Protein AF-0000000081115467 (afdb_homodimer)

InterPro domains:
  IPR016161 Aldehyde/histidinol dehydrogenase [SSF53720] (65-346)
  IPR016163 Aldehyde dehydrogenase, C-terminal [G3DSA:3.40.309.10] (207-347)

Radius of gyration: 32.4 Å; Cα contacts (8 Å, |Δi|>4): 2024; chains: 2; bounding box: 66×100×72 Å

Foldseek 3Di:
DPPPVPPPPPDLPLLVVVCVVVVVLVVCLVCVQPVCVVQPPWFKDWLPDIDGDDDDDFDFDQPPLLQLLLLLLVLLVVCLQNLLSLLCVQPVDHSVLSSLLSVLLSLQSVPDDDDPFDGDEAEDAQLDDPNVSSLCVSNCLGRLEYEYAHSSCSVVLSSSSNSSCVSVVDPGHIYTYHHNDVPPCPCVVCVCLVVPPPQADDLQQAEEEEAEPAFPLLLSLVFLLPADLSHSHFAAEYEYAPNCQVVNVVSNPVQWDFDDDDPPWPAPGWTADDQAIEGEHTPDDDDGGSRYYYYYYDHDLVVVLVVQSVNRYQHYEYGHDDPVSVCVSVVSHPHQEYEYSHGSDQDDHSCSSLSSCWCVCVSSFFFFAADDPLVVVLQVLLVVLQVDDLVVLLVLLLVLLVVVCVVCVPDCLSVVLNVLSVPDDFDKDWDDDQFKIKIKGKAFPEEAEEADQDCSHNQNSSNQSRRYAYEYAHPNCVPPDCVSCVVSSRSYDYGPDSPRHPGTHGHDDVPNRIGMGMYMYGRGSPNPD/DPPPVPPPPDDLPLLVVVCVVVVVLVVCLVCVQPVCVVQPPWFKDFLPDIDGDDDDDFDFDLPPLLQLLLLLLVLLVVCLQNLLSLLCVQPVDHSVLSSLLSVLLSLQSVPDPDDPFDGDEAEDAQLDDPNVVSLCVSNCLGRLEYEYAHSSCSVVLSSSSNSSCVSVVDPGHIYTYHHRDPPVCPCVVCVCLVPPPPQADDLQQAEEEEAEPAFPLLLSLVFLLPADLSHSHFAAEYEYAPNCQVVNVVSNPVQWDFDDDDPPWPAPGWTADDQAIEGEHTPDDDDGGSRYYYYYYDHDLVVVLVVQSVNRYQHYEYGHDDPVSVCVSVVSHPHQEYEYSHGSDQDDHSCSSLSSCWCVCVSSFFFFAADDPLVVVLQVLLVVLQPDDLVVLLVLLLVLLVVVCVVCVPDCLSVVLNVLSVPDDFDKDWDDDQFKIKIKGKAFPEEAEEADQDCSHNQNSSNQSRRYAYEYAHPNCVPPDCVSCVVSSRSYDYGPDSPRHPGTHGHDDVPNRIGMGMYMYGRGSPNPD

pLDDT: mean 80.96, std 16.42, range [23.08, 98.44]

Organism: Mythimna separata (NCBI:txid271217)

Solvent-accessible surface area (backbone atoms only — not comparable to full-atom values): 56379 Å² total; per-residue (Å²): 131,82,77,66,77,70,73,77,78,78,80,43,62,63,31,52,51,52,37,67,74,34,53,69,58,43,50,40,50,75,37,33,70,58,50,24,59,72,38,56,76,28,32,31,37,30,53,83,51,78,46,79,77,62,78,91,75,89,48,79,53,75,80,61,54,68,58,32,37,51,41,37,30,49,47,48,61,77,38,37,67,42,52,14,22,42,40,27,73,55,62,67,37,57,49,69,53,42,40,52,40,50,52,39,40,35,22,35,43,46,48,58,70,84,65,92,65,73,92,67,84,47,71,43,49,70,87,53,54,70,56,59,52,49,74,40,42,65,41,30,62,29,34,34,37,38,32,29,32,31,53,54,36,38,64,59,50,52,51,51,42,34,42,45,20,61,38,56,70,44,83,66,25,40,34,34,34,35,59,68,63,81,65,79,73,66,55,57,72,78,46,53,48,54,80,59,81,64,79,49,48,58,78,67,61,24,19,39,35,37,38,42,74,67,29,62,57,66,61,48,51,57,56,57,69,65,48,48,60,80,36,46,68,9,50,37,35,35,41,24,24,56,90,37,36,65,60,45,50,51,55,47,50,73,73,28,46,82,40,87,66,61,88,83,62,59,42,80,46,38,36,30,47,95,80,31,36,37,32,33,51,55,75,61,90,65,80,90,38,58,40,42,25,42,35,38,72,38,86,46,71,69,54,50,43,50,52,41,55,73,61,18,43,31,33,36,23,38,27,56,34,42,46,39,57,50,47,46,48,58,72,71,30,89,40,24,35,31,22,32,60,46,68,96,73,77,82,69,61,37,63,52,27,44,13,64,51,42,68,59,54,59,45,70,43,57,53,41,23,45,51,66,68,67,44,51,53,42,51,52,32,27,53,60,46,54,71,46,54,61,68,57,43,43,52,50,52,44,50,46,35,50,53,47,34,68,77,38,68,86,49,62,62,43,57,53,34,42,60,55,52,61,61,59,70,62,64,39,35,59,40,76,57,59,39,33,40,34,37,31,39,55,39,50,74,38,67,25,31,36,71,51,64,49,73,86,38,56,65,51,50,49,42,39,52,57,37,26,16,39,38,32,59,41,74,63,51,70,84,64,74,63,58,59,37,54,75,68,54,44,35,58,44,74,48,88,61,84,39,79,34,92,37,70,29,41,54,62,42,91,91,59,55,47,40,39,27,32,44,35,34,51,35,49,90,54,53,71,120,132,81,78,66,75,70,72,78,78,78,79,44,62,63,30,52,52,52,37,66,74,34,54,69,58,42,51,39,51,75,39,34,72,58,50,23,59,72,39,56,79,30,32,31,36,29,51,83,50,78,47,75,83,64,77,90,76,88,49,79,53,74,79,61,54,68,57,31,37,50,40,36,31,51,46,48,64,76,39,36,66,44,52,16,22,42,38,28,72,54,61,67,37,57,49,69,54,42,41,53,40,50,53,39,41,34,21,36,43,46,51,57,80,76,71,91,64,75,92,65,82,47,70,45,50,69,88,53,54,72,55,59,52,48,74,40,43,66,40,29,62,29,34,32,35,38,33,29,32,32,51,54,37,38,63,57,51,52,50,52,42,34,42,46,19,60,38,57,69,43,84,67,25,41,35,34,36,35,60,68,64,80,63,78,72,66,58,54,68,78,47,53,47,55,80,59,82,64,79,50,49,58,78,68,60,24,18,40,35,36,38,43,73,69,28,61,58,66,62,47,52,56,56,57,70,65,47,47,60,81,36,46,67,10,49,38,36,35,39,25,25,55,90,38,37,67,61,44,49,52,55,47,49,74,73,28,45,81,40,85,68,58,89,83,61,60,41,80,46,37,35,30,47,96,80,32,36,36,31,33,52,56,75,60,90,66,80,91,36,58,40,41,25,41,36,39,70,40,86,47,71,69,55,50,43,50,52,41,54,73,61,17,43,30,32,35,24,38,27,56,32,43,47,40,58,50,48,46,50,57,72,72,32,87,40,24,35,31,23,32,60,46,67,97,74,77,82,68,60,37,63,53,26,43,12,65,53,40,69,58,55,62,43,70,44,56,51,41,22,48,50,66,68,66,43,51,53,42,52,53,31,25,53,60,46,54,71,47,53,62,68,57,42,43,51,49,51,44,50,46,36,50,52,47,33,70,77,37,69,85,49,64,62,41,58,52,34,43,60,56,52,60,62,59,70,62,64,41,34,58,41,77,58,58,38,33,40,31,37,32,39,57,38,51,74,38,66,25,31,36,71,50,63,51,72,87,40,58,66,50,50,49,42,40,54,57,37,26,16,39,38,34,58,40,74,64,52,72,85,64,74,63,60,59,39,55,75,68,56,44,35,58,46,75,48,89,63,83,38,80,33,92,38,69,28,39,54,62,41,90,91,59,54,49,40,39,28,32,45,35,34,50,35,51,90,55,53,72,119

Nearest PDB structures (foldseek):
  1zum-assembly1_B  TM=6.570E-01  e=3.513E-10  Homo sapiens
  2w8n-assembly1_A  TM=6.645E-01  e=2.094E-09  Homo sapiens
  9izx-assembly1_B  TM=6.802E-01  e=7.673E-09  Homo sapiens
  8xxq-assembly1_B  TM=6.805E-01  e=1.550E-08  Homo sapiens
  9izx-assembly1_C  TM=6.514E-01  e=8.549E-09  Homo sapiens

Sequence (1058 aa):
MNLQFSEMSVDTSLAQEYLNKNKTLLELCNNYAWITKKYAPFYIYNGRRFLYEEPFILETHGEDMGNTIQKMASGLKQNATLIAQLEYLFRNIPIEVTKAQVDLLIQYLRCYVGSDIGAGRSTFHPDESLLMIGSHIHLICKTRTLSCLSKGTAAISYLLVTLLCDAQEAEECRLYFERPRNSPNVDFGGNWMLQTKNPIRGLYSGTVAVVSDDADVDSAVDKIISVSTKAPWHLRRILVQESVYQQFKDALGWKCKIKPLNSDVLCADALTYTDRTFLLDPVQLTEENPSVVTVEAYRTTKEVISLLQQDKTRYLSLWTNGIAEINEVTHSTKSPVVWVNNVADFRGPPQVAEAVFSYTYLHTMFRVDVKYESYAKLCELSQSWLKLDLERRRDILCGVLDKYILLHPEWKLFAEIKNSLLTCTLKSFVDVGKDYVCIGMSQPLGVLGWIKHTIFSVESFKSILQGNALYVLCKADEGIDYVVFKQAGVPVERLKEAIMDDSEVIIWQSGLDTLTRVIWTNSGTIFANMNLQFSEMSVDTSLAQEYLNKNKTLLELCNNYAWITKKYAPFYIYNGRRFLYEEPFILETHGEDMGNTIQKMASGLKQNATLIAQLEYLFRNIPIEVTKAQVDLLIQYLRCYVGSDIGAGRSTFHPDESLLMIGSHIHLICKTRTLSCLSKGTAAISYLLVTLLCDAQEAEECRLYFERPRNSPNVDFGGNWMLQTKNPIRGLYSGTVAVVSDDADVDSAVDKIISVSTKAPWHLRRILVQESVYQQFKDALGWKCKIKPLNSDVLCADALTYTDRTFLLDPVQLTEENPSVVTVEAYRTTKEVISLLQQDKTRYLSLWTNGIAEINEVTHSTKSPVVWVNNVADFRGPPQVAEAVFSYTYLHTMFRVDVKYESYAKLCELSQSWLKLDLERRRDILCGVLDKYILLHPEWKLFAEIKNSLLTCTLKSFVDVGKDYVCIGMSQPLGVLGWIKHTIFSVESFKSILQGNALYVLCKADEGIDYVVFKQAGVPVERLKEAIMDDSEVIIWQSGLDTLTRVIWTNSGTIFAN

Secondary structure (DSSP, 8-state):
------------HHHHHHHHH-HHHHHHHHTHHHHHHHT-S-EEE-SSSEEESPPP------TTHHHHHHHHHHHHHHTHHHHHHHHHHHH---HHHHHHHHHHHHHHHHT-----------EE-TT--HHHHHTTHHHHHHH-EEEE-SHHHHHHHHHHHHHHHHHHT-S--EEEE------SS---S---------SS--TTS-EEEEE-TTS-HHHHHHHHHTS-TTSTT-EEEEEEEGGGHHHHHHHHHHHSEEP---TTS--SEEEEETTEEEEES-SS-----TTEEEEEEE--HHHHHHHHHHHT-SEEEEE--BHHHHHHHHHHS--SEEEES-SS---S-THHHHHHTTTTTGGGS-EEE--HHHHHHHHHHHHHHHTS-HHHHHHHHHHHHHHHHHH-TT-THHHHHHHHHHT---SEEEEE-SSEEEEEEEEE-SEEEE-SS-S-SHHHHHHHHTT-EEEE--STTTT--THHHHHHT--EEE-SS----S-EEEEP-TT-SEEEEEEEEE--TT---/------------HHHHHHHHH-HHHHHHHHTHHHHHHHT-S-EEE-SSSEEES---------TTHHHHHHHHHHHHHHTHHHHHHHHHHHH---HHHHHHHHHHHHHHHHT-----------EE-TT--HHHHHTTHHHHHHH-EEEE-SHHHHHHHHHHHHHHHHHHT-S--EEEE------SS---S---------SS--TTS-EEEEE-TTS-HHHHHHHHHTS-TTSTT-EEEEEEEGGGHHHHHHHHHHHSEEPP--TTS--SEEEEETTEEEEES-SS-----TTEEEEEEE--HHHHHHHHHHHT-SEEEEE--BHHHHHHHHHHS--SEEEES-SS---S-THHHHHHTTTTTGGGS-EE---HHHHHHHHHHHHHHHTS-HHHHHHHHHHHHHHHHHH-TT-THHHHHHHHHHT---SEEEEE-SSEEEEEEEEE--EEEE-SS-S-SHHHHHHHHTT-EEEE--STTTT--THHHHHHT--EEE-SS----S--EEEP-TT-SEEEEEEEEE--TT---

Structure (mmCIF, N/CA/C/O backbone):
data_AF-0000000081115467-model_v1
#
loop_
_entity.id
_entity.type
_entity.pdbx_description
1 polymer 'Uncharacterized protein'
#
loop_
_atom_site.group_PDB
_atom_site.id
_atom_site.type_symbol
_atom_site.label_atom_id
_atom_site.label_alt_id
_atom_site.label_comp_id
_atom_site.label_asym_id
_atom_site.label_entity_id
_atom_site.label_seq_id
_atom_site.pdbx_PDB_ins_code
_atom_site.Cartn_x
_atom_site.Cartn_y
_atom_site.Cartn_z
_atom_site.occupancy
_atom_site.B_iso_or_equiv
_atom_site.auth_seq_id
_atom_site.auth_comp_id
_atom_site.auth_asym_id
_atom_site.auth_atom_id
_atom_site.pdbx_PDB_model_num
ATOM 1 N N . MET A 1 1 ? 35.812 -45.312 4.891 1 24.23 1 MET A N 1
ATOM 2 C CA . MET A 1 1 ? 34.375 -45.312 5.207 1 24.23 1 MET A CA 1
ATOM 3 C C . MET A 1 1 ? 33.656 -44.156 4.516 1 24.23 1 MET A C 1
ATOM 5 O O . MET A 1 1 ? 34.031 -43 4.699 1 24.23 1 MET A O 1
ATOM 9 N N . ASN A 1 2 ? 33.281 -44.25 3.264 1 25.39 2 ASN A N 1
ATOM 10 C CA . ASN A 1 2 ? 32.656 -43.281 2.336 1 25.39 2 ASN A CA 1
ATOM 11 C C . ASN A 1 2 ? 31.391 -42.688 2.904 1 25.39 2 ASN A C 1
ATOM 13 O O . ASN A 1 2 ? 30.422 -43.406 3.16 1 25.39 2 ASN A O 1
ATOM 17 N N . LEU A 1 3 ? 31.5 -41.781 3.834 1 29.03 3 LEU A N 1
ATOM 18 C CA . LEU A 1 3 ? 30.359 -41.125 4.457 1 29.03 3 LEU A CA 1
ATOM 19 C C . LEU A 1 3 ? 29.328 -40.719 3.408 1 29.03 3 LEU A C 1
ATOM 21 O O . LEU A 1 3 ? 29.578 -39.812 2.6 1 29.03 3 LEU A O 1
ATOM 25 N N . GLN A 1 4 ? 28.781 -41.656 2.738 1 32 4 GLN A N 1
ATOM 26 C CA . GLN A 1 4 ? 27.641 -41.375 1.865 1 32 4 GLN A CA 1
ATOM 27 C C . GLN A 1 4 ? 26.656 -40.406 2.527 1 32 4 GLN A C 1
ATOM 29 O O . GLN A 1 4 ? 26.188 -40.656 3.641 1 32 4 GLN A O 1
ATOM 34 N N . PHE A 1 5 ? 26.938 -39.188 2.551 1 34.53 5 PHE A N 1
ATOM 35 C CA . PHE A 1 5 ? 25.953 -38.188 2.932 1 34.53 5 PHE A CA 1
ATOM 36 C C . PHE A 1 5 ? 24.547 -38.656 2.578 1 34.53 5 PHE A C 1
ATOM 38 O O . PHE A 1 5 ? 24.234 -38.906 1.41 1 34.53 5 PHE A O 1
ATOM 45 N N . SER A 1 6 ? 23.984 -39.531 3.322 1 37.84 6 SER A N 1
ATOM 46 C CA . SER A 1 6 ? 22.656 -40.125 3.27 1 37.84 6 SER A CA 1
ATOM 47 C C . SER A 1 6 ? 21.609 -39.125 2.807 1 37.84 6 SER A C 1
ATOM 49 O O . SER A 1 6 ? 21.562 -38 3.307 1 37.84 6 SER A O 1
ATOM 51 N N . GLU A 1 7 ? 21.344 -38.938 1.595 1 43.28 7 GLU A N 1
ATOM 52 C CA . GLU A 1 7 ? 20.219 -38.25 0.995 1 43.28 7 GLU A CA 1
ATOM 53 C C . GLU A 1 7 ? 19 -38.281 1.904 1 43.28 7 GLU A C 1
ATOM 55 O O . GLU A 1 7 ? 18.562 -39.344 2.326 1 43.28 7 GLU A O 1
ATOM 60 N N . MET A 1 8 ? 18.844 -37.531 2.902 1 51.06 8 MET A N 1
ATOM 61 C CA . MET A 1 8 ? 17.703 -37.469 3.814 1 51.06 8 MET A CA 1
ATOM 62 C C . MET A 1 8 ? 16.422 -37.906 3.113 1 51.06 8 MET A C 1
ATOM 64 O O . MET A 1 8 ? 16.078 -37.375 2.051 1 51.06 8 MET A O 1
ATOM 68 N N . SER A 1 9 ? 16.016 -39.156 3.232 1 69.06 9 SER A N 1
ATOM 69 C CA . SER A 1 9 ? 14.836 -39.844 2.707 1 69.06 9 SER A CA 1
ATOM 70 C C . SER A 1 9 ? 13.586 -38.969 2.916 1 69.06 9 SER A C 1
ATOM 72 O O . SER A 1 9 ? 13.32 -38.531 4.027 1 69.06 9 SER A O 1
ATOM 74 N N . VAL A 1 10 ? 13.086 -38.312 1.874 1 84.56 10 VAL A N 1
ATOM 75 C CA . VAL A 1 10 ? 11.867 -37.5 1.893 1 84.56 10 VAL A CA 1
ATOM 76 C C . VAL A 1 10 ? 10.688 -38.344 2.365 1 84.56 10 VAL A C 1
ATOM 78 O O . VAL A 1 10 ? 10.508 -39.469 1.906 1 84.56 10 VAL A O 1
ATOM 81 N N . ASP A 1 11 ? 10.031 -38 3.412 1 90.88 11 ASP A N 1
ATOM 82 C CA . ASP A 1 11 ? 8.883 -38.688 3.994 1 90.88 11 ASP A CA 1
ATOM 83 C C . ASP A 1 11 ? 7.703 -38.688 3.027 1 90.88 11 ASP A C 1
ATOM 85 O O . ASP A 1 11 ? 7.195 -37.656 2.643 1 90.88 11 ASP A O 1
ATOM 89 N N . THR A 1 12 ? 7.301 -39.938 2.541 1 94.12 12 THR A N 1
ATOM 90 C CA . THR A 1 12 ? 6.141 -40.094 1.669 1 94.12 12 THR A CA 1
ATOM 91 C C . THR A 1 12 ? 5.105 -41.031 2.299 1 94.12 12 THR A C 1
ATOM 93 O O . THR A 1 12 ? 4.348 -41.688 1.592 1 94.12 12 THR A O 1
ATOM 96 N N . SER A 1 13 ? 5.031 -41.094 3.578 1 94.69 13 SER A N 1
ATOM 97 C CA . SER A 1 13 ? 4.184 -42.031 4.301 1 94.69 13 SER A CA 1
ATOM 98 C C . SER A 1 13 ? 2.707 -41.719 4.102 1 94.69 13 SER A C 1
ATOM 100 O O . SER A 1 13 ? 1.896 -42.625 3.889 1 94.69 13 SER A O 1
ATOM 102 N N . LEU A 1 14 ? 2.355 -40.5 4.164 1 95.69 14 LEU A N 1
ATOM 103 C CA . LEU A 1 14 ? 0.96 -40.125 3.998 1 95.69 14 LEU A CA 1
ATOM 104 C C . LEU A 1 14 ? 0.46 -40.469 2.602 1 95.69 14 LEU A C 1
ATOM 106 O O . LEU A 1 14 ? -0.686 -40.875 2.436 1 95.69 14 LEU A O 1
ATOM 110 N N . ALA A 1 15 ? 1.292 -40.25 1.623 1 96.31 15 ALA A N 1
ATOM 111 C CA . ALA A 1 15 ? 0.933 -40.562 0.244 1 96.31 15 ALA A CA 1
ATOM 112 C C . ALA A 1 15 ? 0.75 -42.094 0.06 1 96.31 15 ALA A C 1
ATOM 114 O O . ALA A 1 15 ? -0.194 -42.531 -0.599 1 96.31 15 ALA A O 1
ATOM 115 N N . GLN A 1 16 ? 1.633 -42.844 0.633 1 95.25 16 GLN A N 1
ATOM 116 C CA . GLN A 1 16 ? 1.546 -44.281 0.531 1 95.25 16 GLN A CA 1
ATOM 117 C C . GLN A 1 16 ? 0.281 -44.812 1.207 1 95.25 16 GLN A C 1
ATOM 119 O O . GLN A 1 16 ? -0.397 -45.688 0.669 1 95.25 16 GLN A O 1
ATOM 124 N N . GLU A 1 17 ? 0.029 -44.25 2.354 1 96.56 17 GLU A N 1
ATOM 125 C CA . GLU A 1 17 ? -1.191 -44.656 3.055 1 96.56 17 GLU A CA 1
ATOM 126 C C . GLU A 1 17 ? -2.434 -44.281 2.242 1 96.56 17 GLU A C 1
ATOM 128 O O . GLU A 1 17 ? -3.385 -45.062 2.178 1 96.56 17 GLU A O 1
ATOM 133 N N . TYR A 1 18 ? -2.434 -43.156 1.694 1 96.5 18 TYR A N 1
ATOM 134 C CA . TYR A 1 18 ? -3.547 -42.688 0.878 1 96.5 18 TYR A CA 1
ATOM 135 C C . TYR A 1 18 ? -3.777 -43.625 -0.313 1 96.5 18 TYR A C 1
ATOM 137 O O . TYR A 1 18 ? -4.918 -43.969 -0.622 1 96.5 18 TYR A O 1
ATOM 145 N N . LEU A 1 19 ? -2.768 -44 -0.985 1 95.56 19 LEU A N 1
ATOM 146 C CA . LEU A 1 19 ? -2.857 -44.875 -2.145 1 95.56 19 LEU A CA 1
ATOM 147 C C . LEU A 1 19 ? -3.318 -46.281 -1.735 1 95.56 19 LEU A C 1
ATOM 149 O O . LEU A 1 19 ? -4.082 -46.938 -2.457 1 95.56 19 LEU A O 1
ATOM 153 N N . ASN A 1 20 ? -2.875 -46.719 -0.597 1 94.81 20 ASN A N 1
ATOM 154 C CA . ASN A 1 20 ? -3.279 -48.031 -0.103 1 94.81 20 ASN A CA 1
ATOM 155 C C . ASN A 1 20 ? -4.762 -48.062 0.254 1 94.81 20 ASN A C 1
ATOM 157 O O . ASN A 1 20 ? -5.414 -49.094 0.136 1 94.81 20 ASN A O 1
ATOM 161 N N . LYS A 1 21 ? -5.262 -46.969 0.682 1 95 21 LYS A N 1
ATOM 162 C CA . LYS A 1 21 ? -6.68 -46.875 1.009 1 95 21 LYS A CA 1
ATOM 163 C C . LYS A 1 21 ? -7.531 -46.781 -0.255 1 95 21 LYS A C 1
ATOM 165 O O . LYS A 1 21 ? -8.711 -47.156 -0.238 1 95 21 LYS A O 1
ATOM 170 N N . ASN A 1 22 ? -6.91 -46.281 -1.302 1 95 22 ASN A N 1
ATOM 171 C CA . ASN A 1 22 ? -7.582 -46.188 -2.594 1 95 22 ASN A CA 1
ATOM 172 C C . ASN A 1 22 ? -6.988 -47.156 -3.611 1 95 22 ASN A C 1
ATOM 174 O O . ASN A 1 22 ? -6.289 -46.75 -4.535 1 95 22 ASN A O 1
ATOM 178 N N . LYS A 1 23 ? -7.43 -48.344 -3.617 1 92.81 23 LYS A N 1
ATOM 179 C CA . LYS A 1 23 ? -6.805 -49.438 -4.363 1 92.81 23 LYS A CA 1
ATOM 180 C C . LYS A 1 23 ? -7.035 -49.281 -5.863 1 92.81 23 LYS A C 1
ATOM 182 O O . LYS A 1 23 ? -6.148 -49.562 -6.668 1 92.81 23 LYS A O 1
ATOM 187 N N . THR A 1 24 ? -8.195 -48.875 -6.191 1 92.56 24 THR A N 1
ATOM 188 C CA . THR A 1 24 ? -8.484 -48.688 -7.609 1 92.56 24 THR A CA 1
ATOM 189 C C . THR A 1 24 ? -7.598 -47.594 -8.203 1 92.56 24 THR A C 1
ATOM 191 O O . THR A 1 24 ? -7.121 -47.719 -9.336 1 92.56 24 THR A O 1
ATOM 194 N N . LEU A 1 25 ? -7.418 -46.562 -7.473 1 93.62 25 LEU A N 1
ATOM 195 C CA . LEU A 1 25 ? -6.527 -45.5 -7.902 1 93.62 25 LEU A CA 1
ATOM 196 C C . LEU A 1 25 ? -5.094 -46 -8.031 1 93.62 25 LEU A C 1
ATOM 198 O O . LEU A 1 25 ? -4.402 -45.656 -9 1 93.62 25 LEU A O 1
ATOM 202 N N . LEU A 1 26 ? -4.672 -46.719 -7.082 1 93.81 26 LEU A N 1
ATOM 203 C CA . LEU A 1 26 ? -3.322 -47.281 -7.102 1 93.81 26 LEU A CA 1
ATOM 204 C C . LEU A 1 26 ? -3.113 -48.156 -8.336 1 93.81 26 LEU A C 1
ATOM 206 O O . LEU A 1 26 ? -2.064 -48.094 -8.984 1 93.81 26 LEU A O 1
ATOM 210 N N . GLU A 1 27 ? -4.078 -48.969 -8.602 1 93.12 27 GLU A N 1
ATOM 211 C CA . GLU A 1 27 ? -4.012 -49.812 -9.789 1 93.12 27 GLU A CA 1
ATOM 212 C C . GLU A 1 27 ? -3.936 -48.969 -11.062 1 93.12 27 GLU A C 1
ATOM 214 O O . GLU A 1 27 ? -3.193 -49.312 -11.984 1 93.12 27 GLU A O 1
ATOM 219 N N . LEU A 1 28 ? -4.746 -47.969 -11.078 1 92.5 28 LEU A N 1
ATOM 220 C CA . LEU A 1 28 ? -4.734 -47.062 -12.234 1 92.5 28 LEU A CA 1
ATOM 221 C C . LEU A 1 28 ? -3.361 -46.438 -12.398 1 92.5 28 LEU A C 1
ATOM 223 O O . LEU A 1 28 ? -2.844 -46.344 -13.516 1 92.5 28 LEU A O 1
ATOM 227 N N . CYS A 1 29 ? -2.768 -45.969 -11.352 1 92.75 29 CYS A N 1
ATOM 228 C CA . CYS A 1 29 ? -1.47 -45.312 -11.414 1 92.75 29 CYS A CA 1
ATOM 229 C C . CYS A 1 29 ? -0.387 -46.25 -11.883 1 92.75 29 CYS A C 1
ATOM 231 O O . CYS A 1 29 ? 0.531 -45.875 -12.602 1 92.75 29 CYS A O 1
ATOM 233 N N . ASN A 1 30 ? -0.518 -47.438 -11.5 1 91.38 30 ASN A N 1
ATOM 234 C CA . ASN A 1 30 ? 0.483 -48.438 -11.867 1 91.38 30 ASN A CA 1
ATOM 235 C C . ASN A 1 30 ? 0.337 -48.875 -13.32 1 91.38 30 ASN A C 1
ATOM 237 O O . ASN A 1 30 ? 1.323 -49.25 -13.961 1 91.38 30 ASN A O 1
ATOM 241 N N . ASN A 1 31 ? -0.905 -48.938 -13.82 1 92.25 31 ASN A N 1
ATOM 242 C CA . ASN A 1 31 ? -1.197 -49.406 -15.164 1 92.25 31 ASN A CA 1
ATOM 243 C C . ASN A 1 31 ? -1.987 -48.375 -15.961 1 92.25 31 ASN A C 1
ATOM 245 O O . ASN A 1 31 ? -2.996 -48.719 -16.594 1 92.25 31 ASN A O 1
ATOM 249 N N . TYR A 1 32 ? -1.502 -47.219 -15.891 1 91.62 32 TYR A N 1
ATOM 250 C CA . TYR A 1 32 ? -2.264 -46.125 -16.422 1 91.62 32 TYR A CA 1
ATOM 251 C C . TYR A 1 32 ? -2.514 -46.281 -17.922 1 91.62 32 TYR A C 1
ATOM 253 O O . TYR A 1 32 ? -3.652 -46.188 -18.391 1 91.62 32 TYR A O 1
ATOM 261 N N . ALA A 1 33 ? -1.476 -46.562 -18.703 1 88.06 33 ALA A N 1
ATOM 262 C CA . ALA A 1 33 ? -1.604 -46.688 -20.156 1 88.06 33 ALA A CA 1
ATOM 263 C C . ALA A 1 33 ? -2.553 -47.812 -20.531 1 88.06 33 ALA A C 1
ATOM 265 O O . ALA A 1 33 ? -3.381 -47.688 -21.438 1 88.06 33 ALA A O 1
ATOM 266 N N . TRP A 1 34 ? -2.428 -48.812 -19.859 1 90.69 34 TRP A N 1
ATOM 267 C CA . TRP A 1 34 ? -3.246 -49.969 -20.141 1 90.69 34 TRP A CA 1
ATOM 268 C C . TRP A 1 34 ? -4.711 -49.719 -19.812 1 90.69 34 TRP A C 1
ATOM 270 O O . TRP A 1 34 ? -5.602 -50 -20.609 1 90.69 34 TRP A O 1
ATOM 280 N N . ILE A 1 35 ? -4.945 -49.219 -18.703 1 90.25 35 ILE A N 1
ATOM 281 C CA . ILE A 1 35 ? -6.309 -49 -18.219 1 90.25 35 ILE A CA 1
ATOM 282 C C . ILE A 1 35 ? -7.016 -47.969 -19.094 1 90.25 35 ILE A C 1
ATOM 284 O O . ILE A 1 35 ? -8.18 -48.156 -19.453 1 90.25 35 ILE A O 1
ATOM 288 N N . THR A 1 36 ? -6.383 -46.938 -19.422 1 88.12 36 THR A N 1
ATOM 289 C CA . THR A 1 36 ? -7.012 -45.875 -20.219 1 88.12 36 THR A CA 1
ATOM 290 C C . THR A 1 36 ? -7.273 -46.375 -21.641 1 88.12 36 THR A C 1
ATOM 292 O O . THR A 1 36 ? -8.211 -45.906 -22.297 1 88.12 36 THR A O 1
ATOM 295 N N . LYS A 1 37 ? -6.461 -47.25 -22.109 1 86.75 37 LYS A N 1
ATOM 296 C CA . LYS A 1 37 ? -6.715 -47.844 -23.406 1 86.75 37 LYS A CA 1
ATOM 297 C C . LYS A 1 37 ? -7.914 -48.812 -23.344 1 86.75 37 LYS A C 1
ATOM 299 O O . LYS A 1 37 ? -8.75 -48.812 -24.266 1 86.75 37 LYS A O 1
ATOM 304 N N . LYS A 1 38 ? -7.988 -49.5 -22.328 1 86.56 38 LYS A N 1
ATOM 305 C CA . LYS A 1 38 ? -9.039 -50.5 -22.156 1 86.56 38 LYS A CA 1
ATOM 306 C C . LYS A 1 38 ? -10.414 -49.844 -22.062 1 86.56 38 LYS A C 1
ATOM 308 O O . LYS A 1 38 ? -11.383 -50.375 -22.625 1 86.56 38 LYS A O 1
ATOM 313 N N . TYR A 1 39 ? -10.43 -48.812 -21.344 1 83.5 39 TYR A N 1
ATOM 314 C CA . TYR A 1 39 ? -11.719 -48.188 -21.094 1 83.5 39 TYR A CA 1
ATOM 315 C C . TYR A 1 39 ? -11.867 -46.938 -21.922 1 83.5 39 TYR A C 1
ATOM 317 O O . TYR A 1 39 ? -12.57 -46 -21.516 1 83.5 39 TYR A O 1
ATOM 325 N N . ALA A 1 40 ? -11.234 -46.844 -23.031 1 77.94 40 ALA A N 1
ATOM 326 C CA . ALA A 1 40 ? -11.352 -45.719 -23.938 1 77.94 40 ALA A CA 1
ATOM 327 C C . ALA A 1 40 ? -12.797 -45.5 -24.359 1 77.94 40 ALA A C 1
ATOM 329 O O . ALA A 1 40 ? -13.57 -46.438 -24.469 1 77.94 40 ALA A O 1
ATOM 330 N N . PRO A 1 41 ? -13.273 -44.188 -24.391 1 74.88 41 PRO A N 1
ATOM 331 C CA . PRO A 1 41 ? -12.422 -43 -24.5 1 74.88 41 PRO A CA 1
ATOM 332 C C . PRO A 1 41 ? -12.133 -42.375 -23.141 1 74.88 41 PRO A C 1
ATOM 334 O O . PRO A 1 41 ? -11.172 -41.594 -23.016 1 74.88 41 PRO A O 1
ATOM 337 N N . PHE A 1 42 ? -13.078 -42.719 -22.172 1 78.56 42 PHE A N 1
ATOM 338 C CA . PHE A 1 42 ? -12.836 -42.062 -20.906 1 78.56 42 PHE A CA 1
ATOM 339 C C . PHE A 1 42 ? -13.023 -43.031 -19.75 1 78.56 42 PHE A C 1
ATOM 341 O O . PHE A 1 42 ? -14 -43.781 -19.703 1 78.56 42 PHE A O 1
ATOM 348 N N . TYR A 1 43 ? -12.047 -43.188 -19.016 1 81.75 43 TYR A N 1
ATOM 349 C CA . TYR A 1 43 ? -12.195 -43.719 -17.656 1 81.75 43 TYR A CA 1
ATOM 350 C C . TYR A 1 43 ? -12.477 -42.594 -16.672 1 81.75 43 TYR A C 1
ATOM 352 O O . TYR A 1 43 ? -11.734 -41.594 -16.609 1 81.75 43 TYR A O 1
ATOM 360 N N . ILE A 1 44 ? -13.609 -42.688 -16 1 88.44 44 ILE A N 1
ATOM 361 C CA . ILE A 1 44 ? -14.102 -41.5 -15.297 1 88.44 44 ILE A CA 1
ATOM 362 C C . ILE A 1 44 ? -14.18 -41.812 -13.797 1 88.44 44 ILE A C 1
ATOM 364 O O . ILE A 1 44 ? -14.594 -42.875 -13.391 1 88.44 44 ILE A O 1
ATOM 368 N N . TYR A 1 45 ? -13.68 -40.906 -13.07 1 88.88 45 TYR A N 1
ATOM 369 C CA . TYR A 1 45 ? -13.93 -40.875 -11.633 1 88.88 45 TYR A CA 1
ATOM 370 C C . TYR A 1 45 ? -14.898 -39.75 -11.281 1 88.88 45 TYR A C 1
ATOM 372 O O . TYR A 1 45 ? -14.641 -38.594 -11.57 1 88.88 45 TYR A O 1
ATOM 380 N N . ASN A 1 46 ? -16.016 -40.062 -10.68 1 84.88 46 ASN A N 1
ATOM 381 C CA . ASN A 1 46 ? -17.062 -39.062 -10.477 1 84.88 46 ASN A CA 1
ATOM 382 C C . ASN A 1 46 ? -17.016 -38.469 -9.062 1 84.88 46 ASN A C 1
ATOM 384 O O . ASN A 1 46 ? -18 -37.906 -8.594 1 84.88 46 ASN A O 1
ATOM 388 N N . GLY A 1 47 ? -15.977 -38.719 -8.312 1 83.69 47 GLY A N 1
ATOM 389 C CA . GLY A 1 47 ? -15.852 -38.188 -6.957 1 83.69 47 GLY A CA 1
ATOM 390 C C . GLY A 1 47 ? -16.094 -39.25 -5.891 1 83.69 47 GLY A C 1
ATOM 391 O O . GLY A 1 47 ? -15.664 -39.094 -4.742 1 83.69 47 GLY A O 1
ATOM 392 N N . ARG A 1 48 ? -16.781 -40.344 -6.297 1 84.12 48 ARG A N 1
ATOM 393 C CA . ARG A 1 48 ? -17.109 -41.375 -5.344 1 84.12 48 ARG A CA 1
ATOM 394 C C . ARG A 1 48 ? -16.703 -42.75 -5.879 1 84.12 48 ARG A C 1
ATOM 396 O O . ARG A 1 48 ? -16.234 -43.594 -5.121 1 84.12 48 ARG A O 1
ATOM 403 N N . ARG A 1 49 ? -16.938 -42.812 -7.152 1 86.88 49 ARG A N 1
ATOM 404 C CA . ARG A 1 49 ? -16.625 -44.125 -7.758 1 86.88 49 ARG A CA 1
ATOM 405 C C . ARG A 1 49 ? -16.141 -43.938 -9.195 1 86.88 49 ARG A C 1
ATOM 407 O O . ARG A 1 49 ? -16.312 -42.875 -9.789 1 86.88 49 ARG A O 1
ATOM 414 N N . PHE A 1 50 ? -15.516 -45 -9.664 1 90 50 PHE A N 1
ATOM 415 C CA . PHE A 1 50 ? -15.062 -45.031 -11.047 1 90 50 PHE A CA 1
ATOM 416 C C . PHE A 1 50 ? -16.172 -45.531 -11.969 1 90 50 PHE A C 1
ATOM 418 O O . PHE A 1 50 ? -16.922 -46.438 -11.609 1 90 50 PHE A O 1
ATOM 425 N N . LEU A 1 51 ? -16.359 -44.875 -13.078 1 84.62 51 LEU A N 1
ATOM 426 C CA . LEU A 1 51 ? -17.359 -45.219 -14.07 1 84.62 51 LEU A CA 1
ATOM 427 C C . LEU A 1 51 ? -16.734 -45.406 -15.445 1 84.62 51 LEU A C 1
ATOM 429 O O . LEU A 1 51 ? -15.609 -44.969 -15.688 1 84.62 51 LEU A O 1
ATOM 433 N N . TYR A 1 52 ? -17.578 -46.25 -16.156 1 76.38 52 TYR A N 1
ATOM 434 C CA . TYR A 1 52 ? -17.188 -46.531 -17.531 1 76.38 52 TYR A CA 1
ATOM 435 C C . TYR A 1 52 ? -18.234 -46 -18.516 1 76.38 52 TYR A C 1
ATOM 437 O O . TYR A 1 52 ? -19.422 -45.938 -18.188 1 76.38 52 TYR A O 1
ATOM 445 N N . GLU A 1 53 ? -17.766 -45.281 -19.781 1 63.34 53 GLU A N 1
ATOM 446 C CA . GLU A 1 53 ? -18.484 -45 -21.016 1 63.34 53 GLU A CA 1
ATOM 447 C C . GLU A 1 53 ? -19.453 -43.812 -20.828 1 63.34 53 GLU A C 1
ATOM 449 O O . GLU A 1 53 ? -20.625 -43.906 -21.203 1 63.34 53 GLU A O 1
ATOM 454 N N . GLU A 1 54 ? -19.031 -42.906 -20.141 1 64.88 54 GLU A N 1
ATOM 455 C CA . GLU A 1 54 ? -19.953 -41.781 -20.141 1 64.88 54 GLU A CA 1
ATOM 456 C C . GLU A 1 54 ? -19.469 -40.656 -21.078 1 64.88 54 GLU A C 1
ATOM 458 O O . GLU A 1 54 ? -18.266 -40.469 -21.234 1 64.88 54 GLU A O 1
ATOM 463 N N . PRO A 1 55 ? -20.453 -40.156 -21.875 1 63.72 55 PRO A N 1
ATOM 464 C CA . PRO A 1 55 ? -20.078 -39 -22.719 1 63.72 55 PRO A CA 1
ATOM 465 C C . PRO A 1 55 ? -19.531 -37.844 -21.906 1 63.72 55 PRO A C 1
ATOM 467 O O . PRO A 1 55 ? -19.797 -37.719 -20.703 1 63.72 55 PRO A O 1
ATOM 470 N N . PHE A 1 56 ? -18.672 -37.188 -22.609 1 66.81 56 PHE A N 1
ATOM 471 C CA . PHE A 1 56 ? -18.156 -35.969 -22 1 66.81 56 PHE A CA 1
ATOM 472 C C . PHE A 1 56 ? -19.281 -34.969 -21.797 1 66.81 56 PHE A C 1
ATOM 474 O O . PHE A 1 56 ? -20.016 -34.656 -22.734 1 66.81 56 PHE A O 1
ATOM 481 N N . ILE A 1 57 ? -19.562 -34.594 -20.531 1 65.19 57 ILE A N 1
ATOM 482 C CA . ILE A 1 57 ? -20.609 -33.625 -20.188 1 65.19 57 ILE A CA 1
ATOM 483 C C . ILE A 1 57 ? -19.969 -32.406 -19.547 1 65.19 57 ILE A C 1
ATOM 485 O O . ILE A 1 57 ? -19.172 -32.5 -18.625 1 65.19 57 ILE A O 1
ATOM 489 N N . LEU A 1 58 ? -20.109 -31.266 -20.25 1 66.69 58 LEU A N 1
ATOM 490 C CA . LEU A 1 58 ? -19.719 -30 -19.672 1 66.69 58 LEU A CA 1
ATOM 491 C C . LEU A 1 58 ? -20.922 -29.203 -19.219 1 66.69 58 LEU A C 1
ATOM 493 O O . LEU A 1 58 ? -21.734 -28.766 -20.047 1 66.69 58 LEU A O 1
ATOM 497 N N . GLU A 1 59 ? -21.172 -29.344 -17.891 1 70.56 59 GLU A N 1
ATOM 498 C CA . GLU A 1 59 ? -22.25 -28.547 -17.297 1 70.56 59 GLU A CA 1
ATOM 499 C C . GLU A 1 59 ? -21.688 -27.516 -16.312 1 70.56 59 GLU A C 1
ATOM 501 O O . GLU A 1 59 ? -20.641 -27.734 -15.703 1 70.56 59 GLU A O 1
ATOM 506 N N . THR A 1 60 ? -22.219 -26.344 -16.375 1 70.5 60 THR A N 1
ATOM 507 C CA . THR A 1 60 ? -21.828 -25.312 -15.43 1 70.5 60 THR A CA 1
ATOM 508 C C . THR A 1 60 ? -22.75 -25.297 -14.219 1 70.5 60 THR A C 1
ATOM 510 O O . THR A 1 60 ? -23.969 -25.484 -14.367 1 70.5 60 THR A O 1
ATOM 513 N N . HIS A 1 61 ? -22.094 -25.359 -13.055 1 68 61 HIS A N 1
ATOM 514 C CA . HIS A 1 61 ? -22.828 -25.328 -11.797 1 68 61 HIS A CA 1
ATOM 515 C C . HIS A 1 61 ? -22.578 -24.047 -11.031 1 68 61 HIS A C 1
ATOM 517 O O . HIS A 1 61 ? -21.422 -23.625 -10.852 1 68 61 HIS A O 1
ATOM 523 N N . GLY A 1 62 ? -23.266 -22.922 -11.211 1 61.09 62 GLY A N 1
ATOM 524 C CA . GLY A 1 62 ? -22.984 -21.562 -10.75 1 61.09 62 GLY A CA 1
ATOM 525 C C . GLY A 1 62 ? -23.484 -21.312 -9.344 1 61.09 62 GLY A C 1
ATOM 526 O O . GLY A 1 62 ? -23.234 -20.25 -8.773 1 61.09 62 GLY A O 1
ATOM 527 N N . GLU A 1 63 ? -24.141 -22.312 -8.633 1 61.19 63 GLU A N 1
ATOM 528 C CA . GLU A 1 63 ? -24.75 -21.906 -7.371 1 61.19 63 GLU A CA 1
ATOM 529 C C . GLU A 1 63 ? -23.719 -21.844 -6.254 1 61.19 63 GLU A C 1
ATOM 531 O O . GLU A 1 63 ? -22.875 -22.734 -6.133 1 61.19 63 GLU A O 1
ATOM 536 N N . ASP A 1 64 ? -23.516 -20.719 -5.543 1 70.75 64 ASP A N 1
ATOM 537 C CA . ASP A 1 64 ? -22.781 -20.406 -4.32 1 70.75 64 ASP A CA 1
ATOM 538 C C . ASP A 1 64 ? -21.281 -20.594 -4.52 1 70.75 64 ASP A C 1
ATOM 540 O O . ASP A 1 64 ? -20.625 -21.266 -3.729 1 70.75 64 ASP A O 1
ATOM 544 N N . MET A 1 65 ? -20.734 -20.234 -5.707 1 73.75 65 MET A N 1
ATOM 545 C CA . MET A 1 65 ? -19.328 -20.344 -6.062 1 73.75 65 MET A CA 1
ATOM 546 C C . MET A 1 65 ? -18.438 -19.797 -4.957 1 73.75 65 MET A C 1
ATOM 548 O O . MET A 1 65 ? -17.344 -20.312 -4.699 1 73.75 65 MET A O 1
ATOM 552 N N . GLY A 1 66 ? -18.938 -18.859 -4.332 1 70 66 GLY A N 1
ATOM 553 C CA . GLY A 1 66 ? -18.172 -18.281 -3.244 1 70 66 GLY A CA 1
ATOM 554 C C . GLY A 1 66 ? -17.875 -19.266 -2.127 1 70 66 GLY A C 1
ATOM 555 O O . GLY A 1 66 ? -16.734 -19.422 -1.709 1 70 66 GLY A O 1
ATOM 556 N N . ASN A 1 67 ? -18.859 -19.938 -1.745 1 74.12 67 ASN A N 1
ATOM 557 C CA . ASN A 1 67 ? -18.719 -20.922 -0.685 1 74.12 67 ASN A CA 1
ATOM 558 C C . ASN A 1 67 ? -17.875 -22.109 -1.141 1 74.12 67 ASN A C 1
ATOM 560 O O . ASN A 1 67 ? -17.062 -22.641 -0.374 1 74.12 67 ASN A O 1
ATOM 564 N N . THR A 1 68 ? -18.094 -22.547 -2.334 1 80.25 68 THR A N 1
ATOM 565 C CA . THR A 1 68 ? -17.344 -23.656 -2.893 1 80.25 68 THR A CA 1
ATOM 566 C C . THR A 1 68 ? -15.852 -23.359 -2.904 1 80.25 68 THR A C 1
ATOM 568 O O . THR A 1 68 ? -15.039 -24.203 -2.525 1 80.25 68 THR A O 1
ATOM 571 N N . ILE A 1 69 ? -15.586 -22.219 -3.279 1 80.5 69 ILE A N 1
ATOM 572 C CA . ILE A 1 69 ? -14.195 -21.812 -3.416 1 80.5 69 ILE A CA 1
ATOM 573 C C . ILE A 1 69 ? -13.531 -21.781 -2.041 1 80.5 69 ILE A C 1
ATOM 575 O O . ILE A 1 69 ? -12.391 -22.219 -1.88 1 80.5 69 ILE A O 1
ATOM 579 N N . GLN A 1 70 ? -14.188 -21.344 -1.107 1 78.75 70 GLN A N 1
ATOM 580 C CA . GLN A 1 70 ? -13.641 -21.281 0.243 1 78.75 70 GLN A CA 1
ATOM 581 C C . GLN A 1 70 ? -13.438 -22.672 0.822 1 78.75 70 GLN A C 1
ATOM 583 O O . GLN A 1 70 ? -12.445 -22.938 1.507 1 78.75 70 GLN A O 1
ATOM 588 N N . LYS A 1 71 ? -14.391 -23.453 0.592 1 83.44 71 LYS A N 1
ATOM 589 C CA . LYS A 1 71 ? -14.266 -24.844 1.052 1 83.44 71 LYS A CA 1
ATOM 590 C C . LYS A 1 71 ? -13.109 -25.547 0.351 1 83.44 71 LYS A C 1
ATOM 592 O O . LYS A 1 71 ? -12.406 -26.359 0.962 1 83.44 71 LYS A O 1
ATOM 597 N N . MET A 1 72 ? -13.008 -25.25 -0.873 1 87.44 72 MET A N 1
ATOM 598 C CA . MET A 1 72 ? -11.883 -25.812 -1.619 1 87.44 72 MET A CA 1
ATOM 599 C C . MET A 1 72 ? -10.555 -25.359 -1.033 1 87.44 72 MET A C 1
ATOM 601 O O . MET A 1 72 ? -9.625 -26.156 -0.907 1 87.44 72 MET A O 1
ATOM 605 N N . ALA A 1 73 ? -10.469 -24.109 -0.751 1 87.06 73 ALA A N 1
ATOM 606 C CA . ALA A 1 73 ? -9.258 -23.578 -0.146 1 87.06 73 ALA A CA 1
ATOM 607 C C . ALA A 1 73 ? -8.938 -24.281 1.168 1 87.06 73 ALA A C 1
ATOM 609 O O . ALA A 1 73 ? -7.781 -24.625 1.429 1 87.06 73 ALA A O 1
ATOM 610 N N . SER A 1 74 ? -9.938 -24.484 1.939 1 85.25 74 SER A N 1
ATOM 611 C CA . SER A 1 74 ? -9.758 -25.188 3.201 1 85.25 74 SER A CA 1
ATOM 612 C C . SER A 1 74 ? -9.312 -26.625 2.967 1 85.25 74 SER A C 1
ATOM 614 O O . SER A 1 74 ? -8.469 -27.156 3.701 1 85.25 74 SER A O 1
ATOM 616 N N . GLY A 1 75 ? -9.93 -27.234 2.037 1 90.94 75 GLY A N 1
ATOM 617 C CA . GLY A 1 75 ? -9.539 -28.594 1.684 1 90.94 75 GLY A CA 1
ATOM 618 C C . GLY A 1 75 ? -8.086 -28.703 1.252 1 90.94 75 GLY A C 1
ATOM 619 O O . GLY A 1 75 ? -7.391 -29.641 1.637 1 90.94 75 GLY A O 1
ATOM 620 N N . LEU A 1 76 ? -7.664 -27.797 0.466 1 92.56 76 LEU A N 1
ATOM 621 C CA . LEU A 1 76 ? -6.27 -27.781 0.032 1 92.56 76 LEU A CA 1
ATOM 622 C C . LEU A 1 76 ? -5.332 -27.609 1.222 1 92.56 76 LEU A C 1
ATOM 624 O O . LEU A 1 76 ? -4.301 -28.281 1.306 1 92.56 76 LEU A O 1
ATOM 628 N N . LYS A 1 77 ? -5.691 -26.734 2.07 1 90.25 77 LYS A N 1
ATOM 629 C CA . LYS A 1 77 ? -4.867 -26.469 3.246 1 90.25 77 LYS A CA 1
ATOM 630 C C . LYS A 1 77 ? -4.738 -27.703 4.121 1 90.25 77 LYS A C 1
ATOM 632 O O . LYS A 1 77 ? -3.641 -28.047 4.566 1 90.25 77 LYS A O 1
ATOM 637 N N . GLN A 1 78 ? -5.805 -28.375 4.32 1 92.19 78 GLN A N 1
ATOM 638 C CA . GLN A 1 78 ? -5.832 -29.562 5.172 1 92.19 78 GLN A CA 1
ATOM 639 C C . GLN A 1 78 ? -5.035 -30.703 4.551 1 92.19 78 GLN A C 1
ATOM 641 O O . GLN A 1 78 ? -4.527 -31.578 5.262 1 92.19 78 GLN A O 1
ATOM 646 N N . ASN A 1 79 ? -4.891 -30.719 3.271 1 95.88 79 ASN A N 1
ATOM 647 C CA . ASN A 1 79 ? -4.238 -31.812 2.572 1 95.88 79 ASN A CA 1
ATOM 648 C C . ASN A 1 79 ? -2.914 -31.375 1.952 1 95.88 79 ASN A C 1
ATOM 650 O O . ASN A 1 79 ? -2.414 -32.031 1.026 1 95.88 79 ASN A O 1
ATOM 654 N N . ALA A 1 80 ? -2.373 -30.328 2.395 1 95.56 80 ALA A N 1
ATOM 655 C CA . ALA A 1 80 ? -1.171 -29.766 1.793 1 95.56 80 ALA A CA 1
ATOM 656 C C . ALA A 1 80 ? -0.007 -30.75 1.849 1 95.56 80 ALA A C 1
ATOM 658 O O . ALA A 1 80 ? 0.705 -30.938 0.859 1 95.56 80 ALA A O 1
ATOM 659 N N . THR A 1 81 ? 0.166 -31.375 2.965 1 96.69 81 THR A N 1
ATOM 660 C CA . THR A 1 81 ? 1.257 -32.312 3.125 1 96.69 81 THR A CA 1
ATOM 661 C C . THR A 1 81 ? 1.048 -33.531 2.227 1 96.69 81 THR A C 1
ATOM 663 O O . THR A 1 81 ? 1.993 -34.031 1.606 1 96.69 81 THR A O 1
ATOM 666 N N . LEU A 1 82 ? -0.163 -34 2.193 1 97.5 82 LEU A N 1
ATOM 667 C CA . LEU A 1 82 ? -0.477 -35.125 1.317 1 97.5 82 LEU A CA 1
ATOM 668 C C . LEU A 1 82 ? -0.198 -34.781 -0.14 1 97.5 82 LEU A C 1
ATOM 670 O O . LEU A 1 82 ? 0.417 -35.562 -0.866 1 97.5 82 LEU A O 1
ATOM 674 N N . ILE A 1 83 ? -0.625 -33.625 -0.54 1 96.62 83 ILE A N 1
ATOM 675 C CA . ILE A 1 83 ? -0.415 -33.188 -1.911 1 96.62 83 ILE A CA 1
ATOM 676 C C . ILE A 1 83 ? 1.08 -33.125 -2.215 1 96.62 83 ILE A C 1
ATOM 678 O O . ILE A 1 83 ? 1.523 -33.594 -3.268 1 96.62 83 ILE A O 1
ATOM 682 N N . ALA A 1 84 ? 1.812 -32.594 -1.295 1 97.06 84 ALA A N 1
ATOM 683 C CA . ALA A 1 84 ? 3.256 -32.469 -1.479 1 97.06 84 ALA A CA 1
ATOM 684 C C . ALA A 1 84 ? 3.91 -33.844 -1.609 1 97.06 84 ALA A C 1
ATOM 686 O O . ALA A 1 84 ? 4.781 -34.031 -2.459 1 97.06 84 ALA A O 1
ATOM 687 N N . GLN A 1 85 ? 3.494 -34.781 -0.805 1 97.06 85 GLN A N 1
ATOM 688 C CA . GLN A 1 85 ? 4.066 -36.125 -0.85 1 97.06 85 GLN A CA 1
ATOM 689 C C . GLN A 1 85 ? 3.672 -36.844 -2.135 1 97.06 85 GLN A C 1
ATOM 691 O O . GLN A 1 85 ? 4.473 -37.594 -2.707 1 97.06 85 GLN A O 1
ATOM 696 N N . LEU A 1 86 ? 2.449 -36.656 -2.594 1 96.25 86 LEU A N 1
ATOM 697 C CA . LEU A 1 86 ? 2.01 -37.25 -3.846 1 96.25 86 LEU A CA 1
ATOM 698 C C . LEU A 1 86 ? 2.816 -36.719 -5.023 1 96.25 86 LEU A C 1
ATOM 700 O O . LEU A 1 86 ? 3.24 -37.5 -5.891 1 96.25 86 LEU A O 1
ATOM 704 N N . GLU A 1 87 ? 3.016 -35.406 -5.047 1 94.31 87 GLU A N 1
ATOM 705 C CA . GLU A 1 87 ? 3.805 -34.812 -6.109 1 94.31 87 GLU A CA 1
ATOM 706 C C . GLU A 1 87 ? 5.242 -35.312 -6.098 1 94.31 87 GLU A C 1
ATOM 708 O O . GLU A 1 87 ? 5.836 -35.562 -7.156 1 94.31 87 GLU A O 1
ATOM 713 N N . TYR A 1 88 ? 5.754 -35.406 -4.945 1 94.75 88 TYR A N 1
ATOM 714 C CA . TYR A 1 88 ? 7.109 -35.938 -4.844 1 94.75 88 TYR A CA 1
ATOM 715 C C . TYR A 1 88 ? 7.184 -37.375 -5.34 1 94.75 88 TYR A C 1
ATOM 717 O O . TYR A 1 88 ? 8.078 -37.719 -6.113 1 94.75 88 TYR A O 1
ATOM 725 N N . LEU A 1 89 ? 6.273 -38.219 -4.926 1 94 89 LEU A N 1
ATOM 726 C CA . LEU A 1 89 ? 6.27 -39.625 -5.234 1 94 89 LEU A CA 1
ATOM 727 C C . LEU A 1 89 ? 6.117 -39.844 -6.734 1 94 89 LEU A C 1
ATOM 729 O O . LEU A 1 89 ? 6.781 -40.719 -7.305 1 94 89 LEU A O 1
ATOM 733 N N . PHE A 1 90 ? 5.254 -39.125 -7.383 1 92.88 90 PHE A N 1
ATOM 734 C CA . PHE A 1 90 ? 4.906 -39.438 -8.766 1 92.88 90 PHE A CA 1
ATOM 735 C C . PHE A 1 90 ? 5.715 -38.562 -9.727 1 92.88 90 PHE A C 1
ATOM 737 O O . PHE A 1 90 ? 6 -38.969 -10.852 1 92.88 90 PHE A O 1
ATOM 744 N N . ARG A 1 91 ? 6.078 -37.344 -9.32 1 92 91 ARG A N 1
ATOM 745 C CA . ARG A 1 91 ? 6.703 -36.438 -10.281 1 92 91 ARG A CA 1
ATOM 746 C C . ARG A 1 91 ? 8.031 -35.906 -9.75 1 92 91 ARG A C 1
ATOM 748 O O . ARG A 1 91 ? 8.672 -35.094 -10.383 1 92 91 ARG A O 1
ATOM 755 N N . ASN A 1 92 ? 8.461 -36.312 -8.594 1 91.38 92 ASN A N 1
ATOM 756 C CA . ASN A 1 92 ? 9.742 -35.969 -7.996 1 91.38 92 ASN A CA 1
ATOM 757 C C . ASN A 1 92 ? 9.883 -34.469 -7.781 1 91.38 92 ASN A C 1
ATOM 759 O O . ASN A 1 92 ? 10.961 -33.906 -7.988 1 91.38 92 ASN A O 1
ATOM 763 N N . ILE A 1 93 ? 8.828 -33.812 -7.52 1 92.69 93 ILE A N 1
ATOM 764 C CA . ILE A 1 93 ? 8.867 -32.406 -7.156 1 92.69 93 ILE A CA 1
ATOM 765 C C . ILE A 1 93 ? 9.125 -32.25 -5.66 1 92.69 93 ILE A C 1
ATOM 767 O O . ILE A 1 93 ? 8.414 -32.844 -4.84 1 92.69 93 ILE A O 1
ATOM 771 N N . PRO A 1 94 ? 10.156 -31.453 -5.301 1 92.69 94 PRO A N 1
ATOM 772 C CA . PRO A 1 94 ? 10.477 -31.312 -3.879 1 92.69 94 PRO A CA 1
ATOM 773 C C . PRO A 1 94 ? 9.273 -30.844 -3.055 1 92.69 94 PRO A C 1
ATOM 775 O O . PRO A 1 94 ? 8.469 -30.047 -3.531 1 92.69 94 PRO A O 1
ATOM 778 N N . ILE A 1 95 ? 9.211 -31.266 -1.82 1 95.12 95 ILE A N 1
ATOM 779 C CA . ILE A 1 95 ? 8.086 -31.031 -0.916 1 95.12 95 ILE A CA 1
ATOM 780 C C . ILE A 1 95 ? 7.863 -29.531 -0.741 1 95.12 95 ILE A C 1
ATOM 782 O O . ILE A 1 95 ? 6.734 -29.062 -0.846 1 95.12 95 ILE A O 1
ATOM 786 N N . GLU A 1 96 ? 8.938 -28.812 -0.563 1 92.5 96 GLU A N 1
ATOM 787 C CA . GLU A 1 96 ? 8.828 -27.391 -0.265 1 92.5 96 GLU A CA 1
ATOM 788 C C . GLU A 1 96 ? 8.305 -26.625 -1.469 1 92.5 96 GLU A C 1
ATOM 790 O O . GLU A 1 96 ? 7.59 -25.625 -1.311 1 92.5 96 GLU A O 1
ATOM 795 N N . VAL A 1 97 ? 8.625 -27.078 -2.615 1 93.56 97 VAL A N 1
ATOM 796 C CA . VAL A 1 97 ? 8.156 -26.422 -3.834 1 93.56 97 VAL A CA 1
ATOM 797 C C . VAL A 1 97 ? 6.648 -26.594 -3.969 1 93.56 97 VAL A C 1
ATOM 799 O O . VAL A 1 97 ? 5.926 -25.641 -4.258 1 93.56 97 VAL A O 1
ATOM 802 N N . THR A 1 98 ? 6.211 -27.797 -3.729 1 94.75 98 THR A N 1
ATOM 803 C CA . THR A 1 98 ? 4.781 -28.078 -3.826 1 94.75 98 THR A CA 1
ATOM 804 C C . THR A 1 98 ? 4.012 -27.328 -2.744 1 94.75 98 THR A C 1
ATOM 806 O O . THR A 1 98 ? 2.939 -26.781 -3.008 1 94.75 98 THR A O 1
ATOM 809 N N . LYS A 1 99 ? 4.559 -27.312 -1.61 1 94.31 99 LYS A N 1
ATOM 810 C CA . LYS A 1 99 ? 3.885 -26.594 -0.532 1 94.31 99 LYS A CA 1
ATOM 811 C C . LYS A 1 99 ? 3.73 -25.125 -0.869 1 94.31 99 LYS A C 1
ATOM 813 O O . LYS A 1 99 ? 2.688 -24.516 -0.596 1 94.31 99 LYS A O 1
ATOM 818 N N . ALA A 1 100 ? 4.758 -24.562 -1.427 1 93.56 100 ALA A N 1
ATOM 819 C CA . ALA A 1 100 ? 4.688 -23.156 -1.839 1 93.56 100 ALA A CA 1
ATOM 820 C C . ALA A 1 100 ? 3.602 -22.953 -2.893 1 93.56 100 ALA A C 1
ATOM 822 O O . ALA A 1 100 ? 2.879 -21.953 -2.861 1 93.56 100 ALA A O 1
ATOM 823 N N . GLN A 1 101 ? 3.48 -23.812 -3.773 1 93.44 101 GLN A N 1
ATOM 824 C CA . GLN A 1 101 ? 2.453 -23.734 -4.809 1 93.44 101 GLN A CA 1
ATOM 825 C C . GLN A 1 101 ? 1.057 -23.844 -4.203 1 93.44 101 GLN A C 1
ATOM 827 O O . GLN A 1 101 ? 0.146 -23.109 -4.586 1 93.44 101 GLN A O 1
ATOM 832 N N . VAL A 1 102 ? 0.93 -24.781 -3.281 1 93.62 102 VAL A N 1
ATOM 833 C CA . VAL A 1 102 ? -0.364 -24.984 -2.637 1 93.62 102 VAL A CA 1
ATOM 834 C C . VAL A 1 102 ? -0.761 -23.719 -1.872 1 93.62 102 VAL A C 1
ATOM 836 O O . VAL A 1 102 ? -1.911 -23.281 -1.942 1 93.62 102 VAL A O 1
ATOM 839 N N . ASP A 1 103 ? 0.168 -23.172 -1.191 1 91.44 103 ASP A N 1
ATOM 840 C CA . ASP A 1 103 ? -0.1 -21.938 -0.46 1 91.44 103 ASP A CA 1
ATOM 841 C C . ASP A 1 103 ? -0.564 -20.844 -1.402 1 91.44 103 ASP A C 1
ATOM 843 O O . ASP A 1 103 ? -1.497 -20.094 -1.086 1 91.44 103 ASP A O 1
ATOM 847 N N . LEU A 1 104 ? 0.062 -20.719 -2.488 1 91.81 104 LEU A N 1
ATOM 848 C CA . LEU A 1 104 ? -0.312 -19.719 -3.482 1 91.81 104 LEU A CA 1
ATOM 849 C C . LEU A 1 104 ? -1.716 -19.984 -4.02 1 91.81 104 LEU A C 1
ATOM 851 O O . LEU A 1 104 ? -2.477 -19.047 -4.266 1 91.81 104 LEU A O 1
ATOM 855 N N . LEU A 1 105 ? -2 -21.156 -4.211 1 90.88 105 LEU A N 1
ATOM 856 C CA . LEU A 1 105 ? -3.328 -21.531 -4.691 1 90.88 105 LEU A CA 1
ATOM 857 C C . LEU A 1 105 ? -4.398 -21.156 -3.67 1 90.88 105 LEU A C 1
ATOM 859 O O . LEU A 1 105 ? -5.465 -20.656 -4.035 1 90.88 105 LEU A O 1
ATOM 863 N N . ILE A 1 106 ? -4.105 -21.469 -2.477 1 88.25 106 ILE A N 1
ATOM 864 C CA . ILE A 1 106 ? -5.031 -21.125 -1.404 1 88.25 106 ILE A CA 1
ATOM 865 C C . ILE A 1 106 ? -5.246 -19.609 -1.381 1 88.25 106 ILE A C 1
ATOM 867 O O . ILE A 1 106 ? -6.383 -19.141 -1.286 1 88.25 106 ILE A O 1
ATOM 871 N N . GLN A 1 107 ? -4.164 -18.859 -1.509 1 87.31 107 GLN A N 1
ATOM 872 C CA . GLN A 1 107 ? -4.262 -17.406 -1.553 1 87.31 107 GLN A CA 1
ATOM 873 C C . GLN A 1 107 ? -5.105 -16.953 -2.736 1 87.31 107 GLN A C 1
ATOM 875 O O . GLN A 1 107 ? -5.934 -16.047 -2.602 1 87.31 107 GLN A O 1
ATOM 880 N N . TYR A 1 108 ? -4.902 -17.547 -3.791 1 86.75 108 TYR A N 1
ATOM 881 C CA . TYR A 1 108 ? -5.625 -17.203 -5.008 1 86.75 108 TYR A CA 1
ATOM 882 C C . TYR A 1 108 ? -7.121 -17.453 -4.844 1 86.75 108 TYR A C 1
ATOM 884 O O . TYR A 1 108 ? -7.941 -16.625 -5.246 1 86.75 108 TYR A O 1
ATOM 892 N N . LEU A 1 109 ? -7.445 -18.531 -4.289 1 83.62 109 LEU A N 1
ATOM 893 C CA . LEU A 1 109 ? -8.844 -18.875 -4.066 1 83.62 109 LEU A CA 1
ATOM 894 C C . LEU A 1 109 ? -9.492 -17.906 -3.074 1 83.62 109 LEU A C 1
ATOM 896 O O . LEU A 1 109 ? -10.656 -17.547 -3.227 1 83.62 109 LEU A O 1
ATOM 900 N N . ARG A 1 110 ? -8.742 -17.531 -2.217 1 79.5 110 ARG A N 1
ATOM 901 C CA . ARG A 1 110 ? -9.273 -16.641 -1.193 1 79.5 110 ARG A CA 1
ATOM 902 C C . ARG A 1 110 ? -9.539 -15.25 -1.765 1 79.5 110 ARG A C 1
ATOM 904 O O . ARG A 1 110 ? -10.438 -14.547 -1.307 1 79.5 110 ARG A O 1
ATOM 911 N N . CYS A 1 111 ? -8.742 -14.844 -2.688 1 77.44 111 CYS A N 1
ATOM 912 C CA . CYS A 1 111 ? -8.93 -13.5 -3.227 1 77.44 111 CYS A CA 1
ATOM 913 C C . CYS A 1 111 ? -9.805 -13.531 -4.473 1 77.44 111 CYS A C 1
ATOM 915 O O . CYS A 1 111 ? -9.969 -12.516 -5.152 1 77.44 111 CYS A O 1
ATOM 917 N N . TYR A 1 112 ? -10.367 -14.602 -4.73 1 69.62 112 TYR A N 1
ATOM 918 C CA . TYR A 1 112 ? -11.156 -14.742 -5.949 1 69.62 112 TYR A CA 1
ATOM 919 C C . TYR A 1 112 ? -12.469 -13.977 -5.844 1 69.62 112 TYR A C 1
ATOM 921 O O . TYR A 1 112 ? -13.203 -14.133 -4.863 1 69.62 112 TYR A O 1
ATOM 929 N N . VAL A 1 113 ? -12.594 -12.898 -6.809 1 59.81 113 VAL A N 1
ATOM 930 C CA . VAL A 1 113 ? -13.828 -12.125 -6.844 1 59.81 113 VAL A CA 1
ATOM 931 C C . VAL A 1 113 ? -14.75 -12.672 -7.938 1 59.81 113 VAL A C 1
ATOM 933 O O . VAL A 1 113 ? -14.328 -12.836 -9.086 1 59.81 113 VAL A O 1
ATOM 936 N N . GLY A 1 114 ? -15.398 -13.734 -7.906 1 57.5 114 GLY A N 1
ATOM 937 C CA . GLY A 1 114 ? -16.422 -14.391 -8.703 1 57.5 114 GLY A CA 1
ATOM 938 C C . GLY A 1 114 ? -16.453 -13.914 -10.148 1 57.5 114 GLY A C 1
ATOM 939 O O . GLY A 1 114 ? -16.562 -12.711 -10.406 1 57.5 114 GLY A O 1
ATOM 940 N N . SER A 1 115 ? -15.469 -14.148 -11.047 1 53.12 115 SER A N 1
ATOM 941 C CA . SER A 1 115 ? -15.68 -13.734 -12.43 1 53.12 115 SER A CA 1
ATOM 942 C C . SER A 1 115 ? -16.422 -14.812 -13.219 1 53.12 115 SER A C 1
ATOM 944 O O . SER A 1 115 ? -16.391 -15.984 -12.859 1 53.12 115 SER A O 1
ATOM 946 N N . ASP A 1 116 ? -17.438 -14.305 -13.922 1 51.06 116 ASP A N 1
ATOM 947 C CA . ASP A 1 116 ? -18.141 -15.156 -14.883 1 51.06 116 ASP A CA 1
ATOM 948 C C . ASP A 1 116 ? -17.156 -15.789 -15.867 1 51.06 116 ASP A C 1
ATOM 950 O O . ASP A 1 116 ? -16.938 -15.258 -16.969 1 51.06 116 ASP A O 1
ATOM 954 N N . ILE A 1 117 ? -16.281 -16.422 -15.281 1 54.31 117 ILE A N 1
ATOM 955 C CA . ILE A 1 117 ? -15.312 -17.047 -16.172 1 54.31 117 ILE A CA 1
ATOM 956 C C . ILE A 1 117 ? -16 -18.094 -17.047 1 54.31 117 ILE A C 1
ATOM 958 O O . ILE A 1 117 ? -17 -18.688 -16.625 1 54.31 117 ILE A O 1
ATOM 962 N N . GLY A 1 118 ? -15.758 -18.109 -18.391 1 57.12 118 GLY A N 1
ATOM 963 C CA . GLY A 1 118 ? -16.281 -18.938 -19.469 1 57.12 118 GLY A CA 1
ATOM 964 C C . GLY A 1 118 ? -16.375 -20.406 -19.094 1 57.12 118 GLY A C 1
ATOM 965 O O . GLY A 1 118 ? -16.203 -20.766 -17.938 1 57.12 118 GLY A O 1
ATOM 966 N N . ALA A 1 119 ? -17.109 -21.156 -19.953 1 58.19 119 ALA A N 1
ATOM 967 C CA . ALA A 1 119 ? -17.297 -22.609 -19.891 1 58.19 119 ALA A CA 1
ATOM 968 C C . ALA A 1 119 ? -16.203 -23.344 -20.656 1 58.19 119 ALA A C 1
ATOM 970 O O . ALA A 1 119 ? -15.711 -22.844 -21.672 1 58.19 119 ALA A O 1
ATOM 971 N N . GLY A 1 120 ? -15.188 -24.094 -19.969 1 62.81 120 GLY A N 1
ATOM 972 C CA . GLY A 1 120 ? -14.234 -24.922 -20.672 1 62.81 120 GLY A CA 1
ATOM 973 C C . GLY A 1 120 ? -13.734 -26.094 -19.859 1 62.81 120 GLY A C 1
ATOM 974 O O . GLY A 1 120 ? -14.125 -26.266 -18.703 1 62.81 120 GLY A O 1
ATOM 975 N N . ARG A 1 121 ? -13.078 -26.953 -20.734 1 66.75 121 ARG A N 1
ATOM 976 C CA . ARG A 1 121 ? -12.461 -28.125 -20.125 1 66.75 121 ARG A CA 1
ATOM 977 C C . ARG A 1 121 ? -11.047 -27.812 -19.641 1 66.75 121 ARG A C 1
ATOM 979 O O . ARG A 1 121 ? -10.266 -27.188 -20.359 1 66.75 121 ARG A O 1
ATOM 986 N N . SER A 1 122 ? -10.805 -28.141 -18.359 1 77.19 122 SER A N 1
ATOM 987 C CA . SER A 1 122 ? -9.453 -28 -17.828 1 77.19 122 SER A CA 1
ATOM 988 C C . SER A 1 122 ? -8.719 -29.344 -17.844 1 77.19 122 SER A C 1
ATOM 990 O O . SER A 1 122 ? -9.281 -30.359 -17.438 1 77.19 122 SER A O 1
ATOM 992 N N . THR A 1 123 ? -7.523 -29.344 -18.391 1 80.31 123 THR A N 1
ATOM 993 C CA . THR A 1 123 ? -6.707 -30.547 -18.469 1 80.31 123 THR A CA 1
ATOM 994 C C . THR A 1 123 ? -5.398 -30.375 -17.719 1 80.31 123 THR A C 1
ATOM 996 O O . THR A 1 123 ? -4.742 -29.328 -17.844 1 80.31 123 THR A O 1
ATOM 999 N N . PHE A 1 124 ? -5.102 -31.359 -16.922 1 86.12 124 PHE A N 1
ATOM 1000 C CA . PHE A 1 124 ? -3.83 -31.359 -16.203 1 86.12 124 PHE A CA 1
ATOM 1001 C C . PHE A 1 124 ? -2.775 -32.156 -16.969 1 86.12 124 PHE A C 1
ATOM 1003 O O . PHE A 1 124 ? -2.77 -33.375 -16.953 1 86.12 124 PHE A O 1
ATOM 1010 N N . HIS A 1 125 ? -1.835 -31.469 -17.516 1 79.75 125 HIS A N 1
ATOM 1011 C CA . HIS A 1 125 ? -0.792 -32.094 -18.328 1 79.75 125 HIS A CA 1
ATOM 1012 C C . HIS A 1 125 ? 0.349 -32.594 -17.453 1 79.75 125 HIS A C 1
ATOM 1014 O O . HIS A 1 125 ? 0.581 -32.094 -16.359 1 79.75 125 HIS A O 1
ATOM 1020 N N . PRO A 1 126 ? 1.083 -33.562 -17.969 1 79.44 126 PRO A N 1
ATOM 1021 C CA . PRO A 1 126 ? 2.139 -34.219 -17.172 1 79.44 126 PRO A CA 1
ATOM 1022 C C . PRO A 1 126 ? 3.244 -33.219 -16.781 1 79.44 126 PRO A C 1
ATOM 1024 O O . PRO A 1 126 ? 3.801 -33.344 -15.688 1 79.44 126 PRO A O 1
ATOM 1027 N N . ASP A 1 127 ? 3.549 -32.281 -17.594 1 76.25 127 ASP A N 1
ATOM 1028 C CA . ASP A 1 127 ? 4.672 -31.391 -17.344 1 76.25 127 ASP A CA 1
ATOM 1029 C C . ASP A 1 127 ? 4.191 -30.078 -16.75 1 76.25 127 ASP A C 1
ATOM 1031 O O . ASP A 1 127 ? 4.996 -29.172 -16.516 1 76.25 127 ASP A O 1
ATOM 1035 N N . GLU A 1 128 ? 2.947 -30.094 -16.453 1 81.81 128 GLU A N 1
ATOM 1036 C CA . GLU A 1 128 ? 2.383 -28.859 -15.938 1 81.81 128 GLU A CA 1
ATOM 1037 C C . GLU A 1 128 ? 2.523 -28.766 -14.422 1 81.81 128 GLU A C 1
ATOM 1039 O O . GLU A 1 128 ? 2.373 -29.766 -13.719 1 81.81 128 GLU A O 1
ATOM 1044 N N . SER A 1 129 ? 2.883 -27.609 -14.055 1 86.75 129 SER A N 1
ATOM 1045 C CA . SER A 1 129 ? 2.984 -27.359 -12.617 1 86.75 129 SER A CA 1
ATOM 1046 C C . SER A 1 129 ? 1.605 -27.297 -11.969 1 86.75 129 SER A C 1
ATOM 1048 O O . SER A 1 129 ? 0.607 -27.047 -12.648 1 86.75 129 SER A O 1
ATOM 1050 N N . LEU A 1 130 ? 1.546 -27.609 -10.727 1 89 130 LEU A N 1
ATOM 1051 C CA . LEU A 1 130 ? 0.311 -27.516 -9.953 1 89 130 LEU A CA 1
ATOM 1052 C C . LEU A 1 130 ? -0.266 -26.109 -10.023 1 89 130 LEU A C 1
ATOM 1054 O O . LEU A 1 130 ? -1.486 -25.938 -10.023 1 89 130 LEU A O 1
ATOM 1058 N N . LEU A 1 131 ? 0.591 -25.172 -10.086 1 85.69 131 LEU A N 1
ATOM 1059 C CA . LEU A 1 131 ? 0.173 -23.781 -10.141 1 85.69 131 LEU A CA 1
ATOM 1060 C C . LEU A 1 131 ? -0.666 -23.516 -11.383 1 85.69 131 LEU A C 1
ATOM 1062 O O . LEU A 1 131 ? -1.605 -22.719 -11.352 1 85.69 131 LEU A O 1
ATOM 1066 N N . MET A 1 132 ? -0.333 -24.109 -12.367 1 77.75 132 MET A N 1
ATOM 1067 C CA . MET A 1 132 ? -1.055 -23.922 -13.617 1 77.75 132 MET A CA 1
ATOM 1068 C C . MET A 1 132 ? -2.488 -24.438 -13.508 1 77.75 132 MET A C 1
ATOM 1070 O O . MET A 1 132 ? -3.426 -23.766 -13.945 1 77.75 132 MET A O 1
ATOM 1074 N N . ILE A 1 133 ? -2.604 -25.547 -12.969 1 75.38 133 ILE A N 1
ATOM 1075 C CA . ILE A 1 133 ? -3.951 -26.078 -12.812 1 75.38 133 ILE A CA 1
ATOM 1076 C C . ILE A 1 133 ? -4.742 -25.203 -11.836 1 75.38 133 ILE A C 1
ATOM 1078 O O . ILE A 1 133 ? -5.953 -25.047 -11.984 1 75.38 133 ILE A O 1
ATOM 1082 N N . GLY A 1 134 ? -4.027 -24.703 -10.898 1 71.5 134 GLY A N 1
ATOM 1083 C CA . GLY A 1 134 ? -4.645 -23.781 -9.953 1 71.5 134 GLY A CA 1
ATOM 1084 C C . GLY A 1 134 ? -5.234 -22.547 -10.609 1 71.5 134 GLY A C 1
ATOM 1085 O O . GLY A 1 134 ? -6.254 -22.031 -10.156 1 71.5 134 GLY A O 1
ATOM 1086 N N . SER A 1 135 ? -4.668 -22.188 -11.727 1 70.62 135 SER A N 1
ATOM 1087 C CA . SER A 1 135 ? -5.18 -21.031 -12.438 1 70.62 135 SER A CA 1
ATOM 1088 C C . SER A 1 135 ? -6.547 -21.312 -13.047 1 70.62 135 SER A C 1
ATOM 1090 O O . SER A 1 135 ? -7.305 -20.375 -13.352 1 70.62 135 SER A O 1
ATOM 1092 N N . HIS A 1 136 ? -6.852 -22.594 -13.094 1 77.19 136 HIS A N 1
ATOM 1093 C CA . HIS A 1 136 ? -8.125 -23 -13.672 1 77.19 136 HIS A CA 1
ATOM 1094 C C . HIS A 1 136 ? -9.094 -23.469 -12.586 1 77.19 136 HIS A C 1
ATOM 1096 O O . HIS A 1 136 ? -10.141 -24.047 -12.891 1 77.19 136 HIS A O 1
ATOM 1102 N N . ILE A 1 137 ? -8.68 -23.297 -11.5 1 77.69 137 ILE A N 1
ATOM 1103 C CA . ILE A 1 137 ? -9.438 -23.906 -10.406 1 77.69 137 ILE A CA 1
ATOM 1104 C C . ILE A 1 137 ? -10.867 -23.375 -10.422 1 77.69 137 ILE A C 1
ATOM 1106 O O . ILE A 1 137 ? -11.805 -24.109 -10.102 1 77.69 137 ILE A O 1
ATOM 1110 N N . HIS A 1 138 ? -11.062 -22.203 -10.82 1 75.94 138 HIS A N 1
ATOM 1111 C CA . HIS A 1 138 ? -12.406 -21.641 -10.875 1 75.94 138 HIS A CA 1
ATOM 1112 C C . HIS A 1 138 ? -13.258 -22.344 -11.938 1 75.94 138 HIS A C 1
ATOM 1114 O O . HIS A 1 138 ? -14.438 -22.594 -11.719 1 75.94 138 HIS A O 1
ATOM 1120 N N . LEU A 1 139 ? -12.602 -22.594 -12.969 1 76.56 139 LEU A N 1
ATOM 1121 C CA . LEU A 1 139 ? -13.297 -23.312 -14.039 1 76.56 139 LEU A CA 1
ATOM 1122 C C . LEU A 1 139 ? -13.625 -24.734 -13.602 1 76.56 139 LEU A C 1
ATOM 1124 O O . LEU A 1 139 ? -14.703 -25.25 -13.914 1 76.56 139 LEU A O 1
ATOM 1128 N N . ILE A 1 140 ? -12.727 -25.281 -12.953 1 81.19 140 ILE A N 1
ATOM 1129 C CA . ILE A 1 140 ? -12.914 -26.641 -12.469 1 81.19 140 ILE A CA 1
ATOM 1130 C C . ILE A 1 140 ? -14.07 -26.672 -11.469 1 81.19 140 ILE A C 1
ATOM 1132 O O . ILE A 1 140 ? -14.898 -27.594 -11.5 1 81.19 140 ILE A O 1
ATOM 1136 N N . CYS A 1 141 ? -14.125 -25.688 -10.695 1 79.94 141 CYS A N 1
ATOM 1137 C CA . CYS A 1 141 ? -15.195 -25.609 -9.711 1 79.94 141 CYS A CA 1
ATOM 1138 C C . CYS A 1 141 ? -16.547 -25.375 -10.391 1 79.94 141 CYS A C 1
ATOM 1140 O O . CYS A 1 141 ? -17.562 -25.906 -9.969 1 79.94 141 CYS A O 1
ATOM 1142 N N . LYS A 1 142 ? -16.531 -24.609 -11.383 1 78.56 142 LYS A N 1
ATOM 1143 C CA . LYS A 1 142 ? -17.75 -24.266 -12.086 1 78.56 142 LYS A CA 1
ATOM 1144 C C . LYS A 1 142 ? -18.281 -25.453 -12.898 1 78.56 142 LYS A C 1
ATOM 1146 O O . LYS A 1 142 ? -19.5 -25.672 -12.953 1 78.56 142 LYS A O 1
ATOM 1151 N N . THR A 1 143 ? -17.406 -26.156 -13.555 1 81.44 143 THR A N 1
ATOM 1152 C CA . THR A 1 143 ? -17.812 -27.234 -14.453 1 81.44 143 THR A CA 1
ATOM 1153 C C . THR A 1 143 ? -17.797 -28.578 -13.734 1 81.44 143 THR A C 1
ATOM 1155 O O . THR A 1 143 ? -18.344 -29.562 -14.234 1 81.44 143 THR A O 1
ATOM 1158 N N . ARG A 1 144 ? -17.094 -28.625 -12.703 1 85.12 144 ARG A N 1
ATOM 1159 C CA . ARG A 1 144 ? -16.922 -29.859 -11.93 1 85.12 144 ARG A CA 1
ATOM 1160 C C . ARG A 1 144 ? -16.234 -30.938 -12.773 1 85.12 144 ARG A C 1
ATOM 1162 O O . ARG A 1 144 ? -16.562 -32.125 -12.656 1 85.12 144 ARG A O 1
ATOM 1169 N N . THR A 1 145 ? -15.422 -30.484 -13.664 1 85 145 THR A N 1
ATOM 1170 C CA . THR A 1 145 ? -14.781 -31.422 -14.578 1 85 145 THR A CA 1
ATOM 1171 C C . THR A 1 145 ? -13.281 -31.156 -14.641 1 85 145 THR A C 1
ATOM 1173 O O . THR A 1 145 ? -12.836 -30.016 -14.633 1 85 145 THR A O 1
ATOM 1176 N N . LEU A 1 146 ? -12.547 -32.219 -14.68 1 87.44 146 LEU A N 1
ATOM 1177 C CA . LEU A 1 146 ? -11.102 -32.188 -14.867 1 87.44 146 LEU A CA 1
ATOM 1178 C C . LEU A 1 146 ? -10.633 -33.375 -15.719 1 87.44 146 LEU A C 1
ATOM 1180 O O . LEU A 1 146 ? -11.18 -34.469 -15.625 1 87.44 146 LEU A O 1
ATOM 1184 N N . SER A 1 147 ? -9.727 -33.094 -16.547 1 86.56 147 SER A N 1
ATOM 1185 C CA . SER A 1 147 ? -9.117 -34.156 -17.328 1 86.56 147 SER A CA 1
ATOM 1186 C C . SER A 1 147 ? -7.66 -34.375 -16.953 1 86.56 147 SER A C 1
ATOM 1188 O O . SER A 1 147 ? -6.953 -33.406 -16.641 1 86.56 147 SER A O 1
ATOM 1190 N N . CYS A 1 148 ? -7.297 -35.594 -16.891 1 87.75 148 CYS A N 1
ATOM 1191 C CA . CYS A 1 148 ? -5.922 -36 -16.594 1 87.75 148 CYS A CA 1
ATOM 1192 C C . CYS A 1 148 ? -5.344 -36.844 -17.719 1 87.75 148 CYS A C 1
ATOM 1194 O O . CYS A 1 148 ? -6.016 -37.75 -18.234 1 87.75 148 CYS A O 1
ATOM 1196 N N . LEU A 1 149 ? -4.043 -36.625 -18.016 1 82.5 149 LEU A N 1
ATOM 1197 C CA . LEU A 1 149 ? -3.488 -37.281 -19.203 1 82.5 149 LEU A CA 1
ATOM 1198 C C . LEU A 1 149 ? -2.328 -38.188 -18.812 1 82.5 149 LEU A C 1
ATOM 1200 O O . LEU A 1 149 ? -1.678 -38.781 -19.688 1 82.5 149 LEU A O 1
ATOM 1204 N N . SER A 1 150 ? -2.01 -38.25 -17.547 1 87.06 150 SER A N 1
ATOM 1205 C CA . SER A 1 150 ? -0.804 -39.031 -17.219 1 87.06 150 SER A CA 1
ATOM 1206 C C . SER A 1 150 ? -0.897 -39.625 -15.828 1 87.06 150 SER A C 1
ATOM 1208 O O . SER A 1 150 ? -1.668 -39.156 -14.984 1 87.06 150 SER A O 1
ATOM 1210 N N . LYS A 1 151 ? -0.025 -40.688 -15.758 1 87.94 151 LYS A N 1
ATOM 1211 C CA . LYS A 1 151 ? 0.085 -41.344 -14.453 1 87.94 151 LYS A CA 1
ATOM 1212 C C . LYS A 1 151 ? 0.607 -40.375 -13.398 1 87.94 151 LYS A C 1
ATOM 1214 O O . LYS A 1 151 ? 0.206 -40.438 -12.234 1 87.94 151 LYS A O 1
ATOM 1219 N N . GLY A 1 152 ? 1.43 -39.469 -13.828 1 89.5 152 GLY A N 1
ATOM 1220 C CA . GLY A 1 152 ? 2.053 -38.531 -12.898 1 89.5 152 GLY A CA 1
ATOM 1221 C C . GLY A 1 152 ? 1.062 -37.594 -12.234 1 89.5 152 GLY A C 1
ATOM 1222 O O . GLY A 1 152 ? 1.261 -37.188 -11.086 1 89.5 152 GLY A O 1
ATOM 1223 N N . THR A 1 153 ? -0.012 -37.281 -12.922 1 91.88 153 THR A N 1
ATOM 1224 C CA . THR A 1 153 ? -0.951 -36.281 -12.398 1 91.88 153 THR A CA 1
ATOM 1225 C C . THR A 1 153 ? -2.244 -36.938 -11.945 1 91.88 153 THR A C 1
ATOM 1227 O O . THR A 1 153 ? -3.154 -36.281 -11.445 1 91.88 153 THR A O 1
ATOM 1230 N N . ALA A 1 154 ? -2.312 -38.25 -12.094 1 92.5 154 ALA A N 1
ATOM 1231 C CA . ALA A 1 154 ? -3.555 -38.969 -11.836 1 92.5 154 ALA A CA 1
ATOM 1232 C C . ALA A 1 154 ? -3.951 -38.875 -10.367 1 92.5 154 ALA A C 1
ATOM 1234 O O . ALA A 1 154 ? -5.098 -38.562 -10.047 1 92.5 154 ALA A O 1
ATOM 1235 N N . ALA A 1 155 ? -3 -39.156 -9.531 1 94.31 155 ALA A N 1
ATOM 1236 C CA . ALA A 1 155 ? -3.299 -39.188 -8.102 1 94.31 155 ALA A CA 1
ATOM 1237 C C . ALA A 1 155 ? -3.725 -37.812 -7.605 1 94.31 155 ALA A C 1
ATOM 1239 O O . ALA A 1 155 ? -4.668 -37.688 -6.824 1 94.31 155 ALA A O 1
ATOM 1240 N N . ILE A 1 156 ? -3.021 -36.844 -8.047 1 93.56 156 ILE A N 1
ATOM 1241 C CA . ILE A 1 156 ? -3.334 -35.469 -7.629 1 93.56 156 ILE A CA 1
ATOM 1242 C C . ILE A 1 156 ? -4.703 -35.062 -8.172 1 93.56 156 ILE A C 1
ATOM 1244 O O . ILE A 1 156 ? -5.484 -34.406 -7.473 1 93.56 156 ILE A O 1
ATOM 1248 N N . SER A 1 157 ? -4.969 -35.344 -9.367 1 92.81 157 SER A N 1
ATOM 1249 C CA . SER A 1 157 ? -6.262 -35.031 -9.961 1 92.81 157 SER A CA 1
ATOM 1250 C C . SER A 1 157 ? -7.395 -35.719 -9.203 1 92.81 157 SER A C 1
ATOM 1252 O O . SER A 1 157 ? -8.453 -35.125 -8.984 1 92.81 157 SER A O 1
ATOM 1254 N N . TYR A 1 158 ? -7.141 -36.969 -8.906 1 94.25 158 TYR A N 1
ATOM 1255 C CA . TYR A 1 158 ? -8.109 -37.719 -8.125 1 94.25 158 TYR A CA 1
ATOM 1256 C C . TYR A 1 158 ? -8.422 -37 -6.809 1 94.25 158 TYR A C 1
ATOM 1258 O O . TYR A 1 158 ? -9.586 -36.844 -6.445 1 94.25 158 TYR A O 1
ATOM 1266 N N . LEU A 1 159 ? -7.398 -36.656 -6.141 1 93.88 159 LEU A N 1
ATOM 1267 C CA . LEU A 1 159 ? -7.566 -35.969 -4.863 1 93.88 159 LEU A CA 1
ATOM 1268 C C . LEU A 1 159 ? -8.312 -34.656 -5.055 1 93.88 159 LEU A C 1
ATOM 1270 O O . LEU A 1 159 ? -9.211 -34.344 -4.281 1 93.88 159 LEU A O 1
ATOM 1274 N N . LEU A 1 160 ? -7.926 -33.844 -6.039 1 91.75 160 LEU A N 1
ATOM 1275 C CA . LEU A 1 160 ? -8.539 -32.562 -6.297 1 91.75 160 LEU A CA 1
ATOM 1276 C C . LEU A 1 160 ? -10.031 -32.719 -6.566 1 91.75 160 LEU A C 1
ATOM 1278 O O . LEU A 1 160 ? -10.836 -31.922 -6.051 1 91.75 160 LEU A O 1
ATOM 1282 N N . VAL A 1 161 ? -10.398 -33.594 -7.336 1 90.69 161 VAL A N 1
ATOM 1283 C CA . VAL A 1 161 ? -11.797 -33.812 -7.668 1 90.69 161 VAL A CA 1
ATOM 1284 C C . VAL A 1 161 ? -12.562 -34.281 -6.434 1 90.69 161 VAL A C 1
ATOM 1286 O O . VAL A 1 161 ? -13.719 -33.906 -6.23 1 90.69 161 VAL A O 1
ATOM 1289 N N . THR A 1 162 ? -11.953 -35.156 -5.664 1 92.56 162 THR A N 1
ATOM 1290 C CA . THR A 1 162 ? -12.57 -35.562 -4.414 1 92.56 162 THR A CA 1
ATOM 1291 C C . THR A 1 162 ? -12.852 -34.375 -3.518 1 92.56 162 THR A C 1
ATOM 1293 O O . THR A 1 162 ? -13.938 -34.25 -2.945 1 92.56 162 THR A O 1
ATOM 1296 N N . LEU A 1 163 ? -11.852 -33.562 -3.391 1 91.44 163 LEU A N 1
ATOM 1297 C CA . LEU A 1 163 ? -12.016 -32.344 -2.588 1 91.44 163 LEU A CA 1
ATOM 1298 C C . LEU A 1 163 ? -13.133 -31.484 -3.15 1 91.44 163 LEU A C 1
ATOM 1300 O O . LEU A 1 163 ? -13.898 -30.875 -2.393 1 91.44 163 LEU A O 1
ATOM 1304 N N . LEU A 1 164 ? -13.188 -31.375 -4.422 1 89.06 164 LEU A N 1
ATOM 1305 C CA . LEU A 1 164 ? -14.227 -30.594 -5.078 1 89.06 164 LEU A CA 1
ATOM 1306 C C . LEU A 1 164 ? -15.609 -31.156 -4.773 1 89.06 164 LEU A C 1
ATOM 1308 O O . LEU A 1 164 ? -16.547 -30.406 -4.492 1 89.06 164 LEU A O 1
ATOM 1312 N N . CYS A 1 165 ? -15.727 -32.375 -4.887 1 89.12 165 CYS A N 1
ATOM 1313 C CA . CYS A 1 165 ? -16.984 -33.031 -4.59 1 89.12 165 CYS A CA 1
ATOM 1314 C C . CYS A 1 165 ? -17.422 -32.781 -3.152 1 89.12 165 CYS A C 1
ATOM 1316 O O . CYS A 1 165 ? -18.594 -32.531 -2.885 1 89.12 165 CYS A O 1
ATOM 1318 N N . ASP A 1 166 ? -16.484 -32.906 -2.359 1 88.75 166 ASP A N 1
ATOM 1319 C CA . ASP A 1 166 ? -16.781 -32.625 -0.952 1 88.75 166 ASP A CA 1
ATOM 1320 C C . ASP A 1 166 ? -17.188 -31.172 -0.736 1 88.75 166 ASP A C 1
ATOM 1322 O O . ASP A 1 166 ? -18.094 -30.891 0.038 1 88.75 166 ASP A O 1
ATOM 1326 N N . ALA A 1 167 ? -16.453 -30.297 -1.363 1 85.25 167 ALA A N 1
ATOM 1327 C CA . ALA A 1 167 ? -16.688 -28.859 -1.204 1 85.25 167 ALA A CA 1
ATOM 1328 C C . ALA A 1 167 ? -18.078 -28.484 -1.716 1 85.25 167 ALA A C 1
ATOM 1330 O O . ALA A 1 167 ? -18.734 -27.625 -1.141 1 85.25 167 ALA A O 1
ATOM 1331 N N . GLN A 1 168 ? -18.469 -29.047 -2.795 1 82.56 168 GLN A N 1
ATOM 1332 C CA . GLN A 1 168 ? -19.734 -28.688 -3.412 1 82.56 168 GLN A CA 1
ATOM 1333 C C . GLN A 1 168 ? -20.844 -29.625 -2.963 1 82.56 168 GLN A C 1
ATOM 1335 O O . GLN A 1 168 ? -22 -29.484 -3.381 1 82.56 168 GLN A O 1
ATOM 1340 N N . GLU A 1 169 ? -20.484 -30.547 -2.092 1 78.06 169 GLU A N 1
ATOM 1341 C CA . GLU A 1 169 ? -21.453 -31.578 -1.735 1 78.06 169 GLU A CA 1
ATOM 1342 C C . GLU A 1 169 ? -22.172 -32.094 -2.971 1 78.06 169 GLU A C 1
ATOM 1344 O O . GLU A 1 169 ? -23.406 -32.219 -2.975 1 78.06 169 GLU A O 1
ATOM 1349 N N . ALA A 1 170 ? -21.391 -32.062 -3.984 1 75.25 170 ALA A N 1
ATOM 1350 C CA . ALA A 1 170 ? -21.938 -32.469 -5.277 1 75.25 170 ALA A CA 1
ATOM 1351 C C . ALA A 1 170 ? -21.969 -34 -5.398 1 75.25 170 ALA A C 1
ATOM 1353 O O . ALA A 1 170 ? -21.141 -34.688 -4.816 1 75.25 170 ALA A O 1
ATOM 1354 N N . GLU A 1 171 ? -22.969 -34.344 -6.117 1 68 171 GLU A N 1
ATOM 1355 C CA . GLU A 1 171 ? -23.078 -35.781 -6.363 1 68 171 GLU A CA 1
ATOM 1356 C C . GLU A 1 171 ? -22.234 -36.188 -7.562 1 68 171 GLU A C 1
ATOM 1358 O O . GLU A 1 171 ? -21.875 -37.375 -7.703 1 68 171 GLU A O 1
ATOM 1363 N N . GLU A 1 172 ? -21.984 -35.125 -8.328 1 74.44 172 GLU A N 1
ATOM 1364 C CA . GLU A 1 172 ? -21.281 -35.625 -9.508 1 74.44 172 GLU A CA 1
ATOM 1365 C C . GLU A 1 172 ? -20.172 -34.688 -9.938 1 74.44 172 GLU A C 1
ATOM 1367 O O . GLU A 1 172 ? -20.422 -33.531 -10.258 1 74.44 172 GLU A O 1
ATOM 1372 N N . CYS A 1 173 ? -19 -35.031 -9.742 1 83.5 173 CYS A N 1
ATOM 1373 C CA . CYS A 1 173 ? -17.812 -34.469 -10.383 1 83.5 173 CYS A CA 1
ATOM 1374 C C . CYS A 1 173 ? -17.234 -35.469 -11.398 1 83.5 173 CYS A C 1
ATOM 1376 O O . CYS A 1 173 ? -17.641 -36.625 -11.438 1 83.5 173 CYS A O 1
ATOM 1378 N N . ARG A 1 174 ? -16.516 -34.906 -12.32 1 84.75 174 ARG A N 1
ATOM 1379 C CA . ARG A 1 174 ? -16.016 -35.812 -13.352 1 84.75 174 ARG A CA 1
ATOM 1380 C C . ARG A 1 174 ? -14.531 -35.594 -13.594 1 84.75 174 ARG A C 1
ATOM 1382 O O . ARG A 1 174 ? -14.117 -34.5 -14.016 1 84.75 174 ARG A O 1
ATOM 1389 N N . LEU A 1 175 ? -13.867 -36.594 -13.305 1 87.25 175 LEU A N 1
ATOM 1390 C CA . LEU A 1 175 ? -12.461 -36.656 -13.672 1 87.25 175 LEU A CA 1
ATOM 1391 C C . LEU A 1 175 ? -12.25 -37.656 -14.82 1 87.25 175 LEU A C 1
ATOM 1393 O O . LEU A 1 175 ? -12.492 -38.844 -14.672 1 87.25 175 LEU A O 1
ATOM 1397 N N . TYR A 1 176 ? -11.805 -37.094 -15.914 1 85.88 176 TYR A N 1
ATOM 1398 C CA . TYR A 1 176 ? -11.586 -37.906 -17.109 1 85.88 176 TYR A CA 1
ATOM 1399 C C . TYR A 1 176 ? -10.117 -38.312 -17.219 1 85.88 176 TYR A C 1
ATOM 1401 O O . TYR A 1 176 ? -9.242 -37.469 -17.344 1 85.88 176 TYR A O 1
ATOM 1409 N N . PHE A 1 177 ? -9.898 -39.594 -17.094 1 85.94 177 PHE A N 1
ATOM 1410 C CA . PHE A 1 177 ? -8.57 -40.094 -17.406 1 85.94 177 PHE A CA 1
ATOM 1411 C C . PHE A 1 177 ? -8.453 -40.438 -18.875 1 85.94 177 PHE A C 1
ATOM 1413 O O . PHE A 1 177 ? -9.203 -41.281 -19.391 1 85.94 177 PHE A O 1
ATOM 1420 N N . GLU A 1 178 ? -7.547 -39.781 -19.516 1 83.75 178 GLU A N 1
ATOM 1421 C CA . GLU A 1 178 ? -7.379 -39.938 -20.953 1 83.75 178 GLU A CA 1
ATOM 1422 C C . GLU A 1 178 ? -6.027 -40.562 -21.281 1 83.75 178 GLU A C 1
ATOM 1424 O O . GLU A 1 178 ? -5.121 -40.594 -20.453 1 83.75 178 GLU A O 1
ATOM 1429 N N . ARG A 1 179 ? -5.953 -41.094 -22.531 1 79.19 179 ARG A N 1
ATOM 1430 C CA . ARG A 1 179 ? -4.688 -41.656 -22.984 1 79.19 179 ARG A CA 1
ATOM 1431 C C . ARG A 1 179 ? -3.605 -40.594 -23.062 1 79.19 179 ARG A C 1
ATOM 1433 O O . ARG A 1 179 ? -3.887 -39.438 -23.406 1 79.19 179 ARG A O 1
ATOM 1440 N N . PRO A 1 180 ? -2.418 -41.062 -22.594 1 67.12 180 PRO A N 1
ATOM 1441 C CA . PRO A 1 180 ? -1.31 -40.125 -22.672 1 67.12 180 PRO A CA 1
ATOM 1442 C C . PRO A 1 180 ? -1.128 -39.531 -24.078 1 67.12 180 PRO A C 1
ATOM 1444 O O . PRO A 1 180 ? -1.304 -40.25 -25.062 1 67.12 180 PRO A O 1
ATOM 1447 N N . ARG A 1 181 ? -1.501 -38.406 -24.312 1 58.69 181 ARG A N 1
ATOM 1448 C CA . ARG A 1 181 ? -1.224 -37.75 -25.594 1 58.69 181 ARG A CA 1
ATOM 1449 C C . ARG A 1 181 ? 0.099 -37 -25.547 1 58.69 181 ARG A C 1
ATOM 1451 O O . ARG A 1 181 ? 0.472 -36.438 -24.516 1 58.69 181 ARG A O 1
ATOM 1458 N N . ASN A 1 182 ? 1.177 -37.5 -26.328 1 49.16 182 ASN A N 1
ATOM 1459 C CA . ASN A 1 182 ? 2.406 -36.719 -26.484 1 49.16 182 ASN A CA 1
ATOM 1460 C C . ASN A 1 182 ? 2.115 -35.281 -26.859 1 49.16 182 ASN A C 1
ATOM 1462 O O . ASN A 1 182 ? 2.934 -34.625 -27.516 1 49.16 182 ASN A O 1
ATOM 1466 N N . SER A 1 183 ? 0.979 -35 -27.109 1 42.38 183 SER A N 1
ATOM 1467 C CA . SER A 1 183 ? 0.869 -33.656 -27.703 1 42.38 183 SER A CA 1
ATOM 1468 C C . SER A 1 183 ? 1.533 -32.625 -26.812 1 42.38 183 SER A C 1
ATOM 1470 O O . SER A 1 183 ? 1.225 -32.531 -25.625 1 42.38 183 SER A O 1
ATOM 1472 N N . PRO A 1 184 ? 2.84 -32.375 -27.312 1 40.88 184 PRO A N 1
ATOM 1473 C CA . PRO A 1 184 ? 3.529 -31.312 -26.562 1 40.88 184 PRO A CA 1
ATOM 1474 C C . PRO A 1 184 ? 2.564 -30.312 -25.922 1 40.88 184 PRO A C 1
ATOM 1476 O O . PRO A 1 184 ? 2.67 -30.031 -24.734 1 40.88 184 PRO A O 1
ATOM 1479 N N . ASN A 1 185 ? 2.379 -29.266 -26.906 1 35.56 185 ASN A N 1
ATOM 1480 C CA . ASN A 1 185 ? 1.894 -27.906 -26.703 1 35.56 185 ASN A CA 1
ATOM 1481 C C . ASN A 1 185 ? 0.433 -27.891 -26.266 1 35.56 185 ASN A C 1
ATOM 1483 O O . ASN A 1 185 ? -0.472 -27.938 -27.094 1 35.56 185 ASN A O 1
ATOM 1487 N N . VAL A 1 186 ? 0.106 -28.859 -25.641 1 34.62 186 VAL A N 1
ATOM 1488 C CA . VAL A 1 186 ? -1.3 -28.656 -25.312 1 34.62 186 VAL A CA 1
ATOM 1489 C C . VAL A 1 186 ? -1.587 -27.156 -25.156 1 34.62 186 VAL A C 1
ATOM 1491 O O . VAL A 1 186 ? -1 -26.484 -24.312 1 34.62 186 VAL A O 1
ATOM 1494 N N . ASP A 1 187 ? -1.866 -26.672 -26.312 1 32.28 187 ASP A N 1
ATOM 1495 C CA . ASP A 1 187 ? -2.604 -25.422 -26.438 1 32.28 187 ASP A CA 1
ATOM 1496 C C . ASP A 1 187 ? -3.719 -25.328 -25.406 1 32.28 187 ASP A C 1
ATOM 1498 O O . ASP A 1 187 ? -4.648 -26.141 -25.406 1 32.28 187 ASP A O 1
ATOM 1502 N N . PHE A 1 188 ? -3.48 -25.562 -24.203 1 32.78 188 PHE A N 1
ATOM 1503 C CA . PHE A 1 188 ? -4.648 -25.203 -23.406 1 32.78 188 PHE A CA 1
ATOM 1504 C C . PHE A 1 188 ? -5.75 -24.625 -24.281 1 32.78 188 PHE A C 1
ATOM 1506 O O . PHE A 1 188 ? -5.469 -24.016 -25.312 1 32.78 188 PHE A O 1
ATOM 1513 N N . GLY A 1 189 ? -6.867 -25.391 -24.516 1 32.25 189 GLY A N 1
ATOM 1514 C CA . GLY A 1 189 ? -8.016 -24.922 -25.281 1 32.25 189 GLY A CA 1
ATOM 1515 C C . GLY A 1 189 ? -7.941 -23.453 -25.625 1 32.25 189 GLY A C 1
ATOM 1516 O O . GLY A 1 189 ? -7.785 -23.094 -26.797 1 32.25 189 GLY A O 1
ATOM 1517 N N . GLY A 1 190 ? -8.617 -22.656 -24.766 1 31.22 190 GLY A N 1
ATOM 1518 C CA . GLY A 1 190 ? -8.562 -21.328 -25.359 1 31.22 190 GLY A CA 1
ATOM 1519 C C . GLY A 1 190 ? -7.148 -20.875 -25.672 1 31.22 190 GLY A C 1
ATOM 1520 O O . GLY A 1 190 ? -6.461 -20.344 -24.797 1 31.22 190 GLY A O 1
ATOM 1521 N N . ASN A 1 191 ? -6.246 -21.656 -26.156 1 32.41 191 ASN A N 1
ATOM 1522 C CA . ASN A 1 191 ? -5.203 -21.156 -27.047 1 32.41 191 ASN A CA 1
ATOM 1523 C C . ASN A 1 191 ? -5.504 -19.75 -27.531 1 32.41 191 ASN A C 1
ATOM 1525 O O . ASN A 1 191 ? -5 -19.312 -28.562 1 32.41 191 ASN A O 1
ATOM 1529 N N . TRP A 1 192 ? -6.727 -19.625 -27.438 1 31.81 192 TRP A N 1
ATOM 1530 C CA . TRP A 1 192 ? -6.93 -18.203 -27.688 1 31.81 192 TRP A CA 1
ATOM 1531 C C . TRP A 1 192 ? -5.852 -17.359 -27 1 31.81 192 TRP A C 1
ATOM 1533 O O . TRP A 1 192 ? -6.074 -16.188 -26.672 1 31.81 192 TRP A O 1
ATOM 1543 N N . MET A 1 193 ? -4.953 -18.203 -26.562 1 34.78 193 MET A N 1
ATOM 1544 C CA . MET A 1 193 ? -3.729 -17.453 -26.281 1 34.78 193 MET A CA 1
ATOM 1545 C C . MET A 1 193 ? -3.523 -16.344 -27.312 1 34.78 193 MET A C 1
ATOM 1547 O O . MET A 1 193 ? -3.188 -16.609 -28.469 1 34.78 193 MET A O 1
ATOM 1551 N N . LEU A 1 194 ? -4.512 -15.695 -27.453 1 34.09 194 LEU A N 1
ATOM 1552 C CA . LEU A 1 194 ? -4.238 -14.516 -28.281 1 34.09 194 LEU A CA 1
ATOM 1553 C C . LEU A 1 194 ? -2.744 -14.211 -28.312 1 34.09 194 LEU A C 1
ATOM 1555 O O . LEU A 1 194 ? -2.066 -14.266 -27.281 1 34.09 194 LEU A O 1
ATOM 1559 N N . GLN A 1 195 ? -2.047 -14.836 -29.234 1 36.28 195 GLN A N 1
ATOM 1560 C CA . GLN A 1 195 ? -0.843 -14.164 -29.719 1 36.28 195 GLN A CA 1
ATOM 1561 C C . GLN A 1 195 ? -0.749 -12.742 -29.172 1 36.28 195 GLN A C 1
ATOM 1563 O O . GLN A 1 195 ? -0.129 -11.875 -29.797 1 36.28 195 GLN A O 1
ATOM 1568 N N . THR A 1 196 ? -1.822 -12.359 -28.547 1 41.47 196 THR A N 1
ATOM 1569 C CA . THR A 1 196 ? -1.621 -10.969 -28.156 1 41.47 196 THR A CA 1
ATOM 1570 C C . THR A 1 196 ? -0.3 -10.805 -27.406 1 41.47 196 THR A C 1
ATOM 1572 O O . THR A 1 196 ? 0.099 -11.695 -26.641 1 41.47 196 THR A O 1
ATOM 1575 N N . LYS A 1 197 ? 0.641 -10.102 -27.969 1 50.31 197 LYS A N 1
ATOM 1576 C CA . LYS A 1 197 ? 1.915 -9.594 -27.484 1 50.31 197 LYS A CA 1
ATOM 1577 C C . LYS A 1 197 ? 1.922 -9.516 -25.953 1 50.31 197 LYS A C 1
ATOM 1579 O O . LYS A 1 197 ? 1.44 -8.539 -25.375 1 50.31 197 LYS A O 1
ATOM 1584 N N . ASN A 1 198 ? 1.878 -10.734 -25.234 1 56.34 198 ASN A N 1
ATOM 1585 C CA . ASN A 1 198 ? 1.986 -10.742 -23.781 1 56.34 198 ASN A CA 1
ATOM 1586 C C . ASN A 1 198 ? 3.094 -9.805 -23.297 1 56.34 198 ASN A C 1
ATOM 1588 O O . ASN A 1 198 ? 4.234 -9.906 -23.75 1 56.34 198 ASN A O 1
ATOM 1592 N N . PRO A 1 199 ? 2.566 -8.898 -22.531 1 66.19 199 PRO A N 1
ATOM 1593 C CA . PRO A 1 199 ? 3.568 -7.945 -22.062 1 66.19 199 PRO A CA 1
ATOM 1594 C C . PRO A 1 199 ? 4.535 -8.555 -21.047 1 66.19 199 PRO A C 1
ATOM 1596 O O . PRO A 1 199 ? 5.594 -7.98 -20.781 1 66.19 199 PRO A O 1
ATOM 1599 N N . ILE A 1 200 ? 4.066 -10.031 -20.672 1 75.75 200 ILE A N 1
ATOM 1600 C CA . ILE A 1 200 ? 4.941 -10.633 -19.672 1 75.75 200 ILE A CA 1
ATOM 1601 C C . ILE A 1 200 ? 5.074 -12.133 -19.922 1 75.75 200 ILE A C 1
ATOM 1603 O O . ILE A 1 200 ? 4.195 -12.742 -20.547 1 75.75 200 ILE A O 1
ATOM 1607 N N . ARG A 1 201 ? 6.137 -12.758 -19.516 1 79 201 ARG A N 1
ATOM 1608 C CA . ARG A 1 201 ? 6.375 -14.188 -19.656 1 79 201 ARG A CA 1
ATOM 1609 C C . ARG A 1 201 ? 5.367 -14.992 -18.844 1 79 201 ARG A C 1
ATOM 1611 O O . ARG A 1 201 ? 4.754 -14.461 -17.906 1 79 201 ARG A O 1
ATOM 1618 N N . GLY A 1 202 ? 5.23 -16.266 -19.141 1 78.56 202 GLY A N 1
ATOM 1619 C CA . GLY A 1 202 ? 4.242 -17.141 -18.547 1 78.56 202 GLY A CA 1
ATOM 1620 C C . GLY A 1 202 ? 4.566 -17.5 -17.109 1 78.56 202 GLY A C 1
ATOM 1621 O O . GLY A 1 202 ? 5.633 -17.156 -16.594 1 78.56 202 GLY A O 1
ATOM 1622 N N . LEU A 1 203 ? 3.654 -18.203 -16.547 1 81.94 203 LEU A N 1
ATOM 1623 C CA . LEU A 1 203 ? 3.707 -18.578 -15.133 1 81.94 203 LEU A CA 1
ATOM 1624 C C . LEU A 1 203 ? 4.945 -19.406 -14.836 1 81.94 203 LEU A C 1
ATOM 1626 O O . LEU A 1 203 ? 5.516 -19.312 -13.742 1 81.94 203 LEU A O 1
ATOM 1630 N N . TYR A 1 204 ? 5.375 -20.188 -15.805 1 82.12 204 TYR A N 1
ATOM 1631 C CA . TYR A 1 204 ? 6.508 -21.094 -15.602 1 82.12 204 TYR A CA 1
ATOM 1632 C C . TYR A 1 204 ? 7.762 -20.547 -16.281 1 82.12 204 TYR A C 1
ATOM 1634 O O . TYR A 1 204 ? 8.633 -21.328 -16.688 1 82.12 204 TYR A O 1
ATOM 1642 N N . SER A 1 205 ? 7.895 -19.297 -16.375 1 85.88 205 SER A N 1
ATOM 1643 C CA . SER A 1 205 ? 8.977 -18.719 -17.172 1 85.88 205 SER A CA 1
ATOM 1644 C C . SER A 1 205 ? 10.25 -18.578 -16.344 1 85.88 205 SER A C 1
ATOM 1646 O O . SER A 1 205 ? 11.328 -18.359 -16.906 1 85.88 205 SER A O 1
ATOM 1648 N N . GLY A 1 206 ? 10.156 -18.734 -15.078 1 91.69 206 GLY A N 1
ATOM 1649 C CA . GLY A 1 206 ? 11.359 -18.703 -14.25 1 91.69 206 GLY A CA 1
ATOM 1650 C C . GLY A 1 206 ? 11.742 -17.297 -13.812 1 91.69 206 GLY A C 1
ATOM 1651 O O . GLY A 1 206 ? 11.133 -16.312 -14.258 1 91.69 206 GLY A O 1
ATOM 1652 N N . THR A 1 207 ? 12.805 -17.266 -13.016 1 96.06 207 THR A N 1
ATOM 1653 C CA . THR A 1 207 ? 13.219 -16.031 -12.352 1 96.06 207 THR A CA 1
ATOM 1654 C C . THR A 1 207 ? 14.5 -15.477 -12.969 1 96.06 207 THR A C 1
ATOM 1656 O O . THR A 1 207 ? 15.406 -16.234 -13.305 1 96.06 207 THR A O 1
ATOM 1659 N N . VAL A 1 208 ? 14.555 -14.172 -13.148 1 97 208 VAL A N 1
ATOM 1660 C CA . VAL A 1 208 ? 15.797 -13.461 -13.422 1 97 208 VAL A CA 1
ATOM 1661 C C . VAL A 1 208 ? 16.312 -12.805 -12.148 1 97 208 VAL A C 1
ATOM 1663 O O . VAL A 1 208 ? 15.578 -12.062 -11.484 1 97 208 VAL A O 1
ATOM 1666 N N . ALA A 1 209 ? 17.547 -13.125 -11.812 1 98.19 209 ALA A N 1
ATOM 1667 C CA . ALA A 1 209 ? 18.172 -12.492 -10.656 1 98.19 209 ALA A CA 1
ATOM 1668 C C . ALA A 1 209 ? 19.109 -11.367 -11.086 1 98.19 209 ALA A C 1
ATOM 1670 O O . ALA A 1 209 ? 19.859 -11.508 -12.047 1 98.19 209 ALA A O 1
ATOM 1671 N N . VAL A 1 210 ? 19 -10.273 -10.43 1 98.44 210 VAL A N 1
ATOM 1672 C CA . VAL A 1 210 ? 19.875 -9.125 -10.656 1 98.44 210 VAL A CA 1
ATOM 1673 C C . VAL A 1 210 ? 20.672 -8.82 -9.383 1 98.44 210 VAL A C 1
ATOM 1675 O O . VAL A 1 210 ? 20.078 -8.617 -8.32 1 98.44 210 VAL A O 1
ATOM 1678 N N . VAL A 1 211 ? 21.984 -8.797 -9.516 1 98.19 211 VAL A N 1
ATOM 1679 C CA . VAL A 1 211 ? 22.859 -8.516 -8.383 1 98.19 211 VAL A CA 1
ATOM 1680 C C . VAL A 1 211 ? 23.625 -7.223 -8.633 1 98.19 211 VAL A C 1
ATOM 1682 O O . VAL A 1 211 ? 24.5 -7.172 -9.508 1 98.19 211 VAL A O 1
ATOM 1685 N N . SER A 1 212 ? 23.328 -6.223 -7.828 1 96.94 212 SER A N 1
ATOM 1686 C CA . SER A 1 212 ? 23.953 -4.918 -7.988 1 96.94 212 SER A CA 1
ATOM 1687 C C . SER A 1 212 ? 25.234 -4.816 -7.164 1 96.94 212 SER A C 1
ATOM 1689 O O . SER A 1 212 ? 25.578 -5.738 -6.418 1 96.94 212 SER A O 1
ATOM 1691 N N . ASP A 1 213 ? 25.906 -3.695 -7.301 1 94.81 213 ASP A N 1
ATOM 1692 C CA . ASP A 1 213 ? 27.219 -3.51 -6.707 1 94.81 213 ASP A CA 1
ATOM 1693 C C . ASP A 1 213 ? 27.141 -3.387 -5.188 1 94.81 213 ASP A C 1
ATOM 1695 O O . ASP A 1 213 ? 28.094 -3.717 -4.477 1 94.81 213 ASP A O 1
ATOM 1699 N N . ASP A 1 214 ? 26 -2.961 -4.672 1 92.06 214 ASP A N 1
ATOM 1700 C CA . ASP A 1 214 ? 25.891 -2.771 -3.229 1 92.06 214 ASP A CA 1
ATOM 1701 C C . ASP A 1 214 ? 25.141 -3.936 -2.578 1 92.06 214 ASP A C 1
ATOM 1703 O O . ASP A 1 214 ? 24.719 -3.842 -1.423 1 92.06 214 ASP A O 1
ATOM 1707 N N . ALA A 1 215 ? 24.969 -5.012 -3.305 1 94.62 215 ALA A N 1
ATOM 1708 C CA . ALA A 1 215 ? 24.266 -6.188 -2.799 1 94.62 215 ALA A CA 1
ATOM 1709 C C . ALA A 1 215 ? 25.172 -7.004 -1.871 1 94.62 215 ALA A C 1
ATOM 1711 O O . ALA A 1 215 ? 26.391 -6.887 -1.923 1 94.62 215 ALA A O 1
ATOM 1712 N N . ASP A 1 216 ? 24.578 -7.738 -0.963 1 93.12 216 ASP A N 1
ATOM 1713 C CA . ASP A 1 216 ? 25.281 -8.82 -0.274 1 93.12 216 ASP A CA 1
ATOM 1714 C C . ASP A 1 216 ? 25.438 -10.031 -1.188 1 93.12 216 ASP A C 1
ATOM 1716 O O . ASP A 1 216 ? 24.562 -10.898 -1.252 1 93.12 216 ASP A O 1
ATOM 1720 N N . VAL A 1 217 ? 26.562 -10.141 -1.792 1 96 217 VAL A N 1
ATOM 1721 C CA . VAL A 1 217 ? 26.797 -11.102 -2.859 1 96 217 VAL A CA 1
ATOM 1722 C C . VAL A 1 217 ? 26.719 -12.523 -2.301 1 96 217 VAL A C 1
ATOM 1724 O O . VAL A 1 217 ? 26.125 -13.406 -2.912 1 96 217 VAL A O 1
ATOM 1727 N N . ASP A 1 218 ? 27.219 -12.75 -1.147 1 94.19 218 ASP A N 1
ATOM 1728 C CA . ASP A 1 218 ? 27.234 -14.086 -0.56 1 94.19 218 ASP A CA 1
ATOM 1729 C C . ASP A 1 218 ? 25.812 -14.562 -0.266 1 94.19 218 ASP A C 1
ATOM 1731 O O . ASP A 1 218 ? 25.453 -15.695 -0.594 1 94.19 218 ASP A O 1
ATOM 1735 N N . SER A 1 219 ? 25.047 -13.68 0.313 1 93.06 219 SER A N 1
ATOM 1736 C CA . SER A 1 219 ? 23.656 -14.023 0.586 1 93.06 219 SER A CA 1
ATOM 1737 C C . SER A 1 219 ? 22.891 -14.281 -0.705 1 93.06 219 SER A C 1
ATOM 1739 O O . SER A 1 219 ? 22.047 -15.18 -0.759 1 93.06 219 SER A O 1
ATOM 1741 N N . ALA A 1 220 ? 23.172 -13.469 -1.658 1 95.69 220 ALA A N 1
ATOM 1742 C CA . ALA A 1 220 ? 22.5 -13.625 -2.949 1 95.69 220 ALA A CA 1
ATOM 1743 C C . ALA A 1 220 ? 22.781 -15 -3.549 1 95.69 220 ALA A C 1
ATOM 1745 O O . ALA A 1 220 ? 21.859 -15.719 -3.939 1 95.69 220 ALA A O 1
ATOM 1746 N N . VAL A 1 221 ? 24.047 -15.383 -3.574 1 94.88 221 VAL A N 1
ATOM 1747 C CA . VAL A 1 221 ? 24.453 -16.656 -4.16 1 94.88 221 VAL A CA 1
ATOM 1748 C C . VAL A 1 221 ? 23.781 -17.812 -3.4 1 94.88 221 VAL A C 1
ATOM 1750 O O . VAL A 1 221 ? 23.203 -18.719 -4.012 1 94.88 221 VAL A O 1
ATOM 1753 N N . ASP A 1 222 ? 23.766 -17.719 -2.119 1 93 222 ASP A N 1
ATOM 1754 C CA . ASP A 1 222 ? 23.188 -18.766 -1.287 1 93 222 ASP A CA 1
ATOM 1755 C C . ASP A 1 222 ? 21.703 -18.938 -1.589 1 93 222 ASP A C 1
ATOM 1757 O O . ASP A 1 222 ? 21.234 -20.047 -1.786 1 93 222 ASP A O 1
ATOM 1761 N N . LYS A 1 223 ? 20.984 -17.844 -1.688 1 93.56 223 LYS A N 1
ATOM 1762 C CA . LYS A 1 223 ? 19.531 -17.906 -1.865 1 93.56 223 LYS A CA 1
ATOM 1763 C C . LYS A 1 223 ? 19.172 -18.281 -3.299 1 93.56 223 LYS A C 1
ATOM 1765 O O . LYS A 1 223 ? 18.25 -19.062 -3.525 1 93.56 223 LYS A O 1
ATOM 1770 N N . ILE A 1 224 ? 19.859 -17.766 -4.219 1 92.88 224 ILE A N 1
ATOM 1771 C CA . ILE A 1 224 ? 19.5 -17.969 -5.621 1 92.88 224 ILE A CA 1
ATOM 1772 C C . ILE A 1 224 ? 19.75 -19.422 -6.004 1 92.88 224 ILE A C 1
ATOM 1774 O O . ILE A 1 224 ? 18.953 -20.031 -6.723 1 92.88 224 ILE A O 1
ATOM 1778 N N . ILE A 1 225 ? 20.828 -20.031 -5.535 1 89.25 225 ILE A N 1
ATOM 1779 C CA . ILE A 1 225 ? 21.172 -21.391 -5.934 1 89.25 225 ILE A CA 1
ATOM 1780 C C . ILE A 1 225 ? 20.234 -22.375 -5.238 1 89.25 225 ILE A C 1
ATOM 1782 O O . ILE A 1 225 ? 20.109 -23.531 -5.664 1 89.25 225 ILE A O 1
ATOM 1786 N N . SER A 1 226 ? 19.578 -21.938 -4.184 1 89.38 226 SER A N 1
ATOM 1787 C CA . SER A 1 226 ? 18.703 -22.812 -3.408 1 89.38 226 SER A CA 1
ATOM 1788 C C . SER A 1 226 ? 17.359 -23.016 -4.102 1 89.38 226 SER A C 1
ATOM 1790 O O . SER A 1 226 ? 16.609 -23.906 -3.742 1 89.38 226 SER A O 1
ATOM 1792 N N . VAL A 1 227 ? 17.078 -22.266 -5.113 1 91.44 227 VAL A N 1
ATOM 1793 C CA . VAL A 1 227 ? 15.812 -22.375 -5.812 1 91.44 227 VAL A CA 1
ATOM 1794 C C . VAL A 1 227 ? 15.789 -23.656 -6.645 1 91.44 227 VAL A C 1
ATOM 1796 O O . VAL A 1 227 ? 16.719 -23.938 -7.398 1 91.44 227 VAL A O 1
ATOM 1799 N N . SER A 1 228 ? 14.734 -24.359 -6.504 1 88.31 228 SER A N 1
ATOM 1800 C CA . SER A 1 228 ? 14.625 -25.641 -7.188 1 88.31 228 SER A CA 1
ATOM 1801 C C . SER A 1 228 ? 14.422 -25.453 -8.688 1 88.31 228 SER A C 1
ATOM 1803 O O . SER A 1 228 ? 13.711 -24.547 -9.117 1 88.31 228 SER A O 1
ATOM 1805 N N . THR A 1 229 ? 14.914 -26.406 -9.477 1 89 229 THR A N 1
ATOM 1806 C CA . THR A 1 229 ? 14.742 -26.406 -10.922 1 89 229 THR A CA 1
ATOM 1807 C C . THR A 1 229 ? 13.328 -26.828 -11.305 1 89 229 THR A C 1
ATOM 1809 O O . THR A 1 229 ? 12.891 -26.609 -12.43 1 89 229 THR A O 1
ATOM 1812 N N . LYS A 1 230 ? 12.625 -27.359 -10.375 1 88.62 230 LYS A N 1
ATOM 1813 C CA . LYS A 1 230 ? 11.289 -27.875 -10.664 1 88.62 230 LYS A CA 1
ATOM 1814 C C . LYS A 1 230 ? 10.211 -26.875 -10.258 1 88.62 230 LYS A C 1
ATOM 1816 O O . LYS A 1 230 ? 9.016 -27.125 -10.445 1 88.62 230 LYS A O 1
ATOM 1821 N N . ALA A 1 231 ? 10.688 -25.797 -9.727 1 91.88 231 ALA A N 1
ATOM 1822 C CA . ALA A 1 231 ? 9.734 -24.75 -9.359 1 91.88 231 ALA A CA 1
ATOM 1823 C C . ALA A 1 231 ? 9.359 -23.891 -10.562 1 91.88 231 ALA A C 1
ATOM 1825 O O . ALA A 1 231 ? 10.195 -23.625 -11.43 1 91.88 231 ALA A O 1
ATOM 1826 N N . PRO A 1 232 ? 8.062 -23.453 -10.648 1 90.5 232 PRO A N 1
ATOM 1827 C CA . PRO A 1 232 ? 7.703 -22.531 -11.727 1 90.5 232 PRO A CA 1
ATOM 1828 C C . PRO A 1 232 ? 8.562 -21.266 -11.727 1 90.5 232 PRO A C 1
ATOM 1830 O O . PRO A 1 232 ? 8.766 -20.656 -12.781 1 90.5 232 P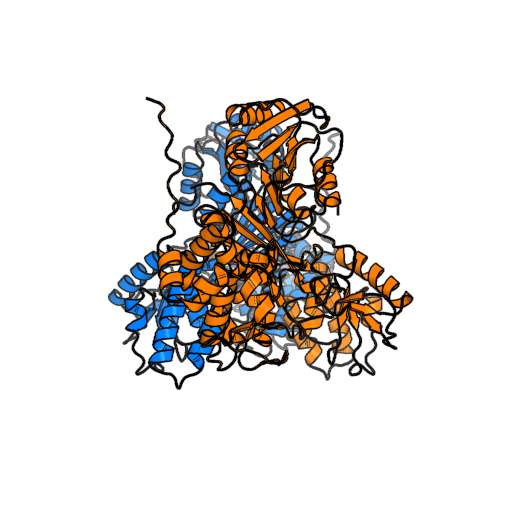RO A O 1
ATOM 1833 N N . TRP A 1 233 ? 9.039 -20.875 -10.594 1 93.81 233 TRP A N 1
ATOM 1834 C CA . TRP A 1 233 ? 9.898 -19.719 -10.445 1 93.81 233 TRP A CA 1
ATOM 1835 C C . TRP A 1 233 ? 11.367 -20.141 -10.359 1 93.81 233 TRP A C 1
ATOM 1837 O O . TRP A 1 233 ? 12.141 -19.547 -9.602 1 93.81 233 TRP A O 1
ATOM 1847 N N . HIS A 1 234 ? 11.758 -21.125 -11.039 1 93.12 234 HIS A N 1
ATOM 1848 C CA . HIS A 1 234 ? 13.148 -21.562 -11.086 1 93.12 234 HIS A CA 1
ATOM 1849 C C . HIS A 1 234 ? 14.055 -20.438 -11.594 1 93.12 234 HIS A C 1
ATOM 1851 O O . HIS A 1 234 ? 13.578 -19.484 -12.211 1 93.12 234 HIS A O 1
ATOM 1857 N N . LEU A 1 235 ? 15.312 -20.578 -11.297 1 94.44 235 LEU A N 1
ATOM 1858 C CA . LEU A 1 235 ? 16.281 -19.594 -11.742 1 94.44 235 LEU A CA 1
ATOM 1859 C C . LEU A 1 235 ? 16.656 -19.828 -13.203 1 94.44 235 LEU A C 1
ATOM 1861 O O . LEU A 1 235 ? 17.031 -20.938 -13.586 1 94.44 235 LEU A O 1
ATOM 1865 N N . ARG A 1 236 ? 16.594 -18.812 -14.016 1 92.38 236 ARG A N 1
ATOM 1866 C CA . ARG A 1 236 ? 16.875 -19 -15.43 1 92.38 236 ARG A CA 1
ATOM 1867 C C . ARG A 1 236 ? 18.062 -18.125 -15.867 1 92.38 236 ARG A C 1
ATOM 1869 O O . ARG A 1 236 ? 18.781 -18.469 -16.797 1 92.38 236 ARG A O 1
ATOM 1876 N N . ARG A 1 237 ? 18.172 -16.953 -15.234 1 94.25 237 ARG A N 1
ATOM 1877 C CA . ARG A 1 237 ? 19.156 -15.977 -15.664 1 94.25 237 ARG A CA 1
ATOM 1878 C C . ARG A 1 237 ? 19.641 -15.133 -14.484 1 94.25 237 ARG A C 1
ATOM 1880 O O . ARG A 1 237 ? 18.844 -14.773 -13.609 1 94.25 237 ARG A O 1
ATOM 1887 N N . ILE A 1 238 ? 20.984 -14.867 -14.539 1 96.69 238 ILE A N 1
ATOM 1888 C CA . ILE A 1 238 ? 21.562 -14.008 -13.516 1 96.69 238 ILE A CA 1
ATOM 1889 C C . ILE A 1 238 ? 22.328 -12.859 -14.172 1 96.69 238 ILE A C 1
ATOM 1891 O O . ILE A 1 238 ? 23.203 -13.086 -15.008 1 96.69 238 ILE A O 1
ATOM 1895 N N . LEU A 1 239 ? 21.938 -11.68 -13.828 1 97.88 239 LEU A N 1
ATOM 1896 C CA . LEU A 1 239 ? 22.625 -10.461 -14.258 1 97.88 239 LEU A CA 1
ATOM 1897 C C . LEU A 1 239 ? 23.391 -9.82 -13.102 1 97.88 239 LEU A C 1
ATOM 1899 O O . LEU A 1 239 ? 22.781 -9.453 -12.094 1 97.88 239 LEU A O 1
ATOM 1903 N N . VAL A 1 240 ? 24.672 -9.742 -13.266 1 98.12 240 VAL A N 1
ATOM 1904 C CA . VAL A 1 240 ? 25.516 -9.227 -12.188 1 98.12 240 VAL A CA 1
ATOM 1905 C C . VAL A 1 240 ? 26.219 -7.949 -12.648 1 98.12 240 VAL A C 1
ATOM 1907 O O . VAL A 1 240 ? 26.781 -7.902 -13.742 1 98.12 240 VAL A O 1
ATOM 1910 N N . GLN A 1 241 ? 26.156 -6.945 -11.781 1 97.81 241 GLN A N 1
ATOM 1911 C CA . GLN A 1 241 ? 26.828 -5.707 -12.141 1 97.81 241 GLN A CA 1
ATOM 1912 C C . GLN A 1 241 ? 28.344 -5.934 -12.281 1 97.81 241 GLN A C 1
ATOM 1914 O O . GLN A 1 241 ? 28.938 -6.637 -11.469 1 97.81 241 GLN A O 1
ATOM 1919 N N . GLU A 1 242 ? 28.969 -5.246 -13.164 1 96.94 242 GLU A N 1
ATOM 1920 C CA . GLU A 1 242 ? 30.344 -5.488 -13.578 1 96.94 242 GLU A CA 1
ATOM 1921 C C . GLU A 1 242 ? 31.312 -5.344 -12.398 1 96.94 242 GLU A C 1
ATOM 1923 O O . GLU A 1 242 ? 32.25 -6.121 -12.266 1 96.94 242 GLU A O 1
ATOM 1928 N N . SER A 1 243 ? 31.078 -4.449 -11.531 1 96.5 243 SER A N 1
ATOM 1929 C CA . SER A 1 243 ? 31.984 -4.133 -10.43 1 96.5 243 SER A CA 1
ATOM 1930 C C . SER A 1 243 ? 32.062 -5.285 -9.438 1 96.5 243 SER A C 1
ATOM 1932 O O . SER A 1 243 ? 33.062 -5.418 -8.711 1 96.5 243 SER A O 1
ATOM 1934 N N . VAL A 1 244 ? 31.062 -6.168 -9.391 1 97.12 244 VAL A N 1
ATOM 1935 C CA . VAL A 1 244 ? 31.062 -7.258 -8.422 1 97.12 244 VAL A CA 1
ATOM 1936 C C . VAL A 1 244 ? 31 -8.602 -9.148 1 97.12 244 VAL A C 1
ATOM 1938 O O . VAL A 1 244 ? 30.703 -9.625 -8.547 1 97.12 244 VAL A O 1
ATOM 1941 N N . TYR A 1 245 ? 31.219 -8.648 -10.383 1 96.69 245 TYR A N 1
ATOM 1942 C CA . TYR A 1 245 ? 31.094 -9.852 -11.203 1 96.69 245 TYR A CA 1
ATOM 1943 C C . TYR A 1 245 ? 32.094 -10.914 -10.766 1 96.69 245 TYR A C 1
ATOM 1945 O O . TYR A 1 245 ? 31.734 -12.086 -10.625 1 96.69 245 TYR A O 1
ATOM 1953 N N . GLN A 1 246 ? 33.312 -10.461 -10.562 1 95.75 246 GLN A N 1
ATOM 1954 C CA . GLN A 1 246 ? 34.344 -11.414 -10.148 1 95.75 246 GLN A CA 1
ATOM 1955 C C . GLN A 1 246 ? 34.031 -11.984 -8.766 1 95.75 246 GLN A C 1
ATOM 1957 O O . GLN A 1 246 ? 34.188 -13.188 -8.531 1 95.75 246 GLN A O 1
ATOM 1962 N N . GLN A 1 247 ? 33.625 -11.07 -7.91 1 96.31 247 GLN A N 1
ATOM 1963 C CA . GLN A 1 247 ? 33.25 -11.516 -6.578 1 96.31 247 GLN A CA 1
ATOM 1964 C C . GLN A 1 247 ? 32.125 -12.547 -6.648 1 96.31 247 GLN A C 1
ATOM 1966 O O . GLN A 1 247 ? 32.156 -13.547 -5.922 1 96.31 247 GLN A O 1
ATOM 1971 N N . PHE A 1 248 ? 31.203 -12.266 -7.488 1 96.31 248 PHE A N 1
ATOM 1972 C CA . PHE A 1 248 ? 30.062 -13.164 -7.652 1 96.31 248 PHE A CA 1
ATOM 1973 C C . PHE A 1 248 ? 30.516 -14.516 -8.203 1 96.31 248 PHE A C 1
ATOM 1975 O O . PHE A 1 248 ? 30.109 -15.562 -7.699 1 96.31 248 PHE A O 1
ATOM 1982 N N . LYS A 1 249 ? 31.328 -14.578 -9.141 1 93.06 249 LYS A N 1
ATOM 1983 C CA . LYS A 1 249 ? 31.844 -15.805 -9.734 1 93.06 249 LYS A CA 1
ATOM 1984 C C . LYS A 1 249 ? 32.594 -16.641 -8.711 1 93.06 249 LYS A C 1
ATOM 1986 O O . LYS A 1 249 ? 32.438 -17.859 -8.664 1 93.06 249 LYS A O 1
ATOM 1991 N N . ASP A 1 250 ? 33.375 -15.922 -7.941 1 93.81 250 ASP A N 1
ATOM 1992 C CA . ASP A 1 250 ? 34.125 -16.625 -6.902 1 93.81 250 ASP A CA 1
ATOM 1993 C C . ASP A 1 250 ? 33.188 -17.281 -5.895 1 93.81 250 ASP A C 1
ATOM 1995 O O . ASP A 1 250 ? 33.406 -18.438 -5.527 1 93.81 250 ASP A O 1
ATOM 1999 N N . ALA A 1 251 ? 32.25 -16.531 -5.516 1 93.88 251 ALA A N 1
ATOM 2000 C CA . ALA A 1 251 ? 31.297 -17.062 -4.551 1 93.88 251 ALA A CA 1
ATOM 2001 C C . ALA A 1 251 ? 30.547 -18.25 -5.121 1 93.88 251 ALA A C 1
ATOM 2003 O O . ALA A 1 251 ? 30.328 -19.25 -4.422 1 93.88 251 ALA A O 1
ATOM 2004 N N . LEU A 1 252 ? 30.109 -18.156 -6.371 1 92.56 252 LEU A N 1
ATOM 2005 C CA . LEU A 1 252 ? 29.422 -19.25 -7.047 1 92.56 252 LEU A CA 1
ATOM 2006 C C . LEU A 1 252 ? 30.344 -20.453 -7.195 1 92.56 252 LEU A C 1
ATOM 2008 O O . LEU A 1 252 ? 29.906 -21.594 -7 1 92.56 252 LEU A O 1
ATOM 2012 N N . GLY A 1 253 ? 31.547 -20.203 -7.539 1 89.19 253 GLY A N 1
ATOM 2013 C CA . GLY A 1 253 ? 32.531 -21.25 -7.723 1 89.19 253 GLY A CA 1
ATOM 2014 C C . GLY A 1 253 ? 32.812 -22.047 -6.457 1 89.19 253 GLY A C 1
ATOM 2015 O O . GLY A 1 253 ? 33.062 -23.25 -6.516 1 89.19 253 GLY A O 1
ATOM 2016 N N . TRP A 1 254 ? 32.75 -21.328 -5.383 1 89.12 254 TRP A N 1
ATOM 2017 C CA . TRP A 1 254 ? 33 -22 -4.105 1 89.12 254 TRP A CA 1
ATOM 2018 C C . TRP A 1 254 ? 31.891 -22.984 -3.797 1 89.12 254 TRP A C 1
ATOM 2020 O O . TRP A 1 254 ? 32.094 -23.984 -3.107 1 89.12 254 TRP A O 1
ATOM 2030 N N . LYS A 1 255 ? 30.781 -22.734 -4.316 1 86.69 255 LYS A N 1
ATOM 2031 C CA . LYS A 1 255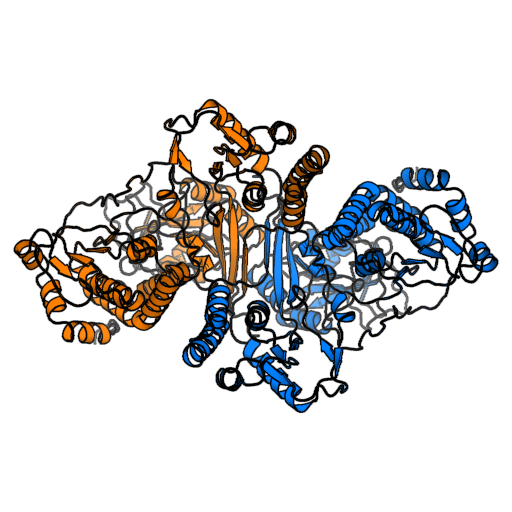 ? 29.609 -23.562 -4.004 1 86.69 255 LYS A CA 1
ATOM 2032 C C . LYS A 1 255 ? 29.391 -24.625 -5.074 1 86.69 255 LYS A C 1
ATOM 2034 O O . LYS A 1 255 ? 28.719 -25.641 -4.832 1 86.69 255 LYS A O 1
ATOM 2039 N N . CYS A 1 256 ? 29.875 -24.375 -6.199 1 84.81 256 CYS A N 1
ATOM 2040 C CA . CYS A 1 256 ? 29.625 -25.234 -7.34 1 84.81 256 CYS A CA 1
ATOM 2041 C C . CYS A 1 256 ? 30.859 -26.062 -7.691 1 84.81 256 CYS A C 1
ATOM 2043 O O . CYS A 1 256 ? 31.969 -25.734 -7.254 1 84.81 256 CYS A O 1
ATOM 2045 N N . LYS A 1 257 ? 30.562 -27.188 -8.359 1 76.06 257 LYS A N 1
ATOM 2046 C CA . LYS A 1 257 ? 31.656 -27.969 -8.938 1 76.06 257 LYS A CA 1
ATOM 2047 C C . LYS A 1 257 ? 31.891 -27.594 -10.391 1 76.06 257 LYS A C 1
ATOM 2049 O O . LYS A 1 257 ? 30.953 -27.297 -11.125 1 76.06 257 LYS A O 1
ATOM 2054 N N . ILE A 1 258 ? 33.188 -27.453 -10.664 1 64.19 258 ILE A N 1
ATOM 2055 C CA . ILE A 1 258 ? 33.531 -27.109 -12.031 1 64.19 258 ILE A CA 1
ATOM 2056 C C . ILE A 1 258 ? 33.281 -28.281 -12.953 1 64.19 258 ILE A C 1
ATOM 2058 O O . ILE A 1 258 ? 33.625 -29.422 -12.633 1 64.19 258 ILE A O 1
ATOM 2062 N N . LYS A 1 259 ? 32.375 -28.094 -13.883 1 63.44 259 LYS A N 1
ATOM 2063 C CA . LYS A 1 259 ? 32.156 -29.125 -14.891 1 63.44 259 LYS A CA 1
ATOM 2064 C C . LYS A 1 259 ? 32.875 -28.781 -16.203 1 63.44 259 LYS A C 1
ATOM 2066 O O . LYS A 1 259 ? 32.812 -27.625 -16.656 1 63.44 259 LYS A O 1
ATOM 2071 N N . PRO A 1 260 ? 33.531 -29.797 -16.734 1 57.47 260 PRO A N 1
ATOM 2072 C CA . PRO A 1 260 ? 34.156 -29.609 -18.062 1 57.47 260 PRO A CA 1
ATOM 2073 C C . PRO A 1 260 ? 33.125 -29.25 -19.125 1 57.47 260 PRO A C 1
ATOM 2075 O O . PRO A 1 260 ? 31.984 -29.75 -19.094 1 57.47 260 PRO A O 1
ATOM 2078 N N . LEU A 1 261 ? 33.219 -27.984 -19.734 1 55.91 261 LEU A N 1
ATOM 2079 C CA . LEU A 1 261 ? 32.344 -27.484 -20.781 1 55.91 261 LEU A CA 1
ATOM 2080 C C . LEU A 1 261 ? 32.219 -28.484 -21.938 1 55.91 261 LEU A C 1
ATOM 2082 O O . LEU A 1 261 ? 33.219 -29.016 -22.391 1 55.91 261 LEU A O 1
ATOM 2086 N N . ASN A 1 262 ? 31.078 -29.047 -22.062 1 53.12 262 ASN A N 1
ATOM 2087 C CA . ASN A 1 262 ? 30.938 -29.703 -23.359 1 53.12 262 ASN A CA 1
ATOM 2088 C C . ASN A 1 262 ? 31.172 -28.734 -24.516 1 53.12 262 ASN A C 1
ATOM 2090 O O . ASN A 1 262 ? 30.906 -27.547 -24.375 1 53.12 262 ASN A O 1
ATOM 2094 N N . SER A 1 263 ? 31.891 -29.141 -25.547 1 50.78 263 SER A N 1
ATOM 2095 C CA . SER A 1 263 ? 32.406 -28.484 -26.734 1 50.78 263 SER A CA 1
ATOM 2096 C C . SER A 1 263 ? 31.344 -27.578 -27.359 1 50.78 263 SER A C 1
ATOM 2098 O O . SER A 1 263 ? 31.672 -26.562 -27.969 1 50.78 263 SER A O 1
ATOM 2100 N N . ASP A 1 264 ? 30.094 -27.828 -27.188 1 53.38 264 ASP A N 1
ATOM 2101 C CA . ASP A 1 264 ? 29.141 -27.172 -28.078 1 53.38 264 ASP A CA 1
ATOM 2102 C C . ASP A 1 264 ? 28.594 -25.891 -27.453 1 53.38 264 ASP A C 1
ATOM 2104 O O . ASP A 1 264 ? 27.938 -25.094 -28.125 1 53.38 264 ASP A O 1
ATOM 2108 N N . VAL A 1 265 ? 28.844 -25.703 -26.188 1 57.47 265 VAL A N 1
ATOM 2109 C CA . VAL A 1 265 ? 28.266 -24.484 -25.609 1 57.47 265 VAL A CA 1
ATOM 2110 C C . VAL A 1 265 ? 29.359 -23.438 -25.438 1 57.47 265 VAL A C 1
ATOM 2112 O O . VAL A 1 265 ? 30.359 -23.672 -24.75 1 57.47 265 VAL A O 1
ATOM 2115 N N . LEU A 1 266 ? 29.438 -22.422 -26.359 1 58.31 266 LEU A N 1
ATOM 2116 C CA . LEU A 1 266 ? 30.406 -21.344 -26.328 1 58.31 266 LEU A CA 1
ATOM 2117 C C . LEU A 1 266 ? 30.156 -20.422 -25.125 1 58.31 266 LEU A C 1
ATOM 2119 O O . LEU A 1 266 ? 29.172 -19.688 -25.109 1 58.31 266 LEU A O 1
ATOM 2123 N N . CYS A 1 267 ? 30.734 -20.828 -24.016 1 67.69 267 CYS A N 1
ATOM 2124 C CA . CYS A 1 267 ? 30.734 -19.953 -22.859 1 67.69 267 CYS A CA 1
ATOM 2125 C C . CYS A 1 267 ? 32.125 -19.875 -22.234 1 67.69 267 CYS A C 1
ATOM 2127 O O . CYS A 1 267 ? 33 -20.641 -22.594 1 67.69 267 CYS A O 1
ATOM 2129 N N . ALA A 1 268 ? 32.375 -18.844 -21.422 1 67.75 268 ALA A N 1
ATOM 2130 C CA . ALA A 1 268 ? 33.688 -18.688 -20.781 1 67.75 268 ALA A CA 1
ATOM 2131 C C . ALA A 1 268 ? 33.969 -19.844 -19.828 1 67.75 268 ALA A C 1
ATOM 2133 O O . ALA A 1 268 ? 35.094 -20.375 -19.781 1 67.75 268 ALA A O 1
ATOM 2134 N N . ASP A 1 269 ? 33 -20.172 -19 1 77.5 269 ASP A N 1
ATOM 2135 C CA . ASP A 1 269 ? 33.125 -21.219 -18 1 77.5 269 ASP A CA 1
ATOM 2136 C C . ASP A 1 269 ? 31.75 -21.797 -17.656 1 77.5 269 ASP A C 1
ATOM 2138 O O . ASP A 1 269 ? 30.719 -21.172 -17.922 1 77.5 269 ASP A O 1
ATOM 2142 N N . ALA A 1 270 ? 31.734 -23.016 -17.25 1 79.38 270 ALA A N 1
ATOM 2143 C CA . ALA A 1 270 ? 30.5 -23.672 -16.828 1 79.38 270 ALA A CA 1
ATOM 2144 C C . ALA A 1 270 ? 30.656 -24.281 -15.43 1 79.38 270 ALA A C 1
ATOM 2146 O O . ALA A 1 270 ? 31.672 -24.906 -15.125 1 79.38 270 ALA A O 1
ATOM 2147 N N . LEU A 1 271 ? 29.75 -23.938 -14.586 1 81.44 271 LEU A N 1
ATOM 2148 C CA . LEU A 1 271 ? 29.703 -24.469 -13.227 1 81.44 271 LEU A CA 1
ATOM 2149 C C . LEU A 1 271 ? 28.453 -25.281 -13 1 81.44 271 LEU A C 1
ATOM 2151 O O . LEU A 1 271 ? 27.391 -25 -13.578 1 81.44 271 LEU A O 1
ATOM 2155 N N . THR A 1 272 ? 28.578 -26.406 -12.273 1 80.75 272 THR A N 1
ATOM 2156 C CA . THR A 1 272 ? 27.406 -27.234 -12.016 1 80.75 272 THR A CA 1
ATOM 2157 C C . THR A 1 272 ? 27.109 -27.328 -10.523 1 80.75 272 THR A C 1
ATOM 2159 O O . THR A 1 272 ? 28.031 -27.422 -9.711 1 80.75 272 THR A O 1
ATOM 2162 N N . TYR A 1 273 ? 25.938 -27.172 -10.188 1 80.31 273 TYR A N 1
ATOM 2163 C CA . TYR A 1 273 ? 25.422 -27.359 -8.836 1 80.31 273 TYR A CA 1
ATOM 2164 C C . TYR A 1 273 ? 24.203 -28.266 -8.844 1 80.31 273 TYR A C 1
ATOM 2166 O O . TYR A 1 273 ? 23.125 -27.875 -9.297 1 80.31 273 TYR A O 1
ATOM 2174 N N . THR A 1 274 ? 24.328 -29.469 -8.195 1 77.75 274 THR A N 1
ATOM 2175 C CA . THR A 1 274 ? 23.281 -30.484 -8.211 1 77.75 274 THR A CA 1
ATOM 2176 C C . THR A 1 274 ? 22.844 -30.781 -9.641 1 77.75 274 THR A C 1
ATOM 2178 O O . THR A 1 274 ? 23.578 -31.375 -10.414 1 77.75 274 THR A O 1
ATOM 2181 N N . ASP A 1 275 ? 21.688 -30.375 -10.023 1 78.31 275 ASP A N 1
ATOM 2182 C CA . ASP A 1 275 ? 21.156 -30.672 -11.352 1 78.31 275 ASP A CA 1
ATOM 2183 C C . ASP A 1 275 ? 21.141 -29.422 -12.227 1 78.31 275 ASP A C 1
ATOM 2185 O O . ASP A 1 275 ? 20.547 -29.422 -13.305 1 78.31 275 ASP A O 1
ATOM 2189 N N . ARG A 1 276 ? 21.984 -28.438 -11.82 1 86.25 276 ARG A N 1
ATOM 2190 C CA . ARG A 1 276 ? 21.953 -27.156 -12.539 1 86.25 276 ARG A CA 1
ATOM 2191 C C . ARG A 1 276 ? 23.328 -26.812 -13.109 1 86.25 276 ARG A C 1
ATOM 2193 O O . ARG A 1 276 ? 24.344 -27.062 -12.477 1 86.25 276 ARG A O 1
ATOM 2200 N N . THR A 1 277 ? 23.281 -26.266 -14.273 1 85.88 277 THR A N 1
ATOM 2201 C CA . THR A 1 277 ? 24.5 -25.797 -14.914 1 85.88 277 THR A CA 1
ATOM 2202 C C . THR A 1 277 ? 24.453 -24.281 -15.086 1 85.88 277 THR A C 1
ATOM 2204 O O . THR A 1 277 ? 23.469 -23.719 -15.578 1 85.88 277 THR A O 1
ATOM 2207 N N . PHE A 1 278 ? 25.469 -23.672 -14.648 1 89.44 278 PHE A N 1
ATOM 2208 C CA . PHE A 1 278 ? 25.609 -22.219 -14.812 1 89.44 278 PHE A CA 1
ATOM 2209 C C . PHE A 1 278 ? 26.578 -21.906 -15.953 1 89.44 278 PHE A C 1
ATOM 2211 O O . PHE A 1 278 ? 27.75 -22.281 -15.906 1 89.44 278 PHE A O 1
ATOM 2218 N N . LEU A 1 279 ? 26.078 -21.219 -16.938 1 88.88 279 LEU A N 1
ATOM 2219 C CA . LEU A 1 279 ? 26.906 -20.781 -18.062 1 88.88 279 LEU A CA 1
ATOM 2220 C C . LEU A 1 279 ? 27.375 -19.344 -17.891 1 88.88 279 LEU A C 1
ATOM 2222 O O . LEU A 1 279 ? 26.562 -18.422 -17.938 1 88.88 279 LEU A O 1
ATOM 2226 N N . LEU A 1 280 ? 28.641 -19.188 -17.734 1 89.44 280 LEU A N 1
ATOM 2227 C CA . LEU A 1 280 ? 29.188 -17.859 -17.547 1 89.44 280 LEU A CA 1
ATOM 2228 C C . LEU A 1 280 ? 29.484 -17.188 -18.891 1 89.44 280 LEU A C 1
ATOM 2230 O O . LEU A 1 280 ? 30.219 -17.75 -19.719 1 89.44 280 LEU A O 1
ATOM 2234 N N . ASP A 1 281 ? 28.922 -16.109 -19.125 1 87.81 281 ASP A N 1
ATOM 2235 C CA . ASP A 1 281 ? 29.109 -15.297 -20.312 1 87.81 281 ASP A CA 1
ATOM 2236 C C . ASP A 1 281 ? 28.859 -16.109 -21.578 1 87.81 281 ASP A C 1
ATOM 2238 O O . ASP A 1 281 ? 29.734 -16.25 -22.438 1 87.81 281 ASP A O 1
ATOM 2242 N N . PRO A 1 282 ? 27.625 -16.516 -21.688 1 83.94 282 PRO A N 1
ATOM 2243 C CA . PRO A 1 282 ? 27.328 -17.312 -22.891 1 83.94 282 PRO A CA 1
ATOM 2244 C C . PRO A 1 282 ? 27.266 -16.469 -24.156 1 83.94 282 PRO A C 1
ATOM 2246 O O . PRO A 1 282 ? 26.828 -15.312 -24.109 1 83.94 282 PRO A O 1
ATOM 2249 N N . VAL A 1 283 ? 27.891 -17 -25.203 1 71.62 283 VAL A N 1
ATOM 2250 C CA . VAL A 1 283 ? 27.953 -16.281 -26.484 1 71.62 283 VAL A CA 1
ATOM 2251 C C . VAL A 1 283 ? 26.641 -16.469 -27.234 1 71.62 283 VAL A C 1
ATOM 2253 O O . VAL A 1 283 ? 26.156 -15.555 -27.906 1 71.62 283 VAL A O 1
ATOM 2256 N N . GLN A 1 284 ? 26.078 -17.75 -27.219 1 63.81 284 GLN A N 1
ATOM 2257 C CA . GLN A 1 284 ? 24.828 -18.016 -27.938 1 63.81 284 GLN A CA 1
ATOM 2258 C C . GLN A 1 284 ? 23.688 -18.328 -26.969 1 63.81 284 GLN A C 1
ATOM 2260 O O . GLN A 1 284 ? 23.906 -18.922 -25.922 1 63.81 284 GLN A O 1
ATOM 2265 N N . LEU A 1 285 ? 22.516 -17.656 -27.281 1 59.44 285 LEU A N 1
ATOM 2266 C CA . LEU A 1 285 ? 21.312 -17.891 -26.516 1 59.44 285 LEU A CA 1
ATOM 2267 C C . LEU A 1 285 ? 20.906 -19.359 -26.578 1 59.44 285 LEU A C 1
ATOM 2269 O O . LEU A 1 285 ? 20.828 -19.938 -27.656 1 59.44 285 LEU A O 1
ATOM 2273 N N . THR A 1 286 ? 21.172 -20.109 -25.547 1 60.16 286 THR A N 1
ATOM 2274 C CA . THR A 1 286 ? 20.766 -21.5 -25.484 1 60.16 286 THR A CA 1
ATOM 2275 C C . THR A 1 286 ? 19.266 -21.609 -25.219 1 60.16 286 THR A C 1
ATOM 2277 O O . THR A 1 286 ? 18.641 -20.672 -24.703 1 60.16 286 THR A O 1
ATOM 2280 N N . GLU A 1 287 ? 18.703 -22.594 -25.797 1 64.38 287 GLU A N 1
ATOM 2281 C CA . GLU A 1 287 ? 17.312 -22.922 -25.5 1 64.38 287 GLU A CA 1
ATOM 2282 C C . GLU A 1 287 ? 17.047 -22.906 -24 1 64.38 287 GLU A C 1
ATOM 2284 O O . GLU A 1 287 ? 17.891 -23.328 -23.203 1 64.38 287 GLU A O 1
ATOM 2289 N N . GLU A 1 288 ? 16.062 -22.234 -23.656 1 72.38 288 GLU A N 1
ATOM 2290 C CA . GLU A 1 288 ? 15.711 -22.125 -22.25 1 72.38 288 GLU A CA 1
ATOM 2291 C C . GLU A 1 288 ? 15.43 -23.5 -21.641 1 72.38 288 GLU A C 1
ATOM 2293 O O . GLU A 1 288 ? 14.648 -24.281 -22.188 1 72.38 288 GLU A O 1
ATOM 2298 N N . ASN A 1 289 ? 16.266 -23.859 -20.812 1 78.69 289 ASN A N 1
ATOM 2299 C CA . ASN A 1 289 ? 16.156 -25.062 -19.984 1 78.69 289 ASN A CA 1
ATOM 2300 C C . ASN A 1 289 ? 16.234 -24.734 -18.5 1 78.69 289 ASN A C 1
ATOM 2302 O O . ASN A 1 289 ? 17.125 -24.016 -18.062 1 78.69 289 ASN A O 1
ATOM 2306 N N . PRO A 1 290 ? 15.273 -25.281 -17.797 1 79.81 290 PRO A N 1
ATOM 2307 C CA . PRO A 1 290 ? 15.258 -24.953 -16.375 1 79.81 290 PRO A CA 1
ATOM 2308 C C . PRO A 1 290 ? 16.547 -25.359 -15.656 1 79.81 290 PRO A C 1
ATOM 2310 O O . PRO A 1 290 ? 16.828 -24.859 -14.562 1 79.81 290 PRO A O 1
ATOM 2313 N N . SER A 1 291 ? 17.312 -26.219 -16.266 1 84.12 291 SER A N 1
ATOM 2314 C CA . SER A 1 291 ? 18.531 -26.703 -15.609 1 84.12 291 SER A CA 1
ATOM 2315 C C . SER A 1 291 ? 19.75 -25.875 -16.031 1 84.12 291 SER A C 1
ATOM 2317 O O . SER A 1 291 ? 20.844 -26.078 -15.508 1 84.12 291 SER A O 1
ATOM 2319 N N . VAL A 1 292 ? 19.531 -25 -16.906 1 87.06 292 VAL A N 1
ATOM 2320 C CA . VAL A 1 292 ? 20.641 -24.172 -17.375 1 87.06 292 VAL A CA 1
ATOM 2321 C C . VAL A 1 292 ? 20.391 -22.703 -17 1 87.06 292 VAL A C 1
ATOM 2323 O O . VAL A 1 292 ? 19.328 -22.156 -17.297 1 87.06 292 VAL A O 1
ATOM 2326 N N . VAL A 1 293 ? 21.344 -22.156 -16.359 1 91.81 293 VAL A N 1
ATOM 2327 C CA . VAL A 1 293 ? 21.25 -20.766 -15.922 1 91.81 293 VAL A CA 1
ATOM 2328 C C . VAL A 1 293 ? 22.375 -19.953 -16.547 1 91.81 293 VAL A C 1
ATOM 2330 O O . VAL A 1 293 ? 23.547 -20.344 -16.484 1 91.81 293 VAL A O 1
ATOM 2333 N N . THR A 1 294 ? 22.031 -18.859 -17.156 1 92.25 294 THR A N 1
ATOM 2334 C CA . THR A 1 294 ? 23.062 -17.984 -17.719 1 92.25 294 THR A CA 1
ATOM 2335 C C . THR A 1 294 ? 23.453 -16.891 -16.734 1 92.25 294 THR A C 1
ATOM 2337 O O . THR A 1 294 ? 22.609 -16.375 -16 1 92.25 294 THR A O 1
ATOM 2340 N N . VAL A 1 295 ? 24.719 -16.641 -16.703 1 93.62 295 VAL A N 1
ATOM 2341 C CA . VAL A 1 295 ? 25.266 -15.57 -15.867 1 93.62 295 VAL A CA 1
ATOM 2342 C C . VAL A 1 295 ? 25.969 -14.539 -16.75 1 93.62 295 VAL A C 1
ATOM 2344 O O . VAL A 1 295 ? 26.906 -14.875 -17.484 1 93.62 295 VAL A O 1
ATOM 2347 N N . GLU A 1 296 ? 25.516 -13.328 -16.641 1 94.69 296 GLU A N 1
ATOM 2348 C CA . GLU A 1 296 ? 26.047 -12.258 -17.484 1 94.69 296 GLU A CA 1
ATOM 2349 C C . GLU A 1 296 ? 26.281 -10.984 -16.672 1 94.69 296 GLU A C 1
ATOM 2351 O O . GLU A 1 296 ? 25.641 -10.773 -15.633 1 94.69 296 GLU A O 1
ATOM 2356 N N . ALA A 1 297 ? 27.188 -10.211 -17.188 1 96 297 ALA A N 1
ATOM 2357 C CA . ALA A 1 297 ? 27.469 -8.938 -16.531 1 96 297 ALA A CA 1
ATOM 2358 C C . ALA A 1 297 ? 26.672 -7.805 -17.172 1 96 297 ALA A C 1
ATOM 2360 O O . ALA A 1 297 ? 26.312 -7.879 -18.359 1 96 297 ALA A O 1
ATOM 2361 N N . TYR A 1 298 ? 26.297 -6.844 -16.422 1 96.75 298 TYR A N 1
ATOM 2362 C CA . TYR A 1 298 ? 25.75 -5.59 -16.938 1 96.75 298 TYR A CA 1
ATOM 2363 C C . TYR A 1 298 ? 26.5 -4.398 -16.344 1 96.75 298 TYR A C 1
ATOM 2365 O O . TYR A 1 298 ? 27.25 -4.543 -15.367 1 96.75 298 TYR A O 1
ATOM 2373 N N . ARG A 1 299 ? 26.312 -3.184 -16.875 1 95.5 299 ARG A N 1
ATOM 2374 C CA . ARG A 1 299 ? 27.156 -2.057 -16.469 1 95.5 299 ARG A CA 1
ATOM 2375 C C . ARG A 1 299 ? 26.344 -1.029 -15.68 1 95.5 299 ARG A C 1
ATOM 2377 O O . ARG A 1 299 ? 26.828 -0.497 -14.68 1 95.5 299 ARG A O 1
ATOM 2384 N N . THR A 1 300 ? 25.125 -0.703 -16.188 1 94.75 300 THR A N 1
ATOM 2385 C CA . THR A 1 300 ? 24.375 0.385 -15.578 1 94.75 300 THR A CA 1
ATOM 2386 C C . THR A 1 300 ? 22.953 -0.061 -15.258 1 94.75 300 THR A C 1
ATOM 2388 O O . THR A 1 300 ? 22.453 -1.034 -15.836 1 94.75 300 THR A O 1
ATOM 2391 N N . THR A 1 301 ? 22.328 0.741 -14.367 1 93.62 301 THR A N 1
ATOM 2392 C CA . THR A 1 301 ? 20.938 0.476 -14.008 1 93.62 301 THR A CA 1
ATOM 2393 C C . THR A 1 301 ? 20.047 0.592 -15.234 1 93.62 301 THR A C 1
ATOM 2395 O O . THR A 1 301 ? 19.141 -0.222 -15.43 1 93.62 301 THR A O 1
ATOM 2398 N N . LYS A 1 302 ? 20.266 1.535 -16.078 1 94.19 302 LYS A N 1
ATOM 2399 C CA . LYS A 1 302 ? 19.484 1.716 -17.297 1 94.19 302 LYS A CA 1
ATOM 2400 C C . LYS A 1 302 ? 19.594 0.497 -18.219 1 94.19 302 LYS A C 1
ATOM 2402 O O . LYS A 1 302 ? 18.594 0.074 -18.812 1 94.19 302 LYS A O 1
ATOM 2407 N N . GLU A 1 303 ? 20.766 -0.007 -18.281 1 95.81 303 GLU A N 1
ATOM 2408 C CA . GLU A 1 303 ? 20.984 -1.19 -19.109 1 95.81 303 GLU A CA 1
ATOM 2409 C C . GLU A 1 303 ? 20.188 -2.385 -18.594 1 95.81 303 GLU A C 1
ATOM 2411 O O . GLU A 1 303 ? 19.531 -3.088 -19.359 1 95.81 303 GLU A O 1
ATOM 2416 N N . VAL A 1 304 ? 20.281 -2.619 -17.328 1 96 304 VAL A N 1
ATOM 2417 C CA . VAL A 1 304 ? 19.625 -3.785 -16.766 1 96 304 VAL A CA 1
ATOM 2418 C C . VAL A 1 304 ? 18.109 -3.631 -16.906 1 96 304 VAL A C 1
ATOM 2420 O O . VAL A 1 304 ? 17.391 -4.609 -17.141 1 96 304 VAL A O 1
ATOM 2423 N N . ILE A 1 305 ? 17.578 -2.42 -16.734 1 95.81 305 ILE A N 1
ATOM 2424 C CA . ILE A 1 305 ? 16.156 -2.156 -16.938 1 95.81 305 ILE A CA 1
ATOM 2425 C C . ILE A 1 305 ? 15.758 -2.52 -18.359 1 95.81 305 ILE A C 1
ATOM 2427 O O . ILE A 1 305 ? 14.742 -3.188 -18.578 1 95.81 305 ILE A O 1
ATOM 2431 N N . SER A 1 306 ? 16.547 -2.129 -19.297 1 95.81 306 SER A N 1
ATOM 2432 C CA . SER A 1 306 ? 16.281 -2.439 -20.688 1 95.81 306 SER A CA 1
ATOM 2433 C C . SER A 1 306 ? 16.266 -3.945 -20.938 1 95.81 306 SER A C 1
ATOM 2435 O O . SER A 1 306 ? 15.406 -4.457 -21.641 1 95.81 306 SER A O 1
ATOM 2437 N N . LEU A 1 307 ? 17.219 -4.633 -20.359 1 94.94 307 LEU A N 1
ATOM 2438 C CA . LEU A 1 307 ? 17.297 -6.082 -20.5 1 94.94 307 LEU A CA 1
ATOM 2439 C C . LEU A 1 307 ? 16.062 -6.758 -19.938 1 94.94 307 LEU A C 1
ATOM 2441 O O . LEU A 1 307 ? 15.508 -7.68 -20.547 1 94.94 307 LEU A O 1
ATOM 2445 N N . LEU A 1 308 ? 15.656 -6.336 -18.812 1 95.31 308 LEU A N 1
ATOM 2446 C CA . LEU A 1 308 ? 14.492 -6.91 -18.156 1 95.31 308 LEU A CA 1
ATOM 2447 C C . LEU A 1 308 ? 13.219 -6.637 -18.953 1 95.31 308 LEU A C 1
ATOM 2449 O O . LEU A 1 308 ? 12.344 -7.5 -19.047 1 95.31 308 LEU A O 1
ATOM 2453 N N . GLN A 1 309 ? 13.117 -5.398 -19.453 1 92.5 309 GLN A N 1
ATOM 2454 C CA . GLN A 1 309 ? 11.961 -5.039 -20.266 1 92.5 309 GLN A CA 1
ATOM 2455 C C . GLN A 1 309 ? 11.891 -5.887 -21.531 1 92.5 309 GLN A C 1
ATOM 2457 O O . GLN A 1 309 ? 10.812 -6.352 -21.922 1 92.5 309 GLN A O 1
ATOM 2462 N N . GLN A 1 310 ? 13 -6.102 -22.141 1 90.62 310 GLN A N 1
ATOM 2463 C CA . GLN A 1 310 ? 13.055 -6.93 -23.344 1 90.62 310 GLN A CA 1
ATOM 2464 C C . GLN A 1 310 ? 12.719 -8.383 -23.016 1 90.62 310 GLN A C 1
ATOM 2466 O O . GLN A 1 310 ? 12.055 -9.062 -23.812 1 90.62 310 GLN A O 1
ATOM 2471 N N . ASP A 1 311 ? 13.094 -8.789 -21.922 1 90.38 311 ASP A N 1
ATOM 2472 C CA . ASP A 1 311 ? 12.867 -10.164 -21.5 1 90.38 311 ASP A CA 1
ATOM 2473 C C . ASP A 1 311 ? 11.406 -10.375 -21.094 1 90.38 311 ASP A C 1
ATOM 2475 O O . ASP A 1 311 ? 10.945 -11.516 -21 1 90.38 311 ASP A O 1
ATOM 2479 N N . LYS A 1 312 ? 10.742 -9.266 -20.781 1 90.19 312 LYS A N 1
ATOM 2480 C CA . LYS A 1 312 ? 9.383 -9.352 -20.25 1 90.19 312 LYS A CA 1
ATOM 2481 C C . LYS A 1 312 ? 9.328 -10.242 -19.016 1 90.19 312 LYS A C 1
ATOM 2483 O O . LYS A 1 312 ? 8.477 -11.125 -18.922 1 90.19 312 LYS A O 1
ATOM 2488 N N . THR A 1 313 ? 10.211 -9.984 -18.094 1 93.25 313 THR A N 1
ATOM 2489 C CA . THR A 1 313 ? 10.461 -10.812 -16.922 1 93.25 313 THR A CA 1
ATOM 2490 C C . THR A 1 313 ? 9.234 -10.844 -16.016 1 93.25 313 THR A C 1
ATOM 2492 O O . THR A 1 313 ? 8.695 -9.789 -15.648 1 93.25 313 THR A O 1
ATOM 2495 N N . ARG A 1 314 ? 8.781 -12.031 -15.664 1 91.88 314 ARG A N 1
ATOM 2496 C CA . ARG A 1 314 ? 7.664 -12.188 -14.734 1 91.88 314 ARG A CA 1
ATOM 2497 C C . ARG A 1 314 ? 8.148 -12.148 -13.289 1 91.88 314 ARG A C 1
ATOM 2499 O O . ARG A 1 314 ? 7.602 -11.414 -12.461 1 91.88 314 ARG A O 1
ATOM 2506 N N . TYR A 1 315 ? 9.133 -13.023 -13.023 1 95.62 315 TYR A N 1
ATOM 2507 C CA . TYR A 1 315 ? 9.711 -13.125 -11.688 1 95.62 315 TYR A CA 1
ATOM 2508 C C . TYR A 1 315 ? 11.078 -12.453 -11.641 1 95.62 315 TYR A C 1
ATOM 2510 O O . TYR A 1 315 ? 12 -12.844 -12.367 1 95.62 315 TYR A O 1
ATOM 2518 N N . LEU A 1 316 ? 11.188 -11.445 -10.812 1 97.75 316 LEU A N 1
ATOM 2519 C CA . LEU A 1 316 ? 12.445 -10.719 -10.68 1 97.75 316 LEU A CA 1
ATOM 2520 C C . LEU A 1 316 ? 12.969 -10.797 -9.25 1 97.75 316 LEU A C 1
ATOM 2522 O O . LEU A 1 316 ? 12.242 -10.469 -8.305 1 97.75 316 LEU A O 1
ATOM 2526 N N . SER A 1 317 ? 14.117 -11.312 -9.047 1 98.19 317 SER A N 1
ATOM 2527 C CA . SER A 1 317 ? 14.836 -11.25 -7.781 1 98.19 317 SER A CA 1
ATOM 2528 C C . SER A 1 317 ? 15.93 -10.188 -7.824 1 98.19 317 SER A C 1
ATOM 2530 O O . SER A 1 317 ? 17 -10.414 -8.414 1 98.19 317 SER A O 1
ATOM 2532 N N . LEU A 1 318 ? 15.703 -9.078 -7.176 1 97.94 318 LEU A N 1
ATOM 2533 C CA . LEU A 1 318 ? 16.609 -7.93 -7.191 1 97.94 318 LEU A CA 1
ATOM 2534 C C . LEU A 1 318 ? 17.438 -7.871 -5.914 1 97.94 318 LEU A C 1
ATOM 2536 O O . LEU A 1 318 ? 16.891 -7.766 -4.816 1 97.94 318 LEU A O 1
ATOM 2540 N N . TRP A 1 319 ? 18.719 -7.988 -6.082 1 97.38 319 TRP A N 1
ATOM 2541 C CA . TRP A 1 319 ? 19.625 -7.906 -4.949 1 97.38 319 TRP A CA 1
ATOM 2542 C C . TRP A 1 319 ? 20.391 -6.586 -4.965 1 97.38 319 TRP A C 1
ATOM 2544 O O . TRP A 1 319 ? 21.312 -6.406 -5.758 1 97.38 319 TRP A O 1
ATOM 2554 N N . THR A 1 320 ? 19.953 -5.699 -4.141 1 94.56 320 THR A N 1
ATOM 2555 C CA . THR A 1 320 ? 20.5 -4.355 -4.02 1 94.56 320 THR A CA 1
ATOM 2556 C C . THR A 1 320 ? 20.141 -3.746 -2.666 1 94.56 320 THR A C 1
ATOM 2558 O O . THR A 1 320 ? 19.156 -4.145 -2.039 1 94.56 320 THR A O 1
ATOM 2561 N N . ASN A 1 321 ? 20.953 -2.883 -2.18 1 89.56 321 ASN A N 1
ATOM 2562 C CA . ASN A 1 321 ? 20.719 -2.238 -0.893 1 89.56 321 ASN A CA 1
ATOM 2563 C C . ASN A 1 321 ? 20.094 -0.856 -1.065 1 89.56 321 ASN A C 1
ATOM 2565 O O . ASN A 1 321 ? 19.422 -0.359 -0.164 1 89.56 321 ASN A O 1
ATOM 2569 N N . GLY A 1 322 ? 20.297 -0.215 -2.129 1 89.88 322 GLY A N 1
ATOM 2570 C CA . GLY A 1 322 ? 19.922 1.173 -2.332 1 89.88 322 GLY A CA 1
ATOM 2571 C C . GLY A 1 322 ? 18.453 1.341 -2.686 1 89.88 322 GLY A C 1
ATOM 2572 O O . GLY A 1 322 ? 17.969 0.772 -3.672 1 89.88 322 GLY A O 1
ATOM 2573 N N . ILE A 1 323 ? 17.734 2.189 -1.895 1 90.25 323 ILE A N 1
ATOM 2574 C CA . ILE A 1 323 ? 16.312 2.41 -2.07 1 90.25 323 ILE A CA 1
ATOM 2575 C C . ILE A 1 323 ? 16.047 3.078 -3.42 1 90.25 323 ILE A C 1
ATOM 2577 O O . ILE A 1 323 ? 15.055 2.793 -4.082 1 90.25 323 ILE A O 1
ATOM 2581 N N . ALA A 1 324 ? 16.922 3.949 -3.852 1 87.62 324 ALA A N 1
ATOM 2582 C CA . ALA A 1 324 ? 16.75 4.629 -5.133 1 87.62 324 ALA A CA 1
ATOM 2583 C C . ALA A 1 324 ? 16.766 3.635 -6.289 1 87.62 324 ALA A C 1
ATOM 2585 O O . ALA A 1 324 ? 15.93 3.701 -7.188 1 87.62 324 ALA A O 1
ATOM 2586 N N . GLU A 1 325 ? 17.734 2.727 -6.223 1 90.31 325 GLU A N 1
ATOM 2587 C CA . GLU A 1 325 ? 17.844 1.717 -7.27 1 90.31 325 GLU A CA 1
ATOM 2588 C C . GLU A 1 325 ? 16.656 0.756 -7.242 1 90.31 325 GLU A C 1
ATOM 2590 O O . GLU A 1 325 ? 16.156 0.365 -8.297 1 90.31 325 GLU A O 1
ATOM 2595 N N . ILE A 1 326 ? 16.281 0.366 -6.07 1 92.5 326 ILE A N 1
ATOM 2596 C CA . ILE A 1 326 ? 15.109 -0.503 -5.93 1 92.5 326 ILE A CA 1
ATOM 2597 C C . ILE A 1 326 ? 13.906 0.139 -6.605 1 92.5 326 ILE A C 1
ATOM 2599 O O . ILE A 1 326 ? 13.227 -0.496 -7.422 1 92.5 326 ILE A O 1
ATOM 2603 N N . ASN A 1 327 ? 13.672 1.358 -6.289 1 90.25 327 ASN A N 1
ATOM 2604 C CA . ASN A 1 327 ? 12.516 2.057 -6.848 1 90.25 327 ASN A CA 1
ATOM 2605 C C . ASN A 1 327 ? 12.648 2.225 -8.359 1 90.25 327 ASN A C 1
ATOM 2607 O O . ASN A 1 327 ? 11.68 2.02 -9.094 1 90.25 327 ASN A O 1
ATOM 2611 N N . GLU A 1 328 ? 13.797 2.543 -8.789 1 89.94 328 GLU A N 1
ATOM 2612 C CA . GLU A 1 328 ? 14.008 2.75 -10.219 1 89.94 328 GLU A CA 1
ATOM 2613 C C . GLU A 1 328 ? 13.766 1.463 -11 1 89.94 328 GLU A C 1
ATOM 2615 O O . GLU A 1 328 ? 13.039 1.46 -11.992 1 89.94 328 GLU A O 1
ATOM 2620 N N . VAL A 1 329 ? 14.375 0.398 -10.555 1 92.94 329 VAL A N 1
ATOM 2621 C CA . VAL A 1 329 ? 14.281 -0.866 -11.273 1 92.94 329 VAL A CA 1
ATOM 2622 C C . VAL A 1 329 ? 12.859 -1.405 -11.195 1 92.94 329 VAL A C 1
ATOM 2624 O O . VAL A 1 329 ? 12.281 -1.802 -12.203 1 92.94 329 VAL A O 1
ATOM 2627 N N . THR A 1 330 ? 12.289 -1.403 -10.031 1 91.12 330 THR A N 1
ATOM 2628 C CA . THR A 1 330 ? 10.992 -2.021 -9.82 1 91.12 330 THR A CA 1
ATOM 2629 C C . THR A 1 330 ? 9.898 -1.245 -10.547 1 91.12 330 THR A C 1
ATOM 2631 O O . THR A 1 330 ? 8.969 -1.839 -11.109 1 91.12 330 THR A O 1
ATOM 2634 N N . HIS A 1 331 ? 9.961 0.04 -10.609 1 86.88 331 HIS A N 1
ATOM 2635 C CA . HIS A 1 331 ? 8.867 0.814 -11.18 1 86.88 331 HIS A CA 1
ATOM 2636 C C . HIS A 1 331 ? 9.078 1.046 -12.672 1 86.88 331 HIS A C 1
ATOM 2638 O O . HIS A 1 331 ? 8.156 1.454 -13.383 1 86.88 331 HIS A O 1
ATOM 2644 N N . SER A 1 332 ? 10.312 0.746 -13.109 1 88 332 SER A N 1
ATOM 2645 C CA . SER A 1 332 ? 10.562 0.852 -14.539 1 88 332 SER A CA 1
ATOM 2646 C C . SER A 1 332 ? 10.359 -0.488 -15.242 1 88 332 SER A C 1
ATOM 2648 O O . SER A 1 332 ? 10.258 -0.546 -16.469 1 88 332 SER A O 1
ATOM 2650 N N . THR A 1 333 ? 10.312 -1.438 -14.359 1 89.38 333 THR A N 1
ATOM 2651 C CA . THR A 1 333 ? 10.07 -2.754 -14.945 1 89.38 333 THR A CA 1
ATOM 2652 C C . THR A 1 333 ? 8.641 -3.213 -14.68 1 89.38 333 THR A C 1
ATOM 2654 O O . THR A 1 333 ? 8.016 -2.775 -13.711 1 89.38 333 THR A O 1
ATOM 2657 N N . LYS A 1 334 ? 7.91 -3.891 -15.547 1 83.19 334 LYS A N 1
ATOM 2658 C CA . LYS A 1 334 ? 6.516 -4.305 -15.422 1 83.19 334 LYS A CA 1
ATOM 2659 C C . LYS A 1 334 ? 6.414 -5.738 -14.898 1 83.19 334 LYS A C 1
ATOM 2661 O O . LYS A 1 334 ? 5.434 -6.434 -15.172 1 83.19 334 LYS A O 1
ATOM 2666 N N . SER A 1 335 ? 7.504 -6.137 -14.109 1 92.56 335 SER A N 1
ATOM 2667 C CA . SER A 1 335 ? 7.449 -7.484 -13.555 1 92.56 335 SER A CA 1
ATOM 2668 C C . SER A 1 335 ? 6.375 -7.598 -12.484 1 92.56 335 SER A C 1
ATOM 2670 O O . SER A 1 335 ? 6.344 -6.797 -11.547 1 92.56 335 SER A O 1
ATOM 2672 N N . PRO A 1 336 ? 5.5 -8.578 -12.531 1 92.12 336 PRO A N 1
ATOM 2673 C CA . PRO A 1 336 ? 4.418 -8.711 -11.555 1 92.12 336 PRO A CA 1
ATOM 2674 C C . PRO A 1 336 ? 4.926 -9.078 -10.164 1 92.12 336 PRO A C 1
ATOM 2676 O O . PRO A 1 336 ? 4.371 -8.617 -9.164 1 92.12 336 PRO A O 1
ATOM 2679 N N . VAL A 1 337 ? 5.922 -9.906 -10.133 1 96.06 337 VAL A N 1
ATOM 2680 C CA . VAL A 1 337 ? 6.449 -10.352 -8.852 1 96.06 337 VAL A CA 1
ATOM 2681 C C . VAL A 1 337 ? 7.922 -9.961 -8.734 1 96.06 337 VAL A C 1
ATOM 2683 O O . VAL A 1 337 ? 8.758 -10.406 -9.523 1 96.06 337 VAL A O 1
ATOM 2686 N N . VAL A 1 338 ? 8.188 -9.148 -7.797 1 97.19 338 VAL A N 1
ATOM 2687 C CA . VAL A 1 338 ? 9.555 -8.719 -7.547 1 97.19 338 VAL A CA 1
ATOM 2688 C C . VAL A 1 338 ? 9.938 -9.023 -6.102 1 97.19 338 VAL A C 1
ATOM 2690 O O . VAL A 1 338 ? 9.227 -8.641 -5.168 1 97.19 338 VAL A O 1
ATOM 2693 N N . TRP A 1 339 ? 11.016 -9.773 -5.941 1 97.38 339 TRP A N 1
ATOM 2694 C CA . TRP A 1 339 ? 11.617 -9.984 -4.629 1 97.38 339 TRP A CA 1
ATOM 2695 C C . TRP A 1 339 ? 12.875 -9.141 -4.469 1 97.38 339 TRP A C 1
ATOM 2697 O O . TRP A 1 339 ? 13.781 -9.203 -5.305 1 97.38 339 TRP A O 1
ATOM 2707 N N . VAL A 1 340 ? 12.883 -8.352 -3.451 1 96.69 340 VAL A N 1
ATOM 2708 C CA . VAL A 1 340 ? 14.078 -7.586 -3.129 1 96.69 340 VAL A CA 1
ATOM 2709 C C . VAL A 1 340 ? 14.852 -8.281 -2.01 1 96.69 340 VAL A C 1
ATOM 2711 O O . VAL A 1 340 ? 14.312 -8.508 -0.922 1 96.69 340 VAL A O 1
ATOM 2714 N N . ASN A 1 341 ? 16.094 -8.656 -2.289 1 96.12 341 ASN A N 1
ATOM 2715 C CA . ASN A 1 341 ? 17 -9.352 -1.38 1 96.12 341 ASN A CA 1
ATOM 2716 C C . ASN A 1 341 ? 16.422 -10.672 -0.895 1 96.12 341 ASN A C 1
ATOM 2718 O O . ASN A 1 341 ? 16.531 -11.016 0.282 1 96.12 341 ASN A O 1
ATOM 2722 N N . ASN A 1 342 ? 15.773 -11.242 -1.728 1 95.69 342 ASN A N 1
ATOM 2723 C CA . ASN A 1 342 ? 15.18 -12.555 -1.511 1 95.69 342 ASN A CA 1
ATOM 2724 C C . ASN A 1 342 ? 14.734 -13.195 -2.822 1 95.69 342 ASN A C 1
ATOM 2726 O O . ASN A 1 342 ? 14.984 -12.648 -3.898 1 95.69 342 ASN A O 1
ATOM 2730 N N . VAL A 1 343 ? 14.211 -14.414 -2.746 1 96.38 343 VAL A N 1
ATOM 2731 C CA . VAL A 1 343 ? 13.688 -15.109 -3.92 1 96.38 343 VAL A CA 1
ATOM 2732 C C . VAL A 1 343 ? 12.641 -16.141 -3.494 1 96.38 343 VAL A C 1
ATOM 2734 O O . VAL A 1 343 ? 12.75 -16.734 -2.422 1 96.38 343 VAL A O 1
ATOM 2737 N N . ALA A 1 344 ? 11.641 -16.266 -4.27 1 94.56 344 ALA A N 1
ATOM 2738 C CA . ALA A 1 344 ? 10.633 -17.312 -4.168 1 94.56 344 ALA A CA 1
ATOM 2739 C C . ALA A 1 344 ? 9.93 -17.281 -2.814 1 94.56 344 ALA A C 1
ATOM 2741 O O . ALA A 1 344 ? 9.758 -18.312 -2.17 1 94.56 344 ALA A O 1
ATOM 2742 N N . ASP A 1 345 ? 9.609 -16.141 -2.262 1 93.62 345 ASP A N 1
ATOM 2743 C CA . ASP A 1 345 ? 8.836 -15.953 -1.037 1 93.62 345 ASP A CA 1
ATOM 2744 C C . ASP A 1 345 ? 7.492 -15.297 -1.33 1 93.62 345 ASP A C 1
ATOM 2746 O O . ASP A 1 345 ? 7.441 -14.18 -1.85 1 93.62 345 ASP A O 1
ATOM 2750 N N . PHE A 1 346 ? 6.457 -15.984 -1.014 1 94.06 346 PHE A N 1
ATOM 2751 C CA . PHE A 1 346 ? 5.125 -15.523 -1.378 1 94.06 346 PHE A CA 1
ATOM 2752 C C . PHE A 1 346 ? 4.293 -15.227 -0.134 1 94.06 346 PHE A C 1
ATOM 2754 O O . PHE A 1 346 ? 3.064 -15.18 -0.199 1 94.06 346 PHE A O 1
ATOM 2761 N N . ARG A 1 347 ? 4.941 -15.109 1.046 1 90.88 347 ARG A N 1
ATOM 2762 C CA . ARG A 1 347 ? 4.23 -14.719 2.258 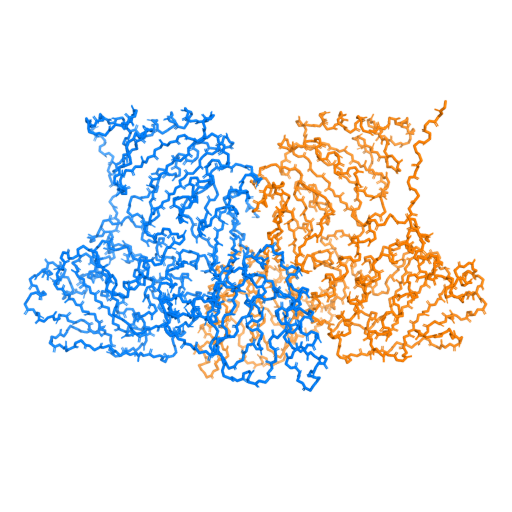1 90.88 347 ARG A CA 1
ATOM 2763 C C . ARG A 1 347 ? 3.582 -13.352 2.094 1 90.88 347 ARG A C 1
ATOM 2765 O O . ARG A 1 347 ? 4.121 -12.477 1.406 1 90.88 347 ARG A O 1
ATOM 2772 N N . GLY A 1 348 ? 2.396 -13.133 2.66 1 88.44 348 GLY A N 1
ATOM 2773 C CA . GLY A 1 348 ? 1.616 -11.906 2.57 1 88.44 348 GLY A CA 1
ATOM 2774 C C . GLY A 1 348 ? 0.126 -12.156 2.432 1 88.44 348 GLY A C 1
ATOM 2775 O O . GLY A 1 348 ? -0.34 -13.281 2.633 1 88.44 348 GLY A O 1
ATOM 2776 N N . PRO A 1 349 ? -0.604 -11.141 2.164 1 87.25 349 PRO A N 1
ATOM 2777 C CA . PRO A 1 349 ? -2.051 -11.305 2.006 1 87.25 349 PRO A CA 1
ATOM 2778 C C . PRO A 1 349 ? -2.422 -12.07 0.739 1 87.25 349 PRO A C 1
ATOM 2780 O O . PRO A 1 349 ? -1.581 -12.25 -0.147 1 87.25 349 PRO A O 1
ATOM 2783 N N . PRO A 1 350 ? -3.65 -12.508 0.671 1 85.75 350 PRO A N 1
ATOM 2784 C CA . PRO A 1 350 ? -4.098 -13.297 -0.477 1 85.75 350 PRO A CA 1
ATOM 2785 C C . PRO A 1 350 ? -3.873 -12.586 -1.809 1 85.75 350 PRO A C 1
ATOM 2787 O O . PRO A 1 350 ? -3.686 -13.234 -2.838 1 85.75 350 PRO A O 1
ATOM 2790 N N . GLN A 1 351 ? -3.758 -11.344 -1.822 1 87.69 351 GLN A N 1
ATOM 2791 C CA . GLN A 1 351 ? -3.621 -10.57 -3.049 1 87.69 351 GLN A CA 1
ATOM 2792 C C . GLN A 1 351 ? -2.258 -10.797 -3.695 1 87.69 351 GLN A C 1
ATOM 2794 O O . GLN A 1 351 ? -2.047 -10.438 -4.855 1 87.69 351 GLN A O 1
ATOM 2799 N N . VAL A 1 352 ? -1.326 -11.359 -2.949 1 91.5 352 VAL A N 1
ATOM 2800 C CA . VAL A 1 352 ? -0.037 -11.734 -3.521 1 91.5 352 VAL A CA 1
ATOM 2801 C C . VAL A 1 352 ? -0.248 -12.695 -4.684 1 91.5 352 VAL A C 1
ATOM 2803 O O . VAL A 1 352 ? 0.432 -12.602 -5.711 1 91.5 352 VAL A O 1
ATOM 2806 N N . ALA A 1 353 ? -1.202 -13.57 -4.5 1 90 353 ALA A N 1
ATOM 2807 C CA . ALA A 1 353 ? -1.491 -14.555 -5.535 1 90 353 ALA A CA 1
ATOM 2808 C C . ALA A 1 353 ? -2.025 -13.883 -6.801 1 90 353 ALA A C 1
ATOM 2810 O O . ALA A 1 353 ? -1.82 -14.383 -7.91 1 90 353 ALA A O 1
ATOM 2811 N N . GLU A 1 354 ? -2.65 -12.789 -6.672 1 85.88 354 GLU A N 1
ATOM 2812 C CA . GLU A 1 354 ? -3.137 -12.062 -7.84 1 85.88 354 GLU A CA 1
ATOM 2813 C C . GLU A 1 354 ? -1.983 -11.641 -8.742 1 85.88 354 GLU A C 1
ATOM 2815 O O . GLU A 1 354 ? -2.125 -11.617 -9.969 1 85.88 354 GLU A O 1
ATOM 2820 N N . ALA A 1 355 ? -0.932 -11.32 -8.109 1 89.44 355 ALA A N 1
ATOM 2821 C CA . ALA A 1 355 ? 0.239 -10.922 -8.891 1 89.44 355 ALA A CA 1
ATOM 2822 C C . ALA A 1 355 ? 0.82 -12.102 -9.656 1 89.44 355 ALA A C 1
ATOM 2824 O O . ALA A 1 355 ? 1.213 -11.969 -10.812 1 89.44 355 ALA A O 1
ATOM 2825 N N . VAL A 1 356 ? 0.862 -13.188 -8.984 1 89.12 356 VAL A N 1
ATOM 2826 C CA . VAL A 1 356 ? 1.414 -14.383 -9.602 1 89.12 356 VAL A CA 1
ATOM 2827 C C . VAL A 1 356 ? 0.542 -14.805 -10.781 1 89.12 356 VAL A C 1
ATOM 2829 O O . VAL A 1 356 ? 1.053 -15.109 -11.867 1 89.12 356 VAL A O 1
ATOM 2832 N N . PHE A 1 357 ? -0.718 -14.789 -10.555 1 82.06 357 PHE A N 1
ATOM 2833 C CA . PHE A 1 357 ? -1.642 -15.258 -11.578 1 82.06 357 PHE A CA 1
ATOM 2834 C C . PHE A 1 357 ? -2.045 -14.109 -12.508 1 82.06 357 PHE A C 1
ATOM 2836 O O . PHE A 1 357 ? -2.988 -14.242 -13.289 1 82.06 357 PHE A O 1
ATOM 2843 N N . SER A 1 358 ? -1.286 -13.062 -12.344 1 71 358 SER A N 1
ATOM 2844 C CA . SER A 1 358 ? -1.58 -11.906 -13.188 1 71 358 SER A CA 1
ATOM 2845 C C . SER A 1 358 ? -1.525 -12.281 -14.664 1 71 358 SER A C 1
ATOM 2847 O O . SER A 1 358 ? -0.667 -13.055 -15.086 1 71 358 SER A O 1
ATOM 2849 N N . TYR A 1 359 ? -2.369 -11.805 -15.461 1 63.66 359 TYR A N 1
ATOM 2850 C CA . TYR A 1 359 ? -2.416 -11.906 -16.922 1 63.66 359 TYR A CA 1
ATOM 2851 C C . TYR A 1 359 ? -2.863 -13.297 -17.344 1 63.66 359 TYR A C 1
ATOM 2853 O O . TYR A 1 359 ? -3.055 -13.547 -18.547 1 63.66 359 TYR A O 1
ATOM 2861 N N . THR A 1 360 ? -2.918 -14.156 -16.266 1 61.97 360 THR A N 1
ATOM 2862 C CA . THR A 1 360 ? -3.371 -15.484 -16.656 1 61.97 360 THR A CA 1
ATOM 2863 C C . THR A 1 360 ? -4.812 -15.445 -17.156 1 61.97 360 THR A C 1
ATOM 2865 O O . THR A 1 360 ? -5.16 -16.125 -18.109 1 61.97 360 THR A O 1
ATOM 2868 N N . TYR A 1 361 ? -5.562 -14.516 -16.484 1 57.22 361 TYR A N 1
ATOM 2869 C CA . TYR A 1 361 ? -6.977 -14.422 -16.828 1 57.22 361 TYR A CA 1
ATOM 2870 C C . TYR A 1 361 ? -7.18 -13.578 -18.078 1 57.22 361 TYR A C 1
ATOM 2872 O O . TYR A 1 361 ? -8.195 -13.703 -18.766 1 57.22 361 TYR A O 1
ATOM 2880 N N . LEU A 1 362 ? -6.289 -12.703 -18.219 1 55.53 362 LEU A N 1
ATOM 2881 C CA . LEU A 1 362 ? -6.461 -11.852 -19.391 1 55.53 362 LEU A CA 1
ATOM 2882 C C . LEU A 1 362 ? -6.512 -12.68 -20.656 1 55.53 362 LEU A C 1
ATOM 2884 O O . LEU A 1 362 ? -7.137 -12.273 -21.641 1 55.53 362 LEU A O 1
ATOM 2888 N N . HIS A 1 363 ? -5.996 -13.82 -20.406 1 47.16 363 HIS A N 1
ATOM 2889 C CA . HIS A 1 363 ? -5.996 -14.727 -21.547 1 47.16 363 HIS A CA 1
ATOM 2890 C C . HIS A 1 363 ? -7.398 -15.258 -21.828 1 47.16 363 HIS A C 1
ATOM 2892 O O . HIS A 1 363 ? -7.684 -15.711 -22.938 1 47.16 363 HIS A O 1
ATOM 2898 N N . THR A 1 364 ? -8.172 -15.156 -20.781 1 44.88 364 THR A N 1
ATOM 2899 C CA . THR A 1 364 ? -9.5 -15.734 -20.953 1 44.88 364 THR A CA 1
ATOM 2900 C C . THR A 1 364 ? -10.516 -14.648 -21.297 1 44.88 364 THR A C 1
ATOM 2902 O O . THR A 1 364 ? -11.688 -14.953 -21.547 1 44.88 364 THR A O 1
ATOM 2905 N N . MET A 1 365 ? -9.953 -13.453 -21.203 1 49.53 365 MET A N 1
ATOM 2906 C CA . MET A 1 365 ? -10.922 -12.375 -21.375 1 49.53 365 MET A CA 1
ATOM 2907 C C . MET A 1 365 ? -11.211 -12.117 -22.844 1 49.53 365 MET A C 1
ATOM 2909 O O . MET A 1 365 ? -10.398 -12.453 -23.703 1 49.53 365 MET A O 1
ATOM 2913 N N . PHE A 1 366 ? -12.508 -11.852 -23.078 1 44.53 366 PHE A N 1
ATOM 2914 C CA . PHE A 1 366 ? -13.141 -11.75 -24.391 1 44.53 366 PHE A CA 1
ATOM 2915 C C . PHE A 1 366 ? -12.555 -10.586 -25.172 1 44.53 366 PHE A C 1
ATOM 2917 O O . PHE A 1 366 ? -12.414 -9.477 -24.656 1 44.53 366 PHE A O 1
ATOM 2924 N N . ARG A 1 367 ? -11.703 -10.859 -26 1 47.19 367 ARG A N 1
ATOM 2925 C CA . ARG A 1 367 ? -11.211 -9.883 -26.969 1 47.19 367 ARG A CA 1
ATOM 2926 C C . ARG A 1 367 ? -12.266 -9.547 -28.016 1 47.19 367 ARG A C 1
ATOM 2928 O O . ARG A 1 367 ? -12.977 -10.438 -28.484 1 47.19 367 ARG A O 1
ATOM 2935 N N . VAL A 1 368 ? -12.812 -8.359 -27.75 1 44.78 368 VAL A N 1
ATOM 2936 C CA . VAL A 1 368 ? -13.805 -7.934 -28.719 1 44.78 368 VAL A CA 1
ATOM 2937 C C . VAL A 1 368 ? -13.109 -7.23 -29.891 1 44.78 368 VAL A C 1
ATOM 2939 O O . VAL A 1 368 ? -12.102 -6.547 -29.703 1 44.78 368 VAL A O 1
ATOM 2942 N N . ASP A 1 369 ? -13.414 -7.527 -31.031 1 46.84 369 ASP A N 1
ATOM 2943 C CA . ASP A 1 369 ? -12.945 -6.965 -32.281 1 46.84 369 ASP A CA 1
ATOM 2944 C C . ASP A 1 369 ? -13.438 -5.531 -32.469 1 46.84 369 ASP A C 1
ATOM 2946 O O . ASP A 1 369 ? -14.648 -5.281 -32.469 1 46.84 369 ASP A O 1
ATOM 2950 N N . VAL A 1 370 ? -12.766 -4.383 -32.062 1 50.47 370 VAL A N 1
ATOM 2951 C CA . VAL A 1 370 ? -13.258 -3.014 -32.188 1 50.47 370 VAL A CA 1
ATOM 2952 C C . VAL A 1 370 ? -12.773 -2.396 -33.5 1 50.47 370 VAL A C 1
ATOM 2954 O O . VAL A 1 370 ? -11.719 -2.783 -34.031 1 50.47 370 VAL A O 1
ATOM 2957 N N . LYS A 1 371 ? -13.625 -1.641 -34.156 1 54.47 371 LYS A N 1
ATOM 2958 C CA . LYS A 1 371 ? -13.258 -0.85 -35.312 1 54.47 371 LYS A CA 1
ATOM 2959 C C . LYS A 1 371 ? -12.031 0.015 -35.062 1 54.47 371 LYS A C 1
ATOM 2961 O O . LYS A 1 371 ? -11.898 0.585 -33.969 1 54.47 371 LYS A O 1
ATOM 2966 N N . TYR A 1 372 ? -11.078 0.086 -36.062 1 58.94 372 TYR A N 1
ATOM 2967 C CA . TYR A 1 372 ? -9.68 0.49 -36 1 58.94 372 TYR A CA 1
ATOM 2968 C C . TYR A 1 372 ? -9.547 1.963 -35.625 1 58.94 372 TYR A C 1
ATOM 2970 O O . TYR A 1 372 ? -8.711 2.328 -34.812 1 58.94 372 TYR A O 1
ATOM 2978 N N . GLU A 1 373 ? -10.367 2.869 -36.281 1 61.19 373 GLU A N 1
ATOM 2979 C CA . GLU A 1 373 ? -10.039 4.285 -36.156 1 61.19 373 GLU A CA 1
ATOM 2980 C C . GLU A 1 373 ? -10.305 4.789 -34.75 1 61.19 373 GLU A C 1
ATOM 2982 O O . GLU A 1 373 ? -9.484 5.504 -34.156 1 61.19 373 GLU A O 1
ATOM 2987 N N . SER A 1 374 ? -11.422 4.461 -34.281 1 69.25 374 SER A N 1
ATOM 2988 C CA . SER A 1 374 ? -11.789 4.91 -32.938 1 69.25 374 SER A CA 1
ATOM 2989 C C . SER A 1 374 ? -10.883 4.285 -31.891 1 69.25 374 SER A C 1
ATOM 2991 O O . SER A 1 374 ? -10.547 4.93 -30.891 1 69.25 374 SER A O 1
ATOM 2993 N N . TYR A 1 375 ? -10.375 3.248 -32.312 1 72.38 375 TYR A N 1
ATOM 2994 C CA . TYR A 1 375 ? -9.5 2.566 -31.359 1 72.38 375 TYR A CA 1
ATOM 2995 C C . TYR A 1 375 ? -8.133 3.244 -31.297 1 72.38 375 TYR A C 1
ATOM 2997 O O . TYR A 1 375 ? -7.562 3.402 -30.219 1 72.38 375 TYR A O 1
ATOM 3005 N N . ALA A 1 376 ? -7.746 3.605 -32.469 1 74.69 376 ALA A N 1
ATOM 3006 C CA . ALA A 1 376 ? -6.445 4.273 -32.5 1 74.69 376 ALA A CA 1
ATOM 3007 C C . ALA A 1 376 ? -6.477 5.582 -31.719 1 74.69 376 ALA A C 1
ATOM 3009 O O . ALA A 1 376 ? -5.527 5.898 -31 1 74.69 376 ALA A O 1
ATOM 3010 N N . LYS A 1 377 ? -7.52 6.258 -31.922 1 80.12 377 LYS A N 1
ATOM 3011 C CA . LYS A 1 377 ? -7.672 7.512 -31.188 1 80.12 377 LYS A CA 1
ATOM 3012 C C . LYS A 1 377 ? -7.727 7.266 -29.672 1 80.12 377 LYS A C 1
ATOM 3014 O O . LYS A 1 377 ? -7.125 8.008 -28.906 1 80.12 377 LYS A O 1
ATOM 3019 N N . LEU A 1 378 ? -8.422 6.289 -29.328 1 84.06 378 LEU A N 1
ATOM 3020 C CA . LEU A 1 378 ? -8.547 5.961 -27.906 1 84.06 378 LEU A CA 1
ATOM 3021 C C . LEU A 1 378 ? -7.199 5.539 -27.328 1 84.06 378 LEU A C 1
ATOM 3023 O O . LEU A 1 378 ? -6.883 5.863 -26.188 1 84.06 378 LEU A O 1
ATOM 3027 N N . CYS A 1 379 ? -6.406 4.875 -28.109 1 81.38 379 CYS A N 1
ATOM 3028 C CA . CYS A 1 379 ? -5.082 4.461 -27.656 1 81.38 379 CYS A CA 1
ATOM 3029 C C . CYS A 1 379 ? -4.184 5.668 -27.422 1 81.38 379 CYS A C 1
ATOM 3031 O O . CYS A 1 379 ? -3.424 5.703 -26.438 1 81.38 379 CYS A O 1
ATOM 3033 N N . GLU A 1 380 ? -4.344 6.598 -28.266 1 86 380 GLU A N 1
ATOM 3034 C CA . GLU A 1 380 ? -3.57 7.82 -28.094 1 86 380 GLU A CA 1
ATOM 3035 C C . GLU A 1 380 ? -3.992 8.57 -26.828 1 86 380 GLU A C 1
ATOM 3037 O O . GLU A 1 380 ? -3.146 9.055 -26.078 1 86 380 GLU A O 1
ATOM 3042 N N . LEU A 1 381 ? -5.23 8.648 -26.688 1 89.38 381 LEU A N 1
ATOM 3043 C CA . LEU A 1 381 ? -5.746 9.297 -25.484 1 89.38 381 LEU A CA 1
ATOM 3044 C C . LEU A 1 381 ? -5.316 8.547 -24.234 1 89.38 381 LEU A C 1
ATOM 3046 O O . LEU A 1 381 ? -5.02 9.164 -23.203 1 89.38 381 LEU A O 1
ATOM 3050 N N . SER A 1 382 ? -5.355 7.27 -24.359 1 89.25 382 SER A N 1
ATOM 3051 C CA . SER A 1 382 ? -4.961 6.434 -23.234 1 89.25 382 SER A CA 1
ATOM 3052 C C . SER A 1 382 ? -3.52 6.711 -22.812 1 89.25 382 SER A C 1
ATOM 3054 O O . SER A 1 382 ? -3.221 6.789 -21.625 1 89.25 382 SER A O 1
ATOM 3056 N N . GLN A 1 383 ? -2.674 6.891 -23.719 1 88.19 383 GLN A N 1
ATOM 3057 C CA . GLN A 1 383 ? -1.27 7.156 -23.422 1 88.19 383 GLN A CA 1
ATOM 3058 C C . GLN A 1 383 ? -1.103 8.508 -22.719 1 88.19 383 GLN A C 1
ATOM 3060 O O . GLN A 1 383 ? -0.338 8.625 -21.75 1 88.19 383 GLN A O 1
ATOM 3065 N N . SER A 1 384 ? -1.731 9.492 -23.219 1 91.31 384 SER A N 1
ATOM 3066 C CA . SER A 1 384 ? -1.677 10.812 -22.609 1 91.31 384 SER A CA 1
ATOM 3067 C C . SER A 1 384 ? -2.27 10.789 -21.203 1 91.31 384 SER A C 1
ATOM 3069 O O . SER A 1 384 ? -1.776 11.477 -20.312 1 91.31 384 SER A O 1
ATOM 3071 N N . TRP A 1 385 ? -3.291 10.039 -21.047 1 93.44 385 TRP A N 1
ATOM 3072 C CA . TRP A 1 385 ? -3.98 9.914 -19.766 1 93.44 385 TRP A CA 1
ATOM 3073 C C . TRP A 1 385 ? -3.08 9.273 -18.719 1 93.44 385 TRP A C 1
ATOM 3075 O O . TRP A 1 385 ? -3.053 9.695 -17.562 1 93.44 385 TRP A O 1
ATOM 3085 N N . LEU A 1 386 ? -2.314 8.328 -19.172 1 88.19 386 LEU A N 1
ATOM 3086 C CA . LEU A 1 386 ? -1.449 7.578 -18.266 1 88.19 386 LEU A CA 1
ATOM 3087 C C . LEU A 1 386 ? -0.283 8.438 -17.797 1 88.19 386 LEU A C 1
ATOM 3089 O O . LEU A 1 386 ? 0.33 8.148 -16.766 1 88.19 386 LEU A O 1
ATOM 3093 N N . LYS A 1 387 ? -0.026 9.484 -18.484 1 86.44 387 LYS A N 1
ATOM 3094 C CA . LYS A 1 387 ? 1.077 10.359 -18.109 1 86.44 387 LYS A CA 1
ATOM 3095 C C . LYS A 1 387 ? 0.685 11.281 -16.969 1 86.44 387 LYS A C 1
ATOM 3097 O O . LYS A 1 387 ? 1.55 11.844 -16.281 1 86.44 387 LYS A O 1
ATOM 3102 N N . LEU A 1 388 ? -0.571 11.391 -16.766 1 88.06 388 LEU A N 1
ATOM 3103 C CA . LEU A 1 388 ? -1.055 12.219 -15.664 1 88.06 388 LEU A CA 1
ATOM 3104 C C . LEU A 1 388 ? -0.996 11.461 -14.344 1 88.06 388 LEU A C 1
ATOM 3106 O O . LEU A 1 388 ? -1.205 10.25 -14.312 1 88.06 388 LEU A O 1
ATOM 3110 N N . ASP A 1 389 ? -0.664 12.195 -13.312 1 82.25 389 ASP A N 1
ATOM 3111 C CA . ASP A 1 389 ? -0.71 11.555 -12 1 82.25 389 ASP A CA 1
ATOM 3112 C C . ASP A 1 389 ? -2.15 11.383 -11.523 1 82.25 389 ASP A C 1
ATOM 3114 O O . ASP A 1 389 ? -3.082 11.891 -12.156 1 82.25 389 ASP A O 1
ATOM 3118 N N . LEU A 1 390 ? -2.312 10.656 -10.508 1 84.38 390 LEU A N 1
ATOM 3119 C CA . LEU A 1 390 ? -3.627 10.281 -9.992 1 84.38 390 LEU A CA 1
ATOM 3120 C C . LEU A 1 390 ? -4.445 11.523 -9.641 1 84.38 390 LEU A C 1
ATOM 3122 O O . LEU A 1 390 ? -5.637 11.594 -9.945 1 84.38 390 LEU A O 1
ATOM 3126 N N . GLU A 1 391 ? -3.871 12.445 -8.953 1 79.62 391 GLU A N 1
ATOM 3127 C CA . GLU A 1 391 ? -4.605 13.625 -8.492 1 79.62 391 GLU A CA 1
ATOM 3128 C C . GLU A 1 391 ? -5.066 14.477 -9.672 1 79.62 391 GLU A C 1
ATOM 3130 O O . GLU A 1 391 ? -6.16 15.047 -9.648 1 79.62 391 GLU A O 1
ATOM 3135 N N . ARG A 1 392 ? -4.242 14.586 -10.664 1 85.5 392 ARG A N 1
ATOM 3136 C CA . ARG A 1 392 ? -4.637 15.336 -11.852 1 85.5 392 ARG A CA 1
ATOM 3137 C C . ARG A 1 392 ? -5.801 14.656 -12.562 1 85.5 392 ARG A C 1
ATOM 3139 O O . ARG A 1 392 ? -6.73 15.328 -13.023 1 85.5 392 ARG A O 1
ATOM 3146 N N . ARG A 1 393 ? -5.707 13.391 -12.703 1 91.94 393 ARG A N 1
ATOM 3147 C CA . ARG A 1 393 ? -6.824 12.664 -13.297 1 91.94 393 ARG A CA 1
ATOM 3148 C C . ARG A 1 393 ? -8.102 12.875 -12.492 1 91.94 393 ARG A C 1
ATOM 3150 O O . ARG A 1 393 ? -9.18 13.062 -13.062 1 91.94 393 ARG A O 1
ATOM 3157 N N . ARG A 1 394 ? -7.941 12.836 -11.234 1 89.19 394 ARG 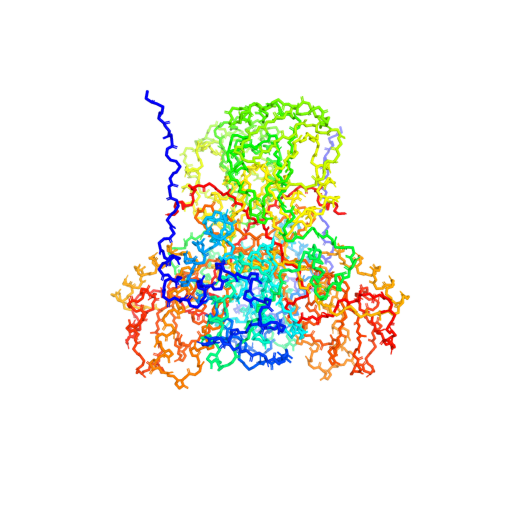A N 1
ATOM 3158 C CA . ARG A 1 394 ? -9.086 13.047 -10.352 1 89.19 394 ARG A CA 1
ATOM 3159 C C . ARG A 1 394 ? -9.711 14.414 -10.586 1 89.19 394 ARG A C 1
ATOM 3161 O O . ARG A 1 394 ? -10.938 14.531 -10.688 1 89.19 394 ARG A O 1
ATOM 3168 N N . ASP A 1 395 ? -8.898 15.383 -10.648 1 86 395 ASP A N 1
ATOM 3169 C CA . ASP A 1 395 ? -9.383 16.75 -10.867 1 86 395 ASP A CA 1
ATOM 3170 C C . ASP A 1 395 ? -10.148 16.844 -12.188 1 86 395 ASP A C 1
ATOM 3172 O O . ASP A 1 395 ? -11.203 17.469 -12.25 1 86 395 ASP A O 1
ATOM 3176 N N . ILE A 1 396 ? -9.57 16.25 -13.172 1 94.06 396 ILE A N 1
ATOM 3177 C CA . ILE A 1 396 ? -10.195 16.312 -14.492 1 94.06 396 ILE A CA 1
ATOM 3178 C C . ILE A 1 396 ? -11.555 15.609 -14.453 1 94.06 396 ILE A C 1
ATOM 3180 O O . ILE A 1 396 ? -12.547 16.156 -14.938 1 94.06 396 ILE A O 1
ATOM 3184 N N . LEU A 1 397 ? -11.578 14.461 -13.898 1 95.31 397 LEU A N 1
ATOM 3185 C CA . LEU A 1 397 ? -12.82 13.695 -13.844 1 95.31 397 LEU A CA 1
ATOM 3186 C C . LEU A 1 397 ? -13.875 14.422 -13.016 1 95.31 397 LEU A C 1
ATOM 3188 O O . LEU A 1 397 ? -15.047 14.438 -13.383 1 95.31 397 LEU A O 1
ATOM 3192 N N . CYS A 1 398 ? -13.445 14.953 -11.906 1 89.38 398 CYS A N 1
ATOM 3193 C CA . CYS A 1 398 ? -14.375 15.727 -11.094 1 89.38 398 CYS A CA 1
ATOM 3194 C C . CYS A 1 398 ? -14.891 16.938 -11.867 1 89.38 398 CYS A C 1
ATOM 3196 O O . CYS A 1 398 ? -16.062 17.297 -11.75 1 89.38 398 CYS A O 1
ATOM 3198 N N . GLY A 1 399 ? -14.039 17.547 -12.633 1 88.88 399 GLY A N 1
ATOM 3199 C CA . GLY A 1 399 ? -14.469 18.641 -13.484 1 88.88 399 GLY A CA 1
ATOM 3200 C C . GLY A 1 399 ? -15.516 18.234 -14.5 1 88.88 399 GLY A C 1
ATOM 3201 O O . GLY A 1 399 ? -16.484 18.953 -14.742 1 88.88 399 GLY A O 1
ATOM 3202 N N . VAL A 1 400 ? -15.281 17.125 -15.086 1 94.38 400 VAL A N 1
ATOM 3203 C CA . VAL A 1 400 ? -16.234 16.578 -16.047 1 94.38 400 VAL A CA 1
ATOM 3204 C C . VAL A 1 400 ? -17.578 16.328 -15.367 1 94.38 400 VAL A C 1
ATOM 3206 O O . VAL A 1 400 ? -18.625 16.672 -15.906 1 94.38 400 VAL A O 1
ATOM 3209 N N . LEU A 1 401 ? -17.531 15.75 -14.234 1 92.5 401 LEU A N 1
ATOM 3210 C CA . LEU A 1 401 ? -18.75 15.445 -13.5 1 92.5 401 LEU A CA 1
ATOM 3211 C C . LEU A 1 401 ? -19.469 16.719 -13.07 1 92.5 401 LEU A C 1
ATOM 3213 O O . LEU A 1 401 ? -20.703 16.781 -13.07 1 92.5 401 LEU A O 1
ATOM 3217 N N . ASP A 1 402 ? -18.734 17.703 -12.727 1 88.25 402 ASP A N 1
ATOM 3218 C CA . ASP A 1 402 ? -19.344 18.984 -12.391 1 88.25 402 ASP A CA 1
ATOM 3219 C C . ASP A 1 402 ? -20.125 19.547 -13.57 1 88.25 402 ASP A C 1
ATOM 3221 O O . ASP A 1 402 ? -21.219 20.094 -13.391 1 88.25 402 ASP A O 1
ATOM 3225 N N . LYS A 1 403 ? -19.578 19.438 -14.742 1 91.75 403 LYS A N 1
ATOM 3226 C CA . LYS A 1 403 ? -20.281 19.906 -15.938 1 91.75 403 LYS A CA 1
ATOM 3227 C C . LYS A 1 403 ? -21.578 19.125 -16.156 1 91.75 403 LYS A C 1
ATOM 3229 O O . LYS A 1 403 ? -22.609 19.703 -16.5 1 91.75 403 LYS A O 1
ATOM 3234 N N . TYR A 1 404 ? -21.484 17.859 -15.938 1 91.38 404 TYR A N 1
ATOM 3235 C CA . TYR A 1 404 ? -22.688 17.047 -16.109 1 91.38 404 TYR A CA 1
ATOM 3236 C C . TYR A 1 404 ? -23.719 17.375 -15.031 1 91.38 404 TYR A C 1
ATOM 3238 O O . TYR A 1 404 ? -24.922 17.328 -15.289 1 91.38 404 TYR A O 1
ATOM 3246 N N . ILE A 1 405 ? -23.281 17.641 -13.844 1 88.94 405 ILE A N 1
ATOM 3247 C CA . ILE A 1 405 ? -24.188 18.031 -12.766 1 88.94 405 ILE A CA 1
ATOM 3248 C C . ILE A 1 405 ? -24.906 19.328 -13.141 1 88.94 405 ILE A C 1
ATOM 3250 O O . ILE A 1 405 ? -26.109 19.469 -12.875 1 88.94 405 ILE A O 1
ATOM 3254 N N . LEU A 1 406 ? -24.219 20.172 -13.789 1 88.25 406 LEU A N 1
ATOM 3255 C CA . LEU A 1 406 ? -24.812 21.438 -14.227 1 88.25 406 LEU A CA 1
ATOM 3256 C C . LEU A 1 406 ? -25.812 21.219 -15.359 1 88.25 406 LEU A C 1
ATOM 3258 O O . LEU A 1 406 ? -26.859 21.875 -15.414 1 88.25 406 LEU A O 1
ATOM 3262 N N . LEU A 1 407 ? -25.516 20.344 -16.266 1 88.44 407 LEU A N 1
ATOM 3263 C CA . LEU A 1 407 ? -26.344 20.062 -17.438 1 88.44 407 LEU A CA 1
ATOM 3264 C C . LEU A 1 407 ? -27.578 19.266 -17.031 1 88.44 407 LEU A C 1
ATOM 3266 O O . LEU A 1 407 ? -28.641 19.406 -17.641 1 88.44 407 LEU A O 1
ATOM 3270 N N . HIS A 1 408 ? -27.281 18.375 -16.062 1 87.81 408 HIS A N 1
ATOM 3271 C CA . HIS A 1 408 ? -28.375 17.5 -15.625 1 87.81 408 HIS A CA 1
ATOM 3272 C C . HIS A 1 408 ? -28.516 17.516 -14.109 1 87.81 408 HIS A C 1
ATOM 3274 O O . HIS A 1 408 ? -28.297 16.484 -13.453 1 87.81 408 HIS A O 1
ATOM 3280 N N . PRO A 1 409 ? -29.047 18.562 -13.555 1 85.31 409 PRO A N 1
ATOM 3281 C CA . PRO A 1 409 ? -29.141 18.703 -12.102 1 85.31 409 PRO A CA 1
ATOM 3282 C C . PRO A 1 409 ? -30.109 17.703 -11.477 1 85.31 409 PRO A C 1
ATOM 3284 O O . PRO A 1 409 ? -30.031 17.406 -10.281 1 85.31 409 PRO A O 1
ATOM 3287 N N . GLU A 1 410 ? -30.938 17.156 -12.297 1 83.31 410 GLU A N 1
ATOM 3288 C CA . GLU A 1 410 ? -31.953 16.219 -11.797 1 83.31 410 GLU A CA 1
ATOM 3289 C C . GLU A 1 410 ? -31.328 14.859 -11.477 1 83.31 410 GLU A C 1
ATOM 3291 O O . GLU A 1 410 ? -31.906 14.086 -10.703 1 83.31 410 GLU A O 1
ATOM 3296 N N . TRP A 1 411 ? -30.266 14.602 -12.062 1 85.69 411 TRP A N 1
ATOM 3297 C CA . TRP A 1 411 ? -29.641 13.297 -11.859 1 85.69 411 TRP A CA 1
ATOM 3298 C C . TRP A 1 411 ? -28.656 13.344 -10.688 1 85.69 411 TRP A C 1
ATOM 3300 O O . TRP A 1 411 ? -27.562 13.891 -10.812 1 85.69 411 TRP A O 1
ATOM 3310 N N . LYS A 1 412 ? -28.906 12.664 -9.594 1 87.44 412 LYS A N 1
ATOM 3311 C CA . LYS A 1 412 ? -28.078 12.633 -8.398 1 87.44 412 LYS A CA 1
ATOM 3312 C C . LYS A 1 412 ? -26.875 11.703 -8.586 1 87.44 412 LYS A C 1
ATOM 3314 O O . LYS A 1 412 ? -25.922 11.758 -7.812 1 87.44 412 LYS A O 1
ATOM 3319 N N . LEU A 1 413 ? -26.953 10.977 -9.625 1 89.19 413 LEU A N 1
ATOM 3320 C CA . LEU A 1 413 ? -25.953 9.953 -9.898 1 89.19 413 LEU A CA 1
ATOM 3321 C C . LEU A 1 413 ? -24.578 10.586 -10.086 1 89.19 413 LEU A C 1
ATOM 3323 O O . LEU A 1 413 ? -23.578 10.039 -9.609 1 89.19 413 LEU A O 1
ATOM 3327 N N . PHE A 1 414 ? -24.531 11.742 -10.703 1 89.81 414 PHE A N 1
ATOM 3328 C CA . PHE A 1 414 ? -23.266 12.391 -11 1 89.81 414 PHE A CA 1
ATOM 3329 C C . PHE A 1 414 ? -22.578 12.844 -9.711 1 89.81 414 PHE A C 1
ATOM 3331 O O . PHE A 1 414 ? -21.359 12.695 -9.562 1 89.81 414 PHE A O 1
ATOM 3338 N N . ALA A 1 415 ? -23.359 13.289 -8.852 1 84 415 ALA A N 1
ATOM 3339 C CA . ALA A 1 415 ? -22.812 13.719 -7.562 1 84 415 ALA A CA 1
ATOM 3340 C C . ALA A 1 415 ? -22.312 12.523 -6.75 1 84 415 ALA A C 1
ATOM 3342 O O . ALA A 1 415 ? -21.297 12.617 -6.07 1 84 415 ALA A O 1
ATOM 3343 N N . GLU A 1 416 ? -22.984 11.523 -6.852 1 86.62 416 GLU A N 1
ATOM 3344 C CA . GLU A 1 416 ? -22.594 10.305 -6.148 1 86.62 416 GLU A CA 1
ATOM 3345 C C . GLU A 1 416 ? -21.266 9.773 -6.672 1 86.62 416 GLU A C 1
ATOM 3347 O O . GLU A 1 416 ? -20.391 9.375 -5.891 1 86.62 416 GLU A O 1
ATOM 3352 N N . ILE A 1 417 ? -21.125 9.797 -7.988 1 91.81 417 ILE A N 1
ATOM 3353 C CA . ILE A 1 417 ? -19.891 9.336 -8.602 1 91.81 417 ILE A CA 1
ATOM 3354 C C . ILE A 1 417 ? -18.734 10.242 -8.172 1 91.81 417 ILE A C 1
ATOM 3356 O O . ILE A 1 417 ? -17.656 9.758 -7.797 1 91.81 417 ILE A O 1
ATOM 3360 N N . LYS A 1 418 ? -19.031 11.461 -8.227 1 87.88 418 LYS A N 1
ATOM 3361 C CA . LYS A 1 418 ? -18 12.438 -7.855 1 87.88 418 LYS A CA 1
ATOM 3362 C C . LYS A 1 418 ? -17.531 12.227 -6.418 1 87.88 418 LYS A C 1
ATOM 3364 O O . LYS A 1 418 ? -16.328 12.203 -6.148 1 87.88 418 LYS A O 1
ATOM 3369 N N . ASN A 1 419 ? -18.422 12.023 -5.527 1 78.94 419 ASN A N 1
ATOM 3370 C CA . ASN A 1 419 ? -18.109 11.805 -4.121 1 78.94 419 ASN A CA 1
ATOM 3371 C C . ASN A 1 419 ? -17.266 10.547 -3.922 1 78.94 419 ASN A C 1
ATOM 3373 O O . ASN A 1 419 ? -16.359 10.523 -3.086 1 78.94 419 ASN A O 1
ATOM 3377 N N . SER A 1 420 ? -17.547 9.625 -4.695 1 83.62 420 SER A N 1
ATOM 3378 C CA . SER A 1 420 ? -16.828 8.367 -4.582 1 83.62 420 SER A CA 1
ATOM 3379 C C . SER A 1 420 ? -15.391 8.508 -5.086 1 83.62 420 SER A C 1
ATOM 3381 O O . SER A 1 420 ? -14.492 7.789 -4.645 1 83.62 420 SER A O 1
ATOM 3383 N N . LEU A 1 421 ? -15.156 9.438 -6.012 1 87.62 421 LEU A N 1
ATOM 3384 C CA . LEU A 1 421 ? -13.844 9.602 -6.621 1 87.62 421 LEU A CA 1
ATOM 3385 C C . LEU A 1 421 ? -12.922 10.414 -5.719 1 87.62 421 LEU A C 1
ATOM 3387 O O . LEU A 1 421 ? -11.695 10.305 -5.816 1 87.62 421 LEU A O 1
ATOM 3391 N N . LEU A 1 422 ? -13.508 11.164 -4.867 1 77.31 422 LEU A N 1
ATOM 3392 C CA . LEU A 1 422 ? -12.734 12.109 -4.07 1 77.31 422 LEU A CA 1
ATOM 3393 C C . LEU A 1 422 ? -11.766 11.375 -3.141 1 77.31 422 LEU A C 1
ATOM 3395 O O . LEU A 1 422 ? -10.641 11.836 -2.92 1 77.31 422 LEU A O 1
ATOM 3399 N N . THR A 1 423 ? -12.156 10.18 -2.734 1 75.56 423 THR A N 1
ATOM 3400 C CA . THR A 1 423 ? -11.32 9.484 -1.759 1 75.56 423 THR A CA 1
ATOM 3401 C C . THR A 1 423 ? -10.781 8.18 -2.336 1 75.56 423 THR A C 1
ATOM 3403 O O . THR A 1 423 ? -10.148 7.395 -1.626 1 75.56 423 THR A O 1
ATOM 3406 N N . CYS A 1 424 ? -11.031 8.062 -3.582 1 81.38 424 CYS A N 1
ATOM 3407 C CA . CYS A 1 424 ? -10.648 6.797 -4.195 1 81.38 424 CYS A CA 1
ATOM 3408 C C . CYS A 1 424 ? -9.141 6.723 -4.398 1 81.38 424 CYS A C 1
ATOM 3410 O O . CYS A 1 424 ? -8.539 7.652 -4.934 1 81.38 424 CYS A O 1
ATOM 3412 N N . THR A 1 425 ? -8.508 5.652 -3.836 1 79.25 425 THR A N 1
ATOM 3413 C CA . THR A 1 425 ? -7.094 5.387 -4.074 1 79.25 425 THR A CA 1
ATOM 3414 C C . THR A 1 425 ? -6.918 4.152 -4.953 1 79.25 425 THR A C 1
ATOM 3416 O O . THR A 1 425 ? -7.867 3.398 -5.176 1 79.25 425 THR A O 1
ATOM 3419 N N . LEU A 1 426 ? -5.742 4.109 -5.512 1 82.88 426 LEU A N 1
ATOM 3420 C CA . LEU A 1 426 ? -5.441 2.92 -6.305 1 82.88 426 LEU A CA 1
ATOM 3421 C C . LEU A 1 426 ? -5.418 1.674 -5.426 1 82.88 426 LEU A C 1
ATOM 3423 O O . LEU A 1 426 ? -4.996 1.733 -4.27 1 82.88 426 LEU A O 1
ATOM 3427 N N . LYS A 1 427 ? -5.957 0.617 -6.008 1 83.06 427 LYS A N 1
ATOM 3428 C CA . LYS A 1 427 ? -5.902 -0.657 -5.297 1 83.06 427 LYS A CA 1
ATOM 3429 C C . LYS A 1 427 ? -4.469 -1.016 -4.918 1 83.06 427 LYS A C 1
ATOM 3431 O O . LYS A 1 427 ? -3.578 -1.013 -5.77 1 83.06 427 LYS A O 1
ATOM 3436 N N . SER A 1 428 ? -4.254 -1.18 -3.695 1 90 428 SER A N 1
ATOM 3437 C CA . SER A 1 428 ? -2.924 -1.489 -3.178 1 90 428 SER A CA 1
ATOM 3438 C C . SER A 1 428 ? -3.006 -2.156 -1.809 1 90 428 SER A C 1
ATOM 3440 O O . SER A 1 428 ? -4.09 -2.285 -1.238 1 90 428 SER A O 1
ATOM 3442 N N . PHE A 1 429 ? -1.867 -2.713 -1.396 1 90.12 429 PHE A N 1
ATOM 3443 C CA . PHE A 1 429 ? -1.768 -3.201 -0.027 1 90.12 429 PHE A CA 1
ATOM 3444 C C . PHE A 1 429 ? -0.328 -3.133 0.469 1 90.12 429 PHE A C 1
ATOM 3446 O O . PHE A 1 429 ? 0.611 -3.139 -0.33 1 90.12 429 PHE A O 1
ATOM 3453 N N . VAL A 1 430 ? -0.227 -2.961 1.707 1 90.56 430 VAL A N 1
ATOM 3454 C CA . VAL A 1 430 ? 1.057 -3.02 2.396 1 90.56 430 VAL A CA 1
ATOM 3455 C C . VAL A 1 430 ? 0.968 -3.99 3.574 1 90.56 430 VAL A C 1
ATOM 3457 O O . VAL A 1 430 ? 0.098 -3.85 4.438 1 90.56 430 VAL A O 1
ATOM 3460 N N . ASP A 1 431 ? 1.771 -4.977 3.527 1 89.44 431 ASP A N 1
ATOM 3461 C CA . ASP A 1 431 ? 1.829 -5.973 4.594 1 89.44 431 ASP A CA 1
ATOM 3462 C C . ASP A 1 431 ? 3.227 -6.039 5.207 1 89.44 431 ASP A C 1
ATOM 3464 O O . ASP A 1 431 ? 4.207 -6.309 4.504 1 89.44 431 ASP A O 1
ATOM 3468 N N . VAL A 1 432 ? 3.275 -5.77 6.43 1 85.62 432 VAL A N 1
ATOM 3469 C CA . VAL A 1 432 ? 4.547 -5.797 7.141 1 85.62 432 VAL A CA 1
ATOM 3470 C C . VAL A 1 432 ? 4.605 -7.023 8.047 1 85.62 432 VAL A C 1
ATOM 3472 O O . VAL A 1 432 ? 3.832 -7.133 9 1 85.62 432 VAL A O 1
ATOM 3475 N N . GLY A 1 433 ? 5.492 -7.938 7.695 1 82 433 GLY A N 1
ATOM 3476 C CA . GLY A 1 433 ? 5.719 -9.117 8.516 1 82 433 GLY A CA 1
ATOM 3477 C C . GLY A 1 433 ? 6.895 -8.969 9.461 1 82 433 GLY A C 1
ATOM 3478 O O . GLY A 1 433 ? 7.375 -7.855 9.695 1 82 433 GLY A O 1
ATOM 3479 N N . LYS A 1 434 ? 7.32 -10.031 10.062 1 78.5 434 LYS A N 1
ATOM 3480 C CA . LYS A 1 434 ? 8.422 -10.031 11.023 1 78.5 434 LYS A CA 1
ATOM 3481 C C . LYS A 1 434 ? 9.734 -9.633 10.359 1 78.5 434 LYS A C 1
ATOM 3483 O O . LYS A 1 434 ? 10.539 -8.898 10.945 1 78.5 434 LYS A O 1
ATOM 3488 N N . ASP A 1 435 ? 9.914 -10.133 9.141 1 86.94 435 ASP A N 1
ATOM 3489 C CA . ASP A 1 435 ? 11.203 -9.906 8.5 1 86.94 435 ASP A CA 1
ATOM 3490 C C . ASP A 1 435 ? 11.031 -9.445 7.055 1 86.94 435 ASP A C 1
ATOM 3492 O O . ASP A 1 435 ? 11.945 -9.578 6.242 1 86.94 435 ASP A O 1
ATOM 3496 N N . TYR A 1 436 ? 9.82 -9 6.797 1 90.94 436 TYR A N 1
ATOM 3497 C CA . TYR A 1 436 ? 9.641 -8.578 5.414 1 90.94 436 TYR A CA 1
ATOM 3498 C C . TYR A 1 436 ? 8.602 -7.469 5.309 1 90.94 436 TYR A C 1
ATOM 3500 O O . TYR A 1 436 ? 7.852 -7.223 6.258 1 90.94 436 TYR A O 1
ATOM 3508 N N . VAL A 1 437 ? 8.625 -6.77 4.207 1 90.25 437 VAL A N 1
ATOM 3509 C CA . VAL A 1 437 ? 7.59 -5.84 3.785 1 90.25 437 VAL A CA 1
ATOM 3510 C C . VAL A 1 437 ? 7.082 -6.223 2.396 1 90.25 437 VAL A C 1
ATOM 3512 O O . VAL A 1 437 ? 7.875 -6.426 1.475 1 90.25 437 VAL A O 1
ATOM 3515 N N . CYS A 1 438 ? 5.844 -6.441 2.318 1 92.88 438 CYS A N 1
ATOM 3516 C CA . CYS A 1 438 ? 5.215 -6.797 1.052 1 92.88 438 CYS A CA 1
ATOM 3517 C C . CYS A 1 438 ? 4.273 -5.699 0.58 1 92.88 438 CYS A C 1
ATOM 3519 O O . CYS A 1 438 ? 3.293 -5.383 1.257 1 92.88 438 CYS A O 1
ATOM 3521 N N . ILE A 1 439 ? 4.586 -5.141 -0.568 1 93.44 439 ILE A N 1
ATOM 3522 C CA . ILE A 1 439 ? 3.799 -4.043 -1.12 1 93.44 439 ILE A CA 1
ATOM 3523 C C . ILE A 1 439 ? 3.115 -4.492 -2.408 1 93.44 439 ILE A C 1
ATOM 3525 O O . ILE A 1 439 ? 3.768 -5.02 -3.314 1 93.44 439 ILE A O 1
ATOM 3529 N N . GLY A 1 440 ? 1.844 -4.336 -2.4 1 93.12 440 GLY A N 1
ATOM 3530 C CA . GLY A 1 440 ? 1.071 -4.578 -3.609 1 93.12 440 GLY A CA 1
ATOM 3531 C C . GLY A 1 440 ? 0.566 -3.301 -4.258 1 93.12 440 GLY A C 1
ATOM 3532 O O . GLY A 1 440 ? 0.153 -2.369 -3.564 1 93.12 440 GLY A O 1
ATOM 3533 N N . MET A 1 441 ? 0.678 -3.246 -5.562 1 91.06 441 MET A N 1
ATOM 3534 C CA . MET A 1 441 ? 0.17 -2.102 -6.316 1 91.06 441 MET A CA 1
ATOM 3535 C C . MET A 1 441 ? -0.562 -2.559 -7.57 1 91.06 441 MET A C 1
ATOM 3537 O O . MET A 1 441 ? -0.343 -3.672 -8.055 1 91.06 441 MET A O 1
ATOM 3541 N N . SER A 1 442 ? -1.395 -1.691 -8 1 88.5 442 SER A N 1
ATOM 3542 C CA . SER A 1 442 ? -2.176 -2.037 -9.188 1 88.5 442 SER A CA 1
ATOM 3543 C C . SER A 1 442 ? -1.772 -1.181 -10.383 1 88.5 442 SER A C 1
ATOM 3545 O O . SER A 1 442 ? -1.353 -0.034 -10.219 1 88.5 442 SER A O 1
ATOM 3547 N N . GLN A 1 443 ? -1.881 -1.789 -11.516 1 84.81 443 GLN A N 1
ATOM 3548 C CA . GLN A 1 443 ? -1.668 -1.113 -12.789 1 84.81 443 GLN A CA 1
ATOM 3549 C C . GLN A 1 443 ? -2.867 -1.295 -13.719 1 84.81 443 GLN A C 1
ATOM 3551 O O . GLN A 1 443 ? -3.482 -2.363 -13.742 1 84.81 443 GLN A O 1
ATOM 3556 N N . PRO A 1 444 ? -3.105 -0.189 -14.406 1 86.44 444 PRO A N 1
ATOM 3557 C CA . PRO A 1 444 ? -4.227 -0.334 -15.344 1 86.44 444 PRO A CA 1
ATOM 3558 C C . PRO A 1 444 ? -3.934 -1.329 -16.469 1 86.44 444 PRO A C 1
ATOM 3560 O O . PRO A 1 444 ? -2.77 -1.547 -16.812 1 86.44 444 PRO A O 1
ATOM 3563 N N . LEU A 1 445 ? -4.934 -1.897 -17.016 1 80.06 445 LEU A N 1
ATOM 3564 C CA . LEU A 1 445 ? -4.816 -2.861 -18.109 1 80.06 445 LEU A CA 1
ATOM 3565 C C . LEU A 1 445 ? -4.688 -2.15 -19.453 1 80.06 445 LEU A C 1
ATOM 3567 O O . LEU A 1 445 ? -4.156 -2.717 -20.406 1 80.06 445 LEU A O 1
ATOM 3571 N N . GLY A 1 446 ? -5.145 -1.012 -19.484 1 82.62 446 GLY A N 1
ATOM 3572 C CA . GLY A 1 446 ? -5.117 -0.277 -20.734 1 82.62 446 GLY A CA 1
ATOM 3573 C C . GLY A 1 446 ? -6.5 0.046 -21.266 1 82.62 446 GLY A C 1
ATOM 3574 O O . GLY A 1 446 ? -7.336 0.592 -20.547 1 82.62 446 GLY A O 1
ATOM 3575 N N . VAL A 1 447 ? -6.742 -0.308 -22.484 1 83.25 447 VAL A N 1
ATOM 3576 C CA . VAL A 1 447 ? -8.023 -0.031 -23.141 1 83.25 447 VAL A CA 1
ATOM 3577 C C . VAL A 1 447 ? -8.992 -1.188 -22.891 1 83.25 447 VAL A C 1
ATOM 3579 O O . VAL A 1 447 ? -8.695 -2.334 -23.234 1 83.25 447 VAL A O 1
ATOM 3582 N N . LEU A 1 448 ? -10.141 -0.91 -22.312 1 83.31 448 LEU A N 1
ATOM 3583 C CA . LEU A 1 448 ? -11.125 -1.927 -21.953 1 83.31 448 LEU A CA 1
ATOM 3584 C C . LEU A 1 448 ? -12.477 -1.625 -22.609 1 83.31 448 LEU A C 1
ATOM 3586 O O . LEU A 1 448 ? -12.836 -0.459 -22.781 1 83.31 448 LEU A O 1
ATOM 3590 N N . GLY A 1 449 ? -13.102 -2.717 -22.922 1 80.94 449 GLY A N 1
ATOM 3591 C CA . GLY A 1 449 ? -14.469 -2.57 -23.391 1 80.94 449 GLY A CA 1
ATOM 3592 C C . GLY A 1 449 ? -15.492 -2.521 -22.266 1 80.94 449 GLY A C 1
ATOM 3593 O O . GLY A 1 449 ? -15.469 -3.367 -21.375 1 80.94 449 GLY A O 1
ATOM 3594 N N . TRP A 1 450 ? -16.312 -1.474 -22.266 1 82.81 450 TRP A N 1
ATOM 3595 C CA . TRP A 1 450 ? -17.359 -1.308 -21.266 1 82.81 450 TRP A CA 1
ATOM 3596 C C . TRP A 1 450 ? -18.734 -1.66 -21.844 1 82.81 450 TRP A C 1
ATOM 3598 O O . TRP A 1 450 ? -19.234 -0.953 -22.719 1 82.81 450 TRP A O 1
ATOM 3608 N N . ILE A 1 451 ? -19.359 -2.688 -21.344 1 78.62 451 ILE A N 1
ATOM 3609 C CA . ILE A 1 451 ? -20.609 -3.172 -21.938 1 78.62 451 ILE A CA 1
ATOM 3610 C C . ILE A 1 451 ? -21.75 -3.041 -20.938 1 78.62 451 ILE A C 1
ATOM 3612 O O . ILE A 1 451 ? -22.859 -3.5 -21.188 1 78.62 451 ILE A O 1
ATOM 3616 N N . LYS A 1 452 ? -21.641 -2.34 -19.906 1 77.88 452 LYS A N 1
ATOM 3617 C CA . LYS A 1 452 ? -22.703 -2.17 -18.922 1 77.88 452 LYS A CA 1
ATOM 3618 C C . LYS A 1 452 ? -23.719 -1.134 -19.391 1 77.88 452 LYS A C 1
ATOM 3620 O O . LYS A 1 452 ? -23.594 -0.579 -20.484 1 77.88 452 LYS A O 1
ATOM 3625 N N . HIS A 1 453 ? -24.734 -0.983 -18.672 1 74.62 453 HIS A N 1
ATOM 3626 C CA . HIS A 1 453 ? -25.906 -0.186 -19.062 1 74.62 453 HIS A CA 1
ATOM 3627 C C . HIS A 1 453 ? -25.516 1.274 -19.266 1 74.62 453 HIS A C 1
ATOM 3629 O O . HIS A 1 453 ? -26.062 1.941 -20.156 1 74.62 453 HIS A O 1
ATOM 3635 N N . THR A 1 454 ? -24.609 1.759 -18.469 1 83.31 454 THR A N 1
ATOM 3636 C CA . THR A 1 454 ? -24.188 3.152 -18.594 1 83.31 454 THR A CA 1
ATOM 3637 C C . THR A 1 454 ? -22.719 3.316 -18.219 1 83.31 454 THR A C 1
ATOM 3639 O O . THR A 1 454 ? -22.188 2.541 -17.422 1 83.31 454 THR A O 1
ATOM 3642 N N . ILE A 1 455 ? -22.203 4.258 -18.875 1 88.5 455 ILE A N 1
ATOM 3643 C CA . ILE A 1 455 ? -20.812 4.574 -18.531 1 88.5 455 ILE A CA 1
ATOM 3644 C C . ILE A 1 455 ? -20.766 5.359 -17.234 1 88.5 455 ILE A C 1
ATOM 3646 O O . ILE A 1 455 ? -19.719 5.453 -16.594 1 88.5 455 ILE A O 1
ATOM 3650 N N . PHE A 1 456 ? -21.922 5.922 -16.875 1 89.81 456 PHE A N 1
ATOM 3651 C CA . PHE A 1 456 ? -21.969 6.742 -15.672 1 89.81 456 PHE A CA 1
ATOM 3652 C C . PHE A 1 456 ? -22.234 5.879 -14.445 1 89.81 456 PHE A C 1
ATOM 3654 O O . PHE A 1 456 ? -23.375 5.773 -13.984 1 89.81 456 PHE A O 1
ATOM 3661 N N . SER A 1 457 ? -21.188 5.387 -13.961 1 90.06 457 SER A N 1
ATOM 3662 C CA . SER A 1 457 ? -21.172 4.57 -12.75 1 90.06 457 SER A CA 1
ATOM 3663 C C . SER A 1 457 ? -19.891 4.781 -11.945 1 90.06 457 SER A C 1
ATOM 3665 O O . SER A 1 457 ? -18.906 5.285 -12.477 1 90.06 457 SER A O 1
ATOM 3667 N N . VAL A 1 458 ? -20.016 4.449 -10.688 1 90.81 458 VAL A N 1
ATOM 3668 C CA . VAL A 1 458 ? -18.844 4.555 -9.82 1 90.81 458 VAL A CA 1
ATOM 3669 C C . VAL A 1 458 ? -17.719 3.65 -10.344 1 90.81 458 VAL A C 1
ATOM 3671 O O . VAL A 1 458 ? -16.562 4.051 -10.391 1 90.81 458 VAL A O 1
ATOM 3674 N N . GLU A 1 459 ? -18.047 2.512 -10.883 1 89.88 459 GLU A N 1
ATOM 3675 C CA . GLU A 1 459 ? -17.078 1.525 -11.352 1 89.88 459 GLU A CA 1
ATOM 3676 C C . GLU A 1 459 ? -16.328 2.031 -12.578 1 89.88 459 GLU A C 1
ATOM 3678 O O . GLU A 1 459 ? -15.102 1.896 -12.656 1 89.88 459 GLU A O 1
ATOM 3683 N N . SER A 1 460 ? -17.094 2.564 -13.508 1 92 460 SER A N 1
ATOM 3684 C CA . SER A 1 460 ? -16.453 3.037 -14.734 1 92 460 SER A CA 1
ATOM 3685 C C . SER A 1 460 ? -15.5 4.195 -14.453 1 92 460 SER A C 1
ATOM 3687 O O . SER A 1 460 ? -14.367 4.211 -14.945 1 92 460 SER A O 1
ATOM 3689 N N . PHE A 1 461 ? -15.984 5.105 -13.625 1 94.69 461 PHE A N 1
ATOM 3690 C CA . PHE A 1 461 ? -15.156 6.277 -13.344 1 94.69 461 PHE A CA 1
ATOM 3691 C C . PHE A 1 461 ? -13.953 5.898 -12.5 1 94.69 461 PHE A C 1
ATOM 3693 O O . PHE A 1 461 ? -12.875 6.477 -12.648 1 94.69 461 PHE A O 1
ATOM 3700 N N . LYS A 1 462 ? -14.141 4.957 -11.648 1 93 462 LYS A N 1
ATOM 3701 C CA . LYS A 1 462 ? -12.992 4.461 -10.891 1 93 462 LYS A CA 1
ATOM 3702 C C . LYS A 1 462 ? -11.969 3.795 -11.82 1 93 462 LYS A C 1
ATOM 3704 O O . LYS A 1 462 ? -10.766 3.957 -11.641 1 93 462 LYS A O 1
ATOM 3709 N N . SER A 1 463 ? -12.469 3.074 -12.742 1 92.5 463 SER A N 1
ATOM 3710 C CA . SER A 1 463 ? -11.586 2.42 -13.703 1 92.5 463 SER A CA 1
ATOM 3711 C C . SER A 1 463 ? -10.797 3.441 -14.516 1 92.5 463 SER A C 1
ATOM 3713 O O . SER A 1 463 ? -9.594 3.266 -14.75 1 92.5 463 SER A O 1
ATOM 3715 N N . ILE A 1 464 ? -11.461 4.473 -14.914 1 94.88 464 ILE A N 1
ATOM 3716 C CA . ILE A 1 464 ? -10.797 5.539 -15.664 1 94.88 464 ILE A CA 1
ATOM 3717 C C . ILE A 1 464 ? -9.789 6.25 -14.766 1 94.88 464 ILE A C 1
ATOM 3719 O O . ILE A 1 464 ? -8.688 6.582 -15.203 1 94.88 464 ILE A O 1
ATOM 3723 N N . LEU A 1 465 ? -10.203 6.496 -13.539 1 93.5 465 LEU A N 1
ATOM 3724 C CA . LEU A 1 465 ? -9.312 7.141 -12.578 1 93.5 465 LEU A CA 1
ATOM 3725 C C . LEU A 1 465 ? -8.039 6.324 -12.391 1 93.5 465 LEU A C 1
ATOM 3727 O O . LEU A 1 465 ? -6.953 6.891 -12.219 1 93.5 465 LEU A O 1
ATOM 3731 N N . GLN A 1 466 ? -8.203 5.043 -12.484 1 91.31 466 GLN A N 1
ATOM 3732 C CA . GLN A 1 466 ? -7.062 4.148 -12.312 1 91.31 466 GLN A CA 1
ATOM 3733 C C . GLN A 1 466 ? -6.117 4.238 -13.508 1 91.31 466 GLN A C 1
ATOM 3735 O O . GLN A 1 466 ? -4.969 3.791 -13.43 1 91.31 466 GLN A O 1
ATOM 3740 N N . GLY A 1 467 ? -6.59 4.727 -14.57 1 91.81 467 GLY A N 1
ATOM 3741 C CA . GLY A 1 467 ? -5.727 4.93 -15.727 1 91.81 467 GLY A CA 1
ATOM 3742 C C . GLY A 1 467 ? -6.207 4.199 -16.969 1 91.81 467 GLY A C 1
ATOM 3743 O O . GLY A 1 467 ? -5.582 4.285 -18.031 1 91.81 467 GLY A O 1
ATOM 3744 N N . ASN A 1 468 ? -7.34 3.475 -16.859 1 92.12 468 ASN A N 1
ATOM 3745 C CA . ASN A 1 468 ? -7.852 2.736 -18.016 1 92.12 468 ASN A CA 1
ATOM 3746 C C . ASN A 1 468 ? -8.594 3.654 -18.984 1 92.12 468 ASN A C 1
ATOM 3748 O O . ASN A 1 468 ? -8.992 4.762 -18.609 1 92.12 468 ASN A O 1
ATOM 3752 N N . ALA A 1 469 ? -8.586 3.195 -20.203 1 91.44 469 ALA A N 1
ATOM 3753 C CA . ALA A 1 469 ? -9.453 3.777 -21.219 1 91.44 469 ALA A CA 1
ATOM 3754 C C . ALA A 1 469 ? -10.648 2.871 -21.5 1 91.44 469 ALA A C 1
ATOM 3756 O O . ALA A 1 469 ? -10.523 1.645 -21.469 1 91.44 469 ALA A O 1
ATOM 3757 N N . LEU A 1 470 ? -11.773 3.506 -21.688 1 89.19 470 LEU A N 1
ATOM 3758 C CA . LEU A 1 470 ? -12.969 2.689 -21.844 1 89.19 470 LEU A CA 1
ATOM 3759 C C . LEU A 1 470 ? -13.602 2.908 -23.219 1 89.19 470 LEU A C 1
ATOM 3761 O O . LEU A 1 470 ? -13.789 4.051 -23.641 1 89.19 470 LEU A O 1
ATOM 3765 N N . TYR A 1 471 ? -13.766 1.84 -23.781 1 83.69 471 TYR A N 1
ATOM 3766 C CA . TYR A 1 471 ? -14.594 1.795 -24.984 1 83.69 471 TYR A CA 1
ATOM 3767 C C . TYR A 1 471 ? -16.031 1.416 -24.656 1 83.69 471 TYR A C 1
ATOM 3769 O O . TYR A 1 471 ? -16.312 0.265 -24.312 1 83.69 471 TYR A O 1
ATOM 3777 N N . VAL A 1 472 ? -16.953 2.395 -24.828 1 82.19 472 VAL A N 1
ATOM 3778 C CA . VAL A 1 472 ? -18.312 2.209 -24.375 1 82.19 472 VAL A CA 1
ATOM 3779 C C . VAL A 1 472 ? -19.156 1.575 -25.469 1 82.19 472 VAL A C 1
ATOM 3781 O O . VAL A 1 472 ? -19.281 2.133 -26.562 1 82.19 472 VAL A O 1
ATOM 3784 N N . LEU A 1 473 ? -19.672 0.456 -25.094 1 72.56 473 LEU A N 1
ATOM 3785 C CA . LEU A 1 473 ? -20.516 -0.287 -26.016 1 72.56 473 LEU A CA 1
ATOM 3786 C C . LEU A 1 473 ? -21.969 -0.284 -25.531 1 72.56 473 LEU A C 1
ATOM 3788 O O . LEU A 1 473 ? -22.781 -1.081 -26 1 72.56 473 LEU A O 1
ATOM 3792 N N . CYS A 1 474 ? -22.328 0.659 -24.609 1 63.47 474 CYS A N 1
ATOM 3793 C CA . CYS A 1 474 ? -23.656 0.651 -23.984 1 63.47 474 CYS A CA 1
ATOM 3794 C C . CYS A 1 474 ? -24.672 1.379 -24.844 1 63.47 474 CYS A C 1
ATOM 3796 O O . CYS A 1 474 ? -24.312 2.305 -25.578 1 63.47 474 CYS A O 1
ATOM 3798 N N . LYS A 1 475 ? -25.938 0.815 -24.844 1 63.56 475 LYS A N 1
ATOM 3799 C CA . LYS A 1 475 ? -27.062 1.439 -25.562 1 63.56 475 LYS A CA 1
ATOM 3800 C C . LYS A 1 475 ? -27.703 2.541 -24.719 1 63.56 475 LYS A C 1
ATOM 3802 O O . LYS A 1 475 ? -28.297 3.471 -25.266 1 63.56 475 LYS A O 1
ATOM 3807 N N . ALA A 1 476 ? -27.641 2.398 -23.359 1 56.69 476 ALA A N 1
ATOM 3808 C CA . ALA A 1 476 ? -28.453 3.195 -22.453 1 56.69 476 ALA A CA 1
ATOM 3809 C C . ALA A 1 476 ? -28.031 4.66 -22.469 1 56.69 476 ALA A C 1
ATOM 3811 O O . ALA A 1 476 ? -28.797 5.543 -22.078 1 56.69 476 ALA A O 1
ATOM 3812 N N . ASP A 1 477 ? -26.875 5.004 -22.859 1 62.28 477 ASP A N 1
ATOM 3813 C CA . ASP A 1 477 ? -26.438 6.391 -22.75 1 62.28 477 ASP A CA 1
ATOM 3814 C C . ASP A 1 477 ? -26.844 7.195 -23.984 1 62.28 477 ASP A C 1
ATOM 3816 O O . ASP A 1 477 ? -26.188 8.18 -24.328 1 62.28 477 ASP A O 1
ATOM 3820 N N . GLU A 1 478 ? -28.062 6.652 -24.516 1 61.62 478 GLU A N 1
ATOM 3821 C CA . GLU A 1 478 ? -28.547 7.383 -25.688 1 61.62 478 GLU A CA 1
ATOM 3822 C C . GLU A 1 478 ? -29 8.789 -25.297 1 61.62 478 GLU A C 1
ATOM 3824 O O . GLU A 1 478 ? -29.797 8.961 -24.375 1 61.62 478 GLU A O 1
ATOM 3829 N N . GLY A 1 479 ? -28.344 9.828 -25.625 1 64.62 479 GLY A N 1
ATOM 3830 C CA . GLY A 1 479 ? -28.719 11.211 -25.391 1 64.62 479 GLY A CA 1
ATOM 3831 C C . GLY A 1 479 ? -27.688 11.984 -24.609 1 64.62 479 GLY A C 1
ATOM 3832 O O . GLY A 1 479 ? -27.766 13.211 -24.5 1 64.62 479 GLY A O 1
ATOM 3833 N N . ILE A 1 480 ? -26.891 11.234 -23.859 1 73.62 480 ILE A N 1
ATOM 3834 C CA . ILE A 1 480 ? -25.875 11.992 -23.125 1 73.62 480 ILE A CA 1
ATOM 3835 C C . ILE A 1 480 ? -24.672 12.227 -24.016 1 73.62 480 ILE A C 1
ATOM 3837 O O . ILE A 1 480 ? -24.188 11.305 -24.688 1 73.62 480 ILE A O 1
ATOM 3841 N N . ASP A 1 481 ? -24.266 13.383 -24.141 1 77.81 481 ASP A N 1
ATOM 3842 C CA . ASP A 1 481 ? -23.156 13.82 -24.984 1 77.81 481 ASP A CA 1
ATOM 3843 C C . ASP A 1 481 ? -21.812 13.5 -24.328 1 77.81 481 ASP A C 1
ATOM 3845 O O . ASP A 1 481 ? -21.578 13.852 -23.172 1 77.81 481 ASP A O 1
ATOM 3849 N N . TYR A 1 482 ? -21 12.82 -25.125 1 83.69 482 TYR A N 1
ATOM 3850 C CA . TYR A 1 482 ? -19.672 12.445 -24.641 1 83.69 482 TYR A CA 1
ATOM 3851 C C . TYR A 1 482 ? -18.656 13.531 -24.953 1 83.69 482 TYR A C 1
ATOM 3853 O O . TYR A 1 482 ? -17.453 13.32 -24.797 1 83.69 482 TYR A O 1
ATOM 3861 N N . VAL A 1 483 ? -19.188 14.633 -25.391 1 84.75 483 VAL A N 1
ATOM 3862 C CA . VAL A 1 483 ? -18.328 15.734 -25.812 1 84.75 483 VAL A CA 1
ATOM 3863 C C . VAL A 1 483 ? -17.547 16.25 -24.609 1 84.75 483 VAL A C 1
ATOM 3865 O O . VAL A 1 483 ? -16.391 16.672 -24.75 1 84.75 483 VAL A O 1
ATOM 3868 N N . VAL A 1 484 ? -18.172 16.156 -23.453 1 90.5 484 VAL A N 1
ATOM 3869 C CA . VAL A 1 484 ? -17.531 16.672 -22.25 1 90.5 484 VAL A CA 1
ATOM 3870 C C . VAL A 1 484 ? -16.266 15.867 -21.953 1 90.5 484 VAL A C 1
ATOM 3872 O O . VAL A 1 484 ? -15.242 16.438 -21.562 1 90.5 484 VAL A O 1
ATOM 3875 N N . PHE A 1 485 ? -16.328 14.547 -22.203 1 90.81 485 PHE A N 1
ATOM 3876 C CA . PHE A 1 485 ? -15.148 13.703 -22 1 90.81 485 PHE A CA 1
ATOM 3877 C C . PHE A 1 485 ? -14.031 14.102 -22.953 1 90.81 485 PHE A C 1
ATOM 3879 O O . PHE A 1 485 ? -12.883 14.25 -22.547 1 90.81 485 PHE A O 1
ATOM 3886 N N . LYS A 1 486 ? -14.406 14.297 -24.172 1 87.69 486 LYS A N 1
ATOM 3887 C CA . LYS A 1 486 ? -13.445 14.594 -25.219 1 87.69 486 LYS A CA 1
ATOM 3888 C C . LYS A 1 486 ? -12.742 15.93 -24.969 1 87.69 486 LYS A C 1
ATOM 3890 O O . LYS A 1 486 ? -11.523 16.031 -25.125 1 87.69 486 LYS A O 1
ATOM 3895 N N . GLN A 1 487 ? -13.469 16.859 -24.562 1 91.38 487 GLN A N 1
ATOM 3896 C CA . GLN A 1 487 ? -12.922 18.188 -24.312 1 91.38 487 GLN A CA 1
ATOM 3897 C C . GLN A 1 487 ? -11.961 18.172 -23.125 1 91.38 487 GLN A C 1
ATOM 3899 O O . GLN A 1 487 ? -11.008 18.953 -23.094 1 91.38 487 GLN A O 1
ATOM 3904 N N . ALA A 1 488 ? -12.234 17.297 -22.234 1 94.44 488 ALA A N 1
ATOM 3905 C CA . ALA A 1 488 ? -11.414 17.234 -21.031 1 94.44 488 ALA A CA 1
ATOM 3906 C C . ALA A 1 488 ? -10.227 16.297 -21.219 1 94.44 488 ALA A C 1
ATOM 3908 O O . ALA A 1 488 ? -9.359 16.188 -20.344 1 94.44 488 ALA A O 1
ATOM 3909 N N . GLY A 1 489 ? -10.195 15.586 -22.344 1 93.06 489 GLY A N 1
ATOM 3910 C CA . GLY A 1 489 ? -9.117 14.648 -22.625 1 93.06 489 GLY A CA 1
ATOM 3911 C C . GLY A 1 489 ? -9.289 13.312 -21.906 1 93.06 489 GLY A C 1
ATOM 3912 O O . GLY A 1 489 ? -8.312 12.602 -21.688 1 93.06 489 GLY A O 1
ATOM 3913 N N . VAL A 1 490 ? -10.5 13.031 -21.406 1 96.06 490 VAL A N 1
ATOM 3914 C CA . VAL A 1 490 ? -10.781 11.758 -20.766 1 96.06 490 VAL A CA 1
ATOM 3915 C C . VAL A 1 490 ? -10.883 10.648 -21.812 1 96.06 490 VAL A C 1
ATOM 3917 O O . VAL A 1 490 ? -11.562 10.812 -22.828 1 96.06 490 VAL A O 1
ATOM 3920 N N . PRO A 1 491 ? -10.18 9.523 -21.562 1 94.69 491 PRO A N 1
ATOM 3921 C CA . PRO A 1 491 ? -10.125 8.484 -22.594 1 94.69 491 PRO A CA 1
ATOM 3922 C C . PRO A 1 491 ? -11.375 7.605 -22.609 1 94.69 491 PRO A C 1
ATOM 3924 O O . PRO A 1 491 ? -11.312 6.43 -22.25 1 94.69 491 PRO A O 1
ATOM 3927 N N . VAL A 1 492 ? -12.414 8.109 -23.062 1 92 492 VAL A N 1
ATOM 3928 C CA . VAL A 1 492 ? -13.68 7.41 -23.219 1 92 492 VAL A CA 1
ATOM 3929 C C . VAL A 1 492 ? -14.211 7.637 -24.641 1 92 492 VAL A C 1
ATOM 3931 O O . VAL A 1 492 ? -14.258 8.773 -25.109 1 92 492 VAL A O 1
ATOM 3934 N N . GLU A 1 493 ? -14.484 6.574 -25.266 1 84.38 493 GLU A N 1
ATOM 3935 C CA . GLU A 1 493 ? -15.047 6.664 -26.609 1 84.38 493 GLU A CA 1
ATOM 3936 C C . GLU A 1 493 ? -16.234 5.711 -26.781 1 84.38 493 GLU A C 1
ATOM 3938 O O . GLU A 1 493 ? -16.188 4.578 -26.297 1 84.38 493 GLU A O 1
ATOM 3943 N N . ARG A 1 494 ? -17.25 6.215 -27.391 1 79.69 494 ARG A N 1
ATOM 3944 C CA . ARG A 1 494 ? -18.422 5.398 -27.672 1 79.69 494 ARG A CA 1
ATOM 3945 C C . ARG A 1 494 ? -18.312 4.715 -29.031 1 79.69 494 ARG A C 1
ATOM 3947 O O . ARG A 1 494 ? -17.875 5.336 -30 1 79.69 494 ARG A O 1
ATOM 3954 N N . LEU A 1 495 ? -18.625 3.385 -28.891 1 67.19 495 LEU A N 1
ATOM 3955 C CA . LEU A 1 495 ? -18.641 2.668 -30.156 1 67.19 495 LEU A CA 1
ATOM 3956 C C . LEU A 1 495 ? -20.047 2.633 -30.734 1 67.19 495 LEU A C 1
ATOM 3958 O O . LEU A 1 495 ? -21 2.273 -30.047 1 67.19 495 LEU A O 1
ATOM 3962 N N . LYS A 1 496 ? -20.312 3.375 -31.781 1 59.75 496 LYS A N 1
ATOM 3963 C CA . LYS A 1 496 ? -21.625 3.309 -32.438 1 59.75 496 LYS A CA 1
ATOM 3964 C C . LYS A 1 496 ? -21.922 1.89 -32.906 1 59.75 496 LYS A C 1
ATOM 3966 O O . LYS A 1 496 ? -23.062 1.431 -32.812 1 59.75 496 LYS A O 1
ATOM 3971 N N . GLU A 1 497 ? -21.031 1.236 -33.594 1 53.53 497 GLU A N 1
ATOM 3972 C CA . GLU A 1 497 ? -21.281 -0.099 -34.125 1 53.53 497 GLU A CA 1
ATOM 3973 C C . GLU A 1 497 ? -20.156 -1.06 -33.75 1 53.53 497 GLU A C 1
ATOM 3975 O O . GLU A 1 497 ? -18.984 -0.696 -33.781 1 53.53 497 GLU A O 1
ATOM 3980 N N . ALA A 1 498 ? -20.531 -1.885 -32.719 1 48.5 498 ALA A N 1
ATOM 3981 C CA . ALA A 1 498 ? -19.547 -2.91 -32.406 1 48.5 498 ALA A CA 1
ATOM 3982 C C . ALA A 1 498 ? -19.172 -3.715 -33.625 1 48.5 498 ALA A C 1
ATOM 3984 O O . ALA A 1 498 ? -20.031 -4.285 -34.312 1 48.5 498 ALA A O 1
ATOM 3985 N N . ILE A 1 499 ? -18.469 -3.189 -34.562 1 45.34 499 ILE A N 1
ATOM 3986 C CA . ILE A 1 499 ? -18.047 -4.117 -35.625 1 45.34 499 ILE A CA 1
ATOM 3987 C C . ILE A 1 499 ? -16.938 -5.027 -35.062 1 45.34 499 ILE A C 1
ATOM 3989 O O . ILE A 1 499 ? -16.047 -4.574 -34.375 1 45.34 499 ILE A O 1
ATOM 3993 N N . MET A 1 500 ? -17.328 -6.238 -35.031 1 40.84 500 MET A N 1
ATOM 3994 C CA . MET A 1 500 ? -16.469 -7.344 -34.625 1 40.84 500 MET A CA 1
ATOM 3995 C C . MET A 1 500 ? -15.172 -7.344 -35.406 1 40.84 500 MET A C 1
ATOM 3997 O O . MET A 1 500 ? -15.109 -7.875 -36.5 1 40.84 500 MET A O 1
ATOM 4001 N N . ASP A 1 501 ? -14.469 -6.234 -35.625 1 42.28 501 ASP A N 1
ATOM 4002 C CA . ASP A 1 501 ? -13.203 -6.512 -36.312 1 42.28 501 ASP A CA 1
ATOM 4003 C C . ASP A 1 501 ? -12.164 -7.055 -35.312 1 42.28 501 ASP A C 1
ATOM 4005 O O . ASP A 1 501 ? -12.406 -7.098 -34.125 1 42.28 501 ASP A O 1
ATOM 4009 N N . ASP A 1 502 ? -10.805 -7.32 -35.844 1 42.69 502 ASP A N 1
ATOM 4010 C CA . ASP A 1 502 ? -9.664 -8.078 -35.375 1 42.69 502 ASP A CA 1
ATOM 4011 C C . ASP A 1 502 ? -9.109 -7.465 -34.062 1 42.69 502 ASP A C 1
ATOM 4013 O O . ASP A 1 502 ? -8.039 -7.848 -33.625 1 42.69 502 ASP A O 1
ATOM 4017 N N . SER A 1 503 ? -9.633 -6.223 -33.719 1 48.97 503 SER A N 1
ATOM 4018 C CA . SER A 1 503 ? -8.875 -5.742 -32.562 1 48.97 503 SER A CA 1
ATOM 4019 C C . SER A 1 503 ? -9.414 -6.34 -31.266 1 48.97 503 SER A C 1
ATOM 4021 O O . SER A 1 503 ? -10.625 -6.496 -31.109 1 48.97 503 SER A O 1
ATOM 4023 N N . GLU A 1 504 ? -8.562 -7.09 -30.562 1 51.91 504 GLU A N 1
ATOM 4024 C CA . GLU A 1 504 ? -8.812 -7.789 -29.297 1 51.91 504 GLU A CA 1
ATOM 4025 C C . GLU A 1 504 ? -8.93 -6.809 -28.141 1 51.91 504 GLU A C 1
ATOM 4027 O O . GLU A 1 504 ? -8.023 -6.008 -27.891 1 51.91 504 GLU A O 1
ATOM 4032 N N . VAL A 1 505 ? -10.273 -6.312 -27.844 1 60.28 505 VAL A N 1
ATOM 4033 C CA . VAL A 1 505 ? -10.414 -5.469 -26.672 1 60.28 505 VAL A CA 1
ATOM 4034 C C . VAL A 1 505 ? -10.812 -6.32 -25.469 1 60.28 505 VAL A C 1
ATOM 4036 O O . VAL A 1 505 ? -11.688 -7.188 -25.578 1 60.28 505 VAL A O 1
ATOM 4039 N N . ILE A 1 506 ? -10.133 -6.219 -24.375 1 68.62 506 ILE A N 1
ATOM 4040 C CA . ILE A 1 506 ? -10.469 -6.852 -23.094 1 68.62 506 ILE A CA 1
ATOM 4041 C C . ILE A 1 506 ? -11.719 -6.195 -22.5 1 68.62 506 ILE A C 1
ATOM 4043 O O . ILE A 1 506 ? -11.812 -4.965 -22.453 1 68.62 506 ILE A O 1
ATOM 4047 N N . ILE A 1 507 ? -12.703 -7.039 -22.219 1 70.88 507 ILE A N 1
ATOM 4048 C CA . ILE A 1 507 ? -13.922 -6.508 -21.625 1 70.88 507 ILE A CA 1
ATOM 4049 C C . ILE A 1 507 ? -13.719 -6.246 -20.141 1 70.88 507 ILE A C 1
ATOM 4051 O O . ILE A 1 507 ? -13.117 -7.066 -19.438 1 70.88 507 ILE A O 1
ATOM 4055 N N . TRP A 1 508 ? -14.258 -5.141 -19.766 1 69.12 508 TRP A N 1
ATOM 4056 C CA . TRP A 1 508 ? -14.141 -4.766 -18.359 1 69.12 508 TRP A CA 1
ATOM 4057 C C . TRP A 1 508 ? -14.93 -5.719 -17.469 1 69.12 508 TRP A C 1
ATOM 4059 O O . TRP A 1 508 ? -16.062 -6.09 -17.797 1 69.12 508 TRP A O 1
ATOM 4069 N N . GLN A 1 509 ? -14.242 -6.133 -16.469 1 69.12 509 GLN A N 1
ATOM 4070 C CA . GLN A 1 509 ? -14.883 -6.926 -15.43 1 69.12 509 GLN A CA 1
ATOM 4071 C C . GLN A 1 509 ? -14.578 -6.348 -14.047 1 69.12 509 GLN A C 1
ATOM 4073 O O . GLN A 1 509 ? -13.484 -5.848 -13.805 1 69.12 509 GLN A O 1
ATOM 4078 N N . SER A 1 510 ? -15.641 -6.355 -13.227 1 67.06 510 SER A N 1
ATOM 4079 C CA . SER A 1 510 ? -15.484 -5.797 -11.883 1 67.06 510 SER A CA 1
ATOM 4080 C C . SER A 1 510 ? -14.328 -6.465 -11.141 1 67.06 510 SER A C 1
ATOM 4082 O O . SER A 1 510 ? -14.266 -7.691 -11.055 1 67.06 510 SER A O 1
ATOM 4084 N N . GLY A 1 511 ? -13.477 -5.625 -10.719 1 68.44 511 GLY A N 1
ATOM 4085 C CA . GLY A 1 511 ? -12.375 -6.109 -9.898 1 68.44 511 GLY A CA 1
ATOM 4086 C C . GLY A 1 511 ? -11.227 -6.664 -10.727 1 68.44 511 GLY A C 1
ATOM 4087 O O . GLY A 1 511 ? -10.188 -7.039 -10.172 1 68.44 511 GLY A O 1
ATOM 4088 N N . LEU A 1 512 ? -11.398 -6.703 -12.062 1 73 512 LEU A N 1
ATOM 4089 C CA . LEU A 1 512 ? -10.359 -7.27 -12.914 1 73 512 LEU A CA 1
ATOM 4090 C C . LEU A 1 512 ? -9.867 -6.242 -13.93 1 73 512 LEU A C 1
ATOM 4092 O O . LEU A 1 512 ? -9.391 -6.605 -15.008 1 73 512 LEU A O 1
ATOM 4096 N N . ASP A 1 513 ? -10.039 -5.078 -13.586 1 80.38 513 ASP A N 1
ATOM 4097 C CA . ASP A 1 513 ? -9.648 -4.051 -14.547 1 80.38 513 ASP A CA 1
ATOM 4098 C C . ASP A 1 513 ? -8.234 -3.535 -14.25 1 80.38 513 ASP A C 1
ATOM 4100 O O . ASP A 1 513 ? -7.793 -2.555 -14.852 1 80.38 513 ASP A O 1
ATOM 4104 N N . THR A 1 514 ? -7.609 -4.141 -13.305 1 85.19 514 THR A N 1
ATOM 4105 C CA . THR A 1 514 ? -6.223 -3.797 -13 1 85.19 514 THR A CA 1
ATOM 4106 C C . THR A 1 514 ? -5.387 -5.055 -12.781 1 85.19 514 THR A C 1
ATOM 4108 O O . THR A 1 514 ? -5.934 -6.133 -12.547 1 85.19 514 THR A O 1
ATOM 4111 N N . LEU A 1 515 ? -4.141 -4.871 -12.992 1 84.25 515 LEU A N 1
ATOM 4112 C CA . LEU A 1 515 ? -3.174 -5.926 -12.695 1 84.25 515 LEU A CA 1
ATOM 4113 C C . LEU A 1 515 ? -2.418 -5.629 -11.406 1 84.25 515 LEU A C 1
ATOM 4115 O O . LEU A 1 515 ? -2.006 -4.492 -11.172 1 84.25 515 LEU A O 1
ATOM 4119 N N . THR A 1 516 ? -2.352 -6.684 -10.602 1 88.56 516 THR A N 1
ATOM 4120 C CA . THR A 1 516 ? -1.655 -6.52 -9.336 1 88.56 516 THR A CA 1
ATOM 4121 C C . THR A 1 516 ? -0.177 -6.867 -9.477 1 88.56 516 THR A C 1
ATOM 4123 O O . THR A 1 516 ? 0.174 -7.848 -10.133 1 88.56 516 THR A O 1
ATOM 4126 N N . ARG A 1 517 ? 0.658 -6.055 -8.984 1 92.69 517 ARG A N 1
ATOM 4127 C CA . ARG A 1 517 ? 2.09 -6.309 -8.859 1 92.69 517 ARG A CA 1
ATOM 4128 C C . ARG A 1 517 ? 2.514 -6.32 -7.395 1 92.69 517 ARG A C 1
ATOM 4130 O O . ARG A 1 517 ? 1.954 -5.59 -6.574 1 92.69 517 ARG A O 1
ATOM 4137 N N . VAL A 1 518 ? 3.486 -7.145 -7.121 1 95.56 518 VAL A N 1
ATOM 4138 C CA . VAL A 1 518 ? 3.918 -7.25 -5.73 1 95.56 518 VAL A CA 1
ATOM 4139 C C . VAL A 1 518 ? 5.426 -7.031 -5.641 1 95.56 518 VAL A C 1
ATOM 4141 O O . VAL A 1 518 ? 6.188 -7.562 -6.457 1 95.56 518 VAL A O 1
ATOM 4144 N N . ILE A 1 519 ? 5.836 -6.223 -4.766 1 95.5 519 ILE A N 1
ATOM 4145 C CA . ILE A 1 519 ? 7.23 -6.055 -4.375 1 95.5 519 ILE A CA 1
ATOM 4146 C C . ILE A 1 519 ? 7.438 -6.578 -2.955 1 95.5 519 ILE A C 1
ATOM 4148 O O . ILE A 1 519 ? 6.938 -5.988 -1.992 1 95.5 519 ILE A O 1
ATOM 4152 N N . TRP A 1 520 ? 8.102 -7.641 -2.857 1 96.31 520 TRP A N 1
ATOM 4153 C CA . TRP A 1 520 ? 8.383 -8.289 -1.583 1 96.31 520 TRP A CA 1
ATOM 4154 C C . TRP A 1 520 ? 9.82 -8.031 -1.146 1 96.31 520 TRP A C 1
ATOM 4156 O O . TRP A 1 520 ? 10.773 -8.398 -1.845 1 96.31 520 TRP A O 1
ATOM 4166 N N . THR A 1 521 ? 10.047 -7.371 -0.02 1 94.06 521 THR A N 1
ATOM 4167 C CA . THR A 1 521 ? 11.375 -6.957 0.413 1 94.06 521 THR A CA 1
ATOM 4168 C C . THR A 1 521 ? 11.758 -7.648 1.721 1 94.06 521 THR A C 1
ATOM 4170 O O . THR A 1 521 ? 11 -7.617 2.689 1 94.06 521 THR A O 1
ATOM 4173 N N . ASN A 1 522 ? 12.945 -8.188 1.688 1 90.94 522 ASN A N 1
ATOM 4174 C CA . ASN A 1 522 ? 13.508 -8.758 2.91 1 90.94 522 ASN A CA 1
ATOM 4175 C C . ASN A 1 522 ? 14.094 -7.68 3.816 1 90.94 522 ASN A C 1
ATOM 4177 O O . ASN A 1 522 ? 14.953 -6.902 3.389 1 90.94 522 ASN A O 1
ATOM 4181 N N . SER A 1 523 ? 13.578 -7.469 4.996 1 77 523 SER A N 1
ATOM 4182 C CA . SER A 1 523 ? 14.047 -6.445 5.922 1 77 523 SER A CA 1
ATOM 4183 C C . SER A 1 523 ? 14.992 -7.031 6.969 1 77 523 SER A C 1
ATOM 4185 O O . SER A 1 523 ? 15.539 -6.305 7.797 1 77 523 SER A O 1
ATOM 4187 N N . GLY A 1 524 ? 15.461 -8.227 6.836 1 64 524 GLY A N 1
ATOM 4188 C CA . GLY A 1 524 ? 16.297 -8.875 7.836 1 64 524 GLY A CA 1
ATOM 4189 C C . GLY A 1 524 ? 15.586 -9.102 9.156 1 64 524 GLY A C 1
ATOM 4190 O O . GLY A 1 524 ? 14.445 -8.656 9.336 1 64 524 GLY A O 1
ATOM 4191 N N . THR A 1 525 ? 15.898 -10.055 10.125 1 49.84 525 THR A N 1
ATOM 4192 C CA . THR A 1 525 ? 15.305 -10.398 11.406 1 49.84 525 THR A CA 1
ATOM 4193 C C . THR A 1 525 ? 15.031 -9.141 12.234 1 49.84 525 THR A C 1
ATOM 4195 O O . THR A 1 525 ? 15.828 -8.781 13.094 1 49.84 525 THR A O 1
ATOM 4198 N N . ILE A 1 526 ? 14.812 -8.211 11.711 1 44.19 526 ILE A N 1
ATOM 4199 C CA . ILE A 1 526 ? 14.906 -6.93 12.398 1 44.19 526 ILE A CA 1
ATOM 4200 C C . ILE A 1 526 ? 13.672 -6.719 13.273 1 44.19 526 ILE A C 1
ATOM 4202 O O . ILE A 1 526 ? 13.727 -5.98 14.266 1 44.19 526 ILE A O 1
ATOM 4206 N N . PHE A 1 527 ? 12.383 -7.113 12.836 1 43.19 527 PHE A N 1
ATOM 4207 C CA . PHE A 1 527 ? 11.25 -6.57 13.57 1 43.19 527 PHE A CA 1
ATOM 4208 C C . PHE A 1 527 ? 11.078 -7.289 14.906 1 43.19 527 PHE A C 1
ATOM 4210 O O . PHE A 1 527 ? 10.398 -8.32 14.977 1 43.19 527 PHE A O 1
ATOM 4217 N N . ALA A 1 528 ? 12.031 -7.688 15.523 1 32.62 528 ALA A N 1
ATOM 4218 C CA . ALA A 1 528 ? 11.797 -8.219 16.859 1 32.62 528 ALA A CA 1
ATOM 4219 C C . ALA A 1 528 ? 10.844 -7.324 17.656 1 32.62 528 ALA A C 1
ATOM 4221 O O . ALA A 1 528 ? 11.203 -6.211 18.047 1 32.62 528 ALA A O 1
ATOM 4222 N N . ASN A 1 529 ? 9.742 -6.973 17.062 1 30.92 529 ASN A N 1
ATOM 4223 C CA . ASN A 1 529 ? 8.93 -6.469 18.172 1 30.92 529 ASN A CA 1
ATOM 4224 C C . ASN A 1 529 ? 8.977 -7.406 19.375 1 30.92 529 ASN A C 1
ATOM 4226 O O . ASN A 1 529 ? 9 -8.625 19.219 1 30.92 529 ASN A O 1
ATOM 4230 N N . MET B 1 1 ? 30.422 49.156 -3.678 1 23.08 1 MET B N 1
ATOM 4231 C CA . MET B 1 1 ? 29.031 49 -4.094 1 23.08 1 MET B CA 1
ATOM 4232 C C . MET B 1 1 ? 28.422 47.75 -3.451 1 23.08 1 MET B C 1
ATOM 4234 O O . MET B 1 1 ? 28.922 46.625 -3.611 1 23.08 1 MET B O 1
ATOM 4238 N N . ASN B 1 2 ? 28 47.75 -2.215 1 23.88 2 ASN B N 1
ATOM 4239 C CA . ASN B 1 2 ? 27.469 46.719 -1.34 1 23.88 2 ASN B CA 1
ATOM 4240 C C . ASN B 1 2 ? 26.312 45.969 -1.993 1 23.88 2 ASN B C 1
ATOM 4242 O O . ASN B 1 2 ? 25.297 46.562 -2.336 1 23.88 2 ASN B O 1
ATOM 4246 N N . LEU B 1 3 ? 26.547 44.969 -2.842 1 28.62 3 LEU B N 1
ATOM 4247 C CA . LEU B 1 3 ? 25.547 44.125 -3.48 1 28.62 3 LEU B CA 1
ATOM 4248 C C . LEU B 1 3 ? 24.484 43.688 -2.477 1 28.62 3 LEU B C 1
ATOM 4250 O O . LEU B 1 3 ? 24.75 42.875 -1.591 1 28.62 3 LEU B O 1
ATOM 4254 N N . GLN B 1 4 ? 23.891 44.656 -1.924 1 30.31 4 GLN B N 1
ATOM 4255 C CA . GLN B 1 4 ? 22.734 44.312 -1.089 1 30.31 4 GLN B CA 1
ATOM 4256 C C . GLN B 1 4 ? 21.875 43.219 -1.746 1 30.31 4 GLN B C 1
ATOM 4258 O O . GLN B 1 4 ? 21.438 43.406 -2.883 1 30.31 4 GLN B O 1
ATOM 4263 N N . PHE B 1 5 ? 22.297 42.031 -1.736 1 34.53 5 PHE B N 1
ATOM 4264 C CA . PHE B 1 5 ? 21.422 40.938 -2.137 1 34.53 5 PHE B CA 1
ATOM 4265 C C . PHE B 1 5 ? 19.969 41.25 -1.839 1 34.53 5 PHE B C 1
ATOM 4267 O O . PHE B 1 5 ? 19.609 41.5 -0.688 1 34.53 5 PHE B O 1
ATOM 4274 N N . SER B 1 6 ? 19.344 42.062 -2.586 1 38.09 6 SER B N 1
ATOM 4275 C CA . SER B 1 6 ? 17.953 42.5 -2.6 1 38.09 6 SER B CA 1
ATOM 4276 C C . SER B 1 6 ? 17.016 41.375 -2.166 1 38.09 6 SER B C 1
ATOM 4278 O O . SER B 1 6 ? 17.125 40.25 -2.67 1 38.09 6 SER B O 1
ATOM 4280 N N . GLU B 1 7 ? 16.75 41.188 -0.956 1 43.5 7 GLU B N 1
ATOM 4281 C CA . GLU B 1 7 ? 15.695 40.344 -0.386 1 43.5 7 GLU B CA 1
ATOM 4282 C C . GLU B 1 7 ? 14.492 40.25 -1.323 1 43.5 7 GLU B C 1
ATOM 4284 O O . GLU B 1 7 ? 13.961 41.281 -1.761 1 43.5 7 GLU B O 1
ATOM 4289 N N . MET B 1 8 ? 14.438 39.5 -2.318 1 51.91 8 MET B N 1
ATOM 4290 C CA . MET B 1 8 ? 13.344 39.312 -3.268 1 51.91 8 MET B CA 1
ATOM 4291 C C . MET B 1 8 ? 11.992 39.562 -2.609 1 51.91 8 MET B C 1
ATOM 4293 O O . MET B 1 8 ? 11.695 39.031 -1.551 1 51.91 8 MET B O 1
ATOM 4297 N N . SER B 1 9 ? 11.438 40.75 -2.74 1 69.31 9 SER B N 1
ATOM 4298 C CA . SER B 1 9 ? 10.164 41.281 -2.262 1 69.31 9 SER B CA 1
ATOM 4299 C C . SER B 1 9 ? 9.023 40.312 -2.51 1 69.31 9 SER B C 1
ATOM 4301 O O . SER B 1 9 ? 8.859 39.812 -3.627 1 69.31 9 SER B O 1
ATOM 4303 N N . VAL B 1 10 ? 8.562 39.594 -1.476 1 84.5 10 VAL B N 1
ATOM 4304 C CA . VAL B 1 10 ? 7.457 38.625 -1.532 1 84.5 10 VAL B CA 1
ATOM 4305 C C . VAL B 1 10 ? 6.199 39.344 -2.037 1 84.5 10 VAL B C 1
ATOM 4307 O O . VAL B 1 10 ? 5.871 40.438 -1.58 1 84.5 10 VAL B O 1
ATOM 4310 N N . ASP B 1 11 ? 5.621 38.906 -3.098 1 90.75 11 ASP B N 1
ATOM 4311 C CA . ASP B 1 11 ? 4.422 39.469 -3.715 1 90.75 11 ASP B CA 1
ATOM 4312 C C . ASP B 1 11 ? 3.217 39.344 -2.783 1 90.75 11 ASP B C 1
ATOM 4314 O O . ASP B 1 11 ? 2.824 38.25 -2.416 1 90.75 11 ASP B O 1
ATOM 4318 N N . THR B 1 12 ? 2.652 40.531 -2.312 1 94.06 12 THR B N 1
ATOM 4319 C CA . THR B 1 12 ? 1.459 40.531 -1.475 1 94.06 12 THR B CA 1
ATOM 4320 C C . THR B 1 12 ? 0.341 41.344 -2.137 1 94.06 12 THR B C 1
ATOM 4322 O O . THR B 1 12 ? -0.51 41.906 -1.453 1 94.06 12 THR B O 1
ATOM 4325 N N . SER B 1 13 ? 0.295 41.406 -3.41 1 94.62 13 SER B N 1
ATOM 4326 C CA . SER B 1 13 ? -0.633 42.25 -4.16 1 94.62 13 SER B CA 1
ATOM 4327 C C . SER B 1 13 ? -2.07 41.781 -4.004 1 94.62 13 SER B C 1
ATOM 4329 O O . SER B 1 13 ? -2.986 42.562 -3.818 1 94.62 13 SER B O 1
ATOM 4331 N N . LEU B 1 14 ? -2.27 40.531 -4.082 1 95.56 14 LEU B N 1
ATOM 4332 C CA . LEU B 1 14 ? -3.611 39.969 -3.959 1 95.56 14 LEU B CA 1
ATOM 4333 C C . LEU B 1 14 ? -4.195 40.25 -2.578 1 95.56 14 LEU B C 1
ATOM 4335 O O . LEU B 1 14 ? -5.387 40.531 -2.449 1 95.56 14 LEU B O 1
ATOM 4339 N N . ALA B 1 15 ? -3.371 40.125 -1.576 1 96.31 15 ALA B N 1
ATOM 4340 C CA . ALA B 1 15 ? -3.809 40.406 -0.209 1 96.31 15 ALA B CA 1
ATOM 4341 C C . ALA B 1 15 ? -4.172 41.875 -0.029 1 96.31 15 ALA B C 1
ATOM 4343 O O . ALA B 1 15 ? -5.18 42.188 0.602 1 96.31 15 ALA B O 1
ATOM 4344 N N . GLN B 1 16 ? -3.373 42.719 -0.57 1 95.12 16 GLN B N 1
ATOM 4345 C CA . GLN B 1 16 ? -3.633 44.156 -0.468 1 95.12 16 GLN B CA 1
ATOM 4346 C C . GLN B 1 16 ? -4.926 44.531 -1.183 1 95.12 16 GLN B C 1
ATOM 4348 O O . GLN B 1 16 ? -5.719 45.344 -0.667 1 95.12 16 GLN B O 1
ATOM 4353 N N . GLU B 1 17 ? -5.09 43.969 -2.332 1 96.56 17 GLU B N 1
ATOM 4354 C CA . GLU B 1 17 ? -6.324 44.219 -3.07 1 96.56 17 GLU B CA 1
ATOM 4355 C C . GLU B 1 17 ? -7.539 43.719 -2.297 1 96.56 17 GLU B C 1
ATOM 4357 O O . GLU B 1 17 ? -8.578 44.375 -2.264 1 96.56 17 GLU B O 1
ATOM 4362 N N . TYR B 1 18 ? -7.418 42.594 -1.748 1 96.38 18 TYR B N 1
ATOM 4363 C CA . TYR B 1 18 ? -8.492 41.969 -0.966 1 96.38 18 TYR B CA 1
ATOM 4364 C C . TYR B 1 18 ? -8.859 42.844 0.219 1 96.38 18 TYR B C 1
ATOM 4366 O O . TYR B 1 18 ? -10.047 43.062 0.495 1 96.38 18 TYR B O 1
ATOM 4374 N N . LEU B 1 19 ? -7.93 43.375 0.916 1 95.44 19 LEU B N 1
ATOM 4375 C CA . LEU B 1 19 ? -8.156 44.219 2.074 1 95.44 19 LEU B CA 1
ATOM 4376 C C . LEU B 1 19 ? -8.766 45.562 1.65 1 95.44 19 LEU B C 1
ATOM 4378 O O . LEU B 1 19 ? -9.625 46.094 2.35 1 95.44 19 LEU B O 1
ATOM 4382 N N . ASN B 1 20 ? -8.344 46.062 0.519 1 94.69 20 ASN B N 1
ATOM 4383 C CA . ASN B 1 20 ? -8.891 47.312 0.013 1 94.69 20 ASN B CA 1
ATOM 4384 C C . ASN B 1 20 ? -10.359 47.156 -0.387 1 94.69 20 ASN B C 1
ATOM 4386 O O . ASN B 1 20 ? -11.125 48.125 -0.29 1 94.69 20 ASN B O 1
ATOM 4390 N N . LYS B 1 21 ? -10.711 46.031 -0.822 1 94.81 21 LYS B N 1
ATOM 4391 C CA . LYS B 1 21 ? -12.094 45.75 -1.19 1 94.81 21 LYS B CA 1
ATOM 4392 C C . LYS B 1 21 ? -12.969 45.562 0.048 1 94.81 21 LYS B C 1
ATOM 4394 O O . LYS B 1 21 ? -14.18 45.781 -0.003 1 94.81 21 LYS B O 1
ATOM 4399 N N . ASN B 1 22 ? -12.32 45.125 1.101 1 94.88 22 ASN B N 1
ATOM 4400 C CA . ASN B 1 22 ? -13.008 44.938 2.373 1 94.88 22 ASN B CA 1
ATOM 4401 C C . ASN B 1 22 ? -12.562 45.969 3.406 1 94.88 22 ASN B C 1
ATOM 4403 O O . ASN B 1 22 ? -11.852 45.656 4.355 1 94.88 22 ASN B O 1
ATOM 4407 N N . LYS B 1 23 ? -13.148 47.125 3.406 1 92.69 23 LYS B N 1
ATOM 4408 C CA . LYS B 1 23 ? -12.672 48.25 4.172 1 92.69 23 LYS B CA 1
ATOM 4409 C C . LYS B 1 23 ? -12.93 48.062 5.664 1 92.69 23 LYS B C 1
ATOM 4411 O O . LYS B 1 23 ? -12.109 48.469 6.496 1 92.69 23 LYS B O 1
ATOM 4416 N N . THR B 1 24 ? -14.039 47.531 5.961 1 92.38 24 THR B N 1
ATOM 4417 C CA . THR B 1 24 ? -14.352 47.312 7.367 1 92.38 24 THR B CA 1
ATOM 4418 C C . THR B 1 24 ? -13.359 46.344 7.988 1 92.38 24 THR B C 1
ATOM 4420 O O . THR B 1 24 ? -12.938 46.5 9.133 1 92.38 24 THR B O 1
ATOM 4423 N N . LEU B 1 25 ? -13.039 45.344 7.254 1 93.31 25 LEU B N 1
ATOM 4424 C CA . LEU B 1 25 ? -12.039 44.375 7.711 1 93.31 25 LEU B CA 1
ATOM 4425 C C . LEU B 1 25 ? -10.68 45.031 7.887 1 93.31 25 LEU B C 1
ATOM 4427 O O . LEU B 1 25 ? -9.984 44.781 8.875 1 93.31 25 LEU B O 1
ATOM 4431 N N . LEU B 1 26 ? -10.32 45.812 6.949 1 93.56 26 LEU B N 1
ATOM 4432 C CA . LEU B 1 26 ? -9.047 46.531 7.012 1 93.56 26 LEU B CA 1
ATOM 4433 C C . LEU B 1 26 ? -8.977 47.406 8.258 1 93.56 26 LEU B C 1
ATOM 4435 O O . LEU B 1 26 ? -7.949 47.469 8.93 1 93.56 26 LEU B O 1
ATOM 4439 N N . GLU B 1 27 ? -10.047 48.094 8.492 1 92.88 27 GLU B N 1
ATOM 4440 C CA . GLU B 1 27 ? -10.117 48.938 9.68 1 92.88 27 GLU B CA 1
ATOM 4441 C C . GLU B 1 27 ? -9.984 48.125 10.953 1 92.88 27 GLU B C 1
ATOM 4443 O O . GLU B 1 27 ? -9.312 48.531 11.906 1 92.88 27 GLU B O 1
ATOM 4448 N N . LEU B 1 28 ? -10.664 47.031 10.938 1 92.19 28 LEU B N 1
ATOM 4449 C CA . LEU B 1 28 ? -10.586 46.125 12.094 1 92.19 28 LEU B CA 1
ATOM 4450 C C . LEU B 1 28 ? -9.156 45.656 12.305 1 92.19 28 LEU B C 1
ATOM 4452 O O . LEU B 1 28 ? -8.672 45.625 13.438 1 92.19 28 LEU B O 1
ATOM 4456 N N . CYS B 1 29 ? -8.477 45.281 11.273 1 92.5 29 CYS B N 1
ATOM 4457 C CA . CYS B 1 29 ? -7.113 44.781 11.375 1 92.5 29 CYS B CA 1
ATOM 4458 C C . CYS B 1 29 ? -6.168 45.844 11.883 1 92.5 29 CYS B C 1
ATOM 4460 O O . CYS B 1 29 ? -5.23 45.562 12.633 1 92.5 29 CYS B O 1
ATOM 4462 N N . ASN B 1 30 ? -6.426 47 11.5 1 91.25 30 ASN B N 1
ATOM 4463 C CA . ASN B 1 30 ? -5.566 48.125 11.891 1 91.25 30 ASN B CA 1
ATOM 4464 C C . ASN B 1 30 ? -5.809 48.531 13.336 1 91.25 30 ASN B C 1
ATOM 4466 O O . ASN B 1 30 ? -4.891 49 14.016 1 91.25 30 ASN B O 1
ATOM 4470 N N . ASN B 1 31 ? -7.066 48.438 13.797 1 92 31 ASN B N 1
ATOM 4471 C CA . ASN B 1 31 ? -7.453 48.875 15.133 1 92 31 ASN B CA 1
ATOM 4472 C C . ASN B 1 31 ? -8.141 47.75 15.906 1 92 31 ASN B C 1
ATOM 4474 O O . ASN B 1 31 ? -9.195 47.938 16.5 1 92 31 ASN B O 1
ATOM 4478 N N . TYR B 1 32 ? -7.512 46.656 15.844 1 91.25 32 TYR B N 1
ATOM 4479 C CA . TYR B 1 32 ? -8.148 45.469 16.359 1 91.25 32 TYR B CA 1
ATOM 4480 C C . TYR B 1 32 ? -8.469 45.594 17.844 1 91.25 32 TYR B C 1
ATOM 4482 O O . TYR B 1 32 ? -9.594 45.344 18.281 1 91.25 32 TYR B O 1
ATOM 4490 N N . ALA B 1 33 ? -7.496 46 18.672 1 87.81 33 ALA B N 1
ATOM 4491 C CA . ALA B 1 33 ? -7.684 46.094 20.109 1 87.81 33 ALA B CA 1
ATOM 4492 C C . ALA B 1 33 ? -8.773 47.094 20.453 1 87.81 33 ALA B C 1
ATOM 4494 O O . ALA B 1 33 ? -9.602 46.875 21.344 1 87.81 33 ALA B O 1
ATOM 4495 N N . TRP B 1 34 ? -8.75 48.094 19.781 1 90.25 34 TRP B N 1
ATOM 4496 C CA . TRP B 1 34 ? -9.711 49.156 20.047 1 90.25 34 TRP B CA 1
ATOM 4497 C C . TRP B 1 34 ? -11.125 48.75 19.656 1 90.25 34 TRP B C 1
ATOM 4499 O O . TRP B 1 34 ? -12.07 48.938 20.438 1 90.25 34 TRP B O 1
ATOM 4509 N N . ILE B 1 35 ? -11.266 48.219 18.562 1 89.81 35 ILE B N 1
ATOM 4510 C CA . ILE B 1 35 ? -12.578 47.844 18.031 1 89.81 35 ILE B CA 1
ATOM 4511 C C . ILE B 1 35 ? -13.18 46.719 18.891 1 89.81 35 ILE B C 1
ATOM 4513 O O . ILE B 1 35 ? -14.367 46.781 19.203 1 89.81 35 ILE B O 1
ATOM 4517 N N . THR B 1 36 ? -12.438 45.781 19.234 1 87.62 36 THR B N 1
ATOM 4518 C CA . THR B 1 36 ? -12.961 44.656 20.016 1 87.62 36 THR B CA 1
ATOM 4519 C C . THR B 1 36 ? -13.328 45.094 21.422 1 87.62 36 THR B C 1
ATOM 4521 O O . THR B 1 36 ? -14.227 44.531 22.047 1 87.62 36 THR B O 1
ATOM 4524 N N . LYS B 1 37 ? -12.648 46.062 21.922 1 86.25 37 LYS B N 1
ATOM 4525 C CA . LYS B 1 37 ? -13.016 46.625 23.203 1 86.25 37 LYS B CA 1
ATOM 4526 C C . LYS B 1 37 ? -14.312 47.406 23.109 1 86.25 37 LYS B C 1
ATOM 4528 O O . LYS B 1 37 ? -15.172 47.344 23.984 1 86.25 37 LYS B O 1
ATOM 4533 N N . LYS B 1 38 ? -14.438 48.125 22.078 1 86.12 38 LYS B N 1
ATOM 4534 C CA . LYS B 1 38 ? -15.586 49 21.875 1 86.12 38 LYS B CA 1
ATOM 4535 C C . LYS B 1 38 ? -16.875 48.188 21.75 1 86.12 38 LYS B C 1
ATOM 4537 O O . LYS B 1 38 ? -17.922 48.562 22.281 1 86.12 38 LYS B O 1
ATOM 4542 N N . TYR B 1 39 ? -16.734 47.156 21.016 1 82.69 39 TYR B N 1
ATOM 4543 C CA . TYR B 1 39 ? -17.938 46.375 20.734 1 82.69 39 TYR B CA 1
ATOM 4544 C C . TYR B 1 39 ? -17.953 45.094 21.562 1 82.69 39 TYR B C 1
ATOM 4546 O O . TYR B 1 39 ? -18.531 44.094 21.141 1 82.69 39 TYR B O 1
ATOM 4554 N N . ALA B 1 40 ? -17.359 45.094 22.688 1 77.56 40 ALA B N 1
ATOM 4555 C CA . ALA B 1 40 ? -17.375 43.969 23.594 1 77.56 40 ALA B CA 1
ATOM 4556 C C . ALA B 1 40 ? -18.797 43.562 23.969 1 77.56 40 ALA B C 1
ATOM 4558 O O . ALA B 1 40 ? -19.688 44.438 24.047 1 77.56 40 ALA B O 1
ATOM 4559 N N . PRO B 1 41 ? -19.109 42.219 23.953 1 73.81 41 PRO B N 1
ATOM 4560 C CA . PRO B 1 41 ? -18.125 41.125 24.109 1 73.81 41 PRO B CA 1
ATOM 4561 C C . PRO B 1 41 ? -17.719 40.531 22.766 1 73.81 41 PRO B C 1
ATOM 4563 O O . PRO B 1 41 ? -16.656 39.906 22.672 1 73.81 41 PRO B O 1
ATOM 4566 N N . PHE B 1 42 ? -18.672 40.781 21.781 1 77.38 42 PHE B N 1
ATOM 4567 C CA . PHE B 1 42 ? -18.297 40.156 20.516 1 77.38 42 PHE B CA 1
ATOM 4568 C C . PHE B 1 42 ? -18.578 41.094 19.344 1 77.38 42 PHE B C 1
ATOM 4570 O O . PHE B 1 42 ? -19.641 41.719 19.281 1 77.38 42 PHE B O 1
ATOM 4577 N N . TYR B 1 43 ? -17.609 41.375 18.656 1 80.38 43 TYR B N 1
ATOM 4578 C CA . TYR B 1 43 ? -17.766 41.875 17.297 1 80.38 43 TYR B CA 1
ATOM 4579 C C . TYR B 1 43 ? -17.891 40.719 16.312 1 80.38 43 TYR B C 1
ATOM 4581 O O . TYR B 1 43 ? -17.031 39.812 16.281 1 80.38 43 TYR B O 1
ATOM 4589 N N . ILE B 1 44 ? -19.016 40.688 15.609 1 87.5 44 ILE B N 1
ATOM 4590 C CA . ILE B 1 44 ? -19.344 39.469 14.891 1 87.5 44 ILE B CA 1
ATOM 4591 C C . ILE B 1 44 ? -19.406 39.75 13.391 1 87.5 44 ILE B C 1
ATOM 4593 O O . ILE B 1 44 ? -19.938 40.781 12.969 1 87.5 44 ILE B O 1
ATOM 4597 N N . TYR B 1 45 ? -18.766 38.938 12.672 1 88.19 45 TYR B N 1
ATOM 4598 C CA . TYR B 1 45 ? -18.969 38.875 11.227 1 88.19 45 TYR B CA 1
ATOM 4599 C C . TYR B 1 45 ? -19.781 37.656 10.844 1 88.19 45 TYR B C 1
ATOM 4601 O O . TYR B 1 45 ? -19.391 36.531 11.148 1 88.19 45 TYR B O 1
ATOM 4609 N N . ASN B 1 46 ? -20.922 37.812 10.203 1 83.94 46 ASN B N 1
ATOM 4610 C CA . ASN B 1 46 ? -21.828 36.719 9.961 1 83.94 46 ASN B CA 1
ATOM 4611 C C . ASN B 1 46 ? -21.656 36.156 8.547 1 83.94 46 ASN B C 1
ATOM 4613 O O . ASN B 1 46 ? -22.547 35.438 8.047 1 83.94 46 ASN B O 1
ATOM 4617 N N . GLY B 1 47 ? -20.641 36.5 7.82 1 82.75 47 GLY B N 1
ATOM 4618 C CA . GLY B 1 47 ? -20.406 36 6.469 1 82.75 47 GLY B CA 1
ATOM 4619 C C . GLY B 1 47 ? -20.75 37.031 5.398 1 82.75 47 GLY B C 1
ATOM 4620 O O . GLY B 1 47 ? -20.266 36.938 4.27 1 82.75 47 GLY B O 1
ATOM 4621 N N . ARG B 1 48 ? -21.562 38.031 5.801 1 83.38 48 ARG B N 1
ATOM 4622 C CA . ARG B 1 48 ? -22 39.031 4.844 1 83.38 48 ARG B CA 1
ATOM 4623 C C . ARG B 1 48 ? -21.781 40.438 5.391 1 83.38 48 ARG B C 1
ATOM 4625 O O . ARG B 1 48 ? -21.391 41.344 4.652 1 83.38 48 ARG B O 1
ATOM 4632 N N . ARG B 1 49 ? -22.047 40.469 6.66 1 86.44 49 ARG B N 1
ATOM 4633 C CA . ARG B 1 49 ? -21.922 41.812 7.273 1 86.44 49 ARG B CA 1
ATOM 4634 C C . ARG B 1 49 ? -21.469 41.688 8.727 1 86.44 49 ARG B C 1
ATOM 4636 O O . ARG B 1 49 ? -21.516 40.594 9.312 1 86.44 49 ARG B O 1
ATOM 4643 N N . PHE B 1 50 ? -20.969 42.781 9.211 1 89.69 50 PHE B N 1
ATOM 4644 C CA . PHE B 1 50 ? -20.562 42.844 10.609 1 89.69 50 PHE B CA 1
ATOM 4645 C C . PHE B 1 50 ? -21.75 43.219 11.5 1 89.69 50 PHE B C 1
ATOM 4647 O O . PHE B 1 50 ? -22.609 44.031 11.117 1 89.69 50 PHE B O 1
ATOM 4654 N N . LEU B 1 51 ? -21.875 42.5 12.594 1 83.69 51 LEU B N 1
ATOM 4655 C CA . LEU B 1 51 ? -22.953 42.719 13.555 1 83.69 51 LEU B CA 1
ATOM 4656 C C . LEU B 1 51 ? -22.391 42.969 14.953 1 83.69 51 LEU B C 1
ATOM 4658 O O . LEU B 1 51 ? -21.234 42.656 15.234 1 83.69 51 LEU B O 1
ATOM 4662 N N . TYR B 1 52 ? -23.281 43.688 15.664 1 76.19 52 TYR B N 1
ATOM 4663 C CA . TYR B 1 52 ? -22.953 43.938 17.062 1 76.19 52 TYR B CA 1
ATOM 4664 C C . TYR B 1 52 ? -24.016 43.281 17.969 1 76.19 52 TYR B C 1
ATOM 4666 O O . TYR B 1 52 ? -25.141 43.062 17.547 1 76.19 52 TYR B O 1
ATOM 4674 N N . GLU B 1 53 ? -23.688 42.781 19.266 1 61.44 53 GLU B N 1
ATOM 4675 C CA . GLU B 1 53 ? -24.516 42.5 20.438 1 61.44 53 GLU B CA 1
ATOM 4676 C C . GLU B 1 53 ? -25.203 41.125 20.297 1 61.44 53 GLU B C 1
ATOM 4678 O O . GLU B 1 53 ? -26.328 40.938 20.797 1 61.44 53 GLU B O 1
ATOM 4683 N N . GLU B 1 54 ? -24.578 40.281 19.562 1 62.41 54 GLU B N 1
ATOM 4684 C CA . GLU B 1 54 ? -25.375 39.062 19.547 1 62.41 54 GLU B CA 1
ATOM 4685 C C . GLU B 1 54 ? -24.766 37.969 20.453 1 62.41 54 GLU B C 1
ATOM 4687 O O . GLU B 1 54 ? -23.547 37.938 20.625 1 62.41 54 GLU B O 1
ATOM 4692 N N . PRO B 1 55 ? -25.688 37.312 21.234 1 60.72 55 PRO B N 1
ATOM 4693 C CA . PRO B 1 55 ? -25.219 36.219 22.062 1 60.72 55 PRO B CA 1
ATOM 4694 C C . PRO B 1 55 ? -24.516 35.125 21.266 1 60.72 55 PRO B C 1
ATOM 4696 O O . PRO B 1 55 ? -24.734 35 20.047 1 60.72 55 PRO B O 1
ATOM 4699 N N . PHE B 1 56 ? -23.625 34.562 21.984 1 64.38 56 PHE B N 1
ATOM 4700 C CA . PHE B 1 56 ? -22.969 33.406 21.375 1 64.38 56 PHE B CA 1
ATOM 4701 C C . PHE B 1 56 ? -23.953 32.25 21.156 1 64.38 56 PHE B C 1
ATOM 4703 O O . PHE B 1 56 ? -24.672 31.875 22.078 1 64.38 56 PHE B O 1
ATOM 4710 N N . ILE B 1 57 ? -24.203 31.875 19.875 1 62.56 57 ILE B N 1
ATOM 4711 C CA . ILE B 1 57 ? -25.094 30.766 19.547 1 62.56 57 ILE B CA 1
ATOM 4712 C C . ILE B 1 57 ? -24.297 29.641 18.891 1 62.56 57 ILE B C 1
ATOM 4714 O O . ILE B 1 57 ? -23.516 29.875 17.969 1 62.56 57 ILE B O 1
ATOM 4718 N N . LEU B 1 58 ? -24.281 28.5 19.594 1 64.81 58 LEU B N 1
ATOM 4719 C CA . LEU B 1 58 ? -23.719 27.297 19 1 64.81 58 LEU B CA 1
ATOM 4720 C C . LEU B 1 58 ? -24.812 26.359 18.516 1 64.81 58 LEU B C 1
ATOM 4722 O O . LEU B 1 58 ? -25.562 25.812 19.312 1 64.81 58 LEU B O 1
ATOM 4726 N N . GLU B 1 59 ? -25.062 26.5 17.188 1 68.19 59 GLU B N 1
ATOM 4727 C CA . GLU B 1 59 ? -26 25.562 16.562 1 68.19 59 GLU B CA 1
ATOM 4728 C C . GLU B 1 59 ? -25.297 24.625 15.594 1 68.19 59 GLU B C 1
ATOM 4730 O O . GLU B 1 59 ? -24.281 24.984 15.008 1 68.19 59 GLU B O 1
ATOM 4735 N N . THR B 1 60 ? -25.656 23.391 15.672 1 68.38 60 THR B N 1
ATOM 4736 C CA . THR B 1 60 ? -25.094 22.422 14.742 1 68.38 60 THR B CA 1
ATOM 4737 C C . THR B 1 60 ? -25.984 22.297 13.5 1 68.38 60 THR B C 1
ATOM 4739 O O . THR B 1 60 ? -27.219 22.328 13.602 1 68.38 60 THR B O 1
ATOM 4742 N N . HIS B 1 61 ? -25.312 22.5 12.352 1 65.94 61 HIS B N 1
ATOM 4743 C CA . HIS B 1 61 ? -26 22.406 11.078 1 65.94 61 HIS B CA 1
ATOM 4744 C C . HIS B 1 61 ? -25.578 21.156 10.305 1 65.94 61 HIS B C 1
ATOM 4746 O O . HIS B 1 61 ? -24.375 20.938 10.086 1 65.94 61 HIS B O 1
ATOM 4752 N N . GLY B 1 62 ? -26.078 19.938 10.516 1 60.25 62 GLY B N 1
ATOM 4753 C CA . GLY B 1 62 ? -25.625 18.625 10.062 1 60.25 62 GLY B CA 1
ATOM 4754 C C . GLY B 1 62 ? -26.062 18.312 8.641 1 60.25 62 GLY B C 1
ATOM 4755 O O . GLY B 1 62 ? -25.656 17.297 8.078 1 60.25 62 GLY B O 1
ATOM 4756 N N . GLU B 1 63 ? -26.797 19.25 7.918 1 60.84 63 GLU B N 1
ATOM 4757 C CA . GLU B 1 63 ? -27.328 18.781 6.641 1 60.84 63 GLU B CA 1
ATOM 4758 C C . GLU B 1 63 ? -26.266 18.844 5.547 1 60.84 63 GLU B C 1
ATOM 4760 O O . GLU B 1 63 ? -25.531 19.828 5.453 1 60.84 63 GLU B O 1
ATOM 4765 N N . ASP B 1 64 ? -25.906 17.781 4.82 1 70.62 64 ASP B N 1
ATOM 4766 C CA . ASP B 1 64 ? -25.109 17.578 3.615 1 70.62 64 ASP B CA 1
ATOM 4767 C C . ASP B 1 64 ? -23.656 17.938 3.861 1 70.62 64 ASP B C 1
ATOM 4769 O O . ASP B 1 64 ? -23.047 18.703 3.096 1 70.62 64 ASP B O 1
ATOM 4773 N N . MET B 1 65 ? -23.094 17.625 5.062 1 73.44 65 MET B N 1
ATOM 4774 C CA . MET B 1 65 ? -21.719 17.891 5.461 1 73.44 65 MET B CA 1
ATOM 4775 C C . MET B 1 65 ? -20.734 17.453 4.379 1 73.44 65 MET B C 1
ATOM 4777 O O . MET B 1 65 ? -19.703 18.109 4.16 1 73.44 65 MET B O 1
ATOM 4781 N N . GLY B 1 66 ? -21.109 16.484 3.74 1 69.81 66 GLY B N 1
ATOM 4782 C CA . GLY B 1 66 ? -20.25 16 2.674 1 69.81 66 GLY B CA 1
ATOM 4783 C C . GLY B 1 66 ? -20.047 17.031 1.568 1 69.81 66 GLY B C 1
ATOM 4784 O O . GLY B 1 66 ? -18.906 17.312 1.18 1 69.81 66 GLY B O 1
ATOM 4785 N N . ASN B 1 67 ? -21.094 17.578 1.166 1 73.94 67 ASN B N 1
ATOM 4786 C CA . ASN B 1 67 ? -21.031 18.578 0.114 1 73.94 67 ASN B CA 1
ATOM 4787 C C . ASN B 1 67 ? -20.344 19.859 0.598 1 73.94 67 ASN B C 1
ATOM 4789 O O . ASN B 1 67 ? -19.594 20.484 -0.147 1 73.94 67 ASN B O 1
ATOM 4793 N N . THR B 1 68 ? -20.656 20.25 1.783 1 79.94 68 THR B N 1
ATOM 4794 C CA . THR B 1 68 ? -20.062 21.453 2.365 1 79.94 68 THR B CA 1
ATOM 4795 C C . THR B 1 68 ? -18.531 21.328 2.42 1 79.94 68 THR B C 1
ATOM 4797 O O . THR B 1 68 ? -17.812 22.266 2.068 1 79.94 68 THR B O 1
ATOM 4800 N N . ILE B 1 69 ? -18.156 20.203 2.795 1 80.12 69 ILE B N 1
ATOM 4801 C CA . ILE B 1 69 ? -16.734 19.984 2.969 1 80.12 69 ILE B CA 1
ATOM 4802 C C . ILE B 1 69 ? -16.031 20.016 1.612 1 80.12 69 ILE B C 1
ATOM 4804 O O . ILE B 1 69 ? -14.945 20.594 1.485 1 80.12 69 ILE B O 1
ATOM 4808 N N . GLN B 1 70 ? -16.594 19.516 0.662 1 78.56 70 GLN B N 1
ATOM 4809 C CA . GLN B 1 70 ? -16.016 19.531 -0.673 1 78.56 70 GLN B CA 1
ATOM 4810 C C . GLN B 1 70 ? -15.961 20.953 -1.24 1 78.56 70 GLN B C 1
ATOM 4812 O O . GLN B 1 70 ? -14.984 21.312 -1.898 1 78.56 70 GLN B O 1
ATOM 4817 N N . LYS B 1 71 ? -17 21.625 -1.032 1 83.12 71 LYS B N 1
ATOM 4818 C CA . LYS B 1 71 ? -17.031 23 -1.484 1 83.12 71 LYS B CA 1
ATOM 4819 C C . LYS B 1 71 ? -15.977 23.844 -0.75 1 83.12 71 LYS B C 1
ATOM 4821 O O . LYS B 1 71 ? -15.359 24.734 -1.339 1 83.12 71 LYS B O 1
ATOM 4826 N N . MET B 1 72 ? -15.875 23.531 0.475 1 87.06 72 MET B N 1
ATOM 4827 C CA . MET B 1 72 ? -14.859 24.219 1.255 1 87.06 72 MET B CA 1
ATOM 4828 C C . MET B 1 72 ? -13.461 23.938 0.709 1 87.06 72 MET B C 1
ATOM 4830 O O . MET B 1 72 ? -12.625 24.828 0.617 1 87.06 72 MET B O 1
ATOM 4834 N N . ALA B 1 73 ? -13.227 22.703 0.421 1 86.88 73 ALA B N 1
ATOM 4835 C CA . ALA B 1 73 ? -11.945 22.312 -0.149 1 86.88 73 ALA B CA 1
ATOM 4836 C C . ALA B 1 73 ? -11.672 23.062 -1.451 1 86.88 73 ALA B C 1
ATOM 4838 O O . ALA B 1 73 ? -10.555 23.531 -1.68 1 86.88 73 ALA B O 1
ATOM 4839 N N . SER B 1 74 ? -12.664 23.156 -2.252 1 85.06 74 SER B N 1
ATOM 4840 C CA . SER B 1 74 ? -12.531 23.891 -3.506 1 85.06 74 SER B CA 1
ATOM 4841 C C . SER B 1 74 ? -12.266 25.359 -3.256 1 85.06 74 SER B C 1
ATOM 4843 O O . SER B 1 74 ? -11.469 25.984 -3.965 1 85.06 74 SER B O 1
ATOM 4845 N N . GLY B 1 75 ? -12.969 25.891 -2.336 1 90.69 75 GLY B N 1
ATOM 4846 C CA . GLY B 1 75 ? -12.758 27.281 -1.968 1 90.69 75 GLY B CA 1
ATOM 4847 C C . GLY B 1 75 ? -11.344 27.562 -1.494 1 90.69 75 GLY B C 1
ATOM 4848 O O . GLY B 1 75 ? -10.75 28.578 -1.857 1 90.69 75 GLY B O 1
ATOM 4849 N N . LEU B 1 76 ? -10.836 26.703 -0.696 1 92.44 76 LEU B N 1
ATOM 4850 C CA . LEU B 1 76 ? -9.469 26.844 -0.219 1 92.44 76 LEU B CA 1
ATOM 4851 C C . LEU B 1 76 ? -8.477 26.781 -1.38 1 92.44 76 LEU B C 1
ATOM 4853 O O . LEU B 1 76 ? -7.535 27.578 -1.434 1 92.44 76 LEU B O 1
ATOM 4857 N N . LYS B 1 77 ? -8.711 25.875 -2.242 1 90.12 77 LYS B N 1
ATOM 4858 C CA . LYS B 1 77 ? -7.824 25.719 -3.391 1 90.12 77 LYS B CA 1
ATOM 4859 C C . LYS B 1 77 ? -7.816 26.984 -4.258 1 90.12 77 LYS B C 1
ATOM 4861 O O . LYS B 1 77 ? -6.754 27.453 -4.676 1 90.12 77 LYS B O 1
ATOM 4866 N N . GLN B 1 78 ? -8.945 27.516 -4.496 1 92.06 78 GLN B N 1
ATOM 4867 C CA . GLN B 1 78 ? -9.086 28.703 -5.348 1 92.06 78 GLN B CA 1
ATOM 4868 C C . GLN B 1 78 ? -8.445 29.922 -4.703 1 92.06 78 GLN B C 1
ATOM 4870 O O . GLN B 1 78 ? -8.023 30.844 -5.398 1 92.06 78 GLN B O 1
ATOM 4875 N N . ASN B 1 79 ? -8.352 29.938 -3.416 1 95.75 79 ASN B N 1
ATOM 4876 C CA . ASN B 1 79 ? -7.848 31.109 -2.699 1 95.75 79 ASN B CA 1
ATOM 4877 C C . ASN B 1 79 ? -6.504 30.828 -2.037 1 95.75 79 ASN B C 1
ATOM 4879 O O . ASN B 1 79 ? -6.113 31.516 -1.095 1 95.75 79 ASN B O 1
ATOM 4883 N N . ALA B 1 80 ? -5.828 29.859 -2.473 1 95.44 80 ALA B N 1
ATOM 4884 C CA . ALA B 1 80 ? -4.586 29.422 -1.835 1 95.44 80 ALA B CA 1
ATOM 4885 C C . ALA B 1 80 ? -3.543 30.547 -1.854 1 95.44 80 ALA B C 1
ATOM 4887 O O . ALA B 1 80 ? -2.891 30.812 -0.842 1 95.44 80 ALA B O 1
ATOM 4888 N N . THR B 1 81 ? -3.416 31.188 -2.955 1 96.62 81 THR B N 1
ATOM 4889 C CA . THR B 1 81 ? -2.443 32.25 -3.08 1 96.62 81 THR B CA 1
ATOM 4890 C C . THR B 1 81 ? -2.822 33.438 -2.188 1 96.62 81 THR B C 1
ATOM 4892 O O . THR B 1 81 ? -1.961 34.031 -1.54 1 96.62 81 THR B O 1
ATOM 4895 N N . LEU B 1 82 ? -4.082 33.781 -2.193 1 97.44 82 LEU B N 1
ATOM 4896 C CA . LEU B 1 82 ? -4.555 34.844 -1.327 1 97.44 82 LEU B CA 1
ATOM 4897 C C . LEU B 1 82 ? -4.277 34.531 0.138 1 97.44 82 LEU B C 1
ATOM 4899 O O . LEU B 1 82 ? -3.785 35.375 0.883 1 97.44 82 LEU B O 1
ATOM 4903 N N . ILE B 1 83 ? -4.574 33.312 0.521 1 96.56 83 ILE B N 1
ATOM 4904 C CA . ILE B 1 83 ? -4.352 32.906 1.898 1 96.56 83 ILE B CA 1
ATOM 4905 C C . ILE B 1 83 ? -2.873 33.031 2.248 1 96.56 83 ILE B C 1
ATOM 4907 O O . ILE B 1 83 ? -2.52 33.531 3.312 1 96.56 83 ILE B O 1
ATOM 4911 N N . ALA B 1 84 ? -2.053 32.562 1.35 1 96.94 84 ALA B N 1
ATOM 4912 C CA . ALA B 1 84 ? -0.611 32.625 1.577 1 96.94 84 ALA B CA 1
ATOM 4913 C C . ALA B 1 84 ? -0.126 34.062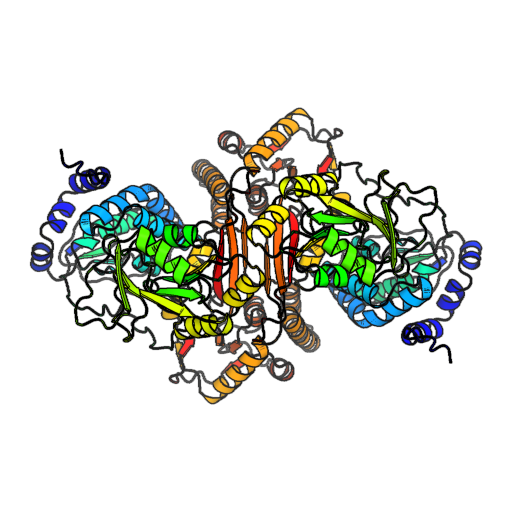 1.729 1 96.94 84 ALA B C 1
ATOM 4915 O O . ALA B 1 84 ? 0.691 34.375 2.602 1 96.94 84 ALA B O 1
ATOM 4916 N N . GLN B 1 85 ? -0.624 34.938 0.914 1 97 85 GLN B N 1
ATOM 4917 C CA . GLN B 1 85 ? -0.217 36.344 0.976 1 97 85 GLN B CA 1
ATOM 4918 C C . GLN B 1 85 ? -0.73 37.031 2.25 1 97 85 GLN B C 1
ATOM 4920 O O . GLN B 1 85 ? -0.041 37.844 2.842 1 97 85 GLN B O 1
ATOM 4925 N N . LEU B 1 86 ? -1.939 36.688 2.676 1 96.19 86 LEU B N 1
ATOM 4926 C CA . LEU B 1 86 ? -2.484 37.219 3.914 1 96.19 86 LEU B CA 1
ATOM 4927 C C . LEU B 1 86 ? -1.654 36.781 5.113 1 96.19 86 LEU B C 1
ATOM 4929 O O . LEU B 1 86 ? -1.35 37.594 5.996 1 96.19 86 LEU B O 1
ATOM 4933 N N . GLU B 1 87 ? -1.295 35.5 5.141 1 94.25 87 GLU B N 1
ATOM 4934 C CA . GLU B 1 87 ? -0.471 35 6.227 1 94.25 87 GLU B CA 1
ATOM 4935 C C . GLU B 1 87 ? 0.894 35.656 6.262 1 94.25 87 GLU B C 1
ATOM 4937 O O . GLU B 1 87 ? 1.425 35.969 7.336 1 94.25 87 GLU B O 1
ATOM 4942 N N . TYR B 1 88 ? 1.419 35.844 5.129 1 94.69 88 TYR B N 1
ATOM 4943 C CA . TYR B 1 88 ? 2.709 36.5 5.066 1 94.69 88 TYR B CA 1
ATOM 4944 C C . TYR B 1 88 ? 2.594 37.938 5.566 1 94.69 88 TYR B C 1
ATOM 4946 O O . TYR B 1 88 ? 3.42 38.406 6.359 1 94.69 88 TYR B O 1
ATOM 4954 N N . LEU B 1 89 ? 1.601 38.656 5.121 1 93.88 89 LEU B N 1
ATOM 4955 C CA . LEU B 1 89 ? 1.415 40.062 5.43 1 93.88 89 LEU B CA 1
ATOM 4956 C C . LEU B 1 89 ? 1.192 40.281 6.926 1 93.88 89 LEU B C 1
ATOM 4958 O O . LEU B 1 89 ? 1.725 41.219 7.516 1 93.88 89 LEU B O 1
ATOM 4962 N N . PHE B 1 90 ? 0.417 39.438 7.551 1 92.75 90 PHE B N 1
ATOM 4963 C CA . PHE B 1 90 ? -0.003 39.688 8.922 1 92.75 90 PHE B CA 1
ATOM 4964 C C . PHE B 1 90 ? 0.874 38.938 9.906 1 92.75 90 PHE B C 1
ATOM 4966 O O . PHE B 1 90 ? 1.08 39.375 11.039 1 92.75 90 PHE B O 1
ATOM 4973 N N . ARG B 1 91 ? 1.392 37.781 9.516 1 91.75 91 ARG B N 1
ATOM 4974 C CA . ARG B 1 91 ? 2.092 36.938 10.492 1 91.75 91 ARG B CA 1
ATOM 4975 C C . ARG B 1 91 ? 3.484 36.562 9.992 1 91.75 91 ARG B C 1
ATOM 4977 O O . ARG B 1 91 ? 4.199 35.812 10.641 1 91.75 91 ARG B O 1
ATOM 4984 N N . ASN B 1 92 ? 3.9 37.031 8.852 1 91.25 92 ASN B N 1
ATOM 4985 C CA . ASN B 1 92 ? 5.234 36.844 8.289 1 91.25 92 ASN B CA 1
ATOM 4986 C C . ASN B 1 92 ? 5.551 35.375 8.078 1 91.25 92 ASN B C 1
ATOM 4988 O O . ASN B 1 92 ? 6.68 34.938 8.312 1 91.25 92 ASN B O 1
ATOM 4992 N N . ILE B 1 93 ? 4.59 34.594 7.785 1 92.5 93 ILE B N 1
ATOM 4993 C CA . ILE B 1 93 ? 4.797 33.188 7.422 1 92.5 93 ILE B CA 1
ATOM 4994 C C . ILE B 1 93 ? 5.121 33.094 5.934 1 92.5 93 ILE B C 1
ATOM 4996 O O . ILE B 1 93 ? 4.379 33.594 5.094 1 92.5 93 ILE B O 1
ATOM 5000 N N . PRO B 1 94 ? 6.238 32.406 5.602 1 92.62 94 PRO B N 1
ATOM 5001 C CA . PRO B 1 94 ? 6.613 32.312 4.188 1 92.62 94 PRO B CA 1
ATOM 5002 C C . PRO B 1 94 ? 5.504 31.703 3.328 1 92.62 94 PRO B C 1
ATOM 5004 O O . PRO B 1 94 ? 4.777 30.812 3.779 1 92.62 94 PRO B O 1
ATOM 5007 N N . ILE B 1 95 ? 5.43 32.125 2.094 1 95.06 95 ILE B N 1
ATOM 5008 C CA . ILE B 1 95 ? 4.371 31.766 1.155 1 95.06 95 ILE B CA 1
ATOM 5009 C C . ILE B 1 95 ? 4.328 30.25 0.973 1 95.06 95 ILE B C 1
ATOM 5011 O O . ILE B 1 95 ? 3.262 29.641 1.04 1 95.06 95 ILE B O 1
ATOM 5015 N N . GLU B 1 96 ? 5.488 29.672 0.833 1 92.44 96 GLU B N 1
ATOM 5016 C CA . GLU B 1 96 ? 5.555 28.25 0.531 1 92.44 96 GLU B CA 1
ATOM 5017 C C . GLU B 1 96 ? 5.086 27.406 1.717 1 92.44 96 GLU B C 1
ATOM 5019 O O . GLU B 1 96 ? 4.5 26.344 1.536 1 92.44 96 GLU B O 1
ATOM 5024 N N . VAL B 1 97 ? 5.32 27.891 2.869 1 93.5 97 VAL B N 1
ATOM 5025 C CA . VAL B 1 97 ? 4.895 27.188 4.074 1 93.5 97 VAL B CA 1
ATOM 5026 C C . VAL B 1 97 ? 3.371 27.188 4.16 1 93.5 97 VAL B C 1
ATOM 5028 O O . VAL B 1 97 ? 2.76 26.141 4.43 1 93.5 97 VAL B O 1
ATOM 5031 N N . THR B 1 98 ? 2.809 28.328 3.91 1 94.69 98 THR B N 1
ATOM 5032 C CA . THR B 1 98 ? 1.355 28.438 3.965 1 94.69 98 THR B CA 1
ATOM 5033 C C . THR B 1 98 ? 0.71 27.609 2.859 1 94.69 98 THR B C 1
ATOM 5035 O O . THR B 1 98 ? -0.3 26.938 3.09 1 94.69 98 THR B O 1
ATOM 5038 N N . LYS B 1 99 ? 1.288 27.656 1.74 1 94.25 99 LYS B N 1
ATOM 5039 C CA . LYS B 1 99 ? 0.737 26.875 0.642 1 94.25 99 LYS B CA 1
ATOM 5040 C C . LYS B 1 99 ? 0.747 25.375 0.975 1 94.25 99 LYS B C 1
ATOM 5042 O O . LYS B 1 99 ? -0.209 24.672 0.672 1 94.25 99 LYS B O 1
ATOM 5047 N N . ALA B 1 100 ? 1.813 24.953 1.568 1 93.5 100 ALA B N 1
ATOM 5048 C CA . ALA B 1 100 ? 1.892 23.547 1.979 1 93.5 100 ALA B CA 1
ATOM 5049 C C . ALA B 1 100 ? 0.805 23.219 2.998 1 93.5 100 ALA B C 1
ATOM 5051 O O . ALA B 1 100 ? 0.206 22.141 2.943 1 93.5 100 ALA B O 1
ATOM 5052 N N . GLN B 1 101 ? 0.561 24.047 3.877 1 93.31 101 GLN B N 1
ATOM 5053 C CA . GLN B 1 101 ? -0.481 23.844 4.875 1 93.31 101 GLN B CA 1
ATOM 5054 C C . GLN B 1 101 ? -1.862 23.797 4.23 1 93.31 101 GLN B C 1
ATOM 5056 O O . GLN B 1 101 ? -2.691 22.953 4.582 1 93.31 101 GLN B O 1
ATOM 5061 N N . VAL B 1 102 ? -2.066 24.703 3.299 1 93.5 102 VAL B N 1
ATOM 5062 C CA . VAL B 1 102 ? -3.355 24.766 2.615 1 93.5 102 VAL B CA 1
ATOM 5063 C C . VAL B 1 102 ? -3.578 23.469 1.839 1 93.5 102 VAL B C 1
ATOM 5065 O O . VAL B 1 102 ? -4.672 22.891 1.873 1 93.5 102 VAL B O 1
ATOM 5068 N N . ASP B 1 103 ? -2.566 23.031 1.19 1 91.44 103 ASP B N 1
ATOM 5069 C CA . ASP B 1 103 ? -2.666 21.781 0.453 1 91.44 103 ASP B CA 1
ATOM 5070 C C . ASP B 1 103 ? -3.027 20.625 1.384 1 91.44 103 ASP B C 1
ATOM 5072 O O . ASP B 1 103 ? -3.854 19.766 1.039 1 91.44 103 ASP B O 1
ATOM 5076 N N . LEU B 1 104 ? -2.432 20.578 2.486 1 91.81 104 LEU B N 1
ATOM 5077 C CA . LEU B 1 104 ? -2.719 19.531 3.471 1 91.81 104 LEU B CA 1
ATOM 5078 C C . LEU B 1 104 ? -4.16 19.641 3.963 1 91.81 104 LEU B C 1
ATOM 5080 O O . LEU B 1 104 ? -4.812 18.609 4.188 1 91.81 104 LEU B O 1
ATOM 5084 N N . LEU B 1 105 ? -4.574 20.781 4.141 1 90.69 105 LEU B N 1
ATOM 5085 C CA . LEU B 1 105 ? -5.953 20.984 4.582 1 90.69 105 LEU B CA 1
ATOM 5086 C C . LEU B 1 105 ? -6.938 20.5 3.527 1 90.69 105 LEU B C 1
ATOM 5088 O O . LEU B 1 105 ? -7.949 19.875 3.859 1 90.69 105 LEU B O 1
ATOM 5092 N N . ILE B 1 106 ? -6.652 20.844 2.344 1 88.25 106 ILE B N 1
ATOM 5093 C CA . ILE B 1 106 ? -7.5 20.391 1.246 1 88.25 106 ILE B CA 1
ATOM 5094 C C . ILE B 1 106 ? -7.531 18.859 1.219 1 88.25 106 ILE B C 1
ATOM 5096 O O . ILE B 1 106 ? -8.602 18.25 1.095 1 88.25 106 ILE B O 1
ATOM 5100 N N . GLN B 1 107 ? -6.375 18.234 1.379 1 87.31 107 GLN B N 1
ATOM 5101 C CA . GLN B 1 107 ? -6.305 16.781 1.421 1 87.31 107 GLN B CA 1
ATOM 5102 C C . GLN B 1 107 ? -7.125 16.219 2.58 1 87.31 107 GLN B C 1
ATOM 5104 O O . GLN B 1 107 ? -7.832 15.227 2.424 1 87.31 107 GLN B O 1
ATOM 5109 N N . TYR B 1 108 ? -7.027 16.859 3.643 1 86.81 108 TYR B N 1
ATOM 5110 C CA . TYR B 1 108 ? -7.742 16.422 4.836 1 86.81 108 TYR B CA 1
ATOM 5111 C C . TYR B 1 108 ? -9.25 16.5 4.629 1 86.81 108 TYR B C 1
ATOM 5113 O O . TYR B 1 108 ? -9.984 15.578 5.008 1 86.81 108 TYR B O 1
ATOM 5121 N N . LEU B 1 109 ? -9.688 17.531 4.055 1 83.56 109 LEU B N 1
ATOM 5122 C CA . LEU B 1 109 ? -11.109 17.703 3.793 1 83.56 109 LEU B CA 1
ATOM 5123 C C . LEU B 1 109 ? -11.609 16.672 2.785 1 83.56 109 LEU B C 1
ATOM 5125 O O . LEU B 1 109 ? -12.727 16.156 2.908 1 83.56 109 LEU B O 1
ATOM 5129 N N . ARG B 1 110 ? -10.789 16.375 1.954 1 79.38 110 ARG B N 1
ATOM 5130 C CA . ARG B 1 110 ? -11.18 15.43 0.918 1 79.38 110 ARG B CA 1
ATOM 5131 C C . ARG B 1 110 ? -11.297 14.023 1.485 1 79.38 110 ARG B C 1
ATOM 5133 O O . ARG B 1 110 ? -12.094 13.211 1 1 79.38 110 ARG B O 1
ATOM 5140 N N . CYS B 1 111 ? -10.492 13.711 2.434 1 77.38 111 CYS B N 1
ATOM 5141 C CA . CYS B 1 111 ? -10.539 12.359 2.973 1 77.38 111 CYS B CA 1
ATOM 5142 C C . CYS B 1 111 ? -11.453 12.281 4.184 1 77.38 111 CYS B C 1
ATOM 5144 O O . CYS B 1 111 ? -11.516 11.25 4.859 1 77.38 111 CYS B O 1
ATOM 5146 N N . TYR B 1 112 ? -12.164 13.258 4.395 1 69.31 112 TYR B N 1
ATOM 5147 C CA . TYR B 1 112 ? -13.008 13.305 5.582 1 69.31 112 TYR B CA 1
ATOM 5148 C C . TYR B 1 112 ? -14.211 12.383 5.434 1 69.31 112 TYR B C 1
ATOM 5150 O O . TYR B 1 112 ? -14.922 12.43 4.426 1 69.31 112 TYR B O 1
ATOM 5158 N N . VAL B 1 113 ? -14.281 11.273 6.379 1 59.44 113 VAL B N 1
ATOM 5159 C CA . VAL B 1 113 ? -15.398 10.336 6.352 1 59.44 113 VAL B CA 1
ATOM 5160 C C . VAL B 1 113 ? -16.438 10.742 7.387 1 59.44 113 VAL B C 1
ATOM 5162 O O . VAL B 1 113 ? -17.562 10.234 7.371 1 59.44 113 VAL B O 1
ATOM 5165 N N . GLY B 1 114 ? -17.031 11.836 7.473 1 57.22 114 GLY B N 1
ATOM 5166 C CA . GLY B 1 114 ? -18.156 12.336 8.242 1 57.22 114 GLY B CA 1
ATOM 5167 C C . GLY B 1 114 ? -18.156 11.867 9.688 1 57.22 114 GLY B C 1
ATOM 5168 O O . GLY B 1 114 ? -18.062 10.672 9.953 1 57.22 114 GLY B O 1
ATOM 5169 N N . SER B 1 115 ? -17.281 12.234 10.602 1 52.91 115 SER B N 1
ATOM 5170 C CA . SER B 1 115 ? -17.469 11.805 11.977 1 52.91 115 SER B CA 1
ATOM 5171 C C . SER B 1 115 ? -18.359 12.766 12.75 1 52.91 115 SER B C 1
ATOM 5173 O O . SER B 1 115 ? -18.469 13.945 12.391 1 52.91 115 SER B O 1
ATOM 5175 N N . ASP B 1 116 ? -19.344 12.125 13.398 1 50.97 116 ASP B N 1
ATOM 5176 C CA . ASP B 1 116 ? -20.188 12.883 14.328 1 50.97 116 ASP B CA 1
ATOM 5177 C C . ASP B 1 116 ? -19.328 13.617 15.359 1 50.97 116 ASP B C 1
ATOM 5179 O O . ASP B 1 116 ? -19.156 13.141 16.484 1 50.97 116 ASP B O 1
ATOM 5183 N N . ILE B 1 117 ? -18.469 14.289 14.828 1 54.12 117 ILE B N 1
ATOM 5184 C CA . ILE B 1 117 ? -17.609 14.984 15.781 1 54.12 117 ILE B CA 1
ATOM 5185 C C . ILE B 1 117 ? -18.438 15.992 16.578 1 54.12 117 ILE B C 1
ATOM 5187 O O . ILE B 1 117 ? -19.438 16.516 16.078 1 54.12 117 ILE B O 1
ATOM 5191 N N . GLY B 1 118 ? -18.297 16.047 17.938 1 57.03 118 GLY B N 1
ATOM 5192 C CA . GLY B 1 118 ? -18.922 16.812 19 1 57.03 118 GLY B CA 1
ATOM 5193 C C . GLY B 1 118 ? -19.188 18.266 18.609 1 57.03 118 GLY B C 1
ATOM 5194 O O . GLY B 1 118 ? -19.031 18.641 17.453 1 57.03 118 GLY B O 1
ATOM 5195 N N . ALA B 1 119 ? -20.016 18.922 19.438 1 57.84 119 ALA B N 1
ATOM 5196 C CA . ALA B 1 119 ? -20.391 20.328 19.344 1 57.84 119 ALA B CA 1
ATOM 5197 C C . ALA B 1 119 ? -19.422 21.203 20.156 1 57.84 119 ALA B C 1
ATOM 5199 O O . ALA B 1 119 ? -18.922 20.766 21.203 1 57.84 119 ALA B O 1
ATOM 5200 N N . GLY B 1 120 ? -18.453 22.031 19.516 1 62.31 120 GLY B N 1
ATOM 5201 C CA . GLY B 1 120 ? -17.641 22.984 20.266 1 62.31 120 GLY B CA 1
ATOM 5202 C C . GLY B 1 120 ? -17.234 24.188 19.453 1 62.31 120 GLY B C 1
ATOM 5203 O O . GLY B 1 120 ? -17.562 24.281 18.266 1 62.31 120 GLY B O 1
ATOM 5204 N N . ARG B 1 121 ? -16.75 25.141 20.328 1 66.19 121 ARG B N 1
ATOM 5205 C CA . ARG B 1 121 ? -16.25 26.375 19.734 1 66.19 121 ARG B CA 1
ATOM 5206 C C . ARG B 1 121 ? -14.797 26.234 19.312 1 66.19 121 ARG B C 1
ATOM 5208 O O . ARG B 1 121 ? -13.977 25.719 20.062 1 66.19 121 ARG B O 1
ATOM 5215 N N . SER B 1 122 ? -14.547 26.578 18.016 1 76.44 122 SER B N 1
ATOM 5216 C CA . SER B 1 122 ? -13.164 26.594 17.547 1 76.44 122 SER B CA 1
ATOM 5217 C C . SER B 1 122 ? -12.594 28.016 17.578 1 76.44 122 SER B C 1
ATOM 5219 O O . SER B 1 122 ? -13.258 28.969 17.156 1 76.44 122 SER B O 1
ATOM 5221 N N . THR B 1 123 ? -11.43 28.172 18.188 1 79.44 123 THR B N 1
ATOM 5222 C CA . THR B 1 123 ? -10.758 29.469 18.281 1 79.44 123 THR B CA 1
ATOM 5223 C C . THR B 1 123 ? -9.414 29.438 17.562 1 79.44 123 THR B C 1
ATOM 5225 O O . THR B 1 123 ? -8.648 28.484 17.719 1 79.44 123 THR B O 1
ATOM 5228 N N . PHE B 1 124 ? -9.219 30.453 16.766 1 85.56 124 PHE B N 1
ATOM 5229 C CA . PHE B 1 124 ? -7.938 30.609 16.094 1 85.56 124 PHE B CA 1
ATOM 5230 C C . PHE B 1 124 ? -7.004 31.516 16.891 1 85.56 124 PHE B C 1
ATOM 5232 O O . PHE B 1 124 ? -7.145 32.719 16.875 1 85.56 124 PHE B O 1
ATOM 5239 N N . HIS B 1 125 ? -6.016 30.953 17.453 1 79.12 125 HIS B N 1
ATOM 5240 C CA . HIS B 1 125 ? -5.078 31.688 18.297 1 79.12 125 HIS B CA 1
ATOM 5241 C C . HIS B 1 125 ? -3.98 32.344 17.469 1 79.12 125 HIS B C 1
ATOM 5243 O O . HIS B 1 125 ? -3.656 31.875 16.375 1 79.12 125 HIS B O 1
ATOM 5249 N N . PRO B 1 126 ? -3.391 33.375 18 1 78.88 126 PRO B N 1
ATOM 5250 C CA . PRO B 1 126 ? -2.396 34.156 17.234 1 78.88 126 PRO B CA 1
ATOM 5251 C C . PRO B 1 126 ? -1.17 33.312 16.875 1 78.88 126 PRO B C 1
ATOM 5253 O O . PRO B 1 126 ? -0.6 33.5 15.797 1 78.88 126 PRO B O 1
ATOM 5256 N N . ASP B 1 127 ? -0.775 32.406 17.688 1 75.81 127 ASP B N 1
ATOM 5257 C CA . ASP B 1 127 ? 0.455 31.656 17.469 1 75.81 127 ASP B CA 1
ATOM 5258 C C . ASP B 1 127 ? 0.156 30.297 16.859 1 75.81 127 ASP B C 1
ATOM 5260 O O . ASP B 1 127 ? 1.068 29.5 16.641 1 75.81 127 ASP B O 1
ATOM 5264 N N . GLU B 1 128 ? -1.067 30.172 16.531 1 81.5 128 GLU B N 1
ATOM 5265 C CA . GLU B 1 128 ? -1.463 28.859 16 1 81.5 128 GLU B CA 1
ATOM 5266 C C . GLU B 1 128 ? -1.271 28.797 14.484 1 81.5 128 GLU B C 1
ATOM 5268 O O . GLU B 1 128 ? -1.524 29.781 13.781 1 81.5 128 GLU B O 1
ATOM 5273 N N . SER B 1 129 ? -0.764 27.703 14.125 1 86.5 129 SER B N 1
ATOM 5274 C CA . SER B 1 129 ? -0.593 27.484 12.695 1 86.5 129 SER B CA 1
ATOM 5275 C C . SER B 1 129 ? -1.935 27.25 12.008 1 86.5 129 SER B C 1
ATOM 5277 O O . SER B 1 129 ? -2.914 26.875 12.656 1 86.5 129 SER B O 1
ATOM 5279 N N . LEU B 1 130 ? -1.998 27.531 10.75 1 88.75 130 LEU B N 1
ATOM 5280 C CA . LEU B 1 130 ? -3.191 27.297 9.945 1 88.75 130 LEU B CA 1
ATOM 5281 C C . LEU B 1 130 ? -3.596 25.828 10.016 1 88.75 130 LEU B C 1
ATOM 5283 O O . LEU B 1 130 ? -4.785 25.5 9.977 1 88.75 130 LEU B O 1
ATOM 5287 N N . LEU B 1 131 ? -2.645 25 10.109 1 85.5 131 LEU B N 1
ATOM 5288 C CA . LEU B 1 131 ? -2.896 23.562 10.164 1 85.5 131 LEU B CA 1
ATOM 5289 C C . LEU B 1 131 ? -3.736 23.203 11.391 1 85.5 131 LEU B C 1
ATOM 5291 O O . LEU B 1 131 ? -4.559 22.281 11.336 1 85.5 131 LEU B O 1
ATOM 5295 N N . MET B 1 132 ? -3.514 23.875 12.367 1 77.31 132 MET B N 1
ATOM 5296 C CA . MET B 1 132 ? -4.25 23.609 13.602 1 77.31 132 MET B CA 1
ATOM 5297 C C . MET B 1 132 ? -5.734 23.906 13.422 1 77.31 132 MET B C 1
ATOM 5299 O O . MET B 1 132 ? -6.59 23.125 13.852 1 77.31 132 MET B O 1
ATOM 5303 N N . ILE B 1 133 ? -5.98 24.984 12.836 1 74.5 133 ILE B N 1
ATOM 5304 C CA . ILE B 1 133 ? -7.383 25.328 12.609 1 74.5 133 ILE B CA 1
ATOM 5305 C C . ILE B 1 133 ? -8 24.312 11.633 1 74.5 133 ILE B C 1
ATOM 5307 O O . ILE B 1 133 ? -9.188 24 11.734 1 74.5 133 ILE B O 1
ATOM 5311 N N . GLY B 1 134 ? -7.18 23.844 10.75 1 71.38 134 GLY B N 1
ATOM 5312 C CA . GLY B 1 134 ? -7.625 22.812 9.828 1 71.38 134 GLY B CA 1
ATOM 5313 C C . GLY B 1 134 ? -8.094 21.547 10.523 1 71.38 134 GLY B C 1
ATOM 5314 O O . GLY B 1 134 ? -9.016 20.875 10.055 1 71.38 134 GLY B O 1
ATOM 5315 N N . SER B 1 135 ? -7.551 21.328 11.68 1 70.81 135 SER B N 1
ATOM 5316 C CA . SER B 1 135 ? -7.953 20.141 12.438 1 70.81 135 SER B CA 1
ATOM 5317 C C . SER B 1 135 ? -9.367 20.281 12.984 1 70.81 135 SER B C 1
ATOM 5319 O O . SER B 1 135 ? -10.023 19.297 13.297 1 70.81 135 SER B O 1
ATOM 5321 N N . HIS B 1 136 ? -9.828 21.531 12.945 1 76.94 136 HIS B N 1
ATOM 5322 C CA . HIS B 1 136 ? -11.156 21.812 13.469 1 76.94 136 HIS B CA 1
ATOM 5323 C C . HIS B 1 136 ? -12.133 22.156 12.344 1 76.94 136 HIS B C 1
ATOM 5325 O O . HIS B 1 136 ? -13.258 22.594 12.602 1 76.94 136 HIS B O 1
ATOM 5331 N N . ILE B 1 137 ? -11.656 22.031 11.273 1 77.25 137 ILE B N 1
ATOM 5332 C CA . ILE B 1 137 ? -12.43 22.547 10.148 1 77.25 137 ILE B CA 1
ATOM 5333 C C . ILE B 1 137 ? -13.797 21.859 10.109 1 77.25 137 ILE B C 1
ATOM 5335 O O . ILE B 1 137 ? -14.797 22.469 9.75 1 77.25 137 ILE B O 1
ATOM 5339 N N . HIS B 1 138 ? -13.867 20.672 10.516 1 75.44 138 HIS B N 1
ATOM 5340 C CA . HIS B 1 138 ? -15.141 19.953 10.523 1 75.44 138 HIS B CA 1
ATOM 5341 C C . HIS B 1 138 ? -16.094 20.547 11.555 1 75.44 138 HIS B C 1
ATOM 5343 O O . HIS B 1 138 ? -17.297 20.672 11.297 1 75.44 138 HIS B O 1
ATOM 5349 N N . LEU B 1 139 ? -15.523 20.891 12.609 1 76.19 139 LEU B N 1
ATOM 5350 C CA . LEU B 1 139 ? -16.328 21.516 13.648 1 76.19 139 LEU B CA 1
ATOM 5351 C C . LEU B 1 139 ? -16.812 22.891 13.203 1 76.19 139 LEU B C 1
ATOM 5353 O O . LEU B 1 139 ? -17.953 23.281 13.477 1 76.19 139 LEU B O 1
ATOM 5357 N N . ILE B 1 140 ? -15.953 23.531 12.578 1 80.69 140 ILE B N 1
ATOM 5358 C CA . ILE B 1 140 ? -16.281 24.875 12.086 1 80.69 140 ILE B CA 1
ATOM 5359 C C . ILE B 1 140 ? -17.406 24.766 11.055 1 80.69 140 ILE B C 1
ATOM 5361 O O . ILE B 1 140 ? -18.328 25.578 11.055 1 80.69 140 ILE B O 1
ATOM 5365 N N . CYS B 1 141 ? -17.312 23.781 10.281 1 79.25 141 CYS B N 1
ATOM 5366 C CA . CYS B 1 141 ? -18.344 23.594 9.258 1 79.25 141 CYS B CA 1
ATOM 5367 C C . CYS B 1 141 ? -19.672 23.188 9.891 1 79.25 141 CYS B C 1
ATOM 5369 O O . CYS B 1 141 ? -20.734 23.594 9.438 1 79.25 141 CYS B O 1
ATOM 5371 N N . LYS B 1 142 ? -19.594 22.438 10.891 1 78.19 142 LYS B N 1
ATOM 5372 C CA . LYS B 1 142 ? -20.797 21.938 11.555 1 78.19 142 LYS B CA 1
ATOM 5373 C C . LYS B 1 142 ? -21.484 23.047 12.344 1 78.19 142 LYS B C 1
ATOM 5375 O O . LYS B 1 142 ? -22.719 23.141 12.367 1 78.19 142 LYS B O 1
ATOM 5380 N N . THR B 1 143 ? -20.719 23.859 13.039 1 80.69 143 THR B N 1
ATOM 5381 C CA . THR B 1 143 ? -21.281 24.875 13.922 1 80.69 143 THR B CA 1
ATOM 5382 C C . THR B 1 143 ? -21.406 26.219 13.203 1 80.69 143 THR B C 1
ATOM 5384 O O . THR B 1 143 ? -22.078 27.125 13.68 1 80.69 143 THR B O 1
ATOM 5387 N N . ARG B 1 144 ? -20.672 26.344 12.195 1 84.06 144 ARG B N 1
ATOM 5388 C CA . ARG B 1 144 ? -20.609 27.594 11.43 1 84.06 144 ARG B CA 1
ATOM 5389 C C . ARG B 1 144 ? -20.094 28.734 12.289 1 84.06 144 ARG B C 1
ATOM 5391 O O . ARG B 1 144 ? -20.547 29.875 12.148 1 84.06 144 ARG B O 1
ATOM 5398 N N . THR B 1 145 ? -19.266 28.375 13.203 1 83.69 145 THR B N 1
ATOM 5399 C CA . THR B 1 145 ? -18.75 29.375 14.141 1 83.69 145 THR B CA 1
ATOM 5400 C C . THR B 1 145 ? -17.234 29.312 14.242 1 83.69 145 THR B C 1
ATOM 5402 O O . THR B 1 145 ? -16.656 28.219 14.25 1 83.69 145 THR B O 1
ATOM 5405 N N . LEU B 1 146 ? -16.641 30.453 14.297 1 86.75 146 LEU B N 1
ATOM 5406 C CA . LEU B 1 146 ? -15.203 30.594 14.516 1 86.75 146 LEU B CA 1
ATOM 5407 C C . LEU B 1 146 ? -14.898 31.812 15.383 1 86.75 146 LEU B C 1
ATOM 5409 O O . LEU B 1 146 ? -15.57 32.844 15.273 1 86.75 146 LEU B O 1
ATOM 5413 N N . SER B 1 147 ? -14 31.641 16.25 1 85.81 147 SER B N 1
ATOM 5414 C CA . SER B 1 147 ? -13.547 32.781 17.047 1 85.81 147 SER B CA 1
ATOM 5415 C C . SER B 1 147 ? -12.117 33.156 16.719 1 85.81 147 SER B C 1
ATOM 5417 O O . SER B 1 147 ? -11.289 32.281 16.406 1 85.81 147 SER B O 1
ATOM 5419 N N . CYS B 1 148 ? -11.898 34.406 16.656 1 87.25 148 CYS B N 1
ATOM 5420 C CA . CYS B 1 148 ? -10.578 34.969 16.406 1 87.25 148 CYS B CA 1
ATOM 5421 C C . CYS B 1 148 ? -10.133 35.875 17.547 1 87.25 148 CYS B C 1
ATOM 5423 O O . CYS B 1 148 ? -10.922 36.688 18.031 1 87.25 148 CYS B O 1
ATOM 5425 N N . LEU B 1 149 ? -8.828 35.812 17.891 1 81.62 149 LEU B N 1
ATOM 5426 C CA . LEU B 1 149 ? -8.391 36.531 19.094 1 81.62 149 LEU B CA 1
ATOM 5427 C C . LEU B 1 149 ? -7.34 37.562 18.75 1 81.62 149 LEU B C 1
ATOM 5429 O O . LEU B 1 149 ? -6.797 38.219 19.656 1 81.62 149 LEU B O 1
ATOM 5433 N N . SER B 1 150 ? -6.984 37.688 17.484 1 86.62 150 SER B N 1
ATOM 5434 C CA . SER B 1 150 ? -5.871 38.562 17.203 1 86.62 150 SER B CA 1
ATOM 5435 C C . SER B 1 150 ? -5.992 39.188 15.805 1 86.62 150 SER B C 1
ATOM 5437 O O . SER B 1 150 ? -6.68 38.625 14.945 1 86.62 150 SER B O 1
ATOM 5439 N N . LYS B 1 151 ? -5.254 40.312 15.758 1 87.5 151 LYS B N 1
ATOM 5440 C CA . LYS B 1 151 ? -5.184 41 14.461 1 87.5 151 LYS B CA 1
ATOM 5441 C C . LYS B 1 151 ? -4.52 40.094 13.414 1 87.5 151 LYS B C 1
ATOM 5443 O O . LYS B 1 151 ? -4.891 40.125 12.242 1 87.5 151 LYS B O 1
ATOM 5448 N N . GLY B 1 152 ? -3.615 39.312 13.875 1 89.19 152 GLY B N 1
ATOM 5449 C CA . GLY B 1 152 ? -2.859 38.469 12.953 1 89.19 152 GLY B CA 1
ATOM 5450 C C . GLY B 1 152 ? -3.713 37.406 12.258 1 89.19 152 GLY B C 1
ATOM 5451 O O . GLY B 1 152 ? -3.432 37.031 11.125 1 89.19 152 GLY B O 1
ATOM 5452 N N . THR B 1 153 ? -4.75 36.938 12.914 1 91.5 153 THR B N 1
ATOM 5453 C CA . THR B 1 153 ? -5.551 35.875 12.359 1 91.5 153 THR B CA 1
ATOM 5454 C C . THR B 1 153 ? -6.898 36.375 11.867 1 91.5 153 THR B C 1
ATOM 5456 O O . THR B 1 153 ? -7.711 35.625 11.344 1 91.5 153 THR B O 1
ATOM 5459 N N . ALA B 1 154 ? -7.121 37.656 12.016 1 92.19 154 ALA B N 1
ATOM 5460 C CA . ALA B 1 154 ? -8.43 38.219 11.734 1 92.19 154 ALA B CA 1
ATOM 5461 C C . ALA B 1 154 ? -8.773 38.094 10.25 1 92.19 154 ALA B C 1
ATOM 5463 O O . ALA B 1 154 ? -9.867 37.656 9.891 1 92.19 154 ALA B O 1
ATOM 5464 N N . ALA B 1 155 ? -7.832 38.5 9.438 1 94.06 155 ALA B N 1
ATOM 5465 C CA . ALA B 1 155 ? -8.086 38.5 8 1 94.06 155 ALA B CA 1
ATOM 5466 C C . ALA B 1 155 ? -8.336 37.094 7.496 1 94.06 155 ALA B C 1
ATOM 5468 O O . ALA B 1 155 ? -9.234 36.844 6.68 1 94.06 155 ALA B O 1
ATOM 5469 N N . ILE B 1 156 ? -7.535 36.188 7.953 1 93.25 156 ILE B N 1
ATOM 5470 C CA . ILE B 1 156 ? -7.672 34.812 7.523 1 93.25 156 ILE B CA 1
ATOM 5471 C C . ILE B 1 156 ? -9 34.25 8.023 1 93.25 156 ILE B C 1
ATOM 5473 O O . ILE B 1 156 ? -9.68 33.5 7.305 1 93.25 156 ILE B O 1
ATOM 5477 N N . SER B 1 157 ? -9.336 34.469 9.219 1 92.38 157 SER B N 1
ATOM 5478 C CA . SER B 1 157 ? -10.602 34 9.773 1 92.38 157 SER B CA 1
ATOM 5479 C C . SER B 1 157 ? -11.781 34.562 8.984 1 92.38 157 SER B C 1
ATOM 5481 O O . SER B 1 157 ? -12.758 33.844 8.734 1 92.38 157 SER B O 1
ATOM 5483 N N . TYR B 1 158 ? -11.672 35.812 8.688 1 93.94 158 TYR B N 1
ATOM 5484 C CA . TYR B 1 158 ? -12.703 36.469 7.879 1 93.94 158 TYR B CA 1
ATOM 5485 C C . TYR B 1 158 ? -12.891 35.75 6.555 1 93.94 158 TYR B C 1
ATOM 5487 O O . TYR B 1 158 ? -14.016 35.438 6.152 1 93.94 158 TYR B O 1
ATOM 5495 N N . LEU B 1 159 ? -11.805 35.531 5.918 1 93.62 159 LEU B N 1
ATOM 5496 C CA . LEU B 1 159 ? -11.859 34.812 4.641 1 93.62 159 LEU B CA 1
ATOM 5497 C C . LEU B 1 159 ? -12.445 33.406 4.805 1 93.62 159 LEU B C 1
ATOM 5499 O O . LEU B 1 159 ? -13.281 33 4.004 1 93.62 159 LEU B O 1
ATOM 5503 N N . LEU B 1 160 ? -11.992 32.656 5.797 1 91.38 160 LEU B N 1
ATOM 5504 C CA . LEU B 1 160 ? -12.461 31.297 6.035 1 91.38 160 LEU B CA 1
ATOM 5505 C C . LEU B 1 160 ? -13.969 31.266 6.258 1 91.38 160 LEU B C 1
ATOM 5507 O O . LEU B 1 160 ? -14.656 30.406 5.719 1 91.38 160 LEU B O 1
ATOM 5511 N N . VAL B 1 161 ? -14.461 32.094 7.023 1 90.19 161 VAL B N 1
ATOM 5512 C CA . VAL B 1 161 ? -15.891 32.156 7.316 1 90.19 161 VAL B CA 1
ATOM 5513 C C . VAL B 1 161 ? -16.656 32.531 6.055 1 90.19 161 VAL B C 1
ATOM 5515 O O . VAL B 1 161 ? -17.766 32.031 5.82 1 90.19 161 VAL B O 1
ATOM 5518 N N . THR B 1 162 ? -16.141 33.469 5.305 1 92.25 162 THR B N 1
ATOM 5519 C CA . THR B 1 162 ? -16.766 33.844 4.035 1 92.25 162 THR B CA 1
ATOM 5520 C C . THR B 1 162 ? -16.875 32.594 3.129 1 92.25 162 THR B C 1
ATOM 5522 O O . THR B 1 162 ? -17.922 32.375 2.523 1 92.25 162 THR B O 1
ATOM 5525 N N . LEU B 1 163 ? -15.773 31.906 3.033 1 91.12 163 LEU B N 1
ATOM 5526 C CA . LEU B 1 163 ? -15.773 30.703 2.225 1 91.12 163 LEU B CA 1
ATOM 5527 C C . LEU B 1 163 ? -16.797 29.688 2.752 1 91.12 163 LEU B C 1
ATOM 5529 O O . LEU B 1 163 ? -17.453 29.016 1.972 1 91.12 163 LEU B O 1
ATOM 5533 N N . LEU B 1 164 ? -16.875 29.578 4.023 1 88.62 164 LEU B N 1
ATOM 5534 C CA . LEU B 1 164 ? -17.828 28.672 4.645 1 88.62 164 LEU B CA 1
ATOM 5535 C C . LEU B 1 164 ? -19.266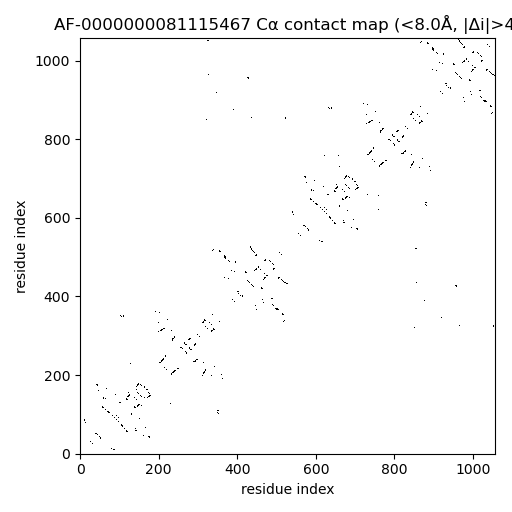 29.078 4.305 1 88.62 164 LEU B C 1
ATOM 5537 O O . LEU B 1 164 ? -20.094 28.234 3.998 1 88.62 164 LEU B O 1
ATOM 5541 N N . CYS B 1 165 ? -19.531 30.281 4.418 1 88.62 165 CYS B N 1
ATOM 5542 C CA . CYS B 1 165 ? -20.859 30.797 4.086 1 88.62 165 CYS B CA 1
ATOM 5543 C C . CYS B 1 165 ? -21.203 30.484 2.633 1 88.62 165 CYS B C 1
ATOM 5545 O O . CYS B 1 165 ? -22.328 30.094 2.332 1 88.62 165 CYS B O 1
ATOM 5547 N N . ASP B 1 166 ? -20.281 30.734 1.864 1 88.31 166 ASP B N 1
ATOM 5548 C CA . ASP B 1 166 ? -20.484 30.438 0.449 1 88.31 166 ASP B CA 1
ATOM 5549 C C . ASP B 1 166 ? -20.719 28.953 0.218 1 88.31 166 ASP B C 1
ATOM 5551 O O . ASP B 1 166 ? -21.562 28.562 -0.586 1 88.31 166 ASP B O 1
ATOM 5555 N N . ALA B 1 167 ? -19.906 28.156 0.874 1 84.81 167 ALA B N 1
ATOM 5556 C CA . ALA B 1 167 ? -19.969 26.703 0.706 1 84.81 167 ALA B CA 1
ATOM 5557 C C . ALA B 1 167 ? -21.312 26.156 1.181 1 84.81 167 ALA B C 1
ATOM 5559 O O . ALA B 1 167 ? -21.859 25.234 0.585 1 84.81 167 ALA B O 1
ATOM 5560 N N . GLN B 1 168 ? -21.797 26.656 2.256 1 81.75 168 GLN B N 1
ATOM 5561 C CA . GLN B 1 168 ? -23.031 26.156 2.84 1 81.75 168 GLN B CA 1
ATOM 5562 C C . GLN B 1 168 ? -24.234 26.953 2.365 1 81.75 168 GLN B C 1
ATOM 5564 O O . GLN B 1 168 ? -25.375 26.672 2.748 1 81.75 168 GLN B O 1
ATOM 5569 N N . GLU B 1 169 ? -23.969 27.922 1.491 1 77 169 GLU B N 1
ATOM 5570 C CA . GLU B 1 169 ? -25.031 28.828 1.109 1 77 169 GLU B CA 1
ATOM 5571 C C . GLU B 1 169 ? -25.844 29.266 2.326 1 77 169 GLU B C 1
ATOM 5573 O O . GLU B 1 169 ? -27.078 29.234 2.297 1 77 169 GLU B O 1
ATOM 5578 N N . ALA B 1 170 ? -25.094 29.297 3.357 1 74.44 170 ALA B N 1
ATOM 5579 C CA . ALA B 1 170 ? -25.719 29.625 4.637 1 74.44 170 ALA B CA 1
ATOM 5580 C C . ALA B 1 170 ? -25.922 31.141 4.77 1 74.44 170 ALA B C 1
ATOM 5582 O O . ALA B 1 170 ? -25.156 31.922 4.219 1 74.44 170 ALA B O 1
ATOM 5583 N N . GLU B 1 171 ? -26.984 31.359 5.457 1 66.62 171 GLU B N 1
ATOM 5584 C CA . GLU B 1 171 ? -27.25 32.781 5.715 1 66.62 171 GLU B CA 1
ATOM 5585 C C . GLU B 1 171 ? -26.531 33.25 6.973 1 66.62 171 GLU B C 1
ATOM 5587 O O . GLU B 1 171 ? -26.312 34.438 7.16 1 66.62 171 GLU B O 1
ATOM 5592 N N . GLU B 1 172 ? -26.172 32.188 7.699 1 73.06 172 GLU B N 1
ATOM 5593 C CA . GLU B 1 172 ? -25.609 32.75 8.93 1 73.06 172 GLU B CA 1
ATOM 5594 C C . GLU B 1 172 ? -24.391 31.969 9.383 1 73.06 172 GLU B C 1
ATOM 5596 O O . GLU B 1 172 ? -24.484 30.797 9.734 1 73.06 172 GLU B O 1
ATOM 5601 N N . CYS B 1 173 ? -23.25 32.438 9.18 1 82.56 173 CYS B N 1
ATOM 5602 C CA . CYS B 1 173 ? -22.016 32.062 9.844 1 82.56 173 CYS B CA 1
ATOM 5603 C C . CYS B 1 173 ? -21.594 33.094 10.867 1 82.56 173 CYS B C 1
ATOM 5605 O O . CYS B 1 173 ? -22.141 34.219 10.875 1 82.56 173 CYS B O 1
ATOM 5607 N N . ARG B 1 174 ? -20.844 32.656 11.836 1 83.75 174 ARG B N 1
ATOM 5608 C CA . ARG B 1 174 ? -20.484 33.625 12.875 1 83.75 174 ARG B CA 1
ATOM 5609 C C . ARG B 1 174 ? -18.984 33.562 13.156 1 83.75 174 ARG B C 1
ATOM 5611 O O . ARG B 1 174 ? -18.469 32.531 13.594 1 83.75 174 ARG B O 1
ATOM 5618 N N . LEU B 1 175 ? -18.438 34.625 12.883 1 86.94 175 LEU B N 1
ATOM 5619 C CA . LEU B 1 175 ? -17.062 34.875 13.297 1 86.94 175 LEU B CA 1
ATOM 5620 C C . LEU B 1 175 ? -17 35.844 14.461 1 86.94 175 LEU B C 1
ATOM 5622 O O . LEU B 1 175 ? -17.391 37.031 14.305 1 86.94 175 LEU B O 1
ATOM 5626 N N . TYR B 1 176 ? -16.531 35.344 15.555 1 85.62 176 TYR B N 1
ATOM 5627 C CA . TYR B 1 176 ? -16.438 36.188 16.75 1 85.62 176 TYR B CA 1
ATOM 5628 C C . TYR B 1 176 ? -15.039 36.75 16.906 1 85.62 176 TYR B C 1
ATOM 5630 O O . TYR B 1 176 ? -14.062 36.031 17.047 1 85.62 176 TYR B O 1
ATOM 5638 N N . PHE B 1 177 ? -14.969 38.031 16.812 1 85.19 177 PHE B N 1
ATOM 5639 C CA . PHE B 1 177 ? -13.719 38.719 17.156 1 85.19 177 PHE B CA 1
ATOM 5640 C C . PHE B 1 177 ? -13.68 39.062 18.641 1 85.19 177 PHE B C 1
ATOM 5642 O O . PHE B 1 177 ? -14.539 39.812 19.125 1 85.19 177 PHE B O 1
ATOM 5649 N N . GLU B 1 178 ? -12.719 38.5 19.281 1 83.06 178 GLU B N 1
ATOM 5650 C CA . GLU B 1 178 ? -12.609 38.688 20.734 1 83.06 178 GLU B CA 1
ATOM 5651 C C . GLU B 1 178 ? -11.359 39.469 21.109 1 83.06 178 GLU B C 1
ATOM 5653 O O . GLU B 1 178 ? -10.438 39.594 20.297 1 83.06 178 GLU B O 1
ATOM 5658 N N . ARG B 1 179 ? -11.398 40 22.375 1 78.19 179 ARG B N 1
ATOM 5659 C CA . ARG B 1 179 ? -10.227 40.719 22.875 1 78.19 179 ARG B CA 1
ATOM 5660 C C . ARG B 1 179 ? -9.023 39.781 22.969 1 78.19 179 ARG B C 1
ATOM 5662 O O . ARG B 1 179 ? -9.172 38.594 23.312 1 78.19 179 ARG B O 1
ATOM 5669 N N . PRO B 1 180 ? -7.883 40.375 22.547 1 65.5 180 PRO B N 1
ATOM 5670 C CA . PRO B 1 180 ? -6.668 39.562 22.641 1 65.5 180 PRO B CA 1
ATOM 5671 C C . PRO B 1 180 ? -6.457 39 24.047 1 65.5 180 PRO B C 1
ATOM 5673 O O . PRO B 1 180 ? -6.738 39.688 25.031 1 65.5 180 PRO B O 1
ATOM 5676 N N . ARG B 1 181 ? -6.699 37.812 24.266 1 58.28 181 ARG B N 1
ATOM 5677 C CA . ARG B 1 181 ? -6.379 37.188 25.547 1 58.28 181 ARG B CA 1
ATOM 5678 C C . ARG B 1 181 ? -4.98 36.594 25.531 1 58.28 181 ARG B C 1
ATOM 5680 O O . ARG B 1 181 ? -4.531 36.094 24.5 1 58.28 181 ARG B O 1
ATOM 5687 N N . ASN B 1 182 ? -3.977 37.188 26.344 1 48.56 182 ASN B N 1
ATOM 5688 C CA . ASN B 1 182 ? -2.67 36.562 26.531 1 48.56 182 ASN B CA 1
ATOM 5689 C C . ASN B 1 182 ? -2.799 35.094 26.891 1 48.56 182 ASN B C 1
ATOM 5691 O O . ASN B 1 182 ? -1.909 34.5 27.531 1 48.56 182 ASN B O 1
ATOM 5695 N N . SER B 1 183 ? -3.906 34.688 27.156 1 41.69 183 SER B N 1
ATOM 5696 C CA . SER B 1 183 ? -3.869 33.344 27.734 1 41.69 183 SER B CA 1
ATOM 5697 C C . SER B 1 183 ? -3.098 32.375 26.844 1 41.69 183 SER B C 1
ATOM 5699 O O . SER B 1 183 ? -3.398 32.25 25.656 1 41.69 183 SER B O 1
ATOM 5701 N N . PRO B 1 184 ? -1.796 32.281 27.297 1 40.34 184 PRO B N 1
ATOM 5702 C CA . PRO B 1 184 ? -0.988 31.312 26.578 1 40.34 184 PRO B CA 1
ATOM 5703 C C . PRO B 1 184 ? -1.819 30.156 26.031 1 40.34 184 PRO B C 1
ATOM 5705 O O . PRO B 1 184 ? -1.549 29.656 24.938 1 40.34 184 PRO B O 1
ATOM 5708 N N . ASN B 1 185 ? -2.168 29.312 27.188 1 35.53 185 ASN B N 1
ATOM 5709 C CA . ASN B 1 185 ? -2.555 27.922 27.094 1 35.53 185 ASN B CA 1
ATOM 5710 C C . ASN B 1 185 ? -3.881 27.75 26.359 1 35.53 185 ASN B C 1
ATOM 5712 O O . ASN B 1 185 ? -4.949 27.906 26.938 1 35.53 185 ASN B O 1
ATOM 5716 N N . VAL B 1 186 ? -4.086 28.547 25.531 1 35.38 186 VAL B N 1
ATOM 5717 C CA . VAL B 1 186 ? -5.355 28.25 24.859 1 35.38 186 VAL B CA 1
ATOM 5718 C C . VAL B 1 186 ? -5.691 26.781 25.047 1 35.38 186 VAL B C 1
ATOM 5720 O O . VAL B 1 186 ? -4.961 25.906 24.562 1 35.38 186 VAL B O 1
ATOM 5723 N N . ASP B 1 187 ? -6.297 26.594 26.188 1 31.84 187 ASP B N 1
ATOM 5724 C CA . ASP B 1 187 ? -7.082 25.391 26.484 1 31.84 187 ASP B CA 1
ATOM 5725 C C . ASP B 1 187 ? -7.953 25 25.297 1 31.84 187 ASP B C 1
ATOM 5727 O O . ASP B 1 187 ? -8.938 25.672 25 1 31.84 187 ASP B O 1
ATOM 5731 N N . PHE B 1 188 ? -7.531 25.125 24.156 1 32.81 188 PHE B N 1
ATOM 5732 C CA . PHE B 1 188 ? -8.523 24.5 23.297 1 32.81 188 PHE B CA 1
ATOM 5733 C C . PHE B 1 188 ? -9.57 23.766 24.125 1 32.81 188 PHE B C 1
ATOM 5735 O O . PHE B 1 188 ? -9.258 23.234 25.203 1 32.81 188 PHE B O 1
ATOM 5742 N N . GLY B 1 189 ? -10.812 24.375 24.281 1 32.06 189 GLY B N 1
ATOM 5743 C CA . GLY B 1 189 ? -11.898 23.75 25.031 1 32.06 189 GLY B CA 1
ATOM 5744 C C . GLY B 1 189 ? -11.617 22.297 25.391 1 32.06 189 GLY B C 1
ATOM 5745 O O . GLY B 1 189 ? -11.375 21.969 26.547 1 32.06 189 GLY B O 1
ATOM 5746 N N . GLY B 1 190 ? -12.164 21.422 24.516 1 30.89 190 GLY B N 1
ATOM 5747 C CA . GLY B 1 190 ? -11.961 20.109 25.109 1 30.89 190 GLY B CA 1
ATOM 5748 C C . GLY B 1 190 ? -10.508 19.844 25.453 1 30.89 190 GLY B C 1
ATOM 5749 O O . GLY B 1 190 ? -9.727 19.422 24.578 1 30.89 190 GLY B O 1
ATOM 5750 N N . ASN B 1 191 ? -9.703 20.734 25.953 1 32.16 191 ASN B N 1
ATOM 5751 C CA . ASN B 1 191 ? -8.633 20.359 26.875 1 32.16 191 ASN B CA 1
ATOM 5752 C C . ASN B 1 191 ? -8.758 18.922 27.344 1 32.16 191 ASN B C 1
ATOM 5754 O O . ASN B 1 191 ? -8.211 18.531 28.375 1 32.16 191 ASN B O 1
ATOM 5758 N N . TRP B 1 192 ? -9.938 18.641 27.188 1 31.86 192 TRP B N 1
ATOM 5759 C CA . TRP B 1 192 ? -9.969 17.203 27.453 1 31.86 192 TRP B CA 1
ATOM 5760 C C . TRP B 1 192 ? -8.781 16.5 26.797 1 31.86 192 TRP B C 1
ATOM 5762 O O . TRP B 1 192 ? -8.844 15.312 26.484 1 31.86 192 TRP B O 1
ATOM 5772 N N . MET B 1 193 ? -7.98 17.438 26.375 1 34.81 193 MET B N 1
ATOM 5773 C CA . MET B 1 193 ? -6.668 16.859 26.109 1 34.81 193 MET B CA 1
ATOM 5774 C C . MET B 1 193 ? -6.309 15.812 27.156 1 34.81 193 MET B C 1
ATOM 5776 O O . MET B 1 193 ? -6.023 16.141 28.297 1 34.81 193 MET B O 1
ATOM 5780 N N . LEU B 1 194 ? -7.195 15.039 27.328 1 34.03 194 LEU B N 1
ATOM 5781 C CA . LEU B 1 194 ? -6.777 13.93 28.188 1 34.03 194 LEU B CA 1
ATOM 5782 C C . LEU B 1 194 ? -5.258 13.82 28.219 1 34.03 194 LEU B C 1
ATOM 5784 O O . LEU B 1 194 ? -4.598 13.898 27.188 1 34.03 194 LEU B O 1
ATOM 5788 N N . GLN B 1 195 ? -4.625 14.539 29.125 1 36.16 195 GLN B N 1
ATOM 5789 C CA . GLN B 1 195 ? -3.344 14.055 29.641 1 36.16 195 GLN B CA 1
ATOM 5790 C C . GLN B 1 195 ? -3.049 12.648 29.141 1 36.16 195 GLN B C 1
ATOM 5792 O O . GLN B 1 195 ? -2.312 11.898 29.781 1 36.16 195 GLN B O 1
ATOM 5797 N N . THR B 1 196 ? -4.051 12.094 28.516 1 41.53 196 THR B N 1
ATOM 5798 C CA . THR B 1 196 ? -3.682 10.727 28.188 1 41.53 196 THR B CA 1
ATOM 5799 C C . THR B 1 196 ? -2.338 10.688 27.469 1 41.53 196 THR B C 1
ATOM 5801 O O . THR B 1 196 ? -2.008 11.609 26.703 1 41.53 196 THR B O 1
ATOM 5804 N N . LYS B 1 197 ? -1.363 10.047 28.016 1 50.62 197 LYS B N 1
ATOM 5805 C CA . LYS B 1 197 ? -0.037 9.641 27.562 1 50.62 197 LYS B CA 1
ATOM 5806 C C . LYS B 1 197 ? 0.024 9.594 26.031 1 50.62 197 LYS B C 1
ATOM 5808 O O . LYS B 1 197 ? -0.339 8.586 25.422 1 50.62 197 LYS B O 1
ATOM 5813 N N . ASN B 1 198 ? -0.12 10.805 25.328 1 56.41 198 ASN B N 1
ATOM 5814 C CA . ASN B 1 198 ? 0.025 10.852 23.875 1 56.41 198 ASN B CA 1
ATOM 5815 C C . ASN B 1 198 ? 1.239 10.055 23.406 1 56.41 198 ASN B C 1
ATOM 5817 O O . ASN B 1 198 ? 2.352 10.266 23.891 1 56.41 198 ASN B O 1
ATOM 5821 N N . PRO B 1 199 ? 0.839 9.094 22.609 1 65.69 199 PRO B N 1
ATOM 5822 C CA . PRO B 1 199 ? 1.951 8.258 22.156 1 65.69 199 PRO B CA 1
ATOM 5823 C C . PRO B 1 199 ? 2.867 8.984 21.172 1 65.69 199 PRO B C 1
ATOM 5825 O O . PRO B 1 199 ? 3.986 8.531 20.922 1 65.69 199 PRO B O 1
ATOM 5828 N N . ILE B 1 200 ? 2.246 10.406 20.781 1 75.5 200 ILE B N 1
ATOM 5829 C CA . ILE B 1 200 ? 3.072 11.109 19.812 1 75.5 200 ILE B CA 1
ATOM 5830 C C . ILE B 1 200 ? 3.021 12.609 20.078 1 75.5 200 ILE B C 1
ATOM 5832 O O . ILE B 1 200 ? 2.059 13.109 20.656 1 75.5 200 ILE B O 1
ATOM 5836 N N . ARG B 1 201 ? 4.016 13.352 19.703 1 79.06 201 ARG B N 1
ATOM 5837 C CA . ARG B 1 201 ? 4.078 14.805 19.844 1 79.06 201 ARG B CA 1
ATOM 5838 C C . ARG B 1 201 ? 3.012 15.484 19 1 79.06 201 ARG B C 1
ATOM 5840 O O . ARG B 1 201 ? 2.496 14.891 18.047 1 79.06 201 ARG B O 1
ATOM 5847 N N . GLY B 1 202 ? 2.707 16.719 19.297 1 78.56 202 GLY B N 1
ATOM 5848 C CA . GLY B 1 202 ? 1.644 17.469 18.656 1 78.56 202 GLY B CA 1
ATOM 5849 C C . GLY B 1 202 ? 1.971 17.875 17.234 1 78.56 202 GLY B C 1
ATOM 5850 O O . GLY B 1 202 ? 3.088 17.656 16.766 1 78.56 202 GLY B O 1
ATOM 5851 N N . LEU B 1 203 ? 1.007 18.469 16.641 1 81.88 203 LEU B N 1
ATOM 5852 C CA . LEU B 1 203 ? 1.062 18.844 15.234 1 81.88 203 LEU B CA 1
ATOM 5853 C C . LEU B 1 203 ? 2.205 19.812 14.977 1 81.88 203 LEU B C 1
ATOM 5855 O O . LEU B 1 203 ? 2.814 19.797 13.906 1 81.88 203 LEU B O 1
ATOM 5859 N N . TYR B 1 204 ? 2.506 20.641 15.961 1 81.94 204 TYR B N 1
ATOM 5860 C CA . TYR B 1 204 ? 3.527 21.672 15.789 1 81.94 204 TYR B CA 1
ATOM 5861 C C . TYR B 1 204 ? 4.82 21.281 16.5 1 81.94 204 TYR B C 1
ATOM 5863 O O . TYR B 1 204 ? 5.586 22.141 16.922 1 81.94 204 TYR B O 1
ATOM 5871 N N . SER B 1 205 ? 5.086 20.047 16.625 1 85.69 205 SER B N 1
ATOM 5872 C CA . SER B 1 205 ? 6.203 19.594 17.453 1 85.69 205 SER B CA 1
ATOM 5873 C C . SER B 1 205 ? 7.512 19.609 16.656 1 85.69 205 SER B C 1
ATOM 5875 O O . SER B 1 205 ? 8.594 19.516 17.25 1 85.69 205 SER B O 1
ATOM 5877 N N . GLY B 1 206 ? 7.441 19.766 15.391 1 91.5 206 GLY B N 1
ATOM 5878 C CA . GLY B 1 206 ? 8.656 19.859 14.602 1 91.5 206 GLY B CA 1
ATOM 5879 C C . GLY B 1 206 ? 9.211 18.516 14.18 1 91.5 206 GLY B C 1
ATOM 5880 O O . GLY B 1 206 ? 8.711 17.469 14.594 1 91.5 206 GLY B O 1
ATOM 5881 N N . THR B 1 207 ? 10.305 18.609 13.406 1 96 207 THR B N 1
ATOM 5882 C CA . THR B 1 207 ? 10.875 17.438 12.758 1 96 207 THR B CA 1
ATOM 5883 C C . THR B 1 207 ? 12.195 17.031 13.406 1 96 207 THR B C 1
ATOM 5885 O O . THR B 1 207 ? 12.992 17.906 13.773 1 96 207 THR B O 1
ATOM 5888 N N . VAL B 1 208 ? 12.391 15.742 13.594 1 96.94 208 VAL B N 1
ATOM 5889 C CA . VAL B 1 208 ? 13.703 15.188 13.914 1 96.94 208 VAL B CA 1
ATOM 5890 C C . VAL B 1 208 ? 14.328 14.594 12.656 1 96.94 208 VAL B C 1
ATOM 5892 O O . VAL B 1 208 ? 13.711 13.773 11.969 1 96.94 208 VAL B O 1
ATOM 5895 N N . ALA B 1 209 ? 15.523 15.055 12.359 1 98.19 209 ALA B N 1
ATOM 5896 C CA . ALA B 1 209 ? 16.266 14.508 11.227 1 98.19 209 ALA B CA 1
ATOM 5897 C C . ALA B 1 209 ? 17.312 13.5 11.688 1 98.19 209 ALA B C 1
ATOM 5899 O O . ALA B 1 209 ? 18 13.727 12.672 1 98.19 209 ALA B O 1
ATOM 5900 N N . VAL B 1 210 ? 17.359 12.406 11.023 1 98.44 210 VAL B N 1
ATOM 5901 C CA . VAL B 1 210 ? 18.344 11.367 11.281 1 98.44 210 VAL B CA 1
ATOM 5902 C C . VAL B 1 210 ? 19.203 11.156 10.031 1 98.44 210 VAL B C 1
ATOM 5904 O O . VAL B 1 210 ? 18.688 10.891 8.953 1 98.44 210 VAL B O 1
ATOM 5907 N N . VAL B 1 211 ? 20.5 11.281 10.211 1 98.19 211 VAL B N 1
ATOM 5908 C CA . VAL B 1 211 ? 21.438 11.109 9.109 1 98.19 211 VAL B CA 1
ATOM 5909 C C . VAL B 1 211 ? 22.344 9.914 9.383 1 98.19 211 VAL B C 1
ATOM 5911 O O . VAL B 1 211 ? 23.188 9.953 10.289 1 98.19 211 VAL B O 1
ATOM 5914 N N . SER B 1 212 ? 22.203 8.898 8.562 1 96.94 212 SER B N 1
ATOM 5915 C CA . SER B 1 212 ? 22.969 7.672 8.742 1 96.94 212 SER B CA 1
ATOM 5916 C C . SER B 1 212 ? 24.281 7.719 7.961 1 96.94 212 SER B C 1
ATOM 5918 O O . SER B 1 212 ? 24.531 8.68 7.227 1 96.94 212 SER B O 1
ATOM 5920 N N . ASP B 1 213 ? 25.078 6.68 8.117 1 94.69 213 ASP B N 1
ATOM 5921 C CA . ASP B 1 213 ? 26.438 6.652 7.562 1 94.69 213 ASP B CA 1
ATOM 5922 C C . ASP B 1 213 ? 26.406 6.516 6.043 1 94.69 213 ASP B C 1
ATOM 5924 O O . ASP B 1 213 ? 27.328 6.945 5.355 1 94.69 213 ASP B O 1
ATOM 5928 N N . ASP B 1 214 ? 25.328 5.961 5.492 1 91.94 214 ASP B N 1
ATOM 5929 C CA . ASP B 1 214 ? 25.281 5.762 4.047 1 91.94 214 ASP B CA 1
ATOM 5930 C C . ASP B 1 214 ? 24.422 6.832 3.369 1 91.94 214 ASP B C 1
ATOM 5932 O O . ASP B 1 214 ? 24.062 6.688 2.203 1 91.94 214 ASP B O 1
ATOM 5936 N N . ALA B 1 215 ? 24.109 7.875 4.09 1 94.56 215 ALA B N 1
ATOM 5937 C CA . ALA B 1 215 ? 23.297 8.961 3.561 1 94.56 215 ALA B CA 1
ATOM 5938 C C . ALA B 1 215 ? 24.109 9.883 2.664 1 94.56 215 ALA B C 1
ATOM 5940 O O . ALA B 1 215 ? 25.344 9.914 2.754 1 94.56 215 ALA B O 1
ATOM 5941 N N . ASP B 1 216 ? 23.484 10.547 1.733 1 93 216 ASP B N 1
ATOM 5942 C CA . ASP B 1 216 ? 24.062 11.711 1.064 1 93 216 ASP B CA 1
ATOM 5943 C C . ASP B 1 216 ? 24.062 12.93 1.982 1 93 216 ASP B C 1
ATOM 5945 O O . ASP B 1 216 ? 23.094 13.688 2.02 1 93 216 ASP B O 1
ATOM 5949 N N . VAL B 1 217 ? 25.141 13.164 2.631 1 95.88 217 VAL B N 1
ATOM 5950 C CA . VAL B 1 217 ? 25.234 14.148 3.703 1 95.88 217 VAL B CA 1
ATOM 5951 C C . VAL B 1 217 ? 25 15.555 3.137 1 95.88 217 VAL B C 1
ATOM 5953 O O . VAL B 1 217 ? 24.281 16.359 3.729 1 95.88 217 VAL B O 1
ATOM 5956 N N . ASP B 1 218 ? 25.5 15.836 1.993 1 94.12 218 ASP B N 1
ATOM 5957 C CA . ASP B 1 218 ? 25.375 17.172 1.403 1 94.12 218 ASP B CA 1
ATOM 5958 C C . ASP B 1 218 ? 23.922 17.484 1.066 1 94.12 218 ASP B C 1
ATOM 5960 O O . ASP B 1 218 ? 23.422 18.562 1.383 1 94.12 218 ASP B O 1
ATOM 5964 N N . SER B 1 219 ? 23.297 16.516 0.469 1 93.06 219 SER B N 1
ATOM 5965 C CA . SER B 1 219 ? 21.875 16.688 0.152 1 93.06 219 SER B CA 1
ATOM 5966 C C . SER B 1 219 ? 21.047 16.859 1.418 1 93.06 219 SER B C 1
ATOM 5968 O O . SER B 1 219 ? 20.094 17.641 1.443 1 93.06 219 SER B O 1
ATOM 5970 N N . ALA B 1 220 ? 21.391 16.078 2.387 1 95.62 220 ALA B N 1
ATOM 5971 C CA . ALA B 1 220 ? 20.672 16.156 3.656 1 95.62 220 ALA B CA 1
ATOM 5972 C C . ALA B 1 220 ? 20.766 17.547 4.262 1 95.62 220 ALA B C 1
ATOM 5974 O O . ALA B 1 220 ? 19.766 18.156 4.625 1 95.62 220 ALA B O 1
ATOM 5975 N N . VAL B 1 221 ? 21.984 18.094 4.328 1 94.69 221 VAL B N 1
ATOM 5976 C CA . VAL B 1 221 ? 22.203 19.406 4.926 1 94.69 221 VAL B CA 1
ATOM 5977 C C . VAL B 1 221 ? 21.438 20.469 4.145 1 94.69 221 VAL B C 1
ATOM 5979 O O . VAL B 1 221 ? 20.734 21.297 4.734 1 94.69 221 VAL B O 1
ATOM 5982 N N . ASP B 1 222 ? 21.469 20.375 2.861 1 92.88 222 ASP B N 1
ATOM 5983 C CA . ASP B 1 222 ? 20.797 21.344 2.014 1 92.88 222 ASP B CA 1
ATOM 5984 C C . ASP B 1 222 ? 19.297 21.344 2.266 1 92.88 222 ASP B C 1
ATOM 5986 O O . ASP B 1 222 ? 18.688 22.391 2.449 1 92.88 222 ASP B O 1
ATOM 5990 N N . LYS B 1 223 ? 18.703 20.172 2.334 1 93.44 223 LYS B N 1
ATOM 5991 C CA . LYS B 1 223 ? 17.25 20.062 2.465 1 93.44 223 LYS B CA 1
ATOM 5992 C C . LYS B 1 223 ? 16.797 20.391 3.885 1 93.44 223 LYS B C 1
ATOM 5994 O O . LYS B 1 223 ? 15.789 21.062 4.082 1 93.44 223 LYS B O 1
ATOM 5999 N N . ILE B 1 224 ? 17.516 19.953 4.836 1 92.81 224 ILE B N 1
ATOM 6000 C CA . ILE B 1 224 ? 17.109 20.109 6.223 1 92.81 224 ILE B CA 1
ATOM 6001 C C . ILE B 1 224 ? 17.172 21.594 6.609 1 92.81 224 ILE B C 1
ATOM 6003 O O . ILE B 1 224 ? 16.281 22.094 7.305 1 92.81 224 ILE B O 1
ATOM 6007 N N . ILE B 1 225 ? 18.188 22.312 6.172 1 89.06 225 ILE B N 1
ATOM 6008 C CA . ILE B 1 225 ? 18.344 23.719 6.578 1 89.06 225 ILE B CA 1
ATOM 6009 C C . ILE B 1 225 ? 17.312 24.578 5.855 1 89.06 225 ILE B C 1
ATOM 6011 O O . ILE B 1 225 ? 17.047 25.703 6.273 1 89.06 225 ILE B O 1
ATOM 6015 N N . SER B 1 226 ? 16.75 24.062 4.777 1 89.25 226 SER B N 1
ATOM 6016 C CA . SER B 1 226 ? 15.812 24.828 3.973 1 89.25 226 SER B CA 1
ATOM 6017 C C . SER B 1 226 ? 14.438 24.875 4.621 1 89.25 226 SER B C 1
ATOM 6019 O O . SER B 1 226 ? 13.586 25.688 4.238 1 89.25 226 SER B O 1
ATOM 6021 N N . VAL B 1 227 ? 14.211 24.078 5.637 1 91.19 227 VAL B N 1
ATOM 6022 C CA . VAL B 1 227 ? 12.906 24.047 6.293 1 91.19 227 VAL B CA 1
ATOM 6023 C C . VAL B 1 227 ? 12.711 25.312 7.121 1 91.19 227 VAL B C 1
ATOM 6025 O O . VAL B 1 227 ? 13.586 25.703 7.906 1 91.19 227 VAL B O 1
ATOM 6028 N N . SER B 1 228 ? 11.586 25.906 6.953 1 88.06 228 SER B N 1
ATOM 6029 C CA . SER B 1 228 ? 11.305 27.156 7.629 1 88.06 228 SER B CA 1
ATOM 6030 C C . SER B 1 228 ? 11.078 26.953 9.125 1 88.06 228 SER B C 1
ATOM 6032 O O . SER B 1 228 ? 10.469 25.953 9.531 1 88.06 228 SER B O 1
ATOM 6034 N N . THR B 1 229 ? 11.445 27.953 9.922 1 88.88 229 THR B N 1
ATOM 6035 C CA . THR B 1 229 ? 11.227 27.906 11.359 1 88.88 229 THR B CA 1
ATOM 6036 C C . THR B 1 229 ? 9.758 28.172 11.695 1 88.88 229 THR B C 1
ATOM 6038 O O . THR B 1 229 ? 9.32 27.906 12.812 1 88.88 229 THR B O 1
ATOM 6041 N N . LYS B 1 230 ? 9.031 28.609 10.75 1 88.5 230 LYS B N 1
ATOM 6042 C CA . LYS B 1 230 ? 7.637 28.969 11 1 88.5 230 LYS B CA 1
ATOM 6043 C C . LYS B 1 230 ? 6.695 27.859 10.57 1 88.5 230 LYS B C 1
ATOM 6045 O O . LYS B 1 230 ? 5.48 27.969 10.727 1 88.5 230 LYS B O 1
ATOM 6050 N N . ALA B 1 231 ? 7.309 26.844 10.047 1 91.75 231 ALA B N 1
ATOM 6051 C CA . ALA B 1 231 ? 6.496 25.703 9.648 1 91.75 231 ALA B CA 1
ATOM 6052 C C . ALA B 1 231 ? 6.191 24.797 10.844 1 91.75 231 ALA B C 1
ATOM 6054 O O . ALA B 1 231 ? 7.027 24.625 11.734 1 91.75 231 ALA B O 1
ATOM 6055 N N . PRO B 1 232 ? 4.953 24.203 10.891 1 90.5 232 PRO B N 1
ATOM 6056 C CA . PRO B 1 232 ? 4.672 23.234 11.953 1 90.5 232 PRO B CA 1
ATOM 6057 C C . PRO B 1 232 ? 5.672 22.094 11.984 1 90.5 232 PRO B C 1
ATOM 6059 O O . PRO B 1 232 ? 5.914 21.5 13.039 1 90.5 232 PRO B O 1
ATOM 6062 N N . TRP B 1 233 ? 6.223 21.766 10.859 1 93.69 233 TRP B N 1
ATOM 6063 C CA . TRP B 1 233 ? 7.223 20.719 10.734 1 93.69 233 TRP B CA 1
ATOM 6064 C C . TRP B 1 233 ? 8.633 21.297 10.695 1 93.69 233 TRP B C 1
ATOM 6066 O O . TRP B 1 233 ? 9.492 20.812 9.969 1 93.69 233 TRP B O 1
ATOM 6076 N N . HIS B 1 234 ? 8.875 22.328 11.398 1 93 234 HIS B N 1
ATOM 6077 C CA . HIS B 1 234 ? 10.211 22.922 11.484 1 93 234 HIS B CA 1
ATOM 6078 C C . HIS B 1 234 ? 11.219 21.922 12.023 1 93 234 HIS B C 1
ATOM 6080 O O . HIS B 1 234 ? 10.844 20.906 12.625 1 93 234 HIS B O 1
ATOM 6086 N N . LEU B 1 235 ? 12.461 22.203 11.758 1 94.38 235 LEU B N 1
ATOM 6087 C CA . LEU B 1 235 ? 13.531 21.328 12.234 1 94.38 235 LEU B CA 1
ATOM 6088 C C . LEU B 1 235 ? 13.828 21.594 13.703 1 94.38 235 LEU B C 1
ATOM 6090 O O . LEU B 1 235 ? 14.062 22.75 14.102 1 94.38 235 LEU B O 1
ATOM 6094 N N . ARG B 1 236 ? 13.852 20.578 14.516 1 92.25 236 ARG B N 1
ATOM 6095 C CA . ARG B 1 236 ? 14.078 20.781 15.945 1 92.25 236 ARG B CA 1
ATOM 6096 C C . ARG B 1 236 ? 15.328 20.062 16.422 1 92.25 236 ARG B C 1
ATOM 6098 O O . ARG B 1 236 ? 15.984 20.484 17.375 1 92.25 236 ARG B O 1
ATOM 6105 N N . ARG B 1 237 ? 15.586 18.922 15.797 1 94.12 237 ARG B N 1
ATOM 6106 C CA . ARG B 1 237 ? 16.672 18.062 16.25 1 94.12 237 ARG B CA 1
ATOM 6107 C C . ARG B 1 237 ? 17.281 17.281 15.094 1 94.12 237 ARG B C 1
ATOM 6109 O O . ARG B 1 237 ? 16.562 16.844 14.195 1 94.12 237 ARG B O 1
ATOM 6116 N N . ILE B 1 238 ? 18.656 17.188 15.188 1 96.69 238 ILE B N 1
ATOM 6117 C CA . ILE B 1 238 ? 19.359 16.406 14.188 1 96.69 238 ILE B CA 1
ATOM 6118 C C . ILE B 1 238 ? 20.219 15.352 14.867 1 96.69 238 ILE B C 1
ATOM 6120 O O . ILE B 1 238 ? 21.047 15.672 15.727 1 96.69 238 ILE B O 1
ATOM 6124 N N . LEU B 1 239 ? 20 14.133 14.508 1 97.81 239 LEU B N 1
ATOM 6125 C CA . LEU B 1 239 ? 20.812 13.008 14.969 1 97.81 239 LEU B CA 1
ATOM 6126 C C . LEU B 1 239 ? 21.672 12.461 13.828 1 97.81 239 LEU B C 1
ATOM 6128 O O . LEU B 1 239 ? 21.141 12.023 12.805 1 97.81 239 LEU B O 1
ATOM 6132 N N . VAL B 1 240 ? 22.953 12.531 14.047 1 98.12 240 VAL B N 1
ATOM 6133 C CA . VAL B 1 240 ? 23.875 12.117 12.992 1 98.12 240 VAL B CA 1
ATOM 6134 C C . VAL B 1 240 ? 24.719 10.938 13.477 1 98.12 240 VAL B C 1
ATOM 6136 O O . VAL B 1 240 ? 25.25 10.953 14.586 1 98.12 240 VAL B O 1
ATOM 6139 N N . GLN B 1 241 ? 24.797 9.938 12.602 1 97.81 241 GLN B N 1
ATOM 6140 C CA . GLN B 1 241 ? 25.609 8.781 12.984 1 97.81 241 GLN B CA 1
ATOM 6141 C C . GLN B 1 241 ? 27.062 9.18 13.18 1 97.81 241 GLN B C 1
ATOM 6143 O O . GLN B 1 241 ? 27.609 9.953 12.391 1 97.81 241 GLN B O 1
ATOM 6148 N N . GLU B 1 242 ? 27.734 8.57 14.07 1 96.88 242 GLU B N 1
ATOM 6149 C CA . GLU B 1 242 ? 29.062 8.977 14.531 1 96.88 242 GLU B CA 1
ATOM 6150 C C . GLU B 1 242 ? 30.078 8.945 13.383 1 96.88 242 GLU B C 1
ATOM 6152 O O . GLU B 1 242 ? 30.938 9.828 13.289 1 96.88 242 GLU B O 1
ATOM 6157 N N . SER B 1 243 ? 29.984 8.023 12.516 1 96.44 243 SER B N 1
ATOM 6158 C CA . SER B 1 243 ? 30.953 7.82 11.445 1 96.44 243 SER B CA 1
ATOM 6159 C C . SER B 1 243 ? 30.922 8.977 10.445 1 96.44 243 SER B C 1
ATOM 6161 O O . SER B 1 243 ? 31.922 9.227 9.75 1 96.44 243 SER B O 1
ATOM 6163 N N . VAL B 1 244 ? 29.828 9.734 10.383 1 97.06 244 VAL B N 1
ATOM 6164 C CA . VAL B 1 244 ? 29.75 10.82 9.414 1 97.06 244 VAL B CA 1
ATOM 6165 C C . VAL B 1 244 ? 29.484 12.141 10.133 1 97.06 244 VAL B C 1
ATOM 6167 O O . VAL B 1 244 ? 29.078 13.125 9.516 1 97.06 244 VAL B O 1
ATOM 6170 N N . TYR B 1 245 ? 29.656 12.227 11.375 1 96.62 245 TYR B N 1
ATOM 6171 C CA . TYR B 1 245 ? 29.359 13.398 12.188 1 96.62 245 TYR B CA 1
ATOM 6172 C C . TYR B 1 245 ? 30.234 14.578 11.773 1 96.62 245 TYR B C 1
ATOM 6174 O O . TYR B 1 245 ? 29.75 15.695 11.617 1 96.62 245 TYR B O 1
ATOM 6182 N N . GLN B 1 246 ? 31.531 14.273 11.617 1 95.69 246 GLN B N 1
ATOM 6183 C CA . GLN B 1 246 ? 32.438 15.344 11.227 1 95.69 246 GLN B CA 1
ATOM 6184 C C . GLN B 1 246 ? 32.125 15.875 9.828 1 95.69 246 GLN B C 1
ATOM 6186 O O . GLN B 1 246 ? 32.125 17.078 9.594 1 95.69 246 GLN B O 1
ATOM 6191 N N . GLN B 1 247 ? 31.844 14.906 8.969 1 96.25 247 GLN B N 1
ATOM 6192 C CA . GLN B 1 247 ? 31.453 15.312 7.621 1 96.25 247 GLN B CA 1
ATOM 6193 C C . GLN B 1 247 ? 30.219 16.203 7.652 1 96.25 247 GLN B C 1
ATOM 6195 O O . GLN B 1 247 ? 30.141 17.203 6.926 1 96.25 247 GLN B O 1
ATOM 6200 N N . PHE B 1 248 ? 29.312 15.82 8.461 1 96.25 248 PHE B N 1
ATOM 6201 C CA . PHE B 1 248 ? 28.078 16.578 8.594 1 96.25 248 PHE B CA 1
ATOM 6202 C C . PHE B 1 248 ? 28.344 17.969 9.156 1 96.25 248 PHE B C 1
ATOM 6204 O O . PHE B 1 248 ? 27.844 18.969 8.641 1 96.25 248 PHE B O 1
ATOM 6211 N N . LYS B 1 249 ? 29.109 18.125 10.125 1 92.94 249 LYS B N 1
ATOM 6212 C CA . LYS B 1 249 ? 29.453 19.406 10.734 1 92.94 249 LYS B CA 1
ATOM 6213 C C . LYS B 1 249 ? 30.141 20.328 9.727 1 92.94 249 LYS B C 1
ATOM 6215 O O . LYS B 1 249 ? 29.844 21.516 9.68 1 92.94 249 LYS B O 1
ATOM 6220 N N . ASP B 1 250 ? 31.031 19.703 8.992 1 93.69 250 ASP B N 1
ATOM 6221 C CA . ASP B 1 250 ? 31.734 20.484 7.98 1 93.69 250 ASP B CA 1
ATOM 6222 C C . ASP B 1 250 ? 30.766 21.047 6.938 1 93.69 250 ASP B C 1
ATOM 6224 O O . ASP B 1 250 ? 30.844 22.219 6.578 1 93.69 250 ASP B O 1
ATOM 6228 N N . ALA B 1 251 ? 29.922 20.188 6.527 1 93.75 251 ALA B N 1
ATOM 6229 C CA . ALA B 1 251 ? 28.938 20.594 5.531 1 93.75 251 ALA B CA 1
ATOM 6230 C C . ALA B 1 251 ? 28.031 21.688 6.078 1 93.75 251 ALA B C 1
ATOM 6232 O O . ALA B 1 251 ? 27.719 22.656 5.371 1 93.75 251 ALA B O 1
ATOM 6233 N N . LEU B 1 252 ? 27.578 21.531 7.316 1 92.44 252 LEU B N 1
ATOM 6234 C CA . LEU B 1 252 ? 26.75 22.547 7.969 1 92.44 252 LEU B CA 1
ATOM 6235 C C . LEU B 1 252 ? 27.516 23.844 8.148 1 92.44 252 LEU B C 1
ATOM 6237 O O . LEU B 1 252 ? 26.953 24.922 7.941 1 92.44 252 LEU B O 1
ATOM 6241 N N . GLY B 1 253 ? 28.734 23.734 8.523 1 89.12 253 GLY B N 1
ATOM 6242 C CA . GLY B 1 253 ? 29.578 24.906 8.734 1 89.12 253 GLY B CA 1
ATOM 6243 C C . GLY B 1 253 ? 29.781 25.719 7.48 1 89.12 253 GLY B C 1
ATOM 6244 O O . GLY B 1 253 ? 29.875 26.953 7.543 1 89.12 253 GLY B O 1
ATOM 6245 N N . TRP B 1 254 ? 29.875 25 6.402 1 89.12 254 TRP B N 1
ATOM 6246 C CA . TRP B 1 254 ? 30.062 25.688 5.133 1 89.12 254 TRP B CA 1
ATOM 6247 C C . TRP B 1 254 ? 28.859 26.547 4.785 1 89.12 254 TRP B C 1
ATOM 6249 O O . TRP B 1 254 ? 28.984 27.578 4.109 1 89.12 254 TRP B O 1
ATOM 6259 N N . LYS B 1 255 ? 27.766 26.156 5.273 1 86.5 255 LYS B N 1
ATOM 6260 C CA . LYS B 1 255 ? 26.531 26.844 4.926 1 86.5 255 LYS B CA 1
ATOM 6261 C 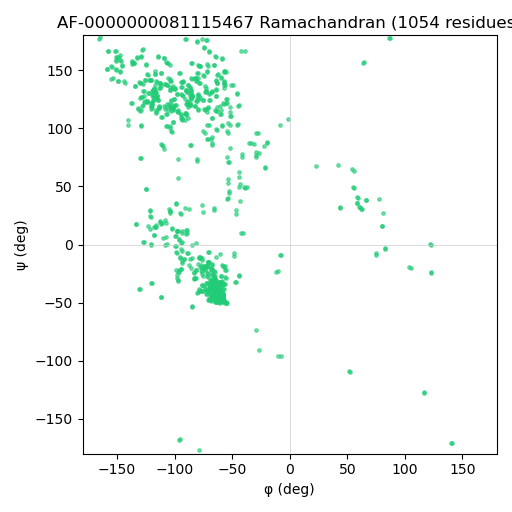C . LYS B 1 255 ? 26.156 27.875 5.988 1 86.5 255 LYS B C 1
ATOM 6263 O O . LYS B 1 255 ? 25.375 28.797 5.719 1 86.5 255 LYS B O 1
ATOM 6268 N N . CYS B 1 256 ? 26.625 27.672 7.121 1 84.81 256 CYS B N 1
ATOM 6269 C CA . CYS B 1 256 ? 26.234 28.5 8.258 1 84.81 256 CYS B CA 1
ATOM 6270 C C . CYS B 1 256 ? 27.359 29.469 8.641 1 84.81 256 CYS B C 1
ATOM 6272 O O . CYS B 1 256 ? 28.516 29.266 8.242 1 84.81 256 CYS B O 1
ATOM 6274 N N . LYS B 1 257 ? 26.906 30.547 9.297 1 76.5 257 LYS B N 1
ATOM 6275 C CA . LYS B 1 257 ? 27.875 31.453 9.914 1 76.5 257 LYS B CA 1
ATOM 6276 C C . LYS B 1 257 ? 28.109 31.094 11.383 1 76.5 257 LYS B C 1
ATOM 6278 O O . LYS B 1 257 ? 27.188 30.688 12.086 1 76.5 257 LYS B O 1
ATOM 6283 N N . ILE B 1 258 ? 29.406 31.109 11.68 1 64.44 258 ILE B N 1
ATOM 6284 C CA . ILE B 1 258 ? 29.75 30.781 13.062 1 64.44 258 ILE B CA 1
ATOM 6285 C C . ILE B 1 258 ? 29.328 31.938 13.977 1 64.44 258 ILE B C 1
ATOM 6287 O O . ILE B 1 258 ? 29.547 33.094 13.664 1 64.44 258 ILE B O 1
ATOM 6291 N N . LYS B 1 259 ? 28.422 31.625 14.891 1 64.06 259 LYS B N 1
ATOM 6292 C CA . LYS B 1 259 ? 28.078 32.625 15.891 1 64.06 259 LYS B CA 1
ATOM 6293 C C . LYS B 1 259 ? 28.781 32.344 17.219 1 64.06 259 LYS B C 1
ATOM 6295 O O . LYS B 1 259 ? 28.844 31.188 17.656 1 64.06 259 LYS B O 1
ATOM 6300 N N . PRO B 1 260 ? 29.312 33.438 17.797 1 57.69 260 PRO B N 1
ATOM 6301 C CA . PRO B 1 260 ? 29.891 33.281 19.125 1 57.69 260 PRO B CA 1
ATOM 6302 C C . PRO B 1 260 ? 28.875 32.812 20.156 1 57.69 260 PRO B C 1
ATOM 6304 O O . PRO B 1 260 ? 27.703 33.156 20.094 1 57.69 260 PRO B O 1
ATOM 6307 N N . LEU B 1 261 ? 29.125 31.562 20.797 1 55.97 261 LEU B N 1
ATOM 6308 C CA . LEU B 1 261 ? 28.281 30.953 21.812 1 55.97 261 LEU B CA 1
ATOM 6309 C C . LEU B 1 261 ? 27.984 31.922 22.953 1 55.97 261 LEU B C 1
ATOM 6311 O O . LEU B 1 261 ? 28.891 32.625 23.438 1 55.97 261 LEU B O 1
ATOM 6315 N N . ASN B 1 262 ? 26.766 32.312 23 1 53.34 262 ASN B N 1
ATOM 6316 C CA . ASN B 1 262 ? 26.5 32.969 24.281 1 53.34 262 ASN B CA 1
ATOM 6317 C C . ASN B 1 262 ? 26.797 32.062 25.453 1 53.34 262 ASN B C 1
ATOM 6319 O O . ASN B 1 262 ? 26.672 30.844 25.344 1 53.34 262 ASN B O 1
ATOM 6323 N N . SER B 1 263 ? 27.406 32.594 26.5 1 50.91 263 SER B N 1
ATOM 6324 C CA . SER B 1 263 ? 27.953 32 27.734 1 50.91 263 SER B CA 1
ATOM 6325 C C . SER B 1 263 ? 27 30.984 28.328 1 50.91 263 SER B C 1
ATOM 6327 O O . SER B 1 263 ? 27.422 30.016 28.953 1 50.91 263 SER B O 1
ATOM 6329 N N . ASP B 1 264 ? 25.719 31.078 28.109 1 53.47 264 ASP B N 1
ATOM 6330 C CA . ASP B 1 264 ? 24.828 30.297 28.969 1 53.47 264 ASP B CA 1
ATOM 6331 C C . ASP B 1 264 ? 24.469 28.969 28.312 1 53.47 264 ASP B C 1
ATOM 6333 O O . ASP B 1 264 ? 23.875 28.094 28.969 1 53.47 264 ASP B O 1
ATOM 6337 N N . VAL B 1 265 ? 24.781 28.812 27.078 1 57.69 265 VAL B N 1
ATOM 6338 C CA . VAL B 1 265 ? 24.391 27.531 26.469 1 57.69 265 VAL B CA 1
ATOM 6339 C C . VAL B 1 265 ? 25.594 26.625 26.328 1 57.69 265 VAL B C 1
ATOM 6341 O O . VAL B 1 265 ? 26.578 26.969 25.672 1 57.69 265 VAL B O 1
ATOM 6344 N N . LEU B 1 266 ? 25.766 25.625 27.266 1 58.34 266 LEU B N 1
ATOM 6345 C CA . LEU B 1 266 ? 26.859 24.672 27.25 1 58.34 266 LEU B CA 1
ATOM 6346 C C . LEU B 1 266 ? 26.75 23.734 26.047 1 58.34 266 LEU B C 1
ATOM 6348 O O . LEU B 1 266 ? 25.844 22.891 25.984 1 58.34 266 LEU B O 1
ATOM 6352 N N . CYS B 1 267 ? 27.312 24.203 24.969 1 67.81 267 CYS B N 1
ATOM 6353 C CA . CYS B 1 267 ? 27.453 23.344 23.797 1 67.81 267 CYS B CA 1
ATOM 6354 C C . CYS B 1 267 ? 28.875 23.422 23.219 1 67.81 267 CYS B C 1
ATOM 6356 O O . CYS B 1 267 ? 29.656 24.297 23.609 1 67.81 267 CYS B O 1
ATOM 6358 N N . ALA B 1 268 ? 29.266 22.438 22.422 1 67.88 268 ALA B N 1
ATOM 6359 C CA . ALA B 1 268 ? 30.609 22.438 21.844 1 67.88 268 ALA B CA 1
ATOM 6360 C C . ALA B 1 268 ? 30.781 23.609 20.875 1 67.88 268 ALA B C 1
ATOM 6362 O O . ALA B 1 268 ? 31.828 24.266 20.875 1 67.88 268 ALA B O 1
ATOM 6363 N N . ASP B 1 269 ? 29.797 23.828 20.031 1 77.38 269 ASP B N 1
ATOM 6364 C CA . ASP B 1 269 ? 29.828 24.906 19.031 1 77.38 269 ASP B CA 1
ATOM 6365 C C . ASP B 1 269 ? 28.406 25.312 18.641 1 77.38 269 ASP B C 1
ATOM 6367 O O . ASP B 1 269 ? 27.453 24.562 18.859 1 77.38 269 ASP B O 1
ATOM 6371 N N . ALA B 1 270 ? 28.266 26.516 18.219 1 79 270 ALA B N 1
ATOM 6372 C CA . ALA B 1 270 ? 26.984 27.016 17.766 1 79 270 ALA B CA 1
ATOM 6373 C C . ALA B 1 270 ? 27.109 27.656 16.375 1 79 270 ALA B C 1
ATOM 6375 O O . ALA B 1 270 ? 28.062 28.391 16.109 1 79 270 ALA B O 1
ATOM 6376 N N . LEU B 1 271 ? 26.281 27.203 15.5 1 81.25 271 LEU B N 1
ATOM 6377 C CA . LEU B 1 271 ? 26.219 27.719 14.133 1 81.25 271 LEU B CA 1
ATOM 6378 C C . LEU B 1 271 ? 24.875 28.391 13.867 1 81.25 271 LEU B C 1
ATOM 6380 O O . LEU B 1 271 ? 23.859 27.969 14.398 1 81.25 271 LEU B O 1
ATOM 6384 N N . THR B 1 272 ? 24.906 29.516 13.148 1 80.31 272 THR B N 1
ATOM 6385 C CA . THR B 1 272 ? 23.641 30.219 12.852 1 80.31 272 THR B CA 1
ATOM 6386 C C . THR B 1 272 ? 23.406 30.266 11.352 1 80.31 272 THR B C 1
ATOM 6388 O O . THR B 1 272 ? 24.328 30.484 10.57 1 80.31 272 THR B O 1
ATOM 6391 N N . TYR B 1 273 ? 22.25 29.984 10.969 1 79.94 273 TYR B N 1
ATOM 6392 C CA . TYR B 1 273 ? 21.766 30.109 9.602 1 79.94 273 TYR B CA 1
ATOM 6393 C C . TYR B 1 273 ? 20.438 30.875 9.57 1 79.94 273 TYR B C 1
ATOM 6395 O O . TYR B 1 273 ? 19.406 30.344 9.984 1 79.94 273 TYR B O 1
ATOM 6403 N N . THR B 1 274 ? 20.469 32.094 8.93 1 77.38 274 THR B N 1
ATOM 6404 C CA . THR B 1 274 ? 19.312 32.969 8.914 1 77.38 274 THR B CA 1
ATOM 6405 C C . THR B 1 274 ? 18.797 33.188 10.328 1 77.38 274 THR B C 1
ATOM 6407 O O . THR B 1 274 ? 19.438 33.875 11.133 1 77.38 274 THR B O 1
ATOM 6410 N N . ASP B 1 275 ? 17.672 32.656 10.688 1 77.94 275 ASP B N 1
ATOM 6411 C CA . ASP B 1 275 ? 17.062 32.906 11.992 1 77.94 275 ASP B CA 1
ATOM 6412 C C . ASP B 1 275 ? 17.188 31.656 12.875 1 77.94 275 ASP B C 1
ATOM 6414 O O . ASP B 1 275 ? 16.547 31.562 13.93 1 77.94 275 ASP B O 1
ATOM 6418 N N . ARG B 1 276 ? 18.141 30.75 12.477 1 86.12 276 ARG B N 1
ATOM 6419 C CA . ARG B 1 276 ? 18.234 29.484 13.195 1 86.12 276 ARG B CA 1
ATOM 6420 C C . ARG B 1 276 ? 19.625 29.297 13.812 1 86.12 276 ARG B C 1
ATOM 6422 O O . ARG B 1 276 ? 20.625 29.656 13.203 1 86.12 276 ARG B O 1
ATOM 6429 N N . THR B 1 277 ? 19.594 28.75 14.984 1 85.44 277 THR B N 1
ATOM 6430 C CA . THR B 1 277 ? 20.844 28.422 15.672 1 85.44 277 THR B CA 1
ATOM 6431 C C . THR B 1 277 ? 20.984 26.906 15.844 1 85.44 277 THR B C 1
ATOM 6433 O O . THR B 1 277 ? 20.047 26.25 16.312 1 85.44 277 THR B O 1
ATOM 6436 N N . PHE B 1 278 ? 22.062 26.422 15.43 1 89.31 278 PHE B N 1
ATOM 6437 C CA . PHE B 1 278 ? 22.375 25.016 15.594 1 89.31 278 PHE B CA 1
ATOM 6438 C C . PHE B 1 278 ? 23.328 24.812 16.766 1 89.31 278 PHE B C 1
ATOM 6440 O O . PHE B 1 278 ? 24.453 25.328 16.766 1 89.31 278 PHE B O 1
ATOM 6447 N N . LEU B 1 279 ? 22.891 24.062 17.75 1 88.69 279 LEU B N 1
ATOM 6448 C CA . LEU B 1 279 ? 23.734 23.734 18.891 1 88.69 279 LEU B CA 1
ATOM 6449 C C . LEU B 1 279 ? 24.359 22.359 18.734 1 88.69 279 LEU B C 1
ATOM 6451 O O . LEU B 1 279 ? 23.656 21.344 18.75 1 88.69 279 LEU B O 1
ATOM 6455 N N . LEU B 1 280 ? 25.641 22.344 18.625 1 89.38 280 LEU B N 1
ATOM 6456 C CA . LEU B 1 280 ? 26.359 21.094 18.453 1 89.38 280 LEU B CA 1
ATOM 6457 C C . LEU B 1 280 ? 26.688 20.453 19.797 1 89.38 280 LEU B C 1
ATOM 6459 O O . LEU B 1 280 ? 27.312 21.094 20.656 1 89.38 280 LEU B O 1
ATOM 6463 N N . ASP B 1 281 ? 26.234 19.312 20.016 1 87.69 281 ASP B N 1
ATOM 6464 C CA . ASP B 1 281 ? 26.484 18.531 21.219 1 87.69 281 ASP B CA 1
ATOM 6465 C C . ASP B 1 281 ? 26.094 19.297 22.469 1 87.69 281 ASP B C 1
ATOM 6467 O O . ASP B 1 281 ? 26.922 19.547 23.344 1 87.69 281 ASP B O 1
ATOM 6471 N N . PRO B 1 282 ? 24.828 19.578 22.547 1 83.5 282 PRO B N 1
ATOM 6472 C CA . PRO B 1 282 ? 24.391 20.328 23.719 1 83.5 282 PRO B CA 1
ATOM 6473 C C . PRO B 1 282 ? 24.391 19.469 25 1 83.5 282 PRO B C 1
ATOM 6475 O O . PRO B 1 282 ? 24.094 18.281 24.953 1 83.5 282 PRO B O 1
ATOM 6478 N N . VAL B 1 283 ? 24.938 20.078 26.078 1 71.25 283 VAL B N 1
ATOM 6479 C CA . VAL B 1 283 ? 25.031 19.375 27.344 1 71.25 283 VAL B CA 1
ATOM 6480 C C . VAL B 1 283 ? 23.688 19.406 28.062 1 71.25 283 VAL B C 1
ATOM 6482 O O . VAL B 1 283 ? 23.297 18.453 28.734 1 71.25 283 VAL B O 1
ATOM 6485 N N . GLN B 1 284 ? 22.984 20.625 28.016 1 63.53 284 GLN B N 1
ATOM 6486 C CA . GLN B 1 284 ? 21.688 20.734 28.703 1 63.53 284 GLN B CA 1
ATOM 6487 C C . GLN B 1 284 ? 20.547 20.922 27.703 1 63.53 284 GLN B C 1
ATOM 6489 O O . GLN B 1 284 ? 20.734 21.531 26.656 1 63.53 284 GLN B O 1
ATOM 6494 N N . LEU B 1 285 ? 19.453 20.109 27.984 1 59.38 285 LEU B N 1
ATOM 6495 C CA . LEU B 1 285 ? 18.25 20.203 27.172 1 59.38 285 LEU B CA 1
ATOM 6496 C C . LEU B 1 285 ? 17.672 21.609 27.219 1 59.38 285 LEU B C 1
ATOM 6498 O O . LEU B 1 285 ? 17.484 22.172 28.312 1 59.38 285 LEU B O 1
ATOM 6502 N N . THR B 1 286 ? 17.875 22.375 26.203 1 59.84 286 THR B N 1
ATOM 6503 C CA . THR B 1 286 ? 17.297 23.719 26.125 1 59.84 286 THR B CA 1
ATOM 6504 C C . THR B 1 286 ? 15.805 23.641 25.812 1 59.84 286 THR B C 1
ATOM 6506 O O . THR B 1 286 ? 15.328 22.641 25.281 1 59.84 286 THR B O 1
ATOM 6509 N N . GLU B 1 287 ? 15.117 24.547 26.359 1 63.84 287 GLU B N 1
ATOM 6510 C CA . GLU B 1 287 ? 13.711 24.703 26.016 1 63.84 287 GLU B CA 1
ATOM 6511 C C . GLU B 1 287 ? 13.508 24.656 24.5 1 63.84 287 GLU B C 1
ATOM 6513 O O . GLU B 1 287 ? 14.328 25.188 23.734 1 63.84 287 GLU B O 1
ATOM 6518 N N . GLU B 1 288 ? 12.617 23.891 24.125 1 72 288 GLU B N 1
ATOM 6519 C CA . GLU B 1 288 ? 12.336 23.734 22.703 1 72 288 GLU B CA 1
ATOM 6520 C C . GLU B 1 288 ? 11.914 25.062 22.094 1 72 288 GLU B C 1
ATOM 6522 O O . GLU B 1 288 ? 11.023 25.75 22.609 1 72 288 GLU B O 1
ATOM 6527 N N . ASN B 1 289 ? 12.727 25.547 21.281 1 78.44 289 ASN B N 1
ATOM 6528 C CA . ASN B 1 289 ? 12.5 26.719 20.453 1 78.44 289 ASN B CA 1
ATOM 6529 C C . ASN B 1 289 ? 12.648 26.406 18.969 1 78.44 289 ASN B C 1
ATOM 6531 O O . ASN B 1 289 ? 13.641 25.797 18.562 1 78.44 289 ASN B O 1
ATOM 6535 N N . PRO B 1 290 ? 11.664 26.828 18.234 1 79.62 290 PRO B N 1
ATOM 6536 C CA . PRO B 1 290 ? 11.734 26.516 16.812 1 79.62 290 PRO B CA 1
ATOM 6537 C C . PRO B 1 290 ? 12.992 27.062 16.141 1 79.62 290 PRO B C 1
ATOM 6539 O O . PRO B 1 290 ? 13.367 26.609 15.062 1 79.62 290 PRO B O 1
ATOM 6542 N N . SER B 1 291 ? 13.625 28.016 16.781 1 83.81 291 SER B N 1
ATOM 6543 C CA . SER B 1 291 ? 14.797 28.641 16.172 1 83.81 291 SER B CA 1
ATOM 6544 C C . SER B 1 291 ? 16.078 27.953 16.625 1 83.81 291 SER B C 1
ATOM 6546 O O . SER B 1 291 ? 17.172 28.281 16.141 1 83.81 291 SER B O 1
ATOM 6548 N N . VAL B 1 292 ? 15.953 27.062 17.5 1 86.81 292 VAL B N 1
ATOM 6549 C CA . VAL B 1 292 ? 17.141 26.359 18.016 1 86.81 292 VAL B CA 1
ATOM 6550 C C . VAL B 1 292 ? 17.062 24.875 17.625 1 86.81 292 VAL B C 1
ATOM 6552 O O . VAL B 1 292 ? 16.062 24.219 17.891 1 86.81 292 VAL B O 1
ATOM 6555 N N . VAL B 1 293 ? 18.094 24.453 17 1 91.62 293 VAL B N 1
ATOM 6556 C CA . VAL B 1 293 ? 18.188 23.062 16.562 1 91.62 293 VAL B CA 1
ATOM 6557 C C . VAL B 1 293 ? 19.375 22.391 17.234 1 91.62 293 VAL B C 1
ATOM 6559 O O . VAL B 1 293 ? 20.484 22.906 17.203 1 91.62 293 VAL B O 1
ATOM 6562 N N . THR B 1 294 ? 19.156 21.266 17.812 1 92.12 294 THR B N 1
ATOM 6563 C CA . THR B 1 294 ? 20.25 20.516 18.422 1 92.12 294 THR B CA 1
ATOM 6564 C C . THR B 1 294 ? 20.797 19.484 17.438 1 92.12 294 THR B C 1
ATOM 6566 O O . THR B 1 294 ? 20.047 18.875 16.688 1 92.12 294 THR B O 1
ATOM 6569 N N . VAL B 1 295 ? 22.094 19.375 17.469 1 93.56 295 VAL B N 1
ATOM 6570 C CA . VAL B 1 295 ? 22.781 18.375 16.656 1 93.56 295 VAL B CA 1
ATOM 6571 C C . VAL B 1 295 ? 23.578 17.438 17.547 1 93.56 295 VAL B C 1
ATOM 6573 O O . VAL B 1 295 ? 24.438 17.875 18.312 1 93.56 295 VAL B O 1
ATOM 6576 N N . GLU B 1 296 ? 23.266 16.188 17.438 1 94.62 296 GLU B N 1
ATOM 6577 C CA . GLU B 1 296 ? 23.891 15.18 18.297 1 94.62 296 GLU B CA 1
ATOM 6578 C C . GLU B 1 296 ? 24.312 13.945 17.484 1 94.62 296 GLU B C 1
ATOM 6580 O O . GLU B 1 296 ? 23.734 13.664 16.438 1 94.62 296 GLU B O 1
ATOM 6585 N N . ALA B 1 297 ? 25.266 13.273 18.031 1 95.94 297 ALA B N 1
ATOM 6586 C CA . ALA B 1 297 ? 25.719 12.039 17.391 1 95.94 297 ALA B CA 1
ATOM 6587 C C . ALA B 1 297 ? 25.031 10.82 18.016 1 95.94 297 ALA B C 1
ATOM 6589 O O . ALA B 1 297 ? 24.625 10.859 19.172 1 95.94 297 ALA B O 1
ATOM 6590 N N . TYR B 1 298 ? 24.812 9.836 17.25 1 96.75 298 TYR B N 1
ATOM 6591 C CA . TYR B 1 298 ? 24.406 8.523 17.734 1 96.75 298 TYR B CA 1
ATOM 6592 C C . TYR B 1 298 ? 25.297 7.43 17.172 1 96.75 298 TYR B C 1
ATOM 6594 O O . TYR B 1 298 ? 26.047 7.66 16.219 1 96.75 298 TYR B O 1
ATOM 6602 N N . ARG B 1 299 ? 25.234 6.199 17.703 1 95.38 299 ARG B N 1
ATOM 6603 C CA . ARG B 1 299 ? 26.219 5.18 17.328 1 95.38 299 ARG B CA 1
ATOM 6604 C C . ARG B 1 299 ? 25.562 4.066 16.516 1 95.38 299 ARG B C 1
ATOM 6606 O O . ARG B 1 299 ? 26.125 3.596 15.531 1 95.38 299 ARG B O 1
ATOM 6613 N N . THR B 1 300 ? 24.375 3.6 16.984 1 94.69 300 THR B N 1
ATOM 6614 C CA . THR B 1 300 ? 23.766 2.432 16.359 1 94.69 300 THR B CA 1
ATOM 6615 C C . THR B 1 300 ? 22.297 2.711 16 1 94.69 300 THR B C 1
ATOM 6617 O O . THR B 1 300 ? 21.688 3.619 16.547 1 94.69 300 THR B O 1
ATOM 6620 N N . THR B 1 301 ? 21.812 1.85 15.094 1 93.56 301 THR B N 1
ATOM 6621 C CA . THR B 1 301 ? 20.422 1.952 14.695 1 93.56 301 THR B CA 1
ATOM 6622 C C . THR B 1 301 ? 19.5 1.728 15.891 1 93.56 301 THR B C 1
ATOM 6624 O O . THR B 1 301 ? 18.5 2.428 16.047 1 93.56 301 THR B O 1
ATOM 6627 N N . LYS B 1 302 ? 19.812 0.821 16.75 1 94.12 302 LYS B N 1
ATOM 6628 C CA . LYS B 1 302 ? 19 0.548 17.938 1 94.12 302 LYS B CA 1
ATOM 6629 C C . LYS B 1 302 ? 18.938 1.771 18.844 1 94.12 302 LYS B C 1
ATOM 6631 O O . LYS B 1 302 ? 17.891 2.072 19.422 1 94.12 302 LYS B O 1
ATOM 6636 N N . GLU B 1 303 ? 20.047 2.402 18.969 1 95.75 303 GLU B N 1
ATOM 6637 C CA . GLU B 1 303 ? 20.109 3.602 19.797 1 95.75 303 GLU B CA 1
ATOM 6638 C C . GLU B 1 303 ? 19.188 4.695 19.234 1 95.75 303 GLU B C 1
ATOM 6640 O O . GLU B 1 303 ? 18.438 5.316 19.984 1 95.75 303 GLU B O 1
ATOM 6645 N N . VAL B 1 304 ? 19.297 4.945 17.984 1 95.94 304 VAL B N 1
ATOM 6646 C CA . VAL B 1 304 ? 18.516 6.027 17.391 1 95.94 304 VAL B CA 1
ATOM 6647 C C . VAL B 1 304 ? 17.031 5.699 17.484 1 95.94 304 VAL B C 1
ATOM 6649 O O . VAL B 1 304 ? 16.203 6.59 17.703 1 95.94 304 VAL B O 1
ATOM 6652 N N . ILE B 1 305 ? 16.656 4.43 17.312 1 95.75 305 ILE B N 1
ATOM 6653 C CA . ILE B 1 305 ? 15.273 4.004 17.453 1 95.75 305 ILE B CA 1
ATOM 6654 C C . ILE B 1 305 ? 14.781 4.316 18.875 1 95.75 305 ILE B C 1
ATOM 6656 O O . ILE B 1 305 ? 13.695 4.863 19.047 1 95.75 305 ILE B O 1
ATOM 6660 N N . SER B 1 306 ? 15.586 4.02 19.828 1 95.75 306 SER B N 1
ATOM 6661 C CA . SER B 1 306 ? 15.242 4.297 21.219 1 95.75 306 SER B CA 1
ATOM 6662 C C . SER B 1 306 ? 15.047 5.793 21.453 1 95.75 306 SER B C 1
ATOM 6664 O O . SER B 1 306 ? 14.109 6.203 22.141 1 95.75 306 SER B O 1
ATOM 6666 N N . LEU B 1 307 ? 15.922 6.59 20.906 1 94.88 307 LEU B N 1
ATOM 6667 C CA . LEU B 1 307 ? 15.828 8.039 21.047 1 94.88 307 LEU B CA 1
ATOM 6668 C C . LEU B 1 307 ? 14.539 8.562 20.438 1 94.88 307 LEU B C 1
ATOM 6670 O O . LEU B 1 307 ? 13.867 9.414 21.031 1 94.88 307 LEU B O 1
ATOM 6674 N N . LEU B 1 308 ? 14.219 8.086 19.312 1 95.25 308 LEU B N 1
ATOM 6675 C CA . LEU B 1 308 ? 13.023 8.523 18.609 1 95.25 308 LEU B CA 1
ATOM 6676 C C . LEU B 1 308 ? 11.766 8.102 19.359 1 95.25 308 LEU B C 1
ATOM 6678 O O . LEU B 1 308 ? 10.789 8.859 19.438 1 95.25 308 LEU B O 1
ATOM 6682 N N . GLN B 1 309 ? 11.797 6.867 19.875 1 92.31 309 GLN B N 1
ATOM 6683 C CA . GLN B 1 309 ? 10.664 6.371 20.641 1 92.31 309 GLN B CA 1
ATOM 6684 C C . GLN B 1 309 ? 10.453 7.203 21.906 1 92.31 309 GLN B C 1
ATOM 6686 O O . GLN B 1 309 ? 9.32 7.539 22.266 1 92.31 309 GLN B O 1
ATOM 6691 N N . GLN B 1 310 ? 11.508 7.547 22.547 1 90.5 310 GLN B N 1
ATOM 6692 C CA . GLN B 1 310 ? 11.43 8.367 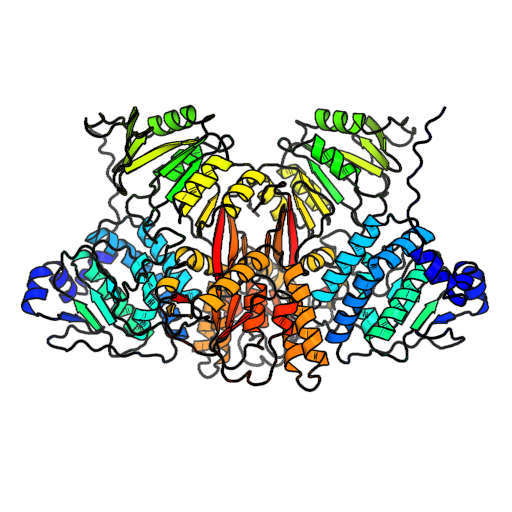23.75 1 90.5 310 GLN B CA 1
ATOM 6693 C C . GLN B 1 310 ? 10.938 9.773 23.422 1 90.5 310 GLN B C 1
ATOM 6695 O O . GLN B 1 310 ? 10.172 10.367 24.188 1 90.5 310 GLN B O 1
ATOM 6700 N N . ASP B 1 311 ? 11.297 10.227 22.328 1 90.19 311 ASP B N 1
ATOM 6701 C CA . ASP B 1 311 ? 10.922 11.562 21.891 1 90.19 311 ASP B CA 1
ATOM 6702 C C . ASP B 1 311 ? 9.469 11.602 21.438 1 90.19 311 ASP B C 1
ATOM 6704 O O . ASP B 1 311 ? 8.875 12.68 21.328 1 90.19 311 ASP B O 1
ATOM 6708 N N . LYS B 1 312 ? 8.938 10.422 21.109 1 90.06 312 LYS B N 1
ATOM 6709 C CA . LYS B 1 312 ? 7.598 10.352 20.547 1 90.06 312 LYS B CA 1
ATOM 6710 C C . LYS B 1 312 ? 7.477 11.227 19.297 1 90.06 312 LYS B C 1
ATOM 6712 O O . LYS B 1 312 ? 6.527 12 19.172 1 90.06 312 LYS B O 1
ATOM 6717 N N . THR B 1 313 ? 8.414 11.078 18.406 1 93.19 313 THR B N 1
ATOM 6718 C CA . THR B 1 313 ? 8.594 11.938 17.234 1 93.19 313 THR B CA 1
ATOM 6719 C C . THR B 1 313 ? 7.402 11.82 16.297 1 93.19 313 THR B C 1
ATOM 6721 O O . THR B 1 313 ? 7.008 10.711 15.914 1 93.19 313 THR B O 1
ATOM 6724 N N . ARG B 1 314 ? 6.828 12.953 15.93 1 91.88 314 ARG B N 1
ATOM 6725 C CA . ARG B 1 314 ? 5.734 12.969 14.961 1 91.88 314 ARG B CA 1
ATOM 6726 C C . ARG B 1 314 ? 6.266 12.992 13.539 1 91.88 314 ARG B C 1
ATOM 6728 O O . ARG B 1 314 ? 5.836 12.203 12.695 1 91.88 314 ARG B O 1
ATOM 6735 N N . TYR B 1 315 ? 7.152 13.977 13.297 1 95.62 315 TYR B N 1
ATOM 6736 C CA . TYR B 1 315 ? 7.754 14.148 11.984 1 95.62 315 TYR B CA 1
ATOM 6737 C C . TYR B 1 315 ? 9.195 13.641 11.977 1 95.62 315 TYR B C 1
ATOM 6739 O O . TYR B 1 315 ? 10.031 14.133 12.734 1 95.62 315 TYR B O 1
ATOM 6747 N N . LEU B 1 316 ? 9.445 12.648 11.156 1 97.75 316 LEU B N 1
ATOM 6748 C CA . LEU B 1 316 ? 10.781 12.07 11.062 1 97.75 316 LEU B CA 1
ATOM 6749 C C . LEU B 1 316 ? 11.336 12.211 9.648 1 97.75 316 LEU B C 1
ATOM 6751 O O . LEU B 1 316 ? 10.688 11.805 8.68 1 97.75 316 LEU B O 1
ATOM 6755 N N . SER B 1 317 ? 12.414 12.859 9.492 1 98.19 317 SER B N 1
ATOM 6756 C CA . SER B 1 317 ? 13.18 12.883 8.25 1 98.19 317 SER B CA 1
ATOM 6757 C C . SER B 1 317 ? 14.391 11.961 8.328 1 98.19 317 SER B C 1
ATOM 6759 O O . SER B 1 317 ? 15.398 12.305 8.945 1 98.19 317 SER B O 1
ATOM 6761 N N . LEU B 1 318 ? 14.32 10.836 7.672 1 97.88 318 LEU B N 1
ATOM 6762 C CA . LEU B 1 318 ? 15.344 9.797 7.719 1 97.88 318 LEU B CA 1
ATOM 6763 C C . LEU B 1 318 ? 16.219 9.836 6.469 1 97.88 318 LEU B C 1
ATOM 6765 O O . LEU B 1 318 ? 15.719 9.672 5.355 1 97.88 318 LEU B O 1
ATOM 6769 N N . TRP B 1 319 ? 17.469 10.102 6.68 1 97.38 319 TRP B N 1
ATOM 6770 C CA . TRP B 1 319 ? 18.422 10.125 5.578 1 97.38 319 TRP B CA 1
ATOM 6771 C C . TRP B 1 319 ? 19.328 8.906 5.617 1 97.38 319 TRP B C 1
ATOM 6773 O O . TRP B 1 319 ? 20.25 8.836 6.438 1 97.38 319 TRP B O 1
ATOM 6783 N N . THR B 1 320 ? 19.016 7.98 4.781 1 94.5 320 THR B N 1
ATOM 6784 C CA . THR B 1 320 ? 19.719 6.707 4.68 1 94.5 320 THR B CA 1
ATOM 6785 C C . THR B 1 320 ? 19.484 6.062 3.318 1 94.5 320 THR B C 1
ATOM 6787 O O . THR B 1 320 ? 18.469 6.34 2.662 1 94.5 320 THR B O 1
ATOM 6790 N N . ASN B 1 321 ? 20.406 5.297 2.863 1 89.44 321 ASN B N 1
ATOM 6791 C CA . ASN B 1 321 ? 20.297 4.629 1.572 1 89.44 321 ASN B CA 1
ATOM 6792 C C . ASN B 1 321 ? 19.812 3.186 1.729 1 89.44 321 ASN B C 1
ATOM 6794 O O . ASN B 1 321 ? 19.219 2.621 0.813 1 89.44 321 ASN B O 1
ATOM 6798 N N . GLY B 1 322 ? 20.078 2.559 2.791 1 89.69 322 GLY B N 1
ATOM 6799 C CA . GLY B 1 322 ? 19.844 1.137 2.986 1 89.69 322 GLY B CA 1
ATOM 6800 C C . GLY B 1 322 ? 18.391 0.804 3.293 1 89.69 322 GLY B C 1
ATOM 6801 O O . GLY B 1 322 ? 17.828 1.314 4.262 1 89.69 322 GLY B O 1
ATOM 6802 N N . ILE B 1 323 ? 17.812 -0.117 2.477 1 90.25 323 ILE B N 1
ATOM 6803 C CA . ILE B 1 323 ? 16.422 -0.499 2.607 1 90.25 323 ILE B CA 1
ATOM 6804 C C . ILE B 1 323 ? 16.203 -1.193 3.951 1 90.25 323 ILE B C 1
ATOM 6806 O O . ILE B 1 323 ? 15.148 -1.024 4.578 1 90.25 323 ILE B O 1
ATOM 6810 N N . ALA B 1 324 ? 17.156 -1.956 4.414 1 87.62 324 ALA B N 1
ATOM 6811 C CA . ALA B 1 324 ? 17.016 -2.652 5.691 1 87.62 324 ALA B CA 1
ATOM 6812 C C . ALA B 1 324 ? 16.875 -1.663 6.844 1 87.62 324 ALA B C 1
ATOM 6814 O O . ALA B 1 324 ? 16.031 -1.828 7.719 1 87.62 324 ALA B O 1
ATOM 6815 N N . GLU B 1 325 ? 17.734 -0.653 6.809 1 90.31 325 GLU B N 1
ATOM 6816 C CA . GLU B 1 325 ? 17.703 0.362 7.859 1 90.31 325 GLU B CA 1
ATOM 6817 C C . GLU B 1 325 ? 16.422 1.179 7.793 1 90.31 325 GLU B C 1
ATOM 6819 O O . GLU B 1 325 ? 15.828 1.507 8.828 1 90.31 325 GLU B O 1
ATOM 6824 N N . ILE B 1 326 ? 16.031 1.522 6.605 1 92.44 326 ILE B N 1
ATOM 6825 C CA . ILE B 1 326 ? 14.773 2.252 6.426 1 92.44 326 ILE B CA 1
ATOM 6826 C C . ILE B 1 326 ? 13.625 1.476 7.066 1 92.44 326 ILE B C 1
ATOM 6828 O O . ILE B 1 326 ? 12.859 2.027 7.859 1 92.44 326 ILE B O 1
ATOM 6832 N N . ASN B 1 327 ? 13.547 0.243 6.75 1 90.19 327 ASN B N 1
ATOM 6833 C CA . ASN B 1 327 ? 12.461 -0.584 7.273 1 90.19 327 ASN B CA 1
ATOM 6834 C C . ASN B 1 327 ? 12.562 -0.741 8.789 1 90.19 327 ASN B C 1
ATOM 6836 O O . ASN B 1 327 ? 11.555 -0.649 9.492 1 90.19 327 ASN B O 1
ATOM 6840 N N . GLU B 1 328 ? 13.727 -0.925 9.25 1 89.94 328 GLU B N 1
ATOM 6841 C CA . GLU B 1 328 ? 13.914 -1.108 10.688 1 89.94 328 GLU B CA 1
ATOM 6842 C C . GLU B 1 328 ? 13.508 0.141 11.461 1 89.94 328 GLU B C 1
ATOM 6844 O O . GLU B 1 328 ? 12.75 0.056 12.43 1 89.94 328 GLU B O 1
ATOM 6849 N N . VAL B 1 329 ? 13.992 1.269 11.031 1 92.94 329 VAL B N 1
ATOM 6850 C CA . VAL B 1 329 ? 13.734 2.512 11.75 1 92.94 329 VAL B CA 1
ATOM 6851 C C . VAL B 1 329 ? 12.258 2.883 11.617 1 92.94 329 VAL B C 1
ATOM 6853 O O . VAL B 1 329 ? 11.602 3.211 12.609 1 92.94 329 VAL B O 1
ATOM 6856 N N . THR B 1 330 ? 11.734 2.816 10.438 1 91 330 THR B N 1
ATOM 6857 C CA . THR B 1 330 ? 10.375 3.279 10.18 1 91 330 THR B CA 1
ATOM 6858 C C . THR B 1 330 ? 9.359 2.379 10.875 1 91 330 THR B C 1
ATOM 6860 O O . THR B 1 330 ? 8.352 2.859 11.398 1 91 330 THR B O 1
ATOM 6863 N N . HIS B 1 331 ? 9.578 1.117 10.938 1 86.62 331 HIS B N 1
ATOM 6864 C CA . HIS B 1 331 ? 8.555 0.22 11.477 1 86.62 331 HIS B CA 1
ATOM 6865 C C . HIS B 1 331 ? 8.742 0.01 12.977 1 86.62 331 HIS B C 1
ATOM 6867 O O . HIS B 1 331 ? 7.848 -0.501 13.648 1 86.62 331 HIS B O 1
ATOM 6873 N N . SER B 1 332 ? 9.914 0.451 13.445 1 87.81 332 SER B N 1
ATOM 6874 C CA . SER B 1 332 ? 10.133 0.373 14.891 1 87.81 332 SER B CA 1
ATOM 6875 C C . SER B 1 332 ? 9.742 1.676 15.578 1 87.81 332 SER B C 1
ATOM 6877 O O . SER B 1 332 ? 9.578 1.714 16.797 1 87.81 332 SER B O 1
ATOM 6879 N N . THR B 1 333 ? 9.633 2.611 14.695 1 89.19 333 THR B N 1
ATOM 6880 C CA . THR B 1 333 ? 9.227 3.891 15.266 1 89.19 333 THR B CA 1
ATOM 6881 C C . THR B 1 333 ? 7.758 4.176 14.961 1 89.19 333 THR B C 1
ATOM 6883 O O . THR B 1 333 ? 7.207 3.664 13.984 1 89.19 333 THR B O 1
ATOM 6886 N N . LYS B 1 334 ? 6.91 4.762 15.812 1 82.81 334 LYS B N 1
ATOM 6887 C CA . LYS B 1 334 ? 5.484 5.02 15.656 1 82.81 334 LYS B CA 1
ATOM 6888 C C . LYS B 1 334 ? 5.238 6.426 15.117 1 82.81 334 LYS B C 1
ATOM 6890 O O . LYS B 1 334 ? 4.176 7.008 15.352 1 82.81 334 LYS B O 1
ATOM 6895 N N . SER B 1 335 ? 6.297 6.941 14.359 1 92.5 335 SER B N 1
ATOM 6896 C CA . SER B 1 335 ? 6.109 8.273 13.805 1 92.5 335 SER B CA 1
ATOM 6897 C C . SER B 1 335 ? 5.066 8.266 12.688 1 92.5 335 SER B C 1
ATOM 6899 O O . SER B 1 335 ? 5.156 7.473 11.75 1 92.5 335 SER B O 1
ATOM 6901 N N . PRO B 1 336 ? 4.082 9.133 12.711 1 92.12 336 PRO B N 1
ATOM 6902 C CA . PRO B 1 336 ? 3.025 9.133 11.703 1 92.12 336 PRO B CA 1
ATOM 6903 C C . PRO B 1 336 ? 3.531 9.562 10.32 1 92.12 336 PRO B C 1
ATOM 6905 O O . PRO B 1 336 ? 3.066 9.039 9.305 1 92.12 336 PRO B O 1
ATOM 6908 N N . VAL B 1 337 ? 4.418 10.508 10.328 1 96.06 337 VAL B N 1
ATOM 6909 C CA . VAL B 1 337 ? 4.93 11.008 9.055 1 96.06 337 VAL B CA 1
ATOM 6910 C C . VAL B 1 337 ? 6.441 10.797 8.984 1 96.06 337 VAL B C 1
ATOM 6912 O O . VAL B 1 337 ? 7.191 11.336 9.805 1 96.06 337 VAL B O 1
ATOM 6915 N N . VAL B 1 338 ? 6.828 10.023 8.055 1 97.19 338 VAL B N 1
ATOM 6916 C CA . VAL B 1 338 ? 8.25 9.758 7.848 1 97.19 338 VAL B CA 1
ATOM 6917 C C . VAL B 1 338 ? 8.641 10.109 6.414 1 97.19 338 VAL B C 1
ATOM 6919 O O . VAL B 1 338 ? 8.008 9.641 5.461 1 97.19 338 VAL B O 1
ATOM 6922 N N . TRP B 1 339 ? 9.617 10.984 6.289 1 97.38 339 TRP B N 1
ATOM 6923 C CA . TRP B 1 339 ? 10.227 11.266 4.996 1 97.38 339 TRP B CA 1
ATOM 6924 C C . TRP B 1 339 ? 11.586 10.578 4.871 1 97.38 339 TRP B C 1
ATOM 6926 O O . TRP B 1 339 ? 12.445 10.742 5.734 1 97.38 339 TRP B O 1
ATOM 6936 N N . VAL B 1 340 ? 11.711 9.789 3.857 1 96.62 340 VAL B N 1
ATOM 6937 C CA . VAL B 1 340 ? 13 9.172 3.572 1 96.62 340 VAL B CA 1
ATOM 6938 C C . VAL B 1 340 ? 13.719 9.953 2.477 1 96.62 340 VAL B C 1
ATOM 6940 O O . VAL B 1 340 ? 13.195 10.109 1.372 1 96.62 340 VAL B O 1
ATOM 6943 N N . ASN B 1 341 ? 14.906 10.477 2.799 1 96.06 341 ASN B N 1
ATOM 6944 C CA . ASN B 1 341 ? 15.758 11.266 1.917 1 96.06 341 ASN B CA 1
ATOM 6945 C C . ASN B 1 341 ? 15.039 12.508 1.41 1 96.06 341 ASN B C 1
ATOM 6947 O O . ASN B 1 341 ? 15.156 12.867 0.235 1 96.06 341 ASN B O 1
ATOM 6951 N N . ASN B 1 342 ? 14.305 13 2.221 1 95.62 342 ASN B N 1
ATOM 6952 C CA . ASN B 1 342 ? 13.562 14.234 1.983 1 95.62 342 ASN B CA 1
ATOM 6953 C C . ASN B 1 342 ? 13 14.812 3.279 1 95.62 342 ASN B C 1
ATOM 6955 O O . ASN B 1 342 ? 13.281 14.297 4.363 1 95.62 342 ASN B O 1
ATOM 6959 N N . VAL B 1 343 ? 12.352 15.977 3.182 1 96.25 343 VAL B N 1
ATOM 6960 C CA . VAL B 1 343 ? 11.711 16.594 4.336 1 96.25 343 VAL B CA 1
ATOM 6961 C C . VAL B 1 343 ? 10.57 17.484 3.873 1 96.25 343 VAL B C 1
ATOM 6963 O O . VAL B 1 343 ? 10.641 18.094 2.801 1 96.25 343 VAL B O 1
ATOM 6966 N N . ALA B 1 344 ? 9.531 17.5 4.621 1 94.5 344 ALA B N 1
ATOM 6967 C CA . ALA B 1 344 ? 8.406 18.422 4.488 1 94.5 344 ALA B CA 1
ATOM 6968 C C . ALA B 1 344 ? 7.762 18.312 3.111 1 94.5 344 ALA B C 1
ATOM 6970 O O . ALA B 1 344 ? 7.492 19.312 2.455 1 94.5 344 ALA B O 1
ATOM 6971 N N . ASP B 1 345 ? 7.586 17.141 2.551 1 93.62 345 ASP B N 1
ATOM 6972 C CA . ASP B 1 345 ? 6.879 16.859 1.303 1 93.62 345 ASP B CA 1
ATOM 6973 C C . ASP B 1 345 ? 5.613 16.047 1.555 1 93.62 345 ASP B C 1
ATOM 6975 O O . ASP B 1 345 ? 5.68 14.938 2.076 1 93.62 345 ASP B O 1
ATOM 6979 N N . PHE B 1 346 ? 4.523 16.625 1.22 1 94.12 346 PHE B N 1
ATOM 6980 C CA . PHE B 1 346 ? 3.244 16 1.543 1 94.12 346 PHE B CA 1
ATOM 6981 C C . PHE B 1 346 ? 2.492 15.625 0.274 1 94.12 346 PHE B C 1
ATOM 6983 O O . PHE B 1 346 ? 1.273 15.43 0.3 1 94.12 346 PHE B O 1
ATOM 6990 N N . ARG B 1 347 ? 3.18 15.578 -0.892 1 90.81 347 ARG B N 1
ATOM 6991 C CA . ARG B 1 347 ? 2.555 15.109 -2.125 1 90.81 347 ARG B CA 1
ATOM 6992 C C . ARG B 1 347 ? 2.062 13.68 -1.979 1 90.81 347 ARG B C 1
ATOM 6994 O O . ARG B 1 347 ? 2.676 12.875 -1.272 1 90.81 347 ARG B O 1
ATOM 7001 N N . GLY B 1 348 ? 0.939 13.32 -2.586 1 88.5 348 GLY B N 1
ATOM 7002 C CA . GLY B 1 348 ? 0.302 12.016 -2.52 1 88.5 348 GLY B CA 1
ATOM 7003 C C . GLY B 1 348 ? -1.211 12.094 -2.426 1 88.5 348 GLY B C 1
ATOM 7004 O O . GLY B 1 348 ? -1.797 13.156 -2.641 1 88.5 348 GLY B O 1
ATOM 7005 N N . PRO B 1 349 ? -1.826 10.992 -2.178 1 87.25 349 PRO B N 1
ATOM 7006 C CA . PRO B 1 349 ? -3.287 10.992 -2.064 1 87.25 349 PRO B CA 1
ATOM 7007 C C . PRO B 1 349 ? -3.783 11.703 -0.808 1 87.25 349 PRO B C 1
ATOM 7009 O O . PRO B 1 349 ? -2.996 11.977 0.102 1 87.25 349 PRO B O 1
ATOM 7012 N N . PRO B 1 350 ? -5.062 11.984 -0.774 1 85.69 350 PRO B N 1
ATOM 7013 C CA . PRO B 1 350 ? -5.633 12.719 0.359 1 85.69 350 PRO B CA 1
ATOM 7014 C C . PRO B 1 350 ? -5.367 12.031 1.697 1 85.69 350 PRO B C 1
ATOM 7016 O O . PRO B 1 350 ? -5.293 12.695 2.732 1 85.69 350 PRO B O 1
ATOM 7019 N N . GLN B 1 351 ? -5.102 10.812 1.704 1 87.44 351 GLN B N 1
ATOM 7020 C CA . GLN B 1 351 ? -4.91 10.055 2.934 1 87.44 351 GLN B CA 1
ATOM 7021 C C . GLN B 1 351 ? -3.602 10.438 3.621 1 87.44 351 GLN B C 1
ATOM 7023 O O . GLN B 1 351 ? -3.387 10.109 4.789 1 87.44 351 GLN B O 1
ATOM 7028 N N . VAL B 1 352 ? -2.723 11.117 2.91 1 91.44 352 VAL B N 1
ATOM 7029 C CA . VAL B 1 352 ? -1.505 11.641 3.521 1 91.44 352 VAL B CA 1
ATOM 7030 C C . VAL B 1 352 ? -1.864 12.57 4.676 1 91.44 352 VAL B C 1
ATOM 7032 O O . VAL B 1 352 ? -1.21 12.555 5.723 1 91.44 352 VAL B O 1
ATOM 7035 N N . ALA B 1 353 ? -2.91 13.328 4.469 1 90 353 ALA B N 1
ATOM 7036 C CA . ALA B 1 353 ? -3.346 14.266 5.492 1 90 353 ALA B CA 1
ATOM 7037 C C . ALA B 1 353 ? -3.834 13.539 6.738 1 90 353 ALA B C 1
ATOM 7039 O O . ALA B 1 353 ? -3.721 14.055 7.855 1 90 353 ALA B O 1
ATOM 7040 N N . GLU B 1 354 ? -4.32 12.375 6.59 1 85.81 354 GLU B N 1
ATOM 7041 C CA . GLU B 1 354 ? -4.75 11.594 7.742 1 85.81 354 GLU B CA 1
ATOM 7042 C C . GLU B 1 354 ? -3.582 11.305 8.68 1 85.81 354 GLU B C 1
ATOM 7044 O O . GLU B 1 354 ? -3.756 11.258 9.906 1 85.81 354 GLU B O 1
ATOM 7049 N N . ALA B 1 355 ? -2.482 11.109 8.086 1 89.38 355 ALA B N 1
ATOM 7050 C CA . ALA B 1 355 ? -1.297 10.844 8.898 1 89.38 355 ALA B CA 1
ATOM 7051 C C . ALA B 1 355 ? -0.88 12.094 9.68 1 89.38 355 ALA B C 1
ATOM 7053 O O . ALA B 1 355 ? -0.506 12 10.852 1 89.38 355 ALA B O 1
ATOM 7054 N N . VAL B 1 356 ? -0.945 13.18 9 1 89.19 356 VAL B N 1
ATOM 7055 C CA . VAL B 1 356 ? -0.554 14.43 9.633 1 89.19 356 VAL B CA 1
ATOM 7056 C C . VAL B 1 356 ? -1.502 14.75 10.789 1 89.19 356 VAL B C 1
ATOM 7058 O O . VAL B 1 356 ? -1.061 15.102 11.883 1 89.19 356 VAL B O 1
ATOM 7061 N N . PHE B 1 357 ? -2.744 14.57 10.523 1 82.12 357 PHE B N 1
ATOM 7062 C CA . PHE B 1 357 ? -3.744 14.93 11.523 1 82.12 357 PHE B CA 1
ATOM 7063 C C . PHE B 1 357 ? -4.035 13.742 12.438 1 82.12 357 PHE B C 1
ATOM 7065 O O . PHE B 1 357 ? -5.004 13.766 13.203 1 82.12 357 PHE B O 1
ATOM 7072 N N . SER B 1 358 ? -3.16 12.781 12.297 1 71.12 358 SER B N 1
ATOM 7073 C CA . SER B 1 358 ? -3.344 11.594 13.125 1 71.12 358 SER B CA 1
ATOM 7074 C C . SER B 1 358 ? -3.373 11.953 14.609 1 71.12 358 SER B C 1
ATOM 7076 O O . SER B 1 358 ? -2.617 12.82 15.055 1 71.12 358 SER B O 1
ATOM 7078 N N . TYR B 1 359 ? -4.176 11.383 15.375 1 63.75 359 TYR B N 1
ATOM 7079 C CA . TYR B 1 359 ? -4.277 11.461 16.828 1 63.75 359 TYR B CA 1
ATOM 7080 C C . TYR B 1 359 ? -4.887 12.797 17.25 1 63.75 359 TYR B C 1
ATOM 7082 O O . TYR B 1 359 ? -5.113 13.023 18.453 1 63.75 359 TYR B O 1
ATOM 7090 N N . THR B 1 360 ? -5.035 13.641 16.156 1 62.12 360 THR B N 1
ATOM 7091 C CA . THR B 1 360 ? -5.625 14.914 16.547 1 62.12 360 THR B CA 1
ATOM 7092 C C . THR B 1 360 ? -7.059 14.719 17.031 1 62.12 360 THR B C 1
ATOM 7094 O O . THR B 1 360 ? -7.488 15.375 17.984 1 62.12 360 THR B O 1
ATOM 7097 N N . TYR B 1 361 ? -7.707 13.719 16.344 1 57.09 361 TYR B N 1
ATOM 7098 C CA . TYR B 1 361 ? -9.109 13.484 16.672 1 57.09 361 TYR B CA 1
ATOM 7099 C C . TYR B 1 361 ? -9.242 12.609 17.906 1 57.09 361 TYR B C 1
ATOM 7101 O O . TYR B 1 361 ? -10.281 12.617 18.578 1 57.09 361 TYR B O 1
ATOM 7109 N N . LEU B 1 362 ? -8.266 11.828 18.047 1 55.47 362 LEU B N 1
ATOM 7110 C CA . LEU B 1 362 ? -8.359 10.953 19.219 1 55.47 362 LEU B CA 1
ATOM 7111 C C . LEU B 1 362 ? -8.531 11.766 20.5 1 55.47 362 LEU B C 1
ATOM 7113 O O . LEU B 1 362 ? -9.109 11.281 21.469 1 55.47 362 LEU B O 1
ATOM 7117 N N . HIS B 1 363 ? -8.156 12.961 20.234 1 46.84 363 HIS B N 1
ATOM 7118 C CA . HIS B 1 363 ? -8.281 13.875 21.375 1 46.84 363 HIS B CA 1
ATOM 7119 C C . HIS B 1 363 ? -9.742 14.219 21.641 1 46.84 363 HIS B C 1
ATOM 7121 O O . HIS B 1 363 ? -10.086 14.633 22.75 1 46.84 363 HIS B O 1
ATOM 7127 N N . THR B 1 364 ? -10.484 14.023 20.578 1 44.78 364 THR B N 1
ATOM 7128 C CA . THR B 1 364 ? -11.875 14.438 20.734 1 44.78 364 THR B CA 1
ATOM 7129 C C . THR B 1 364 ? -12.766 13.234 21.047 1 44.78 364 THR B C 1
ATOM 7131 O O . THR B 1 364 ? -13.961 13.398 21.297 1 44.78 364 THR B O 1
ATOM 7134 N N . MET B 1 365 ? -12.062 12.117 20.953 1 49.25 365 MET B N 1
ATOM 7135 C CA . MET B 1 365 ? -12.898 10.93 21.078 1 49.25 365 MET B CA 1
ATOM 7136 C C . MET B 1 365 ? -13.195 10.641 22.547 1 49.25 365 MET B C 1
ATOM 7138 O O . MET B 1 365 ? -12.445 11.055 23.438 1 49.25 365 MET B O 1
ATOM 7142 N N . PHE B 1 366 ? -14.453 10.227 22.75 1 44.88 366 PHE B N 1
ATOM 7143 C CA . PHE B 1 366 ? -15.102 10.039 24.047 1 44.88 366 PHE B CA 1
ATOM 7144 C C . PHE B 1 366 ? -14.406 8.945 24.844 1 44.88 366 PHE B C 1
ATOM 7146 O O . PHE B 1 366 ? -14.141 7.859 24.328 1 44.88 366 PHE B O 1
ATOM 7153 N N . ARG B 1 367 ? -13.609 9.312 25.688 1 47.06 367 ARG B N 1
ATOM 7154 C CA . ARG B 1 367 ? -13.016 8.383 26.641 1 47.06 367 ARG B CA 1
ATOM 7155 C C . ARG B 1 367 ? -14.047 7.938 27.672 1 47.06 367 ARG B C 1
ATOM 7157 O O . ARG B 1 367 ? -14.828 8.75 28.172 1 47.06 367 ARG B O 1
ATOM 7164 N N . VAL B 1 368 ? -14.484 6.715 27.406 1 44.59 368 VAL B N 1
ATOM 7165 C CA . VAL B 1 368 ? -15.445 6.188 28.359 1 44.59 368 VAL B CA 1
ATOM 7166 C C . VAL B 1 368 ? -14.703 5.539 29.531 1 44.59 368 VAL B C 1
ATOM 7168 O O . VAL B 1 368 ? -13.641 4.938 29.344 1 44.59 368 VAL B O 1
ATOM 7171 N N . ASP B 1 369 ? -15 5.812 30.656 1 46.72 369 ASP B N 1
ATOM 7172 C CA . ASP B 1 369 ? -14.469 5.289 31.922 1 46.72 369 ASP B CA 1
ATOM 7173 C C . ASP B 1 369 ? -14.859 3.824 32.094 1 46.72 369 ASP B C 1
ATOM 7175 O O . ASP B 1 369 ? -16.047 3.49 32.125 1 46.72 369 ASP B O 1
ATOM 7179 N N . VAL B 1 370 ? -14.109 2.73 31.703 1 50.59 370 VAL B N 1
ATOM 7180 C CA . VAL B 1 370 ? -14.477 1.323 31.812 1 50.59 370 VAL B CA 1
ATOM 7181 C C . VAL B 1 370 ? -13.953 0.758 33.125 1 50.59 370 VAL B C 1
ATOM 7183 O O . VAL B 1 370 ? -12.953 1.241 33.656 1 50.59 370 VAL B O 1
ATOM 7186 N N . LYS B 1 371 ? -14.742 -0.079 33.781 1 54.72 371 LYS B N 1
ATOM 7187 C CA . LYS B 1 371 ? -14.328 -0.833 34.938 1 54.72 371 LYS B CA 1
ATOM 7188 C C . LYS B 1 371 ? -13.008 -1.558 34.719 1 54.72 371 LYS B C 1
ATOM 7190 O O . LYS B 1 371 ? -12.781 -2.1 33.625 1 54.72 371 LYS B O 1
ATOM 7195 N N . TYR B 1 372 ? -12.07 -1.528 35.75 1 59.38 372 TYR B N 1
ATOM 7196 C CA . TYR B 1 372 ? -10.633 -1.768 35.75 1 59.38 372 TYR B CA 1
ATOM 7197 C C . TYR B 1 372 ? -10.32 -3.211 35.375 1 59.38 372 TYR B C 1
ATOM 7199 O O . TYR B 1 372 ? -9.422 -3.467 34.562 1 59.38 372 TYR B O 1
ATOM 7207 N N . GLU B 1 373 ? -11.039 -4.215 35.969 1 61.56 373 GLU B N 1
ATOM 7208 C CA . GLU B 1 373 ? -10.547 -5.582 35.844 1 61.56 373 GLU B CA 1
ATOM 7209 C C . GLU B 1 373 ? -10.719 -6.098 34.406 1 61.56 373 GLU B C 1
ATOM 7211 O O . GLU B 1 373 ? -9.805 -6.711 33.875 1 61.56 373 GLU B O 1
ATOM 7216 N N . SER B 1 374 ? -11.859 -5.891 33.938 1 69.44 374 SER B N 1
ATOM 7217 C CA . SER B 1 374 ? -12.133 -6.367 32.594 1 69.44 374 SER B CA 1
ATOM 7218 C C . SER B 1 374 ? -11.273 -5.637 31.562 1 69.44 374 SER B C 1
ATOM 7220 O O . SER B 1 374 ? -10.836 -6.23 30.562 1 69.44 374 SER B O 1
ATOM 7222 N N . TYR B 1 375 ? -10.906 -4.555 31.969 1 72.31 375 TYR B N 1
ATOM 7223 C CA . TYR B 1 375 ? -10.078 -3.771 31.062 1 72.31 375 TYR B CA 1
ATOM 7224 C C . TYR B 1 375 ? -8.648 -4.289 31.047 1 72.31 375 TYR B C 1
ATOM 7226 O O . TYR B 1 375 ? -8.023 -4.379 29.984 1 72.31 375 TYR B O 1
ATOM 7234 N N . ALA B 1 376 ? -8.258 -4.613 32.219 1 74.62 376 ALA B N 1
ATOM 7235 C CA . ALA B 1 376 ? -6.895 -5.133 32.312 1 74.62 376 ALA B CA 1
ATOM 7236 C C . ALA B 1 376 ? -6.75 -6.43 31.5 1 74.62 376 ALA B C 1
ATOM 7238 O O . ALA B 1 376 ? -5.75 -6.633 30.812 1 74.62 376 ALA B O 1
ATOM 7239 N N . LYS B 1 377 ? -7.719 -7.211 31.672 1 79.94 377 LYS B N 1
ATOM 7240 C CA . LYS B 1 377 ? -7.703 -8.469 30.938 1 79.94 377 LYS B CA 1
ATOM 7241 C C . LYS B 1 377 ? -7.742 -8.219 29.422 1 79.94 377 LYS B C 1
ATOM 7243 O O . LYS B 1 377 ? -7.031 -8.883 28.672 1 79.94 377 LYS B O 1
ATOM 7248 N N . LEU B 1 378 ? -8.523 -7.336 29.062 1 84 378 LEU B N 1
ATOM 7249 C CA . LEU B 1 378 ? -8.641 -7.012 27.641 1 84 378 LEU B CA 1
ATOM 7250 C C . LEU B 1 378 ? -7.332 -6.434 27.109 1 84 378 LEU B C 1
ATOM 7252 O O . LEU B 1 378 ? -6.941 -6.711 25.969 1 84 378 LEU B O 1
ATOM 7256 N N . CYS B 1 379 ? -6.652 -5.688 27.906 1 81.06 379 CYS B N 1
ATOM 7257 C CA . CYS B 1 379 ? -5.371 -5.121 27.5 1 81.06 379 CYS B CA 1
ATOM 7258 C C . CYS B 1 379 ? -4.332 -6.219 27.281 1 81.06 379 CYS B C 1
ATOM 7260 O O . CYS B 1 379 ? -3.547 -6.16 26.344 1 81.06 379 CYS B O 1
ATOM 7262 N N . GLU B 1 380 ? -4.41 -7.156 28.125 1 85.88 380 GLU B N 1
ATOM 7263 C CA . GLU B 1 380 ? -3.496 -8.281 27.969 1 85.88 380 GLU B CA 1
ATOM 7264 C C . GLU B 1 380 ? -3.787 -9.062 26.703 1 85.88 380 GLU B C 1
ATOM 7266 O O . GLU B 1 380 ? -2.867 -9.445 25.969 1 85.88 380 GLU B O 1
ATOM 7271 N N . LEU B 1 381 ? -5.008 -9.281 26.531 1 89.19 381 LEU B N 1
ATOM 7272 C CA . LEU B 1 381 ? -5.406 -9.984 25.312 1 89.19 381 LEU B CA 1
ATOM 7273 C C . LEU B 1 381 ? -5.027 -9.18 24.062 1 89.19 381 LEU B C 1
ATOM 7275 O O . LEU B 1 381 ? -4.629 -9.758 23.047 1 89.19 381 LEU B O 1
ATOM 7279 N N . SER B 1 382 ? -5.215 -7.918 24.203 1 89.19 382 SER B N 1
ATOM 7280 C CA . SER B 1 382 ? -4.883 -7.035 23.078 1 89.19 382 SER B CA 1
ATOM 7281 C C . SER B 1 382 ? -3.408 -7.145 22.703 1 89.19 382 SER B C 1
ATOM 7283 O O . SER B 1 382 ? -3.064 -7.184 21.531 1 89.19 382 SER B O 1
ATOM 7285 N N . GLN B 1 383 ? -2.572 -7.234 23.641 1 88.06 383 GLN B N 1
ATOM 7286 C CA . GLN B 1 383 ? -1.139 -7.336 23.375 1 88.06 383 GLN B CA 1
ATOM 7287 C C . GLN B 1 383 ? -0.793 -8.648 22.688 1 88.06 383 GLN B C 1
ATOM 7289 O O . GLN B 1 383 ? 0.01 -8.672 21.75 1 88.06 383 GLN B O 1
ATOM 7294 N N . SER B 1 384 ? -1.322 -9.703 23.188 1 91.31 384 SER B N 1
ATOM 7295 C CA . SER B 1 384 ? -1.095 -11.008 22.562 1 91.31 384 SER B CA 1
ATOM 7296 C C . SER B 1 384 ? -1.642 -11.047 21.141 1 91.31 384 SER B C 1
ATOM 7298 O O . SER B 1 384 ? -1.043 -11.664 20.266 1 91.31 384 SER B O 1
ATOM 7300 N N . TRP B 1 385 ? -2.734 -10.414 20.953 1 93.38 385 TRP B N 1
ATOM 7301 C CA . TRP B 1 385 ? -3.393 -10.367 19.656 1 93.38 385 TRP B CA 1
ATOM 7302 C C . TRP B 1 385 ? -2.539 -9.617 18.641 1 93.38 385 TRP B C 1
ATOM 7304 O O . TRP B 1 385 ? -2.428 -10.039 17.484 1 93.38 385 TRP B O 1
ATOM 7314 N N . LEU B 1 386 ? -1.907 -8.602 19.109 1 88.12 386 LEU B N 1
ATOM 7315 C CA . LEU B 1 386 ? -1.108 -7.75 18.234 1 88.12 386 LEU B CA 1
ATOM 7316 C C . LEU B 1 386 ? 0.164 -8.469 17.797 1 88.12 386 LEU B C 1
ATOM 7318 O O . LEU B 1 386 ? 0.767 -8.102 16.781 1 88.12 386 LEU B O 1
ATOM 7322 N N . LYS B 1 387 ? 0.522 -9.469 18.5 1 86.44 387 LYS B N 1
ATOM 7323 C CA . LYS B 1 387 ? 1.731 -10.219 18.156 1 86.44 387 LYS B CA 1
ATOM 7324 C C . LYS B 1 387 ? 1.483 -11.164 16.984 1 86.44 387 LYS B C 1
ATOM 7326 O O . LYS B 1 387 ? 2.428 -11.617 16.344 1 86.44 387 LYS B O 1
ATOM 7331 N N . LEU B 1 388 ? 0.261 -11.438 16.766 1 88.06 388 LEU B N 1
ATOM 7332 C CA . LEU B 1 388 ? -0.089 -12.312 15.641 1 88.06 388 LEU B CA 1
ATOM 7333 C C . LEU B 1 388 ? -0.077 -11.539 14.328 1 88.06 388 LEU B C 1
ATOM 7335 O O . LEU B 1 388 ? -0.423 -10.359 14.289 1 88.06 388 LEU B O 1
ATOM 7339 N N . ASP B 1 389 ? 0.368 -12.227 13.305 1 82.31 389 ASP B N 1
ATOM 7340 C CA . ASP B 1 389 ? 0.288 -11.586 11.992 1 82.31 389 ASP B CA 1
ATOM 7341 C C . ASP B 1 389 ? -1.147 -11.578 11.477 1 82.31 389 ASP B C 1
ATOM 7343 O O . ASP B 1 389 ? -2.033 -12.195 12.078 1 82.31 389 ASP B O 1
ATOM 7347 N N . LEU B 1 390 ? -1.368 -10.875 10.453 1 84.44 390 LEU B N 1
ATOM 7348 C CA . LEU B 1 390 ? -2.701 -10.656 9.898 1 84.44 390 LEU B CA 1
ATOM 7349 C C . LEU B 1 390 ? -3.357 -11.977 9.523 1 84.44 390 LEU B C 1
ATOM 7351 O O . LEU B 1 390 ? -4.543 -12.188 9.789 1 84.44 390 LEU B O 1
ATOM 7355 N N . GLU B 1 391 ? -2.656 -12.828 8.844 1 79.69 391 GLU B N 1
ATOM 7356 C CA . GLU B 1 391 ? -3.232 -14.078 8.359 1 79.69 391 GLU B CA 1
ATOM 7357 C C . GLU B 1 391 ? -3.625 -14.984 9.523 1 79.69 391 GLU B C 1
ATOM 7359 O O . GLU B 1 391 ? -4.645 -15.672 9.461 1 79.69 391 GLU B O 1
ATOM 7364 N N . ARG B 1 392 ? -2.822 -15.008 10.539 1 85.62 392 ARG B N 1
ATOM 7365 C CA . ARG B 1 392 ? -3.16 -15.797 11.719 1 85.62 392 ARG B CA 1
ATOM 7366 C C . ARG B 1 392 ? -4.418 -15.266 12.398 1 85.62 392 ARG B C 1
ATOM 7368 O O . ARG B 1 392 ? -5.277 -16.047 12.828 1 85.62 392 ARG B O 1
ATOM 7375 N N . ARG B 1 393 ? -4.477 -13.992 12.531 1 91.94 393 ARG B N 1
ATOM 7376 C CA . ARG B 1 393 ? -5.688 -13.406 13.094 1 91.94 393 ARG B CA 1
ATOM 7377 C C . ARG B 1 393 ? -6.91 -13.758 12.25 1 91.94 393 ARG B C 1
ATOM 7379 O O . ARG B 1 393 ? -7.973 -14.078 12.789 1 91.94 393 ARG B O 1
ATOM 7386 N N . ARG B 1 394 ? -6.719 -13.688 11 1 89.12 394 ARG B N 1
ATOM 7387 C CA . ARG B 1 394 ? -7.801 -14.031 10.078 1 89.12 394 ARG B CA 1
ATOM 7388 C C . ARG B 1 394 ? -8.266 -15.461 10.297 1 89.12 394 ARG B C 1
ATOM 7390 O O . ARG B 1 394 ? -9.469 -15.727 10.359 1 89.12 394 ARG B O 1
ATOM 7397 N N . ASP B 1 395 ? -7.352 -16.328 10.375 1 86 395 ASP B N 1
ATOM 7398 C CA . ASP B 1 395 ? -7.68 -17.734 10.578 1 86 395 ASP B CA 1
ATOM 7399 C C . ASP B 1 395 ? -8.461 -17.938 11.875 1 86 395 ASP B C 1
ATOM 7401 O O . ASP B 1 395 ? -9.438 -18.688 11.914 1 86 395 ASP B O 1
ATOM 7405 N N . ILE B 1 396 ? -7.992 -17.297 12.883 1 94.06 396 ILE B N 1
ATOM 7406 C CA . ILE B 1 396 ? -8.641 -17.422 14.188 1 94.06 396 ILE B CA 1
ATOM 7407 C C . ILE B 1 396 ? -10.07 -16.891 14.109 1 94.06 396 ILE B C 1
ATOM 7409 O O . ILE B 1 396 ? -11.008 -17.547 14.555 1 94.06 396 ILE B O 1
ATOM 7413 N N . LEU B 1 397 ? -10.211 -15.75 13.547 1 95.38 397 LEU B N 1
ATOM 7414 C CA . LEU B 1 397 ? -11.531 -15.133 13.461 1 95.38 397 LEU B CA 1
ATOM 7415 C C . LEU B 1 397 ? -12.469 -15.977 12.602 1 95.38 397 LEU B C 1
ATOM 7417 O O . LEU B 1 397 ? -13.648 -16.141 12.93 1 95.38 397 LEU B O 1
ATOM 7421 N N . CYS B 1 398 ? -11.961 -16.453 11.508 1 89.31 398 CYS B N 1
ATOM 7422 C CA . CYS B 1 398 ? -12.766 -17.328 10.672 1 89.31 398 CYS B CA 1
ATOM 7423 C C . CYS B 1 398 ? -13.164 -18.594 11.422 1 89.31 398 CYS B C 1
ATOM 7425 O O . CYS B 1 398 ? -14.281 -19.078 11.273 1 89.31 398 CYS B O 1
ATOM 7427 N N . GLY B 1 399 ? -12.258 -19.094 12.211 1 88.88 399 GLY B N 1
ATOM 7428 C CA . GLY B 1 399 ? -12.586 -20.234 13.055 1 88.88 399 GLY B CA 1
ATOM 7429 C C . GLY B 1 399 ? -13.703 -19.953 14.039 1 88.88 399 GLY B C 1
ATOM 7430 O O . GLY B 1 399 ? -14.586 -20.781 14.25 1 88.88 399 GLY B O 1
ATOM 7431 N N . VAL B 1 400 ? -13.625 -18.828 14.625 1 94.38 400 VAL B N 1
ATOM 7432 C CA . VAL B 1 400 ? -14.656 -18.391 15.562 1 94.38 400 VAL B CA 1
ATOM 7433 C C . VAL B 1 400 ? -16 -18.297 14.836 1 94.38 400 VAL B C 1
ATOM 7435 O O . VAL B 1 400 ? -17.016 -18.781 15.344 1 94.38 400 VAL B O 1
ATOM 7438 N N . LEU B 1 401 ? -15.984 -17.719 13.703 1 92.5 401 LEU B N 1
ATOM 7439 C CA . LEU B 1 401 ? -17.219 -17.547 12.938 1 92.5 401 LEU B CA 1
ATOM 7440 C C . LEU B 1 401 ? -17.766 -18.906 12.484 1 92.5 401 LEU B C 1
ATOM 7442 O O . LEU B 1 401 ? -18.969 -19.109 12.445 1 92.5 401 LEU B O 1
ATOM 7446 N N . ASP B 1 402 ? -16.906 -19.781 12.164 1 88.19 402 ASP B N 1
ATOM 7447 C CA . ASP B 1 402 ? -17.344 -21.141 11.812 1 88.19 402 ASP B CA 1
ATOM 7448 C C . ASP B 1 402 ? -18.094 -21.781 12.969 1 88.19 402 ASP B C 1
ATOM 7450 O O . ASP B 1 402 ? -19.109 -22.453 12.758 1 88.19 402 ASP B O 1
ATOM 7454 N N . LYS B 1 403 ? -17.609 -21.625 14.156 1 91.62 403 LYS B N 1
ATOM 7455 C CA . LYS B 1 403 ? -18.281 -22.172 15.328 1 91.62 403 LYS B CA 1
ATOM 7456 C C . LYS B 1 403 ? -19.656 -21.547 15.508 1 91.62 403 LYS B C 1
ATOM 7458 O O . LYS B 1 403 ? -20.625 -22.25 15.812 1 91.62 403 LYS B O 1
ATOM 7463 N N . TYR B 1 404 ? -19.719 -20.297 15.297 1 91.31 404 TYR B N 1
ATOM 7464 C CA . TYR B 1 404 ? -21 -19.625 15.422 1 91.31 404 TYR B CA 1
ATOM 7465 C C . TYR B 1 404 ? -21.953 -20.062 14.32 1 91.31 404 TYR B C 1
ATOM 7467 O O . TYR B 1 404 ? -23.172 -20.156 14.539 1 91.31 404 TYR B O 1
ATOM 7475 N N . ILE B 1 405 ? -21.453 -20.266 13.141 1 88.94 405 ILE B N 1
ATOM 7476 C CA . ILE B 1 405 ? -22.281 -20.75 12.039 1 88.94 405 ILE B CA 1
ATOM 7477 C C . ILE B 1 405 ? -22.844 -22.125 12.391 1 88.94 405 ILE B C 1
ATOM 7479 O O . ILE B 1 405 ? -24.016 -22.406 12.094 1 88.94 405 ILE B O 1
ATOM 7483 N N . LEU B 1 406 ? -22.094 -22.906 13.062 1 88.12 406 LEU B N 1
ATOM 7484 C CA . LEU B 1 406 ? -22.547 -24.234 13.477 1 88.12 406 LEU B CA 1
ATOM 7485 C C . LEU B 1 406 ? -23.594 -24.125 14.578 1 88.12 406 LEU B C 1
ATOM 7487 O O . LEU B 1 406 ? -24.547 -24.906 14.602 1 88.12 406 LEU B O 1
ATOM 7491 N N . LEU B 1 407 ? -23.438 -23.234 15.5 1 88.31 407 LEU B N 1
ATOM 7492 C CA . LEU B 1 407 ? -24.344 -23.062 16.625 1 88.31 407 LEU B CA 1
ATOM 7493 C C . LEU B 1 407 ? -25.641 -22.406 16.203 1 88.31 407 LEU B C 1
ATOM 7495 O O . LEU B 1 407 ? -26.703 -22.672 16.781 1 88.31 407 LEU B O 1
ATOM 7499 N N . HIS B 1 408 ? -25.422 -21.484 15.234 1 87.81 408 HIS B N 1
ATOM 7500 C CA . HIS B 1 408 ? -26.594 -20.75 14.766 1 87.81 408 HIS B CA 1
ATOM 7501 C C . HIS B 1 408 ? -26.688 -20.766 13.242 1 87.81 408 HIS B C 1
ATOM 7503 O O . HIS B 1 408 ? -26.562 -19.734 12.594 1 87.81 408 HIS B O 1
ATOM 7509 N N . PRO B 1 409 ? -27.078 -21.875 12.672 1 85.12 409 PRO B N 1
ATOM 7510 C CA . PRO B 1 409 ? -27.109 -22.016 11.211 1 85.12 409 PRO B CA 1
ATOM 7511 C C . PRO B 1 409 ? -28.172 -21.125 10.562 1 85.12 409 PRO B C 1
ATOM 7513 O O . PRO B 1 409 ? -28.078 -20.844 9.367 1 85.12 409 PRO B O 1
ATOM 7516 N N . GLU B 1 410 ? -29.078 -20.672 11.359 1 83.44 410 GLU B N 1
ATOM 7517 C CA . GLU B 1 410 ? -30.172 -19.875 10.82 1 83.44 410 GLU B CA 1
ATOM 7518 C C . GLU B 1 410 ? -29.703 -18.453 10.523 1 83.44 410 GLU B C 1
ATOM 7520 O O . GLU B 1 410 ? -30.344 -17.734 9.734 1 83.44 410 GLU B O 1
ATOM 7525 N N . TRP B 1 411 ? -28.688 -18.062 11.148 1 85.69 411 TRP B N 1
ATOM 7526 C CA . TRP B 1 411 ? -28.219 -16.703 10.969 1 85.69 411 TRP B CA 1
ATOM 7527 C C . TRP B 1 411 ? -27.203 -16.625 9.828 1 85.69 411 TRP B C 1
ATOM 7529 O O . TRP B 1 411 ? -26.047 -17.031 9.984 1 85.69 411 TRP B O 1
ATOM 7539 N N . LYS B 1 412 ? -27.5 -15.977 8.727 1 87.38 412 LYS B N 1
ATOM 7540 C CA . LYS B 1 412 ? -26.641 -15.844 7.555 1 87.38 412 LYS B CA 1
ATOM 7541 C C . LYS B 1 412 ? -25.578 -14.781 7.777 1 87.38 412 LYS B C 1
ATOM 7543 O O . LYS B 1 412 ? -24.594 -14.711 7.031 1 87.38 412 LYS B O 1
ATOM 7548 N N . LEU B 1 413 ? -25.766 -14.07 8.812 1 89.19 413 LEU B N 1
ATOM 7549 C CA . LEU B 1 413 ? -24.891 -12.938 9.117 1 89.19 413 LEU B CA 1
ATOM 7550 C C . LEU B 1 413 ? -23.469 -13.398 9.344 1 89.19 413 LEU B C 1
ATOM 7552 O O . LEU B 1 413 ? -22.516 -12.742 8.898 1 89.19 413 LEU B O 1
ATOM 7556 N N . PHE B 1 414 ? -23.312 -14.547 9.969 1 89.88 414 PHE B N 1
ATOM 7557 C CA . PHE B 1 414 ? -21.984 -15.039 10.297 1 89.88 414 PHE B CA 1
ATOM 7558 C C . PHE B 1 414 ? -21.203 -15.406 9.031 1 89.88 414 PHE B C 1
ATOM 7560 O O . PHE B 1 414 ? -20.016 -15.117 8.922 1 89.88 414 PHE B O 1
ATOM 7567 N N . ALA B 1 415 ? -21.906 -15.938 8.141 1 83.94 415 ALA B N 1
ATOM 7568 C CA . ALA B 1 415 ? -21.281 -16.297 6.871 1 83.94 415 ALA B CA 1
ATOM 7569 C C . ALA B 1 415 ? -20.906 -15.055 6.074 1 83.94 415 ALA B C 1
ATOM 7571 O O . ALA B 1 415 ? -19.859 -15.016 5.43 1 83.94 415 ALA B O 1
ATOM 7572 N N . GLU B 1 416 ? -21.672 -14.141 6.152 1 86.62 416 GLU B N 1
ATOM 7573 C CA . GLU B 1 416 ? -21.406 -12.883 5.465 1 86.62 416 GLU B CA 1
ATOM 7574 C C . GLU B 1 416 ? -20.172 -12.195 6.031 1 86.62 416 GLU B C 1
ATOM 7576 O O . GLU B 1 416 ? -19.328 -11.695 5.277 1 86.62 416 GLU B O 1
ATOM 7581 N N . ILE B 1 417 ? -20.078 -12.211 7.348 1 91.94 417 ILE B N 1
ATOM 7582 C CA . ILE B 1 417 ? -18.922 -11.609 8 1 91.94 417 ILE B CA 1
ATOM 7583 C C . ILE B 1 417 ? -17.656 -12.375 7.605 1 91.94 417 ILE B C 1
ATOM 7585 O O . ILE B 1 417 ? -16.641 -11.766 7.262 1 91.94 417 ILE B O 1
ATOM 7589 N N . LYS B 1 418 ? -17.812 -13.617 7.652 1 88 418 LYS B N 1
ATOM 7590 C CA . LYS B 1 418 ? -16.656 -14.461 7.316 1 88 418 LYS B CA 1
ATOM 7591 C C . LYS B 1 418 ? -16.188 -14.195 5.895 1 88 418 LYS B C 1
ATOM 7593 O O . LYS B 1 418 ? -14.984 -14.023 5.66 1 88 418 LYS B O 1
ATOM 7598 N N . ASN B 1 419 ? -17.062 -14.102 4.969 1 79.12 419 ASN B N 1
ATOM 7599 C CA . ASN B 1 419 ? -16.719 -13.844 3.574 1 79.12 419 ASN B CA 1
ATOM 7600 C C . ASN B 1 419 ? -16.031 -12.492 3.4 1 79.12 419 ASN B C 1
ATOM 7602 O O . ASN B 1 419 ? -15.109 -12.367 2.596 1 79.12 419 ASN B O 1
ATOM 7606 N N . SER B 1 420 ? -16.453 -11.602 4.16 1 83.62 420 SER B N 1
ATOM 7607 C CA . SER B 1 420 ? -15.875 -10.266 4.07 1 83.62 420 SER B CA 1
ATOM 7608 C C . SER B 1 420 ? -14.453 -10.242 4.617 1 83.62 420 SER B C 1
ATOM 7610 O O . SER B 1 420 ? -13.625 -9.422 4.195 1 83.62 420 SER B O 1
ATOM 7612 N N . LEU B 1 421 ? -14.141 -11.141 5.551 1 87.69 421 LEU B N 1
ATOM 7613 C CA . LEU B 1 421 ? -12.836 -11.148 6.203 1 87.69 421 LEU B CA 1
ATOM 7614 C C . LEU B 1 421 ? -11.805 -11.852 5.332 1 87.69 421 LEU B C 1
ATOM 7616 O O . LEU B 1 421 ? -10.602 -11.594 5.465 1 87.69 421 LEU B O 1
ATOM 7620 N N . LEU B 1 422 ? -12.273 -12.664 4.469 1 77.38 422 LEU B N 1
ATOM 7621 C CA . LEU B 1 422 ? -11.367 -13.508 3.697 1 77.38 422 LEU B CA 1
ATOM 7622 C C . LEU B 1 422 ? -10.469 -12.672 2.795 1 77.38 422 LEU B C 1
ATOM 7624 O O . LEU B 1 422 ? -9.289 -12.992 2.609 1 77.38 422 LEU B O 1
ATOM 7628 N N . THR B 1 423 ? -10.977 -11.523 2.375 1 75.62 423 THR B N 1
ATOM 7629 C CA . THR B 1 423 ? -10.203 -10.742 1.422 1 75.62 423 THR B CA 1
ATOM 7630 C C . THR B 1 423 ? -9.836 -9.383 2.012 1 75.62 423 THR B C 1
ATOM 7632 O O . THR B 1 423 ? -9.273 -8.531 1.321 1 75.62 423 THR B O 1
ATOM 7635 N N . CYS B 1 424 ? -10.141 -9.297 3.252 1 81.44 424 CYS B N 1
ATOM 7636 C CA . CYS B 1 424 ? -9.93 -7.992 3.871 1 81.44 424 CYS B CA 1
ATOM 7637 C C . CYS B 1 424 ? -8.445 -7.742 4.125 1 81.44 424 CYS B C 1
ATOM 7639 O O . CYS B 1 424 ? -7.758 -8.602 4.68 1 81.44 424 CYS B O 1
ATOM 7641 N N . THR B 1 425 ? -7.922 -6.609 3.582 1 79.44 425 THR B N 1
ATOM 7642 C CA . THR B 1 425 ? -6.559 -6.18 3.869 1 79.44 425 THR B CA 1
ATOM 7643 C C . THR B 1 425 ? -6.555 -4.938 4.75 1 79.44 425 THR B C 1
ATOM 7645 O O . THR B 1 425 ? -7.594 -4.301 4.941 1 79.44 425 THR B O 1
ATOM 7648 N N . LEU B 1 426 ? -5.418 -4.754 5.348 1 83.06 426 LEU B N 1
ATOM 7649 C CA . LEU B 1 426 ? -5.285 -3.545 6.148 1 83.06 426 LEU B CA 1
ATOM 7650 C C . LEU B 1 426 ? -5.375 -2.299 5.277 1 83.06 426 LEU B C 1
ATOM 7652 O O . LEU B 1 426 ? -4.918 -2.307 4.129 1 83.06 426 LEU B O 1
ATOM 7656 N N . LYS B 1 427 ? -6.035 -1.311 5.84 1 83.12 427 LYS B N 1
ATOM 7657 C CA . LYS B 1 427 ? -6.102 -0.035 5.133 1 83.12 427 LYS B CA 1
ATOM 7658 C C . LYS B 1 427 ? -4.707 0.484 4.797 1 83.12 427 LYS B C 1
ATOM 7660 O O . LYS B 1 427 ? -3.848 0.579 5.676 1 83.12 427 LYS B O 1
ATOM 7665 N N . SER B 1 428 ? -4.473 0.677 3.578 1 90.12 428 SER B N 1
ATOM 7666 C CA . SER B 1 428 ? -3.172 1.135 3.1 1 90.12 428 SER B CA 1
ATOM 7667 C C . SER B 1 428 ? -3.287 1.792 1.729 1 90.12 428 SER B C 1
ATOM 7669 O O . SER B 1 428 ? -4.363 1.8 1.126 1 90.12 428 SER B O 1
ATOM 7671 N N . PHE B 1 429 ? -2.211 2.48 1.36 1 90.12 429 PHE B N 1
ATOM 7672 C CA . PHE B 1 429 ? -2.127 2.982 -0.006 1 90.12 429 PHE B CA 1
ATOM 7673 C C . PHE B 1 429 ? -0.675 3.076 -0.459 1 90.12 429 PHE B C 1
ATOM 7675 O O . PHE B 1 429 ? 0.233 3.182 0.368 1 90.12 429 PHE B O 1
ATOM 7682 N N . VAL B 1 430 ? -0.515 2.926 -1.703 1 90.69 430 VAL B N 1
ATOM 7683 C CA . VAL B 1 430 ? 0.775 3.129 -2.354 1 90.69 430 VAL B CA 1
ATOM 7684 C C . VAL B 1 430 ? 0.613 4.086 -3.535 1 90.69 430 VAL B C 1
ATOM 7686 O O . VAL B 1 430 ? -0.206 3.848 -4.426 1 90.69 430 VAL B O 1
ATOM 7689 N N . ASP B 1 431 ? 1.289 5.164 -3.459 1 89.38 431 ASP B N 1
ATOM 7690 C CA . ASP B 1 431 ? 1.265 6.164 -4.523 1 89.38 431 ASP B CA 1
ATOM 7691 C C . ASP B 1 431 ? 2.662 6.391 -5.094 1 89.38 431 ASP B C 1
ATOM 7693 O O . ASP B 1 431 ? 3.584 6.766 -4.363 1 89.38 431 ASP B O 1
ATOM 7697 N N . VAL B 1 432 ? 2.777 6.133 -6.32 1 85.69 432 VAL B N 1
ATOM 7698 C CA . VAL B 1 432 ? 4.059 6.309 -6.996 1 85.69 432 VAL B CA 1
ATOM 7699 C C . VAL B 1 432 ? 4 7.535 -7.906 1 85.69 432 VAL B C 1
ATOM 7701 O O . VAL B 1 432 ? 3.256 7.551 -8.891 1 85.69 432 VAL B O 1
ATOM 7704 N N . GLY B 1 433 ? 4.758 8.547 -7.523 1 82 433 GLY B N 1
ATOM 7705 C CA . GLY B 1 433 ? 4.871 9.75 -8.344 1 82 433 GLY B CA 1
ATOM 7706 C C . GLY B 1 433 ? 6.082 9.734 -9.25 1 82 433 GLY B C 1
ATOM 7707 O O . GLY B 1 433 ? 6.688 8.688 -9.477 1 82 433 GLY B O 1
ATOM 7708 N N . LYS B 1 434 ? 6.414 10.844 -9.82 1 78.56 434 LYS B N 1
ATOM 7709 C CA . LYS B 1 434 ? 7.535 10.977 -10.75 1 78.56 434 LYS B CA 1
ATOM 7710 C C . LYS B 1 434 ? 8.867 10.727 -10.047 1 78.56 434 LYS B C 1
ATOM 7712 O O . LYS B 1 434 ? 9.766 10.102 -10.609 1 78.56 434 LYS B O 1
ATOM 7717 N N . ASP B 1 435 ? 8.945 11.242 -8.82 1 87.06 435 ASP B N 1
ATOM 7718 C CA . ASP B 1 435 ? 10.234 11.164 -8.141 1 87.06 435 ASP B CA 1
ATOM 7719 C C . ASP B 1 435 ? 10.062 10.68 -6.699 1 87.06 435 ASP B C 1
ATOM 7721 O O . ASP B 1 435 ? 10.93 10.914 -5.855 1 87.06 435 ASP B O 1
ATOM 7725 N N . TYR B 1 436 ? 8.914 10.094 -6.484 1 91 436 TYR B N 1
ATOM 7726 C CA . TYR B 1 436 ? 8.742 9.648 -5.102 1 91 436 TYR B CA 1
ATOM 7727 C C . TYR B 1 436 ? 7.836 8.43 -5.031 1 91 436 TYR B C 1
ATOM 7729 O O . TYR B 1 436 ? 7.148 8.102 -6 1 91 436 TYR B O 1
ATOM 7737 N N . VAL B 1 437 ? 7.918 7.738 -3.932 1 90.31 437 VAL B N 1
ATOM 7738 C CA . VAL B 1 437 ? 6.98 6.691 -3.539 1 90.31 437 VAL B CA 1
ATOM 7739 C C . VAL B 1 437 ? 6.391 7.012 -2.168 1 90.31 437 VAL B C 1
ATOM 7741 O O . VAL B 1 437 ? 7.125 7.305 -1.223 1 90.31 437 VAL B O 1
ATOM 7744 N N . CYS B 1 438 ? 5.129 7.086 -2.127 1 92.88 438 CYS B N 1
ATOM 7745 C CA . CYS B 1 438 ? 4.426 7.363 -0.879 1 92.88 438 CYS B CA 1
ATOM 7746 C C . CYS B 1 438 ? 3.602 6.16 -0.438 1 92.88 438 CYS B C 1
ATOM 7748 O O . CYS B 1 438 ? 2.689 5.734 -1.147 1 92.88 438 CYS B O 1
ATOM 7750 N N . ILE B 1 439 ? 3.943 5.648 0.725 1 93.44 439 ILE B N 1
ATOM 7751 C CA . ILE B 1 439 ? 3.273 4.461 1.251 1 93.44 439 ILE B CA 1
ATOM 7752 C C . ILE B 1 439 ? 2.502 4.824 2.518 1 93.44 439 ILE B C 1
ATOM 7754 O O . ILE B 1 439 ? 3.059 5.418 3.443 1 93.44 439 ILE B O 1
ATOM 7758 N N . GLY B 1 440 ? 1.26 4.523 2.465 1 93.12 440 GLY B N 1
ATOM 7759 C CA . GLY B 1 440 ? 0.428 4.668 3.648 1 93.12 440 GLY B CA 1
ATOM 7760 C C . GLY B 1 440 ? 0.059 3.34 4.285 1 93.12 440 GLY B C 1
ATOM 7761 O O . GLY B 1 440 ? -0.22 2.365 3.58 1 93.12 440 GLY B O 1
ATOM 7762 N N . MET B 1 441 ? 0.132 3.299 5.59 1 91.06 441 MET B N 1
ATOM 7763 C CA . MET B 1 441 ? -0.258 2.102 6.328 1 91.06 441 MET B CA 1
ATOM 7764 C C . MET B 1 441 ? -1.077 2.467 7.562 1 91.06 441 MET B C 1
ATOM 7766 O O . MET B 1 441 ? -0.999 3.594 8.055 1 91.06 441 MET B O 1
ATOM 7770 N N . SER B 1 442 ? -1.816 1.498 7.977 1 88.44 442 SER B N 1
ATOM 7771 C CA . SER B 1 442 ? -2.67 1.746 9.133 1 88.44 442 SER B CA 1
ATOM 7772 C C . SER B 1 442 ? -2.207 0.943 10.344 1 88.44 442 SER B C 1
ATOM 7774 O O . SER B 1 442 ? -1.66 -0.151 10.195 1 88.44 442 SER B O 1
ATOM 7776 N N . GLN B 1 443 ? -2.422 1.531 11.469 1 84.75 443 GLN B N 1
ATOM 7777 C CA . GLN B 1 443 ? -2.17 0.886 12.75 1 84.75 443 GLN B CA 1
ATOM 7778 C C . GLN B 1 443 ? -3.412 0.922 13.641 1 84.75 443 GLN B C 1
ATOM 7780 O O . GLN B 1 443 ? -4.148 1.909 13.641 1 84.75 443 GLN B O 1
ATOM 7785 N N . PRO B 1 444 ? -3.539 -0.21 14.32 1 86.38 444 PRO B N 1
ATOM 7786 C CA . PRO B 1 444 ? -4.695 -0.201 15.219 1 86.38 444 PRO B CA 1
ATOM 7787 C C . PRO B 1 444 ? -4.559 0.817 16.344 1 86.38 444 PRO B C 1
ATOM 7789 O O . PRO B 1 444 ? -3.439 1.164 16.734 1 86.38 444 PRO B O 1
ATOM 7792 N N . LEU B 1 445 ? -5.637 1.264 16.859 1 79.94 445 LEU B N 1
ATOM 7793 C CA . LEU B 1 445 ? -5.668 2.23 17.953 1 79.94 445 LEU B CA 1
ATOM 7794 C C . LEU B 1 445 ? -5.496 1.534 19.297 1 79.94 445 LEU B C 1
ATOM 7796 O O . LEU B 1 445 ? -5.062 2.154 20.281 1 79.94 445 LEU B O 1
ATOM 7800 N N . GLY B 1 446 ? -5.816 0.348 19.344 1 82.5 446 GLY B N 1
ATOM 7801 C CA . GLY B 1 446 ? -5.742 -0.383 20.594 1 82.5 446 GLY B CA 1
ATOM 7802 C C . GLY B 1 446 ? -7.094 -0.868 21.078 1 82.5 446 GLY B C 1
ATOM 7803 O O . GLY B 1 446 ? -7.84 -1.501 20.328 1 82.5 446 GLY B O 1
ATOM 7804 N N . VAL B 1 447 ? -7.406 -0.557 22.297 1 83.19 447 VAL B N 1
ATOM 7805 C CA . VAL B 1 447 ? -8.664 -0.985 22.906 1 83.19 447 VAL B CA 1
ATOM 7806 C C . VAL B 1 447 ? -9.75 0.051 22.625 1 83.19 447 VAL B C 1
ATOM 7808 O O . VAL B 1 447 ? -9.602 1.223 22.984 1 83.19 447 VAL B O 1
ATOM 7811 N N . LEU B 1 448 ? -10.844 -0.347 22.016 1 83.25 448 LEU B N 1
ATOM 7812 C CA . LEU B 1 448 ? -11.93 0.549 21.641 1 83.25 448 LEU B CA 1
ATOM 7813 C C . LEU B 1 448 ? -13.25 0.088 22.234 1 83.25 448 LEU B C 1
ATOM 7815 O O . LEU B 1 448 ? -13.469 -1.112 22.422 1 83.25 448 LEU B O 1
ATOM 7819 N N . GLY B 1 449 ? -14.016 1.1 22.531 1 81 449 GLY B N 1
ATOM 7820 C CA . GLY B 1 449 ? -15.367 0.791 22.953 1 81 449 GLY B CA 1
ATOM 7821 C C . GLY B 1 449 ? -16.344 0.631 21.812 1 81 449 GLY B C 1
ATOM 7822 O O . GLY B 1 449 ? -16.391 1.477 20.906 1 81 449 GLY B O 1
ATOM 7823 N N . TRP B 1 450 ? -17.031 -0.509 21.766 1 82.88 450 TRP B N 1
ATOM 7824 C CA . TRP B 1 450 ? -18.031 -0.791 20.75 1 82.88 450 TRP B CA 1
ATOM 7825 C C . TRP B 1 450 ? -19.438 -0.6 21.297 1 82.88 450 TRP B C 1
ATOM 7827 O O . TRP B 1 450 ? -19.891 -1.361 22.156 1 82.88 450 TRP B O 1
ATOM 7837 N N . ILE B 1 451 ? -20.172 0.351 20.766 1 78.69 451 ILE B N 1
ATOM 7838 C CA . ILE B 1 451 ? -21.484 0.687 21.328 1 78.69 451 ILE B CA 1
ATOM 7839 C C . ILE B 1 451 ? -22.578 0.434 20.281 1 78.69 451 ILE B C 1
ATOM 7841 O O . ILE B 1 451 ? -23.734 0.77 20.5 1 78.69 451 ILE B O 1
ATOM 7845 N N . LYS B 1 452 ? -22.359 -0.241 19.25 1 78.12 452 LYS B N 1
ATOM 7846 C CA . LYS B 1 452 ? -23.359 -0.524 18.234 1 78.12 452 LYS B CA 1
ATOM 7847 C C . LYS B 1 452 ? -24.266 -1.675 18.672 1 78.12 452 LYS B C 1
ATOM 7849 O O . LYS B 1 452 ? -24.109 -2.215 19.766 1 78.12 452 LYS B O 1
ATOM 7854 N N . HIS B 1 453 ? -25.234 -1.938 17.906 1 75.25 453 HIS B N 1
ATOM 7855 C CA . HIS B 1 453 ? -26.312 -2.865 18.25 1 75.25 453 HIS B CA 1
ATOM 7856 C C . HIS B 1 453 ? -25.766 -4.273 18.484 1 75.25 453 HIS B C 1
ATOM 7858 O O . HIS B 1 453 ? -26.266 -5 19.344 1 75.25 453 HIS B O 1
ATOM 7864 N N . THR B 1 454 ? -24.781 -4.656 17.703 1 83.5 454 THR B N 1
ATOM 7865 C CA . THR B 1 454 ? -24.203 -5.992 17.844 1 83.5 454 THR B CA 1
ATOM 7866 C C . THR B 1 454 ? -22.719 -5.984 17.516 1 83.5 454 THR B C 1
ATOM 7868 O O . THR B 1 454 ? -22.266 -5.152 16.734 1 83.5 454 THR B O 1
ATOM 7871 N N . ILE B 1 455 ? -22.109 -6.859 18.203 1 88.62 455 ILE B N 1
ATOM 7872 C CA . ILE B 1 455 ? -20.688 -7.012 17.906 1 88.62 455 ILE B CA 1
ATOM 7873 C C . ILE B 1 455 ? -20.516 -7.785 16.594 1 88.62 455 ILE B C 1
ATOM 7875 O O . ILE B 1 455 ? -19.438 -7.75 15.984 1 88.62 455 ILE B O 1
ATOM 7879 N N . PHE B 1 456 ? -21.578 -8.477 16.219 1 90 456 PHE B N 1
ATOM 7880 C CA . PHE B 1 456 ? -21.5 -9.289 15.008 1 90 456 PHE B CA 1
ATOM 7881 C C . PHE B 1 456 ? -21.828 -8.461 13.773 1 90 456 PHE B C 1
ATOM 7883 O O . PHE B 1 456 ? -22.953 -8.492 13.281 1 90 456 PHE B O 1
ATOM 7890 N N . SER B 1 457 ? -20.812 -7.852 13.312 1 90.06 457 SER B N 1
ATOM 7891 C CA . SER B 1 457 ? -20.875 -7.039 12.109 1 90.06 457 SER B CA 1
ATOM 7892 C C . SER B 1 457 ? -19.547 -7.094 11.344 1 90.06 457 SER B C 1
ATOM 7894 O O . SER B 1 457 ? -18.516 -7.48 11.906 1 90.06 457 SER B O 1
ATOM 7896 N N . VAL B 1 458 ? -19.656 -6.773 10.078 1 90.88 458 VAL B N 1
ATOM 7897 C CA . VAL B 1 458 ? -18.453 -6.742 9.25 1 90.88 458 VAL B CA 1
ATOM 7898 C C . VAL B 1 458 ? -17.469 -5.715 9.812 1 90.88 458 VAL B C 1
ATOM 7900 O O . VAL B 1 458 ? -16.266 -5.977 9.891 1 90.88 458 VAL B O 1
ATOM 7903 N N . GLU B 1 459 ? -17.953 -4.621 10.344 1 89.88 459 GLU B N 1
ATOM 7904 C CA . GLU B 1 459 ? -17.125 -3.529 10.836 1 89.88 459 GLU B CA 1
ATOM 7905 C C . GLU B 1 459 ? -16.344 -3.949 12.086 1 89.88 459 GLU B C 1
ATOM 7907 O O . GLU B 1 459 ? -15.148 -3.672 12.203 1 89.88 459 GLU B O 1
ATOM 7912 N N . SER B 1 460 ? -17.062 -4.578 12.992 1 92 460 SER B N 1
ATOM 7913 C CA . SER B 1 460 ? -16.422 -4.977 14.234 1 92 460 SER B CA 1
ATOM 7914 C C . SER B 1 460 ? -15.336 -6.016 13.984 1 92 460 SER B C 1
ATOM 7916 O O . SER B 1 460 ? -14.227 -5.898 14.508 1 92 460 SER B O 1
ATOM 7918 N N . PHE B 1 461 ? -15.672 -6.973 13.148 1 94.75 461 PHE B N 1
ATOM 7919 C CA . PHE B 1 461 ? -14.711 -8.039 12.891 1 94.75 461 PHE B CA 1
ATOM 7920 C C . PHE B 1 461 ? -13.531 -7.516 12.078 1 94.75 461 PHE B C 1
ATOM 7922 O O . PHE B 1 461 ? -12.398 -7.965 12.266 1 94.75 461 PHE B O 1
ATOM 7929 N N . LYS B 1 462 ? -13.797 -6.594 11.227 1 93 462 LYS B N 1
ATOM 7930 C CA . LYS B 1 462 ? -12.695 -5.961 10.508 1 93 462 LYS B CA 1
ATOM 7931 C C . LYS B 1 462 ? -11.789 -5.188 11.469 1 93 462 LYS B C 1
ATOM 7933 O O . LYS B 1 462 ? -10.57 -5.207 11.328 1 93 462 LYS B O 1
ATOM 7938 N N . SER B 1 463 ? -12.398 -4.531 12.375 1 92.5 463 SER B N 1
ATOM 7939 C CA . SER B 1 463 ? -11.633 -3.785 13.359 1 92.5 463 SER B CA 1
ATOM 7940 C C . SER B 1 463 ? -10.75 -4.711 14.195 1 92.5 463 SER B C 1
ATOM 7942 O O . SER B 1 463 ? -9.594 -4.398 14.469 1 92.5 463 SER B O 1
ATOM 7944 N N . ILE B 1 464 ? -11.305 -5.816 14.57 1 94.88 464 ILE B N 1
ATOM 7945 C CA . ILE B 1 464 ? -10.547 -6.801 15.344 1 94.88 464 ILE B CA 1
ATOM 7946 C C . ILE B 1 464 ? -9.438 -7.387 14.477 1 94.88 464 ILE B C 1
ATOM 7948 O O . ILE B 1 464 ? -8.312 -7.59 14.945 1 94.88 464 ILE B O 1
ATOM 7952 N N . LEU B 1 465 ? -9.773 -7.676 13.234 1 93.44 465 LEU B N 1
ATOM 7953 C CA . LEU B 1 465 ? -8.781 -8.211 12.297 1 93.44 465 LEU B CA 1
ATOM 7954 C C . LEU B 1 465 ? -7.605 -7.25 12.156 1 93.44 465 LEU B C 1
ATOM 7956 O O . LEU B 1 465 ? -6.461 -7.688 12.016 1 93.44 465 LEU B O 1
ATOM 7960 N N . GLN B 1 466 ? -7.918 -5.988 12.25 1 91.25 466 GLN B N 1
ATOM 7961 C CA . GLN B 1 466 ? -6.883 -4.969 12.125 1 91.25 466 GLN B CA 1
ATOM 7962 C C . GLN B 1 466 ? -5.973 -4.957 13.344 1 91.25 466 GLN B C 1
ATOM 7964 O O . GLN B 1 466 ? -4.883 -4.383 13.312 1 91.25 466 GLN B O 1
ATOM 7969 N N . GLY B 1 467 ? -6.422 -5.5 14.383 1 91.81 467 GLY B N 1
ATOM 7970 C CA . GLY B 1 467 ? -5.578 -5.609 15.562 1 91.81 467 GLY B CA 1
ATOM 7971 C C . GLY B 1 467 ? -6.18 -4.949 16.781 1 91.81 467 GLY B C 1
ATOM 7972 O O . GLY B 1 467 ? -5.582 -4.965 17.859 1 91.81 467 GLY B O 1
ATOM 7973 N N . ASN B 1 468 ? -7.387 -4.352 16.656 1 92 468 ASN B N 1
ATOM 7974 C CA . ASN B 1 468 ? -8.016 -3.684 17.781 1 92 468 ASN B CA 1
ATOM 7975 C C . ASN B 1 468 ? -8.68 -4.684 18.734 1 92 468 ASN B C 1
ATOM 7977 O O . ASN B 1 468 ? -8.93 -5.828 18.344 1 92 468 ASN B O 1
ATOM 7981 N N . ALA B 1 469 ? -8.758 -4.242 19.938 1 91.31 469 ALA B N 1
ATOM 7982 C CA . ALA B 1 469 ? -9.586 -4.926 20.938 1 91.31 469 ALA B CA 1
ATOM 7983 C C . ALA B 1 469 ? -10.891 -4.164 21.172 1 91.31 469 ALA B C 1
ATOM 7985 O O . ALA B 1 469 ? -10.906 -2.934 21.156 1 91.31 469 ALA B O 1
ATOM 7986 N N . LEU B 1 470 ? -11.93 -4.926 21.328 1 89.19 470 LEU B N 1
ATOM 7987 C CA . LEU B 1 470 ? -13.219 -4.254 21.453 1 89.19 470 LEU B CA 1
ATOM 7988 C C . LEU B 1 470 ? -13.867 -4.555 22.797 1 89.19 470 LEU B C 1
ATOM 7990 O O . LEU B 1 470 ? -13.93 -5.711 23.219 1 89.19 470 LEU B O 1
ATOM 7994 N N . TYR B 1 471 ? -14.172 -3.51 23.375 1 83.75 471 TYR B N 1
ATOM 7995 C CA . TYR B 1 471 ? -15.031 -3.57 24.547 1 83.75 471 TYR B CA 1
ATOM 7996 C C . TYR B 1 471 ? -16.5 -3.365 24.172 1 83.75 471 TYR B C 1
ATOM 7998 O O . TYR B 1 471 ? -16.906 -2.256 23.812 1 83.75 471 TYR B O 1
ATOM 8006 N N . VAL B 1 472 ? -17.297 -4.453 24.328 1 82.44 472 VAL B N 1
ATOM 8007 C CA . VAL B 1 472 ? -18.656 -4.434 23.812 1 82.44 472 VAL B CA 1
ATOM 8008 C C . VAL B 1 472 ? -19.609 -3.906 24.891 1 82.44 472 VAL B C 1
ATOM 8010 O O . VAL B 1 472 ? -19.703 -4.48 25.984 1 82.44 472 VAL B O 1
ATOM 8013 N N . LEU B 1 473 ? -20.234 -2.842 24.484 1 72.88 473 LEU B N 1
ATOM 8014 C CA . LEU B 1 473 ? -21.203 -2.213 25.375 1 72.88 473 LEU B CA 1
ATOM 8015 C C . LEU B 1 473 ? -22.625 -2.385 24.844 1 72.88 473 LEU B C 1
ATOM 8017 O O . LEU B 1 473 ? -23.547 -1.688 25.266 1 72.88 473 LEU B O 1
ATOM 8021 N N . CYS B 1 474 ? -22.844 -3.367 23.906 1 63.88 474 CYS B N 1
ATOM 8022 C CA . CYS B 1 474 ? -24.125 -3.514 23.234 1 63.88 474 CYS B CA 1
ATOM 8023 C C . CYS B 1 474 ? -25.078 -4.352 24.062 1 63.88 474 CYS B C 1
ATOM 8025 O O . CYS B 1 474 ? -24.656 -5.227 24.828 1 63.88 474 CYS B O 1
ATOM 8027 N N . LYS B 1 475 ? -26.406 -3.936 24.016 1 63.88 475 LYS B N 1
ATOM 8028 C CA . LYS B 1 475 ? -27.469 -4.68 24.688 1 63.88 475 LYS B CA 1
ATOM 8029 C C . LYS B 1 475 ? -27.969 -5.84 23.828 1 63.88 475 LYS B C 1
ATOM 8031 O O . LYS B 1 475 ? -28.484 -6.828 24.344 1 63.88 475 LYS B O 1
ATOM 8036 N N . ALA B 1 476 ? -27.875 -5.695 22.469 1 57.19 476 ALA B N 1
ATOM 8037 C CA . ALA B 1 476 ? -28.547 -6.578 21.516 1 57.19 476 ALA B CA 1
ATOM 8038 C C . ALA B 1 476 ? -27.953 -7.984 21.547 1 57.19 476 ALA B C 1
ATOM 8040 O O . ALA B 1 476 ? -28.594 -8.945 21.125 1 57.19 476 ALA B O 1
ATOM 8041 N N . ASP B 1 477 ? -26.781 -8.195 22.016 1 62.5 477 ASP B N 1
ATOM 8042 C CA . ASP B 1 477 ? -26.188 -9.523 21.906 1 62.5 477 ASP B CA 1
ATOM 8043 C C . ASP B 1 477 ? -26.516 -10.367 23.141 1 62.5 477 ASP B C 1
ATOM 8045 O O . ASP B 1 477 ? -25.781 -11.281 23.5 1 62.5 477 ASP B O 1
ATOM 8049 N N . GLU B 1 478 ? -27.797 -9.969 23.641 1 62 478 GLU B N 1
ATOM 8050 C CA . GLU B 1 478 ? -28.234 -10.75 24.797 1 62 478 GLU B CA 1
ATOM 8051 C C . GLU B 1 478 ? -28.516 -12.203 24.406 1 62 478 GLU B C 1
ATOM 8053 O O . GLU B 1 478 ? -29.25 -12.461 23.438 1 62 478 GLU B O 1
ATOM 8058 N N . GLY B 1 479 ? -27.75 -13.156 24.766 1 64.94 479 GLY B N 1
ATOM 8059 C CA . GLY B 1 479 ? -27.969 -14.578 24.5 1 64.94 479 GLY B CA 1
ATOM 8060 C C . GLY B 1 479 ? -26.812 -15.219 23.75 1 64.94 479 GLY B C 1
ATOM 8061 O O . GLY B 1 479 ? -26.75 -16.453 23.641 1 64.94 479 GLY B O 1
ATOM 8062 N N . ILE B 1 480 ? -26.094 -14.391 23.047 1 73.81 480 ILE B N 1
ATOM 8063 C CA . ILE B 1 480 ? -24.984 -15.016 22.344 1 73.81 480 ILE B CA 1
ATOM 8064 C C . ILE B 1 480 ? -23.781 -15.109 23.281 1 73.81 480 ILE B C 1
ATOM 8066 O O . ILE B 1 480 ? -23.422 -14.141 23.953 1 73.81 480 ILE B O 1
ATOM 8070 N N . ASP B 1 481 ? -23.234 -16.203 23.406 1 78.06 481 ASP B N 1
ATOM 8071 C CA . ASP B 1 481 ? -22.109 -16.5 24.297 1 78.06 481 ASP B CA 1
ATOM 8072 C C . ASP B 1 481 ? -20.797 -16.031 23.672 1 78.06 481 ASP B C 1
ATOM 8074 O O . ASP B 1 481 ? -20.484 -16.359 22.531 1 78.06 481 ASP B O 1
ATOM 8078 N N . TYR B 1 482 ? -20.094 -15.273 24.484 1 83.81 482 TYR B N 1
ATOM 8079 C CA . TYR B 1 482 ? -18.812 -14.742 24.047 1 83.81 482 TYR B CA 1
ATOM 8080 C C . TYR B 1 482 ? -17.672 -15.703 24.391 1 83.81 482 TYR B C 1
ATOM 8082 O O . TYR B 1 482 ? -16.5 -15.359 24.266 1 83.81 482 TYR B O 1
ATOM 8090 N N . VAL B 1 483 ? -18.094 -16.859 24.828 1 84.88 483 VAL B N 1
ATOM 8091 C CA . VAL B 1 483 ? -17.125 -17.859 25.266 1 84.88 483 VAL B CA 1
ATOM 8092 C C . VAL B 1 483 ? -16.25 -18.281 24.078 1 84.88 483 VAL B C 1
ATOM 8094 O O . VAL B 1 483 ? -15.055 -18.547 24.25 1 84.88 483 VAL B O 1
ATOM 8097 N N . VAL B 1 484 ? -16.844 -18.25 22.906 1 90.5 484 VAL B N 1
ATOM 8098 C CA . VAL B 1 484 ? -16.109 -18.688 21.719 1 90.5 484 VAL B CA 1
ATOM 8099 C C . VAL B 1 484 ? -14.945 -17.734 21.453 1 90.5 484 VAL B C 1
ATOM 8101 O O . VAL B 1 484 ? -13.852 -18.172 21.094 1 90.5 484 VAL B O 1
ATOM 8104 N N . PHE B 1 485 ? -15.172 -16.422 21.688 1 90.88 485 PHE B N 1
ATOM 8105 C CA . PHE B 1 485 ? -14.102 -15.445 21.531 1 90.88 485 PHE B CA 1
ATOM 8106 C C . PHE B 1 485 ? -12.969 -15.719 22.531 1 90.88 485 PHE B C 1
ATOM 8108 O O . PHE B 1 485 ? -11.797 -15.734 22.141 1 90.88 485 PHE B O 1
ATOM 8115 N N . LYS B 1 486 ? -13.352 -15.961 23.719 1 87.69 486 LYS B N 1
ATOM 8116 C CA . LYS B 1 486 ? -12.398 -16.156 24.812 1 87.69 486 LYS B CA 1
ATOM 8117 C C . LYS B 1 486 ? -11.539 -17.391 24.578 1 87.69 486 LYS B C 1
ATOM 8119 O O . LYS B 1 486 ? -10.32 -17.344 24.781 1 87.69 486 LYS B O 1
ATOM 8124 N N . GLN B 1 487 ? -12.125 -18.391 24.156 1 91.38 487 GLN B N 1
ATOM 8125 C CA . GLN B 1 487 ? -11.422 -19.641 23.922 1 91.38 487 GLN B CA 1
ATOM 8126 C C . GLN B 1 487 ? -10.438 -19.516 22.766 1 91.38 487 GLN B C 1
ATOM 8128 O O . GLN B 1 487 ? -9.398 -20.172 22.75 1 91.38 487 GLN B O 1
ATOM 8133 N N . ALA B 1 488 ? -10.781 -18.688 21.859 1 94.38 488 ALA B N 1
ATOM 8134 C CA . ALA B 1 488 ? -9.938 -18.516 20.688 1 94.38 488 ALA B CA 1
ATOM 8135 C C . ALA B 1 488 ? -8.883 -17.453 20.906 1 94.38 488 ALA B C 1
ATOM 8137 O O . ALA B 1 488 ? -8.008 -17.234 20.062 1 94.38 488 ALA B O 1
ATOM 8138 N N . GLY B 1 489 ? -8.969 -16.734 22.031 1 93 489 GLY B N 1
ATOM 8139 C CA . GLY B 1 489 ? -8.023 -15.68 22.344 1 93 489 GLY B CA 1
ATOM 8140 C C . GLY B 1 489 ? -8.328 -14.375 21.625 1 93 489 GLY B C 1
ATOM 8141 O O . GLY B 1 489 ? -7.434 -13.547 21.438 1 93 489 GLY B O 1
ATOM 8142 N N . VAL B 1 490 ? -9.539 -14.234 21.078 1 96.06 490 VAL B N 1
ATOM 8143 C CA . VAL B 1 490 ? -9.953 -13 20.422 1 96.06 490 VAL B CA 1
ATOM 8144 C C . VAL B 1 490 ? -10.211 -11.922 21.469 1 96.06 490 VAL B C 1
ATOM 8146 O O . VAL B 1 490 ? -10.906 -12.164 22.469 1 96.06 490 VAL B O 1
ATOM 8149 N N . PRO B 1 491 ? -9.641 -10.719 21.25 1 94.62 491 PRO B N 1
ATOM 8150 C CA . PRO B 1 491 ? -9.734 -9.68 22.281 1 94.62 491 PRO B CA 1
ATOM 8151 C C . PRO B 1 491 ? -11.086 -8.953 22.266 1 94.62 491 PRO B C 1
ATOM 8153 O O . PRO B 1 491 ? -11.148 -7.777 21.922 1 94.62 491 PRO B O 1
ATOM 8156 N N . VAL B 1 492 ? -12.07 -9.594 22.672 1 92.06 492 VAL B N 1
ATOM 8157 C CA . VAL B 1 492 ? -13.414 -9.039 22.812 1 92.06 492 VAL B CA 1
ATOM 8158 C C . VAL B 1 492 ? -13.961 -9.336 24.203 1 92.06 492 VAL B C 1
ATOM 8160 O O . VAL B 1 492 ? -13.898 -10.477 24.672 1 92.06 492 VAL B O 1
ATOM 8163 N N . GLU B 1 493 ? -14.375 -8.32 24.828 1 84.38 493 GLU B N 1
ATOM 8164 C CA . GLU B 1 493 ? -14.969 -8.484 26.156 1 84.38 493 GLU B CA 1
ATOM 8165 C C . GLU B 1 493 ? -16.25 -7.672 26.281 1 84.38 493 GLU B C 1
ATOM 8167 O O . GLU B 1 493 ? -16.328 -6.539 25.797 1 84.38 493 GLU B O 1
ATOM 8172 N N . ARG B 1 494 ? -17.234 -8.305 26.859 1 79.81 494 ARG B N 1
ATOM 8173 C CA . ARG B 1 494 ? -18.5 -7.633 27.109 1 79.81 494 ARG B CA 1
ATOM 8174 C C . ARG B 1 494 ? -18.5 -6.945 28.469 1 79.81 494 ARG B C 1
ATOM 8176 O O . ARG B 1 494 ? -18.031 -7.52 29.453 1 79.81 494 ARG B O 1
ATOM 8183 N N . LEU B 1 495 ? -18.953 -5.66 28.312 1 67.25 495 LEU B N 1
ATOM 8184 C CA . LEU B 1 495 ? -19.078 -4.953 29.578 1 67.25 495 LEU B CA 1
ATOM 8185 C C . LEU B 1 495 ? -20.5 -5.074 30.125 1 67.25 495 LEU B C 1
ATOM 8187 O O . LEU B 1 495 ? -21.469 -4.816 29.406 1 67.25 495 LEU B O 1
ATOM 8191 N N . LYS B 1 496 ? -20.719 -5.859 31.156 1 59.78 496 LYS B N 1
ATOM 8192 C CA . LYS B 1 496 ? -22.047 -5.953 31.75 1 59.78 496 LYS B CA 1
ATOM 8193 C C . LYS B 1 496 ? -22.531 -4.582 32.219 1 59.78 496 LYS B C 1
ATOM 8195 O O . LYS B 1 496 ? -23.719 -4.262 32.094 1 59.78 496 LYS B O 1
ATOM 8200 N N . GLU B 1 497 ? -21.75 -3.828 32.938 1 53.5 497 GLU B N 1
ATOM 8201 C CA . GLU B 1 497 ? -22.172 -2.533 33.469 1 53.5 497 GLU B CA 1
ATOM 8202 C C . GLU B 1 497 ? -21.156 -1.444 33.125 1 53.5 497 GLU B C 1
ATOM 8204 O O . GLU B 1 497 ? -19.953 -1.663 33.219 1 53.5 497 GLU B O 1
ATOM 8209 N N . ALA B 1 498 ? -21.609 -0.684 32.062 1 48.69 498 ALA B N 1
ATOM 8210 C CA . ALA B 1 498 ? -20.734 0.454 31.781 1 48.69 498 ALA B CA 1
ATOM 8211 C C . ALA B 1 498 ? -20.484 1.29 33.031 1 48.69 498 ALA B C 1
ATOM 8213 O O . ALA B 1 498 ? -21.438 1.759 33.656 1 48.69 498 ALA B O 1
ATOM 8214 N N . ILE B 1 499 ? -19.766 0.837 33.969 1 45.34 499 ILE B N 1
ATOM 8215 C CA . ILE B 1 499 ? -19.5 1.809 35.031 1 45.34 499 ILE B CA 1
ATOM 8216 C C . ILE B 1 499 ? -18.516 2.857 34.5 1 45.34 499 ILE B C 1
ATOM 8218 O O . ILE B 1 499 ? -17.531 2.523 33.844 1 45.34 499 ILE B O 1
ATOM 8222 N N . MET B 1 500 ? -19.078 3.99 34.438 1 41.22 500 MET B N 1
ATOM 8223 C CA . MET B 1 500 ? -18.328 5.188 34.031 1 41.22 500 MET B CA 1
ATOM 8224 C C . MET B 1 500 ? -17.078 5.348 34.875 1 41.22 500 MET B C 1
ATOM 8226 O O . MET B 1 500 ? -17.125 5.883 36 1 41.22 500 MET B O 1
ATOM 8230 N N . ASP B 1 501 ? -16.266 4.305 35.125 1 42.66 501 ASP B N 1
ATOM 8231 C CA . ASP B 1 501 ? -15.078 4.719 35.844 1 42.66 501 ASP B CA 1
ATOM 8232 C C . ASP B 1 501 ? -14.086 5.418 34.906 1 42.66 501 ASP B C 1
ATOM 8234 O O . ASP B 1 501 ? -14.258 5.418 33.688 1 42.66 501 ASP B O 1
ATOM 8238 N N . ASP B 1 502 ? -12.859 5.957 35.531 1 42.69 502 ASP B N 1
ATOM 8239 C CA . ASP B 1 502 ? -11.836 6.883 35.062 1 42.69 502 ASP B CA 1
ATOM 8240 C C . ASP B 1 502 ? -11.125 6.34 33.812 1 42.69 502 ASP B C 1
ATOM 8242 O O . ASP B 1 502 ? -10.094 6.875 33.406 1 42.69 502 ASP B O 1
ATOM 8246 N N . SER B 1 503 ? -11.453 5.035 33.469 1 49.06 503 SER B N 1
ATOM 8247 C CA . SER B 1 503 ? -10.586 4.656 32.375 1 49.06 503 SER B CA 1
ATOM 8248 C C . SER B 1 503 ? -11.133 5.168 31.031 1 49.06 503 SER B C 1
ATOM 8250 O O . SER B 1 503 ? -12.344 5.152 30.812 1 49.06 503 SER B O 1
ATOM 8252 N N . GLU B 1 504 ? -10.352 6.008 30.359 1 51.94 504 GLU B N 1
ATOM 8253 C CA . GLU B 1 504 ? -10.609 6.672 29.078 1 51.94 504 GLU B CA 1
ATOM 8254 C C . GLU B 1 504 ? -10.562 5.68 27.922 1 51.94 504 GLU B C 1
ATOM 8256 O O . GLU B 1 504 ? -9.562 4.984 27.734 1 51.94 504 GLU B O 1
ATOM 8261 N N . VAL B 1 505 ? -11.836 5.035 27.562 1 59.97 505 VAL B N 1
ATOM 8262 C CA . VAL B 1 505 ? -11.82 4.176 26.391 1 59.97 505 VAL B CA 1
ATOM 8263 C C . VAL B 1 505 ? -12.258 4.969 25.156 1 59.97 505 VAL B C 1
ATOM 8265 O O . VAL B 1 505 ? -13.219 5.746 25.234 1 59.97 505 VAL B O 1
ATOM 8268 N N . ILE B 1 506 ? -11.547 4.938 24.094 1 68.75 506 ILE B N 1
ATOM 8269 C CA . ILE B 1 506 ? -11.898 5.52 22.797 1 68.75 506 ILE B CA 1
ATOM 8270 C C . ILE B 1 506 ? -13.031 4.719 22.172 1 68.75 506 ILE B C 1
ATOM 8272 O O . ILE B 1 506 ? -12.977 3.486 22.125 1 68.75 506 ILE B O 1
ATOM 8276 N N . ILE B 1 507 ? -14.102 5.441 21.844 1 71.12 507 ILE B N 1
ATOM 8277 C CA . ILE B 1 507 ? -15.234 4.77 21.203 1 71.12 507 ILE B CA 1
ATOM 8278 C C . ILE B 1 507 ? -14.945 4.539 19.734 1 71.12 507 ILE B C 1
ATOM 8280 O O . ILE B 1 507 ? -14.422 5.426 19.047 1 71.12 507 ILE B O 1
ATOM 8284 N N . TRP B 1 508 ? -15.344 3.371 19.344 1 69.31 508 TRP B N 1
ATOM 8285 C CA . TRP B 1 508 ? -15.133 3.016 17.938 1 69.31 508 TRP B CA 1
ATOM 8286 C C . TRP B 1 508 ? -16 3.869 17.016 1 69.31 508 TRP B C 1
ATOM 8288 O O . TRP B 1 508 ? -17.172 4.105 17.312 1 69.31 508 TRP B O 1
ATOM 8298 N N . GLN B 1 509 ? -15.344 4.383 16.047 1 69.25 509 GLN B N 1
ATOM 8299 C CA . GLN B 1 509 ? -16.031 5.098 14.984 1 69.25 509 GLN B CA 1
ATOM 8300 C C . GLN B 1 509 ? -15.625 4.562 13.609 1 69.25 509 GLN B C 1
ATOM 8302 O O . GLN B 1 509 ? -14.461 4.199 13.398 1 69.25 509 GLN B O 1
ATOM 8307 N N . SER B 1 510 ? -16.641 4.434 12.758 1 67.44 510 SER B N 1
ATOM 8308 C CA . SER B 1 510 ? -16.375 3.904 11.43 1 67.44 510 SER B CA 1
ATOM 8309 C C . SER B 1 510 ? -15.289 4.707 10.727 1 67.44 510 SER B C 1
ATOM 8311 O O . SER B 1 510 ? -15.375 5.934 10.641 1 67.44 510 SER B O 1
ATOM 8313 N N . GLY B 1 511 ? -14.328 3.99 10.32 1 68.56 511 GLY B N 1
ATOM 8314 C CA . GLY B 1 511 ? -13.266 4.609 9.539 1 68.56 511 GLY B CA 1
ATOM 8315 C C . GLY B 1 511 ? -12.219 5.289 10.406 1 68.56 511 GLY B C 1
ATOM 8316 O O . GLY B 1 511 ? -11.211 5.793 9.891 1 68.56 511 GLY B O 1
ATOM 8317 N N . LEU B 1 512 ? -12.438 5.305 11.75 1 73 512 LEU B N 1
ATOM 8318 C CA . LEU B 1 512 ? -11.5 5.984 12.641 1 73 512 LEU B CA 1
ATOM 8319 C C . LEU B 1 512 ? -10.922 5.012 13.664 1 73 512 LEU B C 1
ATOM 8321 O O . LEU B 1 512 ? -10.523 5.422 14.758 1 73 512 LEU B O 1
ATOM 8325 N N . ASP B 1 513 ? -10.945 3.836 13.305 1 80.31 513 ASP B N 1
ATOM 8326 C CA . ASP B 1 513 ? -10.469 2.852 14.273 1 80.31 513 ASP B CA 1
ATOM 8327 C C . ASP B 1 513 ? -9 2.506 14.023 1 80.31 513 ASP B C 1
ATOM 8329 O O . ASP B 1 513 ? -8.461 1.588 14.641 1 80.31 513 ASP B O 1
ATOM 8333 N N . THR B 1 514 ? -8.438 3.182 13.086 1 85.19 514 THR B N 1
ATOM 8334 C CA . THR B 1 514 ? -7.012 3 12.82 1 85.19 514 THR B CA 1
ATOM 8335 C C . THR B 1 514 ? -6.324 4.348 12.625 1 85.19 514 THR B C 1
ATOM 8337 O O . THR B 1 514 ? -6.984 5.355 12.375 1 85.19 514 THR B O 1
ATOM 8340 N N . LEU B 1 515 ? -5.066 4.32 12.867 1 84.12 515 LEU B N 1
ATOM 8341 C CA . LEU B 1 515 ? -4.227 5.484 12.602 1 84.12 515 LEU B CA 1
ATOM 8342 C C . LEU B 1 515 ? -3.398 5.285 11.336 1 84.12 515 LEU B C 1
ATOM 8344 O O . LEU B 1 515 ? -2.84 4.207 11.117 1 84.12 515 LEU B O 1
ATOM 8348 N N . THR B 1 516 ? -3.436 6.328 10.539 1 88.5 516 THR B N 1
ATOM 8349 C CA . THR B 1 516 ? -2.686 6.25 9.289 1 88.5 516 THR B CA 1
ATOM 8350 C C . THR B 1 516 ? -1.263 6.77 9.477 1 88.5 516 THR B C 1
ATOM 8352 O O . THR B 1 516 ? -1.05 7.781 10.148 1 88.5 516 THR B O 1
ATOM 8355 N N . ARG B 1 517 ? -0.325 6.066 9.016 1 92.69 517 ARG B N 1
ATOM 8356 C CA . ARG B 1 517 ? 1.071 6.48 8.938 1 92.69 517 ARG B CA 1
ATOM 8357 C C . ARG B 1 517 ? 1.536 6.547 7.484 1 92.69 517 ARG B C 1
ATOM 8359 O O . ARG B 1 517 ? 1.087 5.762 6.645 1 92.69 517 ARG B O 1
ATOM 8366 N N . VAL B 1 518 ? 2.418 7.473 7.242 1 95.56 518 VAL B N 1
ATOM 8367 C CA . VAL B 1 518 ? 2.877 7.637 5.867 1 95.56 518 VAL B CA 1
ATOM 8368 C C . VAL B 1 518 ? 4.402 7.594 5.82 1 95.56 518 VAL B C 1
ATOM 8370 O O . VAL B 1 518 ? 5.07 8.203 6.66 1 95.56 518 VAL B O 1
ATOM 8373 N N . ILE B 1 519 ? 4.922 6.852 4.957 1 95.44 519 ILE B N 1
ATOM 8374 C CA . ILE B 1 519 ? 6.34 6.844 4.609 1 95.44 519 ILE B CA 1
ATOM 8375 C C . ILE B 1 519 ? 6.527 7.391 3.195 1 95.44 519 ILE B C 1
ATOM 8377 O O . ILE B 1 519 ? 6.129 6.75 2.219 1 95.44 519 ILE B O 1
ATOM 8381 N N . TRP B 1 520 ? 7.07 8.531 3.113 1 96.31 520 TRP B N 1
ATOM 8382 C CA . TRP B 1 520 ? 7.316 9.211 1.846 1 96.31 520 TRP B CA 1
ATOM 8383 C C . TRP B 1 520 ? 8.789 9.117 1.453 1 96.31 520 TRP B C 1
ATOM 8385 O O . TRP B 1 520 ? 9.664 9.594 2.18 1 96.31 520 TRP B O 1
ATOM 8395 N N . THR B 1 521 ? 9.117 8.484 0.337 1 94.12 521 THR B N 1
ATOM 8396 C CA . THR B 1 521 ? 10.5 8.227 -0.054 1 94.12 521 THR B CA 1
ATOM 8397 C C . THR B 1 521 ? 10.844 8.961 -1.35 1 94.12 521 THR B C 1
ATOM 8399 O O . THR B 1 521 ? 10.117 8.844 -2.342 1 94.12 521 THR B O 1
ATOM 8402 N N . ASN B 1 522 ? 11.961 9.633 -1.27 1 90.75 522 ASN B N 1
ATOM 8403 C CA . ASN B 1 522 ? 12.484 10.273 -2.475 1 90.75 522 ASN B CA 1
ATOM 8404 C C . ASN B 1 522 ? 13.211 9.273 -3.365 1 90.75 522 ASN B C 1
ATOM 8406 O O . ASN B 1 522 ? 14.141 8.594 -2.914 1 90.75 522 ASN B O 1
ATOM 8410 N N . SER B 1 523 ? 12.742 9 -4.566 1 77 523 SER B N 1
ATOM 8411 C CA . SER B 1 523 ? 13.352 8.047 -5.484 1 77 523 SER B CA 1
ATOM 8412 C C . SER B 1 523 ? 14.258 8.742 -6.488 1 77 523 SER B C 1
ATOM 8414 O O . SER B 1 523 ? 14.922 8.086 -7.293 1 77 523 SER B O 1
ATOM 8416 N N . GLY B 1 524 ? 14.594 9.984 -6.344 1 63.62 524 GLY B N 1
ATOM 8417 C CA . GLY B 1 524 ? 15.391 10.734 -7.301 1 63.62 524 GLY B CA 1
ATOM 8418 C C . GLY B 1 524 ? 14.703 10.898 -8.648 1 63.62 524 GLY B C 1
ATOM 8419 O O . GLY B 1 524 ? 13.625 10.352 -8.867 1 63.62 524 GLY B O 1
ATOM 8420 N N . THR B 1 525 ? 14.961 11.883 -9.594 1 49.59 525 THR B N 1
ATOM 8421 C CA . THR B 1 525 ? 14.391 12.18 -10.906 1 49.59 525 THR B CA 1
ATOM 8422 C C . THR B 1 525 ? 14.273 10.914 -11.742 1 49.59 525 THR B C 1
ATOM 8424 O O . THR B 1 525 ? 15.109 10.656 -12.617 1 49.59 525 THR B O 1
ATOM 8427 N N . ILE B 1 526 ? 14.172 9.953 -11.25 1 43.56 526 ILE B N 1
ATOM 8428 C CA . ILE B 1 526 ? 14.461 8.711 -11.953 1 43.56 526 ILE B CA 1
ATOM 8429 C C . ILE B 1 526 ? 13.281 8.336 -12.844 1 43.56 526 ILE B C 1
ATOM 8431 O O . ILE B 1 526 ? 13.445 7.605 -13.828 1 43.56 526 ILE B O 1
ATOM 8435 N N . PHE B 1 527 ? 11.93 8.547 -12.422 1 42.5 527 PHE B N 1
ATOM 8436 C CA . PHE B 1 527 ? 10.898 7.859 -13.188 1 42.5 527 PHE B CA 1
ATOM 8437 C C . PHE B 1 527 ? 10.664 8.547 -14.531 1 42.5 527 PHE B C 1
ATOM 8439 O O . PHE B 1 527 ? 9.852 9.469 -14.625 1 42.5 527 PHE B O 1
ATOM 8446 N N . ALA B 1 528 ? 11.539 9.172 -15.102 1 31.81 528 ALA B N 1
ATOM 8447 C CA . ALA B 1 528 ? 11.273 9.688 -16.438 1 31.81 528 ALA B CA 1
ATOM 8448 C C . ALA B 1 528 ? 10.562 8.641 -17.297 1 31.81 528 ALA B C 1
ATOM 8450 O O . ALA B 1 528 ? 11.164 7.629 -17.672 1 31.81 528 ALA B O 1
ATOM 8451 N N . ASN B 1 529 ? 9.484 8.102 -16.797 1 30.53 529 ASN B N 1
ATOM 8452 C CA . ASN B 1 529 ? 8.836 7.504 -17.969 1 30.53 529 ASN B CA 1
ATOM 8453 C C . ASN B 1 529 ? 8.883 8.438 -19.172 1 30.53 529 ASN B C 1
ATOM 8455 O O . ASN B 1 529 ? 8.734 9.656 -19.016 1 30.53 529 ASN B O 1
#